Protein AF-0000000076755417 (afdb_homodimer)

Structure (mmCIF, N/CA/C/O backbone):
data_AF-0000000076755417-model_v1
#
loop_
_entity.id
_entity.type
_entity.pdbx_description
1 polymer 'CamS sex pheromone family protein'
#
loop_
_atom_site.group_PDB
_atom_site.id
_atom_site.type_symbol
_atom_site.label_atom_id
_atom_site.label_alt_id
_atom_site.label_comp_id
_atom_site.label_asym_id
_atom_site.label_entity_id
_atom_site.label_seq_id
_atom_site.pdbx_PDB_ins_code
_atom_site.Cartn_x
_atom_site.Cartn_y
_atom_site.Cartn_z
_atom_site.occupancy
_atom_site.B_iso_or_equiv
_atom_site.auth_seq_id
_atom_site.auth_comp_id
_atom_site.auth_asym_id
_atom_site.auth_atom_id
_atom_site.pdbx_PDB_model_num
ATOM 1 N N . MET A 1 1 ? -13.5 49.469 -100.125 1 17.05 1 MET A N 1
ATOM 2 C CA . MET A 1 1 ? -12.086 49.719 -99.812 1 17.05 1 MET A CA 1
ATOM 3 C C . MET A 1 1 ? -11.547 48.688 -98.812 1 17.05 1 MET A C 1
ATOM 5 O O . MET A 1 1 ? -12.32 48 -98.188 1 17.05 1 MET A O 1
ATOM 9 N N . LYS A 1 2 ? -10.234 48.875 -98.188 1 17.84 2 LYS A N 1
ATOM 10 C CA . LYS A 1 2 ? -8.969 48.219 -97.938 1 17.84 2 LYS A CA 1
ATOM 11 C C . LYS A 1 2 ? -9.055 47.375 -96.688 1 17.84 2 LYS A C 1
ATOM 13 O O . LYS A 1 2 ? -8.703 46.188 -96.688 1 17.84 2 LYS A O 1
ATOM 18 N N . ASN A 1 3 ? -8.727 47.938 -95.5 1 17.19 3 ASN A N 1
ATOM 19 C CA . ASN A 1 3 ? -7.555 47.75 -94.688 1 17.19 3 ASN A CA 1
ATOM 20 C C . ASN A 1 3 ? -7.785 46.625 -93.625 1 17.19 3 ASN A C 1
ATOM 22 O O . ASN A 1 3 ? -8.93 46.312 -93.312 1 17.19 3 ASN A O 1
ATOM 26 N N . LYS A 1 4 ? -6.707 46.062 -92.688 1 17.91 4 LYS A N 1
ATOM 27 C CA . LYS A 1 4 ? -5.719 45.156 -92.125 1 17.91 4 LYS A CA 1
ATOM 28 C C . LYS A 1 4 ? -6.07 44.781 -90.688 1 17.91 4 LYS A C 1
ATOM 30 O O . LYS A 1 4 ? -5.797 43.656 -90.25 1 17.91 4 LYS A O 1
ATOM 35 N N . TRP A 1 5 ? -6.293 45.656 -89.688 1 19.16 5 TRP A N 1
ATOM 36 C CA . TRP A 1 5 ? -5.414 45.688 -88.5 1 19.16 5 TRP A CA 1
ATOM 37 C C . TRP A 1 5 ? -5.664 44.5 -87.625 1 19.16 5 TRP A C 1
ATOM 39 O O . TRP A 1 5 ? -6.766 43.969 -87.562 1 19.16 5 TRP A O 1
ATOM 49 N N . GLN A 1 6 ? -4.723 44 -86.5 1 20.34 6 GLN A N 1
ATOM 50 C CA . GLN A 1 6 ? -3.785 43.188 -85.75 1 20.34 6 GLN A CA 1
ATOM 51 C C . GLN A 1 6 ? -4.469 42.531 -84.562 1 20.34 6 GLN A C 1
ATOM 53 O O . GLN A 1 6 ? -5.605 42.875 -84.188 1 20.34 6 GLN A O 1
ATOM 58 N N . LYS A 1 7 ? -3.766 42.375 -83.188 1 19.56 7 LYS A N 1
ATOM 59 C CA . LYS A 1 7 ? -2.988 41.5 -82.312 1 19.56 7 LYS A CA 1
ATOM 60 C C . LYS A 1 7 ? -3.746 41.188 -81.062 1 19.56 7 LYS A C 1
ATOM 62 O O . LYS A 1 7 ? -3.533 40.125 -80.438 1 19.56 7 LYS A O 1
ATOM 67 N N . GLY A 1 8 ? -4.496 42.094 -80.312 1 19.44 8 GLY A N 1
ATOM 68 C CA . GLY A 1 8 ? -4.086 42.312 -78.938 1 19.44 8 GLY A CA 1
ATOM 69 C C . GLY A 1 8 ? -4.473 41.156 -78 1 19.44 8 GLY A C 1
ATOM 70 O O . GLY A 1 8 ? -5.656 40.812 -77.875 1 19.44 8 GLY A O 1
ATOM 71 N N . LEU A 1 9 ? -3.508 40.062 -77.688 1 22.14 9 LEU A N 1
ATOM 72 C CA . LEU A 1 9 ? -3.25 38.812 -76.938 1 22.14 9 LEU A CA 1
ATOM 73 C C . LEU A 1 9 ? -3.66 38.938 -75.5 1 22.14 9 LEU A C 1
ATOM 75 O O . LEU A 1 9 ? -4.059 37.938 -74.875 1 22.14 9 LEU A O 1
ATOM 79 N N . THR A 1 10 ? -3.492 40.094 -74.688 1 21.77 10 THR A N 1
ATOM 80 C CA . THR A 1 10 ? -2.781 39.906 -73.438 1 21.77 10 THR A CA 1
ATOM 81 C C . THR A 1 10 ? -3.582 39 -72.5 1 21.77 10 THR A C 1
ATOM 83 O O . THR A 1 10 ? -4.797 38.844 -72.688 1 21.77 10 THR A O 1
ATOM 86 N N . LEU A 1 11 ? -3.076 38.844 -71.062 1 23.67 11 LEU A N 1
ATOM 87 C CA . LEU A 1 11 ? -2.598 38.219 -69.812 1 23.67 11 LEU A CA 1
ATOM 88 C C . LEU A 1 11 ? -3.705 38.156 -68.75 1 23.67 11 LEU A C 1
ATOM 90 O O . LEU A 1 11 ? -3.447 38.344 -67.562 1 23.67 11 LEU A O 1
ATOM 94 N N . ALA A 1 12 ? -5.02 38.219 -69.062 1 22.08 12 ALA A N 1
ATOM 95 C CA . ALA A 1 12 ? -5.84 38.562 -67.875 1 22.08 12 ALA A CA 1
ATOM 96 C C . ALA A 1 12 ? -5.758 37.5 -66.812 1 22.08 12 ALA A C 1
ATOM 98 O O . ALA A 1 12 ? -6.047 36.344 -67.062 1 22.08 12 ALA A O 1
ATOM 99 N N . ALA A 1 13 ? -5 37.719 -65.625 1 23.83 13 ALA A N 1
ATOM 100 C CA . ALA A 1 13 ? -4.566 37.25 -64.312 1 23.83 13 ALA A CA 1
ATOM 101 C C . ALA A 1 13 ? -5.703 36.531 -63.562 1 23.83 13 ALA A C 1
ATOM 103 O O . ALA A 1 13 ? -6.879 36.781 -63.844 1 23.83 13 ALA A O 1
ATOM 104 N N . VAL A 1 14 ? -5.332 35.562 -62.531 1 26.88 14 VAL A N 1
ATOM 105 C CA . VAL A 1 14 ? -5.398 34.438 -61.594 1 26.88 14 VAL A CA 1
ATOM 106 C C . VAL A 1 14 ? -6.309 34.812 -60.406 1 26.88 14 VAL A C 1
ATOM 108 O O . VAL A 1 14 ? -6.359 34.094 -59.406 1 26.88 14 VAL A O 1
ATOM 111 N N . SER A 1 15 ? -7.227 35.844 -60.406 1 24.41 15 SER A N 1
ATOM 112 C CA . SER A 1 15 ? -7.57 36.375 -59.062 1 24.41 15 SER A CA 1
ATOM 113 C C . SER A 1 15 ? -8.461 35.375 -58.312 1 24.41 15 SER A C 1
ATOM 115 O O . SER A 1 15 ? -9.641 35.656 -58.094 1 24.41 15 SER A O 1
ATOM 117 N N . LEU A 1 16 ? -8.57 34.125 -58.781 1 25.5 16 LEU A N 1
ATOM 118 C CA . LEU A 1 16 ? -9.742 33.469 -58.188 1 25.5 16 LEU A CA 1
ATOM 119 C C . LEU A 1 16 ? -9.688 33.531 -56.688 1 25.5 16 LEU A C 1
ATOM 121 O O . LEU A 1 16 ? -8.617 33.438 -56.094 1 25.5 16 LEU A O 1
ATOM 125 N N . THR A 1 17 ? -10.922 33.625 -55.875 1 25.73 17 THR A N 1
ATOM 126 C CA . THR A 1 17 ? -11.672 34.031 -54.688 1 25.73 17 THR A CA 1
ATOM 127 C C . THR A 1 17 ? -11.531 33 -53.562 1 25.73 17 THR A C 1
ATOM 129 O O . THR A 1 17 ? -12.031 31.891 -53.688 1 25.73 17 THR A O 1
ATOM 132 N N . LEU A 1 18 ? -10.258 32.812 -52.812 1 28.48 18 LEU A N 1
ATOM 133 C CA . LEU A 1 18 ? -9.93 32.094 -51.594 1 28.48 18 LEU A CA 1
ATOM 134 C C . LEU A 1 18 ? -10.93 32.406 -50.5 1 28.48 18 LEU A C 1
ATOM 136 O O . LEU A 1 18 ? -10.625 33.156 -49.562 1 28.48 18 LEU A O 1
ATOM 140 N N . ALA A 1 19 ? -12.148 32.875 -50.625 1 26.05 19 ALA A N 1
ATOM 141 C CA . ALA A 1 19 ? -12.852 33.531 -49.531 1 26.05 19 ALA A CA 1
ATOM 142 C C . ALA A 1 19 ? -13.188 32.562 -48.406 1 26.05 19 ALA A C 1
ATOM 144 O O . ALA A 1 19 ? -13.438 32.969 -47.281 1 26.05 19 ALA A O 1
ATOM 145 N N . GLY A 1 20 ? -13.633 31.328 -48.656 1 25.22 20 GLY A N 1
ATOM 146 C CA . GLY A 1 20 ? -14.828 31.031 -47.875 1 25.22 20 GLY A CA 1
ATOM 147 C C . GLY A 1 20 ? -14.547 30.891 -46.406 1 25.22 20 GLY A C 1
ATOM 148 O O . GLY A 1 20 ? -15.273 31.453 -45.562 1 25.22 20 GLY A O 1
ATOM 149 N N . CYS A 1 21 ? -14.141 29.625 -45.938 1 28.08 21 CYS A N 1
ATOM 150 C CA . CYS A 1 21 ? -14.695 28.969 -44.75 1 28.08 21 CYS A CA 1
ATOM 151 C C . CYS A 1 21 ? -14.164 29.609 -43.469 1 28.08 21 CYS A C 1
ATOM 153 O O . CYS A 1 21 ? -13.062 29.297 -43.031 1 28.08 21 CYS A O 1
ATOM 155 N N . LEU A 1 22 ? -14.219 30.875 -43.156 1 25.59 22 LEU A N 1
ATOM 156 C CA . LEU A 1 22 ? -13.859 31.688 -42 1 25.59 22 LEU A CA 1
ATOM 157 C C . LEU A 1 22 ? -14.617 31.234 -40.781 1 25.59 22 LEU A C 1
ATOM 159 O O . LEU A 1 22 ? -14.789 32 -39.812 1 25.59 22 LEU A O 1
ATOM 163 N N . ASN A 1 23 ? -15.531 30.219 -40.812 1 24.98 23 ASN A N 1
ATOM 164 C CA . ASN A 1 23 ? -16.484 30.391 -39.719 1 24.98 23 ASN A CA 1
ATOM 165 C C . ASN A 1 23 ? -15.789 30.625 -38.406 1 24.98 23 ASN A C 1
ATOM 167 O O . ASN A 1 23 ? -14.594 30.344 -38.25 1 24.98 23 ASN A O 1
ATOM 171 N N . ASN A 1 24 ? -16.656 30.516 -37.125 1 26.06 24 ASN A N 1
ATOM 172 C CA . ASN A 1 24 ? -16.828 31.109 -35.812 1 26.06 24 ASN A CA 1
ATOM 173 C C . ASN A 1 24 ? -15.766 30.609 -34.812 1 26.06 24 ASN A C 1
ATOM 175 O O . ASN A 1 24 ? -15.734 29.422 -34.5 1 26.06 24 ASN A O 1
ATOM 179 N N . LEU A 1 25 ? -14.672 31.188 -34.75 1 27.12 25 LEU A N 1
ATOM 180 C CA . LEU A 1 25 ? -13.781 31.297 -33.625 1 27.12 25 LEU A CA 1
ATOM 181 C C . LEU A 1 25 ? -14.578 31.531 -32.344 1 27.12 25 LEU A C 1
ATOM 183 O O . LEU A 1 25 ? -14.867 32.688 -31.984 1 27.12 25 LEU A O 1
ATOM 187 N N . GLU A 1 26 ? -15.695 30.922 -32.125 1 28.62 26 GLU A N 1
ATOM 188 C CA . GLU A 1 26 ? -16.281 31.266 -30.844 1 28.62 26 GLU A CA 1
ATOM 189 C C . GLU A 1 26 ? -15.227 31.25 -29.75 1 28.62 26 GLU A C 1
ATOM 191 O O . GLU A 1 26 ? -14.375 30.359 -29.703 1 28.62 26 GLU A O 1
ATOM 196 N N . ALA A 1 27 ? -15.188 32.344 -28.984 1 29.69 27 ALA A N 1
ATOM 197 C CA . ALA A 1 27 ? -14.5 32.719 -27.75 1 29.69 27 ALA A CA 1
ATOM 198 C C . ALA A 1 27 ? -14.547 31.578 -26.734 1 29.69 27 ALA A C 1
ATOM 200 O O . ALA A 1 27 ? -15.617 31.203 -26.25 1 29.69 27 ALA A O 1
ATOM 201 N N . GLU A 1 28 ? -13.805 30.609 -26.953 1 29.47 28 GLU A N 1
ATOM 202 C CA . GLU A 1 28 ? -13.641 29.75 -25.781 1 29.47 28 GLU A CA 1
ATOM 203 C C . GLU A 1 28 ? -13.609 30.547 -24.5 1 29.47 28 GLU A C 1
ATOM 205 O O . GLU A 1 28 ? -12.688 31.344 -24.281 1 29.47 28 GLU A O 1
ATOM 210 N N . ASN A 1 29 ? -14.766 31.047 -24.094 1 30.14 29 ASN A N 1
ATOM 211 C CA . ASN A 1 29 ? -14.906 31.578 -22.734 1 30.14 29 ASN A CA 1
ATOM 212 C C . ASN A 1 29 ? -14.039 30.812 -21.734 1 30.14 29 ASN A C 1
ATOM 214 O O . ASN A 1 29 ? -14.32 29.656 -21.438 1 30.14 29 ASN A O 1
ATOM 218 N N . THR A 1 30 ? -12.844 31.031 -21.828 1 31.25 30 THR A N 1
ATOM 219 C CA . THR A 1 30 ? -11.977 30.672 -20.719 1 31.25 30 THR A CA 1
ATOM 220 C C . THR A 1 30 ? -12.656 30.984 -19.391 1 31.25 30 THR A C 1
ATOM 222 O O . THR A 1 30 ? -12.781 32.156 -19 1 31.25 30 THR A O 1
ATOM 225 N N . LYS A 1 31 ? -13.656 30.344 -19.094 1 32.88 31 LYS A N 1
ATOM 226 C CA . LYS A 1 31 ? -14.188 30.562 -17.75 1 32.88 31 LYS A CA 1
ATOM 227 C C . LYS A 1 31 ? -13.07 30.875 -16.75 1 32.88 31 LYS A C 1
ATOM 229 O O . LYS A 1 31 ? -12.148 30.062 -16.578 1 32.88 31 LYS A O 1
ATOM 234 N N . LYS A 1 32 ? -12.852 32.094 -16.469 1 33.06 32 LYS A N 1
ATOM 235 C CA . LYS A 1 32 ? -12.031 32.531 -15.344 1 33.06 32 LYS A CA 1
ATOM 236 C C . LYS A 1 32 ? -12.25 31.656 -14.117 1 33.06 32 LYS A C 1
ATOM 238 O O . LYS A 1 32 ? -13.391 31.453 -13.695 1 33.06 32 LYS A O 1
ATOM 243 N N . PRO A 1 33 ? -11.289 30.844 -13.859 1 35.88 33 PRO A N 1
ATOM 244 C CA . PRO A 1 33 ? -11.555 30.062 -12.648 1 35.88 33 PRO A CA 1
ATOM 245 C C . PRO A 1 33 ? -12.141 30.906 -11.516 1 35.88 33 PRO A C 1
ATOM 247 O O . PRO A 1 33 ? -11.734 32.062 -11.328 1 35.88 33 PRO A O 1
ATOM 250 N N . VAL A 1 34 ? -13.305 30.797 -11.141 1 34.66 34 VAL A N 1
ATOM 251 C CA . VAL A 1 34 ? -13.938 31.422 -9.984 1 34.66 34 VAL A CA 1
ATOM 252 C C . VAL A 1 34 ? -12.969 31.406 -8.805 1 34.66 34 VAL A C 1
ATOM 254 O O . VAL A 1 34 ? -12.617 30.344 -8.289 1 34.66 34 VAL A O 1
ATOM 257 N N . VAL A 1 35 ? -12.109 32.406 -8.688 1 40.22 35 VAL A N 1
ATOM 258 C CA . VAL A 1 35 ? -11.227 32.688 -7.559 1 40.22 35 VAL A CA 1
ATOM 259 C C . VAL A 1 35 ? -12.047 32.812 -6.277 1 40.22 35 VAL A C 1
ATOM 261 O O . VAL A 1 35 ? -12.953 33.656 -6.195 1 40.22 35 VAL A O 1
ATOM 264 N N . GLY A 1 36 ? -11.969 31.844 -5.578 1 42.84 36 GLY A N 1
ATOM 265 C CA . GLY A 1 36 ? -12.617 31.984 -4.285 1 42.84 36 GLY A CA 1
ATOM 266 C C . GLY A 1 36 ? -12.172 33.219 -3.525 1 42.84 36 GLY A C 1
ATOM 267 O O . GLY A 1 36 ? -11.164 33.844 -3.871 1 42.84 36 GLY A O 1
ATOM 268 N N . PRO A 1 37 ? -12.984 33.75 -2.75 1 45.31 37 PRO A N 1
ATOM 269 C CA . PRO A 1 37 ? -12.734 35.031 -2.096 1 45.31 37 PRO A CA 1
ATOM 270 C C . PRO A 1 37 ? -11.328 35.156 -1.502 1 45.31 37 PRO A C 1
ATOM 272 O O . PRO A 1 37 ? -10.766 36.25 -1.433 1 45.31 37 PRO A O 1
ATOM 275 N N . ASN A 1 38 ? -10.719 34.094 -1.059 1 49.84 38 ASN A N 1
ATOM 276 C CA . ASN A 1 38 ? -9.43 34.219 -0.392 1 49.84 38 ASN A CA 1
ATOM 277 C C . ASN A 1 38 ? -8.305 33.656 -1.254 1 49.84 38 ASN A C 1
ATOM 279 O O . ASN A 1 38 ? -7.223 33.344 -0.747 1 49.84 38 ASN A O 1
ATOM 283 N N . GLN A 1 39 ? -8.578 33.5 -2.49 1 53.09 39 GLN A N 1
ATOM 284 C CA . GLN A 1 39 ? -7.574 32.906 -3.369 1 53.09 39 GLN A CA 1
ATOM 285 C C . GLN A 1 39 ? -6.559 33.969 -3.818 1 53.09 39 GLN A C 1
ATOM 287 O O . GLN A 1 39 ? -6.922 35.094 -4.117 1 53.09 39 GLN A O 1
ATOM 292 N N . VAL A 1 40 ? -5.234 33.625 -3.68 1 49.81 40 VAL A N 1
ATOM 293 C CA . VAL A 1 40 ? -4.145 34.469 -4.199 1 49.81 40 VAL A CA 1
ATOM 294 C C . VAL A 1 40 ? -3.744 33.969 -5.59 1 49.81 40 VAL A C 1
ATOM 296 O O . VAL A 1 40 ? -3.527 32.781 -5.793 1 49.81 40 VAL A O 1
ATOM 299 N N . VAL A 1 41 ? -3.977 34.75 -6.688 1 44.56 41 VAL A N 1
ATOM 300 C CA . VAL A 1 41 ? -3.674 34.344 -8.055 1 44.56 41 VAL A CA 1
ATOM 301 C C . VAL A 1 41 ? -2.303 34.875 -8.461 1 44.56 41 VAL A C 1
ATOM 303 O O . VAL A 1 41 ? -2.002 36.031 -8.25 1 44.56 41 VAL A O 1
ATOM 306 N N . VAL A 1 42 ? -1.343 33.906 -8.633 1 45.06 42 VAL A N 1
ATOM 307 C CA . VAL A 1 42 ? -0.062 34.375 -9.156 1 45.06 42 VAL A CA 1
ATOM 308 C C . VAL A 1 42 ? 0.135 33.875 -10.578 1 45.06 42 VAL A C 1
ATOM 310 O O . VAL A 1 42 ? -0.421 32.844 -10.961 1 45.06 42 VAL A O 1
ATOM 313 N N . GLN A 1 43 ? 0.78 34.688 -11.492 1 37.06 43 GLN A N 1
ATOM 314 C CA . GLN A 1 43 ? 1.201 34.344 -12.852 1 37.06 43 GLN A CA 1
ATOM 315 C C . GLN A 1 43 ? 2.287 33.25 -12.836 1 37.06 43 GLN A C 1
ATOM 317 O O . GLN A 1 43 ? 3.35 33.469 -12.234 1 37.06 43 GLN A O 1
ATOM 322 N N . THR A 1 44 ? 2.006 32 -12.898 1 42.25 44 THR A N 1
ATOM 323 C CA . THR A 1 44 ? 2.957 30.922 -12.727 1 42.25 44 THR A CA 1
ATOM 324 C C . THR A 1 44 ? 3.566 30.531 -14.07 1 42.25 44 THR A C 1
ATOM 326 O O . THR A 1 44 ? 2.957 30.734 -15.117 1 42.25 44 THR A O 1
ATOM 329 N N . THR A 1 45 ? 4.828 30.266 -14.125 1 36.88 45 THR A N 1
ATOM 330 C CA . THR A 1 45 ? 5.523 29.734 -15.289 1 36.88 45 THR A CA 1
ATOM 331 C C . THR A 1 45 ? 4.938 28.375 -15.695 1 36.88 45 THR A C 1
ATOM 333 O O . THR A 1 45 ? 4.297 27.703 -14.891 1 36.88 45 THR A O 1
ATOM 336 N N . GLN A 1 46 ? 5.316 27.812 -17.031 1 37.12 46 GLN A N 1
ATOM 337 C CA . GLN A 1 46 ? 4.809 26.766 -17.922 1 37.12 46 GLN A CA 1
ATOM 338 C C . GLN A 1 46 ? 4.855 25.391 -17.234 1 37.12 46 GLN A C 1
ATOM 340 O O . GLN A 1 46 ? 4.453 24.391 -17.828 1 37.12 46 GLN A O 1
ATOM 345 N N . ASN A 1 47 ? 5.633 25.156 -16.125 1 41.31 47 ASN A N 1
ATOM 346 C CA . ASN A 1 47 ? 5.684 23.734 -15.805 1 41.31 47 ASN A CA 1
ATOM 347 C C . ASN A 1 47 ? 4.352 23.234 -15.242 1 41.31 47 ASN A C 1
ATOM 349 O O . ASN A 1 47 ? 3.719 23.922 -14.438 1 41.31 47 ASN A O 1
ATOM 353 N N . GLN A 1 48 ? 3.602 22.422 -15.938 1 48.31 48 GLN A N 1
ATOM 354 C CA . GLN A 1 48 ? 2.25 21.875 -15.828 1 48.31 48 GLN A CA 1
ATOM 355 C C . GLN A 1 48 ? 1.967 21.391 -14.414 1 48.31 48 GLN A C 1
ATOM 357 O O . GLN A 1 48 ? 2.223 20.234 -14.078 1 48.31 48 GLN A O 1
ATOM 362 N N . LEU A 1 49 ? 2.018 22.375 -13.5 1 53.12 49 LEU A N 1
ATOM 363 C CA . LEU A 1 49 ? 1.461 22.078 -12.18 1 53.12 49 LEU A CA 1
ATOM 364 C C . LEU A 1 49 ? -0.023 21.734 -12.281 1 53.12 49 LEU A C 1
ATOM 366 O O . LEU A 1 49 ? -0.78 22.438 -12.961 1 53.12 49 LEU A O 1
ATOM 370 N N . SER A 1 50 ? -0.562 20.516 -12.438 1 54.88 50 SER A N 1
ATOM 371 C CA . SER A 1 50 ? -1.997 20.234 -12.461 1 54.88 50 SER A CA 1
ATOM 372 C C . SER A 1 50 ? -2.361 19.094 -11.516 1 54.88 50 SER A C 1
ATOM 374 O O . SER A 1 50 ? -3.496 18.625 -11.523 1 54.88 50 SER A O 1
ATOM 376 N N . SER A 1 51 ? -1.375 19 -10.484 1 64.5 51 SER A N 1
ATOM 377 C CA . SER A 1 51 ? -1.666 17.797 -9.719 1 64.5 51 SER A CA 1
ATOM 378 C C . SER A 1 51 ? -2.488 18.109 -8.477 1 64.5 51 SER A C 1
ATOM 380 O O . SER A 1 51 ? -2.656 19.281 -8.117 1 64.5 51 SER A O 1
ATOM 382 N N . GLU A 1 52 ? -3.291 17.266 -8 1 75.69 52 GLU A N 1
ATOM 383 C CA . GLU A 1 52 ? -4.016 17.281 -6.738 1 75.69 52 GLU A CA 1
ATOM 384 C C . GLU A 1 52 ? -3.105 17.688 -5.582 1 75.69 52 GLU A C 1
ATOM 386 O O . GLU A 1 52 ? -3.582 18.094 -4.52 1 75.69 52 GLU A O 1
ATOM 391 N N . ASN A 1 53 ? -1.794 17.812 -5.797 1 86.06 53 ASN A N 1
ATOM 392 C CA . ASN A 1 53 ? -0.849 18.125 -4.73 1 86.06 53 ASN A CA 1
ATOM 393 C C . ASN A 1 53 ? 0.164 19.188 -5.172 1 86.06 53 ASN A C 1
ATOM 395 O O . ASN A 1 53 ? 0.452 19.312 -6.359 1 86.06 53 ASN A O 1
ATOM 399 N N . TYR A 1 54 ? 0.681 19.969 -4.215 1 91.69 54 TYR A N 1
ATOM 400 C CA . TYR A 1 54 ? 1.741 20.922 -4.492 1 91.69 54 TYR A CA 1
ATOM 401 C C . TYR A 1 54 ? 3.004 20.219 -4.977 1 91.69 54 TYR A C 1
ATOM 403 O O . TYR A 1 54 ? 3.365 19.156 -4.465 1 91.69 54 TYR A O 1
ATOM 411 N N . ARG A 1 55 ? 3.578 20.797 -5.918 1 87.75 55 ARG A N 1
ATOM 412 C CA . ARG A 1 55 ? 4.93 20.359 -6.246 1 87.75 55 ARG A CA 1
ATOM 413 C C . ARG A 1 55 ? 5.938 20.875 -5.219 1 87.75 55 ARG A C 1
ATOM 415 O O . ARG A 1 55 ? 5.816 22 -4.734 1 87.75 55 ARG A O 1
ATOM 422 N N . ALA A 1 56 ? 6.867 20.047 -4.922 1 86.81 56 ALA A N 1
ATOM 423 C CA . ALA A 1 56 ? 7.863 20.406 -3.912 1 86.81 56 ALA A CA 1
ATOM 424 C C . ALA A 1 56 ? 8.93 21.328 -4.492 1 86.81 56 ALA A C 1
ATOM 426 O O . ALA A 1 56 ? 9.32 21.188 -5.656 1 86.81 56 ALA A O 1
ATOM 427 N N . VAL A 1 57 ? 9.328 22.219 -3.68 1 86.94 57 VAL A N 1
ATOM 428 C CA . VAL A 1 57 ? 10.484 23.047 -4.027 1 86.94 57 VAL A CA 1
ATOM 429 C C . VAL A 1 57 ? 11.766 22.25 -3.863 1 86.94 57 VAL A C 1
ATOM 431 O O . VAL A 1 57 ? 11.977 21.609 -2.83 1 86.94 57 VAL A O 1
ATOM 434 N N . ILE A 1 58 ? 12.523 22.219 -4.941 1 79.5 58 ILE A N 1
ATOM 435 C CA . ILE A 1 58 ? 13.82 21.547 -4.922 1 79.5 58 ILE A CA 1
ATOM 436 C C . ILE A 1 58 ? 14.938 22.594 -4.918 1 79.5 58 ILE A C 1
ATOM 438 O O . ILE A 1 58 ? 14.984 23.469 -5.785 1 79.5 58 ILE A O 1
ATOM 442 N N . SER A 1 59 ? 15.719 22.594 -3.857 1 74.25 59 SER A N 1
ATOM 443 C CA . SER A 1 59 ? 16.859 23.5 -3.754 1 74.25 59 SER A CA 1
ATOM 444 C C . SER A 1 59 ? 18.172 22.75 -3.846 1 74.25 59 SER A C 1
ATOM 446 O O . SER A 1 59 ? 18.438 21.859 -3.043 1 74.25 59 SER A O 1
ATOM 448 N N . ASN A 1 60 ? 19.016 23.109 -4.766 1 75.56 60 ASN A N 1
ATOM 449 C CA . ASN A 1 60 ? 20.312 22.484 -4.973 1 75.56 60 ASN A CA 1
ATOM 450 C C . ASN A 1 60 ? 20.172 20.969 -5.145 1 75.56 60 ASN A C 1
ATOM 452 O O . ASN A 1 60 ? 20.938 20.203 -4.539 1 75.56 60 ASN A O 1
ATOM 456 N N . GLY A 1 61 ? 19.141 20.625 -5.688 1 74.56 61 GLY A N 1
ATOM 457 C CA . GLY A 1 61 ? 18.953 19.219 -6.027 1 74.56 61 GLY A CA 1
ATOM 458 C C . GLY A 1 61 ? 18.5 18.375 -4.852 1 74.56 61 GLY A C 1
ATOM 459 O O . GLY A 1 61 ? 18.453 17.141 -4.941 1 74.56 61 GLY A O 1
ATOM 460 N N . ARG A 1 62 ? 18.156 19.016 -3.756 1 82.81 62 ARG A N 1
ATOM 461 C CA . ARG A 1 62 ? 17.766 18.266 -2.562 1 82.81 62 ARG A CA 1
ATOM 462 C C . ARG A 1 62 ? 16.469 18.797 -1.987 1 82.81 62 ARG A C 1
ATOM 464 O O . ARG A 1 62 ? 16.156 19.984 -2.127 1 82.81 62 ARG A O 1
ATOM 471 N N . TYR A 1 63 ? 15.727 17.875 -1.438 1 82.75 63 TYR A N 1
ATOM 472 C CA . TYR A 1 63 ? 14.523 18.266 -0.704 1 82.75 63 TYR A CA 1
ATOM 473 C C . TYR A 1 63 ? 14.875 18.75 0.696 1 82.75 63 TYR A C 1
ATOM 475 O O . TYR A 1 63 ? 15.695 18.141 1.386 1 82.75 63 TYR A O 1
ATOM 483 N N . GLN A 1 64 ? 14.344 19.859 0.971 1 78.62 64 GLN A N 1
ATOM 484 C CA . GLN A 1 64 ? 14.562 20.391 2.311 1 78.62 64 GLN A CA 1
ATOM 485 C C . GLN A 1 64 ? 13.492 19.891 3.279 1 78.62 64 GLN A C 1
ATOM 487 O O . GLN A 1 64 ? 12.305 20.172 3.098 1 78.62 64 GLN A O 1
ATOM 492 N N . LEU A 1 65 ? 13.945 19.219 4.359 1 75.75 65 LEU A N 1
ATOM 493 C CA . LEU A 1 65 ? 13.008 18.656 5.328 1 75.75 65 LEU A CA 1
ATOM 494 C C . LEU A 1 65 ? 12.516 19.734 6.289 1 75.75 65 LEU A C 1
ATOM 496 O O . LEU A 1 65 ? 13.18 20.75 6.492 1 75.75 65 LEU A O 1
ATOM 500 N N . GLY A 1 66 ? 11.273 19.562 6.766 1 70.88 66 GLY A N 1
ATOM 501 C CA . GLY A 1 66 ? 10.719 20.484 7.746 1 70.88 66 GLY A CA 1
ATOM 502 C C . GLY A 1 66 ? 11.188 20.203 9.164 1 70.88 66 GLY A C 1
ATOM 503 O O . GLY A 1 66 ? 11.867 19.203 9.414 1 70.88 66 GLY A O 1
ATOM 504 N N . VAL A 1 67 ? 11.039 21.203 9.992 1 62.41 67 VAL A N 1
ATOM 505 C CA . VAL A 1 67 ? 11.398 21.125 11.406 1 62.41 67 VAL A CA 1
ATOM 506 C C . VAL A 1 67 ? 10.594 20.031 12.086 1 62.41 67 VAL A C 1
ATOM 508 O O . VAL A 1 67 ? 11.094 19.344 12.977 1 62.41 67 VAL A O 1
ATOM 511 N N . ALA A 1 68 ? 9.32 19.844 11.766 1 53.81 68 ALA A N 1
ATOM 512 C CA . ALA A 1 68 ? 8.359 19.031 12.5 1 53.81 68 ALA A CA 1
ATOM 513 C C . ALA A 1 68 ? 8.719 17.547 12.398 1 53.81 68 ALA A C 1
ATOM 515 O O . ALA A 1 68 ? 8.312 16.75 13.242 1 53.81 68 ALA A O 1
ATOM 516 N N . SER A 1 69 ? 9.359 17.078 11.328 1 49.12 69 SER A N 1
ATOM 517 C CA . SER A 1 69 ? 9.695 15.672 11.094 1 49.12 69 SER A CA 1
ATOM 518 C C . SER A 1 69 ? 10.539 15.109 12.242 1 49.12 69 SER A C 1
ATOM 520 O O . SER A 1 69 ? 10.648 13.891 12.398 1 49.12 69 SER A O 1
ATOM 522 N N . SER A 1 70 ? 11.156 16.047 13.039 1 44.56 70 SER A N 1
ATOM 523 C CA . SER A 1 70 ? 12.109 15.625 14.062 1 44.56 70 SER A CA 1
ATOM 524 C C . SER A 1 70 ? 11.5 15.719 15.461 1 44.56 70 SER A C 1
ATOM 526 O O . SER A 1 70 ? 12.102 15.273 16.438 1 44.56 70 SER A O 1
ATOM 528 N N . SER A 1 71 ? 10.375 16.438 15.5 1 46.09 71 SER A N 1
ATOM 529 C CA . SER A 1 71 ? 9.961 16.688 16.875 1 46.09 71 SER A CA 1
ATOM 530 C C . SER A 1 71 ? 9.023 15.594 17.375 1 46.09 71 SER A C 1
ATOM 532 O O . SER A 1 71 ? 8.211 15.07 16.609 1 46.09 71 SER A O 1
ATOM 534 N N . ASP A 1 72 ? 9.43 14.875 18.344 1 45.38 72 ASP A N 1
ATOM 535 C CA . ASP A 1 72 ? 8.422 14.133 19.109 1 45.38 72 ASP A CA 1
ATOM 536 C C . ASP A 1 72 ? 7.078 14.852 19.094 1 45.38 72 ASP A C 1
ATOM 538 O O . ASP A 1 72 ? 6.957 15.969 19.609 1 45.38 72 ASP A O 1
ATOM 542 N N . SER A 1 73 ? 6.391 14.609 17.984 1 54.03 73 SER A N 1
ATOM 543 C CA . SER A 1 73 ? 5.078 15.242 17.891 1 54.03 73 SER A CA 1
ATOM 544 C C . SER A 1 73 ? 4.383 15.305 19.234 1 54.03 73 SER A C 1
ATOM 546 O O . SER A 1 73 ? 4.266 14.289 19.938 1 54.03 73 SER A O 1
ATOM 548 N N . ASN A 1 74 ? 4.285 16.562 19.906 1 62.34 74 ASN A N 1
ATOM 549 C CA . ASN A 1 74 ? 3.477 16.75 21.094 1 62.34 74 ASN A CA 1
ATOM 550 C C . ASN A 1 74 ? 2 16.469 20.828 1 62.34 74 ASN A C 1
ATOM 552 O O . ASN A 1 74 ? 1.139 16.828 21.641 1 62.34 74 ASN A O 1
ATOM 556 N N . LEU A 1 75 ? 1.786 15.891 19.531 1 71.38 75 LEU A N 1
ATOM 557 C CA . LEU A 1 75 ? 0.391 15.539 19.281 1 71.38 75 LEU A CA 1
ATOM 558 C C . LEU A 1 75 ? 0.037 14.211 19.938 1 71.38 75 LEU A C 1
ATOM 560 O O . LEU A 1 75 ? 0.882 13.32 20.047 1 71.38 75 LEU A O 1
ATOM 564 N N . SER A 1 76 ? -1.116 14.094 20.312 1 69.75 76 SER A N 1
ATOM 565 C CA . SER A 1 76 ? -1.602 13.094 21.266 1 69.75 76 SER A CA 1
ATOM 566 C C . SER A 1 76 ? -1.782 11.742 20.578 1 69.75 76 SER A C 1
ATOM 568 O O . SER A 1 76 ? -1.927 10.719 21.25 1 69.75 76 SER A O 1
ATOM 570 N N . SER A 1 77 ? -1.857 11.727 19.219 1 81.62 77 SER A N 1
ATOM 571 C CA . SER A 1 77 ? -2.09 10.445 18.562 1 81.62 77 SER A CA 1
ATOM 572 C C . SER A 1 77 ? -1.688 10.492 17.094 1 81.62 77 SER A C 1
ATOM 574 O O . SER A 1 77 ? -1.583 11.57 16.5 1 81.62 77 SER A O 1
ATOM 576 N N . ALA A 1 78 ? -1.523 9.305 16.531 1 83 78 ALA A N 1
ATOM 577 C CA . ALA A 1 78 ? -1.237 9.18 15.102 1 83 78 ALA A CA 1
ATOM 578 C C . ALA A 1 78 ? -2.385 9.742 14.258 1 83 78 ALA A C 1
ATOM 580 O O . ALA A 1 78 ? -2.156 10.336 13.203 1 83 78 ALA A O 1
ATOM 581 N N . GLY A 1 79 ? -3.6 9.586 14.711 1 88.94 79 GLY A N 1
ATOM 582 C CA . GLY A 1 79 ? -4.758 10.148 14.031 1 88.94 79 GLY A CA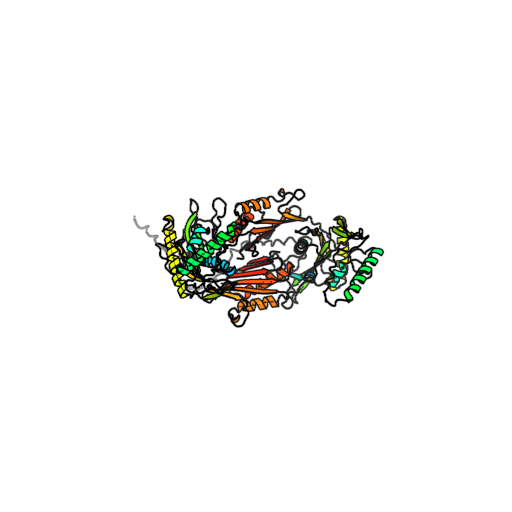 1
ATOM 583 C C . GLY A 1 79 ? -4.727 11.664 13.953 1 88.94 79 GLY A C 1
ATOM 584 O O . GLY A 1 79 ? -5.027 12.242 12.906 1 88.94 79 GLY A O 1
ATOM 585 N N . ASN A 1 80 ? -4.336 12.258 15.016 1 93.12 80 ASN A N 1
ATOM 586 C CA . ASN A 1 80 ? -4.234 13.711 15.039 1 93.12 80 ASN A CA 1
ATOM 587 C C . ASN A 1 80 ? -3.129 14.211 14.109 1 93.12 80 ASN A C 1
ATOM 589 O O . ASN A 1 80 ? -3.291 15.234 13.438 1 93.12 80 ASN A O 1
ATOM 593 N N . ILE A 1 81 ? -2.043 13.5 14.156 1 89.25 81 ILE A N 1
ATOM 594 C CA . ILE A 1 81 ? -0.928 13.898 13.305 1 89.25 81 ILE A CA 1
ATOM 595 C C . ILE A 1 81 ? -1.37 13.898 11.844 1 89.25 81 ILE A C 1
ATOM 597 O O . ILE A 1 81 ? -1.152 14.875 11.125 1 89.25 81 ILE A O 1
ATOM 601 N N . ARG A 1 82 ? -2.037 12.906 11.422 1 89.62 82 ARG A N 1
ATOM 602 C CA . ARG A 1 82 ? -2.486 12.781 10.039 1 89.62 82 ARG A CA 1
ATOM 603 C C . ARG A 1 82 ? -3.572 13.805 9.719 1 89.62 82 ARG A C 1
ATOM 605 O O . ARG A 1 82 ? -3.498 14.5 8.711 1 89.62 82 ARG A O 1
ATOM 612 N N . ALA A 1 83 ? -4.504 13.883 10.578 1 94.19 83 ALA A N 1
ATOM 613 C CA . ALA A 1 83 ? -5.637 14.781 10.359 1 94.19 83 ALA A CA 1
ATOM 614 C C . ALA A 1 83 ? -5.188 16.234 10.312 1 94.19 83 ALA A C 1
ATOM 616 O O . ALA A 1 83 ? -5.711 17.031 9.531 1 94.19 83 ALA A O 1
ATOM 617 N N . PHE A 1 84 ? -4.258 16.562 11.141 1 95.44 84 PHE A N 1
ATOM 618 C CA . PHE A 1 84 ? -3.75 17.922 11.234 1 95.44 84 PHE A CA 1
ATOM 619 C C . PHE A 1 84 ? -3.123 18.359 9.922 1 95.44 84 PHE A C 1
ATOM 621 O O . PHE A 1 84 ? -3.506 19.391 9.359 1 95.44 84 PHE A O 1
ATOM 628 N N . GLU A 1 85 ? -2.271 17.562 9.438 1 93.88 85 GLU A N 1
ATOM 629 C CA . GLU A 1 85 ? -1.591 17.953 8.203 1 93.88 85 GLU A CA 1
ATOM 630 C C . GLU A 1 85 ? -2.541 17.891 7.012 1 93.88 85 GLU A C 1
ATOM 632 O O . GLU A 1 85 ? -2.555 18.812 6.184 1 93.88 85 GLU A O 1
ATOM 637 N N . GLU A 1 86 ? -3.266 16.828 6.941 1 93.31 86 GLU A N 1
ATOM 638 C CA . GLU A 1 86 ? -4.211 16.688 5.836 1 93.31 86 GLU A CA 1
ATOM 639 C C . GLU A 1 86 ? -5.156 17.875 5.758 1 93.31 86 GLU A C 1
ATOM 641 O O . GLU A 1 86 ? -5.391 18.422 4.676 1 93.31 86 GLU A O 1
ATOM 646 N N . GLY A 1 87 ? -5.68 18.203 6.879 1 96.12 87 GLY A N 1
ATOM 647 C CA . GLY A 1 87 ? -6.605 19.328 6.914 1 96.12 87 GLY A CA 1
ATOM 648 C C . GLY A 1 87 ? -5.949 20.656 6.57 1 96.12 87 GLY A C 1
ATOM 649 O O . GLY A 1 87 ? -6.543 21.484 5.875 1 96.12 87 GLY A O 1
ATOM 650 N N . LEU A 1 88 ? -4.77 20.812 7.07 1 96.94 88 LEU A N 1
ATOM 651 C CA . LEU A 1 88 ? -4.066 22.062 6.789 1 96.94 88 LEU A CA 1
ATOM 652 C C . LEU A 1 88 ? -3.811 22.219 5.293 1 96.94 88 LEU A C 1
ATOM 654 O O . LEU A 1 88 ? -3.979 23.297 4.742 1 96.94 88 LEU A O 1
ATOM 658 N N . LEU A 1 89 ? -3.406 21.141 4.699 1 95.38 89 LEU A N 1
ATOM 659 C CA . LEU A 1 89 ? -3.129 21.203 3.27 1 95.38 89 LEU A CA 1
ATOM 660 C C . LEU A 1 89 ? -4.41 21.422 2.475 1 95.38 89 LEU A C 1
ATOM 662 O O . LEU A 1 89 ? -4.395 22.109 1.445 1 95.38 89 LEU A O 1
ATOM 666 N N . ARG A 1 90 ? -5.504 20.828 2.924 1 93.62 90 ARG A N 1
ATOM 667 C CA . ARG A 1 90 ? -6.781 21.094 2.277 1 93.62 90 ARG A CA 1
ATOM 668 C C . ARG A 1 90 ? -7.117 22.578 2.318 1 93.62 90 ARG A C 1
ATOM 670 O O . ARG A 1 90 ? -7.508 23.156 1.306 1 93.62 90 ARG A O 1
ATOM 677 N N . ILE A 1 91 ? -6.957 23.172 3.461 1 95.75 91 ILE A N 1
ATOM 678 C CA . ILE A 1 91 ? -7.227 24.594 3.631 1 95.75 91 ILE A CA 1
ATOM 679 C C . ILE A 1 91 ? -6.25 25.406 2.783 1 95.75 91 ILE A C 1
ATOM 681 O O . ILE A 1 91 ? -6.652 26.344 2.096 1 95.75 91 ILE A O 1
ATOM 685 N N . ALA A 1 92 ? -5.004 25.031 2.822 1 96.38 92 ALA A N 1
ATOM 686 C CA . ALA A 1 92 ? -3.977 25.719 2.039 1 96.38 92 ALA A CA 1
ATOM 687 C C . ALA A 1 92 ? -4.344 25.75 0.557 1 96.38 92 ALA A C 1
ATOM 689 O O . ALA A 1 92 ? -4.203 26.781 -0.105 1 96.38 92 ALA A O 1
ATOM 690 N N . LYS A 1 93 ? -4.805 24.641 0.045 1 92.69 93 LYS A N 1
ATOM 691 C CA . LYS A 1 93 ? -5.137 24.516 -1.372 1 92.69 93 LYS A CA 1
ATOM 692 C C . LYS A 1 93 ? -6.293 25.438 -1.745 1 92.69 93 LYS A C 1
ATOM 694 O O . LYS A 1 93 ? -6.379 25.906 -2.883 1 92.69 93 LYS A O 1
ATOM 699 N N . GLY A 1 94 ? -7.16 25.703 -0.835 1 91.56 94 GLY A N 1
ATOM 700 C CA . GLY A 1 94 ? -8.25 26.625 -1.071 1 91.56 94 GLY A CA 1
ATOM 701 C C . GLY A 1 94 ? -7.801 28.078 -1.173 1 91.56 94 GLY A C 1
ATOM 702 O O . GLY A 1 94 ? -8.414 28.875 -1.883 1 91.56 94 GLY A O 1
ATOM 703 N N . VAL A 1 95 ? -6.727 28.391 -0.469 1 93.88 95 VAL A N 1
ATOM 704 C CA . VAL A 1 95 ? -6.203 29.75 -0.422 1 93.88 95 VAL A CA 1
ATOM 705 C C . VAL A 1 95 ? -5.141 29.938 -1.504 1 93.88 95 VAL A C 1
ATOM 707 O O . VAL A 1 95 ? -5.094 30.969 -2.166 1 93.88 95 VAL A O 1
ATOM 710 N N . PHE A 1 96 ? -4.328 28.953 -1.679 1 94.38 96 PHE A N 1
ATOM 711 C CA . PHE A 1 96 ? -3.215 28.922 -2.619 1 94.38 96 PHE A CA 1
ATOM 712 C C . PHE A 1 96 ? -3.326 27.719 -3.555 1 94.38 96 PHE A C 1
ATOM 714 O O . PHE A 1 96 ? -2.846 26.641 -3.236 1 94.38 96 PHE A O 1
ATOM 721 N N . PRO A 1 97 ? -3.838 27.906 -4.77 1 91.06 97 PRO A N 1
ATOM 722 C CA . PRO A 1 97 ? -4.09 26.766 -5.656 1 91.06 97 PRO A CA 1
ATOM 723 C C . PRO A 1 97 ? -2.811 26.047 -6.078 1 91.06 97 PRO A C 1
ATOM 725 O O . PRO A 1 97 ? -1.784 26.703 -6.305 1 91.06 97 PRO A O 1
ATOM 728 N N . THR A 1 98 ? -2.9 24.734 -6.277 1 90.06 98 THR A N 1
ATOM 729 C CA . THR A 1 98 ? -1.739 23.891 -6.531 1 90.06 98 THR A CA 1
ATOM 730 C C . THR A 1 98 ? -1.204 24.109 -7.941 1 90.06 98 THR A C 1
ATOM 732 O O . THR A 1 98 ? -0.058 23.766 -8.242 1 90.06 98 THR A O 1
ATOM 735 N N . ASN A 1 99 ? -1.963 24.625 -8.859 1 87.69 99 ASN A N 1
ATOM 736 C CA . ASN A 1 99 ? -1.523 24.828 -10.234 1 87.69 99 ASN A CA 1
ATOM 737 C C . ASN A 1 99 ? -0.727 26.109 -10.391 1 87.69 99 ASN A C 1
ATOM 739 O O . ASN A 1 99 ? -0.234 26.422 -11.484 1 87.69 99 ASN A O 1
ATOM 743 N N . GLN A 1 100 ? -0.601 26.859 -9.266 1 88.12 100 GLN A N 1
ATOM 744 C CA . GLN A 1 100 ? 0.101 28.141 -9.336 1 88.12 100 GLN A CA 1
ATOM 745 C C . GLN A 1 100 ? 1.286 28.172 -8.375 1 88.12 100 GLN A C 1
ATOM 747 O O . GLN A 1 100 ? 2.186 29 -8.516 1 88.12 100 GLN A O 1
ATOM 752 N N . TYR A 1 101 ? 1.216 27.328 -7.406 1 92.12 101 TYR A N 1
ATOM 753 C CA . TYR A 1 101 ? 2.174 27.484 -6.316 1 92.12 101 TYR A CA 1
ATOM 754 C C . TYR A 1 101 ? 2.922 26.172 -6.062 1 92.12 101 TYR A C 1
ATOM 756 O O . TYR A 1 101 ? 2.42 25.094 -6.367 1 92.12 101 TYR A O 1
ATOM 764 N N . PHE A 1 102 ? 4.09 26.344 -5.516 1 91.75 102 PHE A N 1
ATOM 765 C CA . PHE A 1 102 ? 4.91 25.25 -4.988 1 91.75 102 PHE A CA 1
ATOM 766 C C . PHE A 1 102 ? 4.883 25.25 -3.465 1 91.75 102 PHE A C 1
ATOM 768 O O . PHE A 1 102 ? 4.391 26.203 -2.844 1 91.75 102 PHE A O 1
ATOM 775 N N . LEU A 1 103 ? 5.301 24.141 -2.924 1 93.44 103 LEU A N 1
ATOM 776 C CA . LEU A 1 103 ? 5.297 24.047 -1.468 1 93.44 103 LEU A CA 1
ATOM 777 C C . LEU A 1 103 ? 6.691 23.719 -0.94 1 93.44 103 LEU A C 1
ATOM 779 O O . LEU A 1 103 ? 7.383 22.859 -1.492 1 93.44 103 LEU A O 1
ATOM 783 N N . GLN A 1 104 ? 7.055 24.422 0.065 1 91.81 104 GLN A N 1
ATOM 784 C CA . GLN A 1 104 ? 8.281 24.188 0.822 1 91.81 104 GLN A CA 1
ATOM 785 C C . GLN A 1 104 ? 7.977 23.984 2.305 1 91.81 104 GLN A C 1
ATOM 787 O O . GLN A 1 104 ? 7.117 24.672 2.867 1 91.81 104 GLN A O 1
ATOM 792 N N . GLU A 1 105 ? 8.719 23.016 2.891 1 89.31 105 GLU A N 1
ATOM 793 C CA . GLU A 1 105 ? 8.531 22.797 4.32 1 89.31 105 GLU A CA 1
ATOM 794 C C . GLU A 1 105 ? 8.859 24.062 5.121 1 89.31 105 GLU A C 1
ATOM 796 O O . GLU A 1 105 ? 9.734 24.828 4.734 1 89.31 105 GLU A O 1
ATOM 801 N N . GLY A 1 106 ? 8.156 24.188 6.242 1 90.56 106 GLY A N 1
ATOM 802 C CA . GLY A 1 106 ? 8.344 25.359 7.09 1 90.56 106 GLY A CA 1
ATOM 803 C C . GLY A 1 106 ? 9.742 25.453 7.684 1 90.56 106 GLY A C 1
ATOM 804 O O . GLY A 1 106 ? 10.234 24.484 8.266 1 90.56 106 GLY A O 1
ATOM 805 N N . THR A 1 107 ? 10.336 26.641 7.527 1 86 107 THR A N 1
ATOM 806 C CA . THR A 1 107 ? 11.664 26.844 8.102 1 86 107 THR A CA 1
ATOM 807 C C . THR A 1 107 ? 11.703 28.109 8.953 1 86 107 THR A C 1
ATOM 809 O O . THR A 1 107 ? 12.672 28.344 9.68 1 86 107 THR A O 1
ATOM 812 N N . LEU A 1 108 ? 10.688 28.859 8.852 1 92.31 108 LEU A N 1
ATOM 813 C CA . LEU A 1 108 ? 10.641 30.109 9.586 1 92.31 108 LEU A CA 1
ATOM 814 C C . LEU A 1 108 ? 10.477 29.859 11.086 1 92.31 108 LEU A C 1
ATOM 816 O O . LEU A 1 108 ? 11.094 30.547 11.898 1 92.31 108 LEU A O 1
ATOM 820 N N . ILE A 1 109 ? 9.602 28.906 11.414 1 93.38 109 ILE A N 1
ATOM 821 C CA . ILE A 1 109 ? 9.438 28.469 12.797 1 93.38 109 ILE A CA 1
ATOM 822 C C . ILE A 1 109 ? 10.234 27.188 13.023 1 93.38 109 ILE A C 1
ATOM 824 O O . ILE A 1 109 ? 9.727 26.078 12.789 1 93.38 109 ILE A O 1
ATOM 828 N N . ASN A 1 110 ? 11.383 27.328 13.523 1 88.62 110 ASN A N 1
ATOM 829 C CA . ASN A 1 110 ? 12.195 26.125 13.75 1 88.62 110 ASN A CA 1
ATOM 830 C C . ASN A 1 110 ? 11.789 25.422 15.039 1 88.62 110 ASN A C 1
ATOM 832 O O . ASN A 1 110 ? 10.891 25.859 15.75 1 88.62 110 ASN A O 1
ATOM 836 N N . LEU A 1 111 ? 12.453 24.344 15.32 1 86.75 111 LEU A N 1
ATOM 837 C CA . LEU A 1 111 ? 12.078 23.484 16.438 1 86.75 111 LEU A CA 1
ATOM 838 C C . LEU A 1 111 ? 12.195 24.25 17.766 1 86.75 111 LEU A C 1
ATOM 840 O O . LEU A 1 111 ? 11.32 24.125 18.625 1 86.75 111 LEU A O 1
ATOM 844 N N . GLU A 1 112 ? 13.266 24.938 17.953 1 89 112 GLU A N 1
ATOM 845 C CA . GLU A 1 112 ? 13.484 25.703 19.172 1 89 112 GLU A CA 1
ATOM 846 C C . GLU A 1 112 ? 12.375 26.734 19.391 1 89 112 GLU A C 1
ATOM 848 O O . GLU A 1 112 ? 11.82 26.828 20.484 1 89 112 GLU A O 1
ATOM 853 N N . THR A 1 113 ? 12.094 27.484 18.328 1 92.25 113 THR A N 1
ATOM 854 C CA . THR A 1 113 ? 11.047 28.484 18.391 1 92.25 113 THR A CA 1
ATOM 855 C C . THR A 1 113 ? 9.688 27.844 18.656 1 92.25 113 THR A C 1
ATOM 857 O O . THR A 1 113 ? 8.914 28.328 19.484 1 92.25 113 THR A O 1
ATOM 860 N N . MET A 1 114 ? 9.367 26.766 17.984 1 92 114 MET A N 1
ATOM 861 C CA . MET A 1 114 ? 8.117 26.047 18.188 1 92 114 MET A CA 1
ATOM 862 C C . MET A 1 114 ? 7.973 25.578 19.625 1 92 114 MET A C 1
ATOM 864 O O . MET A 1 114 ? 6.906 25.734 20.234 1 92 114 MET A O 1
ATOM 868 N N . THR A 1 115 ? 9.055 25.062 20.188 1 90.38 115 THR A N 1
ATOM 869 C CA . THR A 1 115 ? 9.047 24.594 21.562 1 90.38 115 THR A CA 1
ATOM 870 C C . THR A 1 115 ? 8.82 25.734 22.547 1 90.38 115 THR A C 1
ATOM 872 O O . THR A 1 115 ? 8.047 25.609 23.5 1 90.38 115 THR A O 1
ATOM 875 N N . ARG A 1 116 ? 9.477 26.781 22.25 1 93.56 116 ARG A N 1
ATOM 876 C CA . ARG A 1 116 ? 9.312 27.953 23.109 1 93.56 116 ARG A CA 1
ATOM 877 C C . ARG A 1 116 ? 7.883 28.5 23.031 1 93.56 116 ARG A C 1
ATOM 879 O O . ARG A 1 116 ? 7.258 28.766 24.062 1 93.56 116 ARG A O 1
ATOM 886 N N . TRP A 1 117 ? 7.379 28.594 21.828 1 95.5 117 TRP A N 1
ATOM 887 C CA . TRP A 1 117 ? 6.059 29.188 21.625 1 95.5 117 TRP A CA 1
ATOM 888 C C . TRP A 1 117 ? 4.965 28.281 22.203 1 95.5 117 TRP A C 1
ATOM 890 O O . TRP A 1 117 ? 3.98 28.781 22.75 1 95.5 117 TRP A O 1
ATOM 900 N N . THR A 1 118 ? 5.09 26.969 22.141 1 94.75 118 THR A N 1
ATOM 901 C CA . THR A 1 118 ? 4.039 26.062 22.578 1 94.75 118 THR A CA 1
ATOM 902 C C . THR A 1 118 ? 4.184 25.75 24.078 1 94.75 118 THR A C 1
ATOM 904 O O . THR A 1 118 ? 3.359 25.047 24.656 1 94.75 118 THR A O 1
ATOM 907 N N . GLY A 1 119 ? 5.23 26.25 24.672 1 92.69 119 GLY A N 1
ATOM 908 C CA . GLY A 1 119 ? 5.422 26.125 26.109 1 92.69 119 GLY A CA 1
ATOM 909 C C . GLY A 1 119 ? 4.625 27.125 26.906 1 92.69 119 GLY A C 1
ATOM 910 O O . GLY A 1 119 ? 3.986 28.016 26.344 1 92.69 119 GLY A O 1
ATOM 911 N N . ARG A 1 120 ? 4.699 26.969 28.219 1 92.06 120 ARG A N 1
ATOM 912 C CA . ARG A 1 120 ? 4.074 27.922 29.125 1 92.06 120 ARG A CA 1
ATOM 913 C C . ARG A 1 120 ? 4.898 29.203 29.219 1 92.06 120 ARG A C 1
ATOM 915 O O . ARG A 1 120 ? 6.129 29.156 29.219 1 92.06 120 ARG A O 1
ATOM 922 N N . GLU A 1 121 ? 4.109 30.25 29.266 1 93.25 121 GLU A N 1
ATOM 923 C CA . GLU A 1 121 ? 4.793 31.5 29.594 1 93.25 121 GLU A CA 1
ATOM 924 C C . GLU A 1 121 ? 5.426 31.422 30.984 1 93.25 121 GLU A C 1
ATOM 926 O O . GLU A 1 121 ? 4.816 30.891 31.922 1 93.25 121 GLU A O 1
ATOM 931 N N . SER A 1 122 ? 6.652 31.844 31.094 1 91.38 122 SER A N 1
ATOM 932 C CA . SER A 1 122 ? 7.387 31.891 32.344 1 91.38 122 SER A CA 1
ATOM 933 C C . SER A 1 122 ? 8.539 32.875 32.281 1 91.38 122 SER A C 1
ATOM 935 O O . SER A 1 122 ? 8.789 33.5 31.234 1 91.38 122 SER A O 1
ATOM 937 N N . ASP A 1 123 ? 9.172 33.062 33.406 1 90.94 123 ASP A N 1
ATOM 938 C CA . ASP A 1 123 ? 10.344 33.938 33.406 1 90.94 123 ASP A CA 1
ATOM 939 C C . ASP A 1 123 ? 11.43 33.406 32.5 1 90.94 123 ASP A C 1
ATOM 941 O O . ASP A 1 123 ? 12.133 34.188 31.828 1 90.94 123 ASP A O 1
ATOM 945 N N . ASP A 1 124 ? 11.539 32.094 32.469 1 91.19 124 ASP A N 1
ATOM 946 C CA . ASP A 1 124 ? 12.555 31.453 31.641 1 91.19 124 ASP A CA 1
ATOM 947 C C . ASP A 1 124 ? 12.102 31.328 30.188 1 91.19 124 ASP A C 1
ATOM 949 O O . ASP A 1 124 ? 12.914 31.094 29.297 1 91.19 124 ASP A O 1
ATOM 953 N N . ASN A 1 125 ? 10.797 31.469 29.984 1 94.56 125 ASN A N 1
ATOM 954 C CA . ASN A 1 125 ? 10.227 31.391 28.656 1 94.56 125 ASN A CA 1
ATOM 955 C C . ASN A 1 125 ? 9.18 32.469 28.422 1 94.56 125 ASN A C 1
ATOM 957 O O . ASN A 1 125 ? 7.988 32.188 28.312 1 94.56 125 ASN A O 1
ATOM 961 N N . PRO A 1 126 ? 9.594 33.688 28.219 1 95.19 126 PRO A N 1
ATOM 962 C CA . PRO A 1 126 ? 8.648 34.812 28.078 1 95.19 126 PRO A CA 1
ATOM 963 C C . PRO A 1 126 ? 7.848 34.75 26.781 1 95.19 126 PRO A C 1
ATOM 965 O O . PRO A 1 126 ? 6.836 35.438 26.641 1 95.19 126 PRO A O 1
ATOM 968 N N . GLU A 1 127 ? 8.266 33.906 25.875 1 96.31 127 GLU A N 1
ATOM 969 C CA . GLU A 1 127 ? 7.598 33.844 24.578 1 96.31 127 GLU A CA 1
ATOM 970 C C . GLU A 1 127 ? 6.559 32.719 24.547 1 96.31 127 GLU A C 1
ATOM 972 O O . GLU A 1 127 ? 5.887 32.5 23.531 1 96.31 127 GLU A O 1
ATOM 977 N N . GLY A 1 128 ? 6.445 32 25.688 1 96.88 128 GLY A N 1
ATOM 978 C CA . GLY A 1 128 ? 5.441 30.953 25.734 1 96.88 128 GLY A CA 1
ATOM 979 C C . GLY A 1 128 ? 4.027 31.469 25.547 1 96.88 128 GLY A C 1
ATOM 980 O O . GLY A 1 128 ? 3.664 32.5 26.078 1 96.88 128 GLY A O 1
ATOM 981 N N . LEU A 1 129 ? 3.273 30.734 24.766 1 96.88 129 LEU A N 1
ATOM 982 C CA . LEU A 1 129 ? 1.931 31.203 24.438 1 96.88 129 LEU A CA 1
ATOM 983 C C . LEU A 1 129 ? 0.898 30.578 25.375 1 96.88 129 LEU A C 1
ATOM 985 O O . LEU A 1 129 ? -0.197 31.125 25.547 1 96.88 129 LEU A O 1
ATOM 989 N N . ASN A 1 130 ? 1.237 29.438 25.953 1 94.88 130 ASN A N 1
ATOM 990 C CA . ASN A 1 130 ? 0.333 28.844 26.938 1 94.88 130 ASN A CA 1
ATOM 991 C C . ASN A 1 130 ? 0.406 29.562 28.266 1 94.88 130 ASN A C 1
ATOM 993 O O . ASN A 1 130 ? 1.442 30.125 28.625 1 94.88 130 ASN A O 1
ATOM 997 N N . PRO A 1 131 ? -0.663 29.562 28.984 1 92.94 131 PRO A N 1
ATOM 998 C CA . PRO A 1 131 ? -0.73 30.359 30.219 1 92.94 131 PRO A CA 1
ATOM 999 C C . PRO A 1 131 ? 0.311 29.938 31.25 1 92.94 131 PRO A C 1
ATOM 1001 O O . PRO A 1 131 ? 0.608 28.75 31.391 1 92.94 131 PRO A O 1
ATOM 1004 N N . ARG A 1 132 ? 0.744 30.922 31.953 1 89.94 132 ARG A N 1
ATOM 1005 C CA . ARG A 1 132 ? 1.695 30.734 33.031 1 89.94 132 ARG A CA 1
ATOM 1006 C C . ARG A 1 132 ? 1.054 29.984 34.219 1 89.94 132 ARG A C 1
ATOM 1008 O O . ARG A 1 132 ? -0.113 30.203 34.531 1 89.94 132 ARG A O 1
ATOM 1015 N N . LEU A 1 133 ? 1.901 29.188 34.781 1 83.56 133 LEU A N 1
ATOM 1016 C CA . LEU A 1 133 ? 1.439 28.547 36.031 1 83.56 133 LEU A CA 1
ATOM 1017 C C . LEU A 1 133 ? 1.406 29.531 37.188 1 83.56 133 LEU A C 1
ATOM 1019 O O . LEU A 1 133 ? 2.191 30.484 37.219 1 83.56 133 LEU A O 1
ATOM 1023 N N . PRO A 1 134 ? 0.47 29.203 38 1 77.81 134 PRO A N 1
ATOM 1024 C CA . PRO A 1 134 ? 0.524 30.031 39.219 1 77.81 134 PRO A CA 1
ATOM 1025 C C . PRO A 1 134 ? 1.852 29.906 39.969 1 77.81 134 PRO A C 1
ATOM 1027 O O . PRO A 1 134 ? 2.52 28.875 39.875 1 77.81 134 PRO A O 1
ATOM 1030 N N . ASP A 1 135 ? 2.336 30.969 40.562 1 69.06 135 ASP A N 1
ATOM 1031 C CA . ASP A 1 135 ? 3.641 31.078 41.188 1 69.06 135 ASP A CA 1
ATOM 1032 C C . ASP A 1 135 ? 3.949 29.844 42.031 1 69.06 135 ASP A C 1
ATOM 1034 O O . ASP A 1 135 ? 5.074 29.344 42.031 1 69.06 135 ASP A O 1
ATOM 1038 N N . ASP A 1 136 ? 3.012 29.438 42.812 1 60.44 136 ASP A N 1
ATOM 1039 C CA . ASP A 1 136 ? 3.27 28.297 43.656 1 60.44 136 ASP A CA 1
ATOM 1040 C C . ASP A 1 136 ? 3.533 27.031 42.844 1 60.44 136 ASP A C 1
ATOM 1042 O O . ASP A 1 136 ? 4.422 26.25 43.188 1 60.44 136 ASP A O 1
ATOM 1046 N N . ALA A 1 137 ? 2.869 26.844 41.812 1 59 137 ALA A N 1
ATOM 1047 C CA . ALA A 1 137 ? 2.975 25.641 40.969 1 59 137 ALA A CA 1
ATOM 1048 C C . ALA A 1 137 ? 4.254 25.656 40.156 1 59 137 ALA A C 1
ATOM 1050 O O . ALA A 1 137 ? 4.852 24.609 39.906 1 59 137 ALA A O 1
ATOM 1051 N N . GLU A 1 138 ? 4.633 26.859 39.906 1 60.91 138 GLU A N 1
ATOM 1052 C CA . GLU A 1 138 ? 5.875 27.031 39.156 1 60.91 138 GLU A CA 1
ATOM 1053 C C . GLU A 1 138 ? 7.086 26.656 40 1 60.91 138 GLU A C 1
ATOM 1055 O O . GLU A 1 138 ? 8.031 26.047 39.5 1 60.91 138 GLU A O 1
ATOM 1060 N N . GLN A 1 139 ? 7.027 27.062 41.188 1 58.75 139 GLN A N 1
ATOM 1061 C CA . GLN A 1 139 ? 8.109 26.734 42.094 1 58.75 139 GLN A CA 1
ATOM 1062 C C . GLN A 1 139 ? 8.219 25.234 42.312 1 58.75 139 GLN A C 1
ATOM 1064 O O . GLN A 1 139 ? 9.328 24.688 42.375 1 58.75 139 GLN A O 1
ATOM 1069 N N . GLN A 1 140 ? 7.125 24.688 42.344 1 58.19 140 GLN A N 1
ATOM 1070 C CA . GLN A 1 140 ? 7.121 23.234 42.531 1 58.19 140 GLN A CA 1
ATOM 1071 C C . GLN A 1 140 ? 7.672 22.531 41.312 1 58.19 140 GLN A C 1
ATOM 1073 O O . GLN A 1 140 ? 8.438 21.562 41.406 1 58.19 140 GLN A O 1
ATOM 1078 N N . ARG A 1 141 ? 7.281 23.016 40.156 1 59.38 141 ARG A N 1
ATOM 1079 C CA . ARG A 1 141 ? 7.766 22.438 38.906 1 59.38 141 ARG A CA 1
ATOM 1080 C C . ARG A 1 141 ? 9.281 22.578 38.781 1 59.38 141 ARG A C 1
ATOM 1082 O O . ARG A 1 141 ? 9.961 21.641 38.375 1 59.38 141 ARG A O 1
ATOM 1089 N N . LYS A 1 142 ? 9.766 23.766 39.156 1 58.03 142 LYS A N 1
ATOM 1090 C CA . LYS A 1 142 ? 11.211 23.969 39.125 1 58.03 142 LYS A CA 1
ATOM 1091 C C . LYS A 1 142 ? 11.906 23.062 40.125 1 58.03 142 LYS A C 1
ATOM 1093 O O . LYS A 1 142 ? 13.008 22.562 39.844 1 58.03 142 LYS A O 1
ATOM 1098 N N . ALA A 1 143 ? 11.297 22.922 41.125 1 49.97 143 ALA A N 1
ATOM 1099 C CA . ALA A 1 143 ? 11.891 22.094 42.188 1 49.97 143 ALA A CA 1
ATOM 1100 C C . ALA A 1 143 ? 11.977 20.625 41.719 1 49.97 143 ALA A C 1
ATOM 1102 O O . ALA A 1 143 ? 12.984 19.953 41.969 1 49.97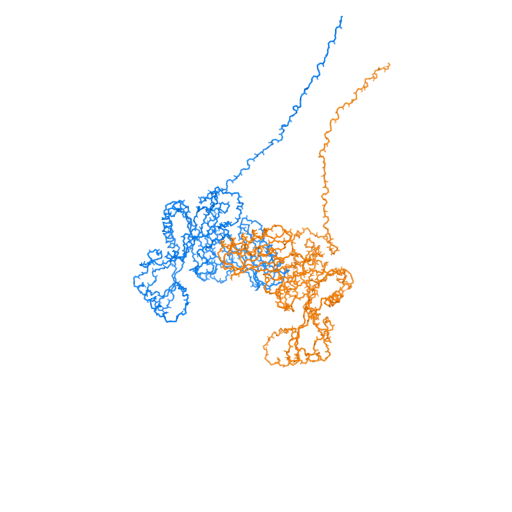 143 ALA A O 1
ATOM 1103 N N . GLU A 1 144 ? 11.078 20.266 41.094 1 52.16 144 GLU A N 1
ATOM 1104 C CA . GLU A 1 144 ? 11.047 18.875 40.656 1 52.16 144 GLU A CA 1
ATOM 1105 C C . GLU A 1 144 ? 12.023 18.625 39.531 1 52.16 144 GLU A C 1
ATOM 1107 O O . GLU A 1 144 ? 12.641 17.562 39.438 1 52.16 144 GLU A O 1
ATOM 1112 N N . SER A 1 145 ? 12.094 19.562 38.656 1 52.31 145 SER A N 1
ATOM 1113 C CA . SER A 1 145 ? 13.07 19.453 37.594 1 52.31 145 SER A CA 1
ATOM 1114 C C . SER A 1 145 ? 14.5 19.469 38.125 1 52.31 145 SER A C 1
ATOM 1116 O O . SER A 1 145 ? 15.383 18.797 37.594 1 52.31 145 SER A O 1
ATOM 1118 N N . THR A 1 146 ? 14.82 20.266 39.125 1 46.31 146 THR A N 1
ATOM 1119 C CA . THR A 1 146 ? 16.141 20.344 39.781 1 46.31 146 THR A CA 1
ATOM 1120 C C . THR A 1 146 ? 16.453 19.047 40.5 1 46.31 146 THR A C 1
ATOM 1122 O O . THR A 1 146 ? 17.594 18.578 40.469 1 46.31 146 THR A O 1
ATOM 1125 N N . ILE A 1 147 ? 15.523 18.562 41.062 1 44.19 147 ILE A N 1
ATOM 1126 C CA . ILE A 1 147 ? 15.734 17.297 41.75 1 44.19 147 ILE A CA 1
ATOM 1127 C C . ILE A 1 147 ? 16.016 16.188 40.75 1 44.19 147 ILE A C 1
ATOM 1129 O O . ILE A 1 147 ? 16.906 15.367 40.938 1 44.19 147 ILE A O 1
ATOM 1133 N N . SER A 1 148 ? 15.219 16.219 39.656 1 43.62 148 SER A N 1
ATOM 1134 C CA . SER A 1 148 ? 15.477 15.195 38.656 1 43.62 148 SER A CA 1
ATOM 1135 C C . SER A 1 148 ? 16.844 15.398 38 1 43.62 148 SER A C 1
ATOM 1137 O O . SER A 1 148 ? 17.484 14.438 37.594 1 43.62 148 SER A O 1
ATOM 1139 N N . ALA A 1 149 ? 17.188 16.594 37.875 1 44.81 149 ALA A N 1
ATOM 1140 C CA . ALA A 1 149 ? 18.5 16.875 37.312 1 44.81 149 ALA A CA 1
ATOM 1141 C C . ALA A 1 149 ? 19.609 16.438 38.281 1 44.81 149 ALA A C 1
ATOM 1143 O O . ALA A 1 149 ? 20.688 16.031 37.812 1 44.81 149 ALA A O 1
ATOM 1144 N N . GLN A 1 150 ? 19.531 16.578 39.562 1 38.28 150 GLN A N 1
ATOM 1145 C CA . GLN A 1 150 ? 20.547 16.203 40.531 1 38.28 150 GLN A CA 1
ATOM 1146 C C . GLN A 1 150 ? 20.672 14.695 40.656 1 38.28 150 GLN A C 1
ATOM 1148 O O . GLN A 1 150 ? 21.766 14.172 40.906 1 38.28 150 GLN A O 1
ATOM 1153 N N . SER A 1 151 ? 19.547 14.039 40.562 1 38.19 151 SER A N 1
ATOM 1154 C CA . SER A 1 151 ? 19.688 12.594 40.688 1 38.19 151 SER A CA 1
ATOM 1155 C C . SER A 1 151 ? 20.344 12.008 39.438 1 38.19 151 SER A C 1
ATOM 1157 O O . SER A 1 151 ? 20.781 10.852 39.438 1 38.19 151 SER A O 1
ATOM 1159 N N . SER A 1 152 ? 20.234 12.695 38.281 1 36.72 152 SER A N 1
ATOM 1160 C CA . SER A 1 152 ? 20.828 12.148 37.062 1 36.72 152 SER A CA 1
ATOM 1161 C C . SER A 1 152 ? 22.344 12.359 37.062 1 36.72 152 SER A C 1
ATOM 1163 O O . SER A 1 152 ? 23 12.062 36.062 1 36.72 152 SER A O 1
ATOM 1165 N N . GLU A 1 153 ? 22.938 13.086 37.969 1 34.03 153 GLU A N 1
ATOM 1166 C CA . GLU A 1 153 ? 24.391 13.18 37.906 1 34.03 153 GLU A CA 1
ATOM 1167 C C . GLU A 1 153 ? 25.047 11.797 37.938 1 34.03 153 GLU A C 1
ATOM 1169 O O . GLU A 1 153 ? 26.25 11.672 37.688 1 34.03 153 GLU A O 1
ATOM 1174 N N . SER A 1 154 ? 24.484 10.812 38.719 1 32.59 154 SER A N 1
ATOM 1175 C CA . SER A 1 154 ? 25.406 9.688 38.781 1 32.59 154 SER A CA 1
ATOM 1176 C C . SER A 1 154 ? 25.547 9 37.438 1 32.59 154 SER A C 1
ATOM 1178 O O . SER A 1 154 ? 26.656 8.617 37.031 1 32.59 154 SER A O 1
ATOM 1180 N N . SER A 1 155 ? 24.641 8.062 37.031 1 31.89 155 SER A N 1
ATOM 1181 C CA . SER A 1 155 ? 25 7.176 35.938 1 31.89 155 SER A CA 1
ATOM 1182 C C . SER A 1 155 ? 25.016 7.926 34.594 1 31.89 155 SER A C 1
ATOM 1184 O O . SER A 1 155 ? 24.109 8.688 34.312 1 31.89 155 SER A O 1
ATOM 1186 N N . GLN A 1 156 ? 26.234 8.164 33.938 1 29.59 156 GLN A N 1
ATOM 1187 C CA . GLN A 1 156 ? 26.719 8.75 32.688 1 29.59 156 GLN A CA 1
ATOM 1188 C C . GLN A 1 156 ? 25.844 8.328 31.516 1 29.59 156 GLN A C 1
ATOM 1190 O O . GLN A 1 156 ? 26.203 8.562 30.359 1 29.59 156 GLN A O 1
ATOM 1195 N N . GLU A 1 157 ? 25.031 7.219 31.719 1 29.88 157 GLU A N 1
ATOM 1196 C CA . GLU A 1 157 ? 24.469 6.855 30.422 1 29.88 157 GLU A CA 1
ATOM 1197 C C . GLU A 1 157 ? 23.672 8.008 29.828 1 29.88 157 GLU A C 1
ATOM 1199 O O . GLU A 1 157 ? 22.844 8.609 30.5 1 29.88 157 GLU A O 1
ATOM 1204 N N . GLU A 1 158 ? 24.266 8.719 28.828 1 30.73 158 GLU A N 1
ATOM 1205 C CA . GLU A 1 158 ? 23.734 9.703 27.891 1 30.73 158 GLU A CA 1
ATOM 1206 C C . GLU A 1 158 ? 22.297 9.383 27.5 1 30.73 158 GLU A C 1
ATOM 1208 O O . GLU A 1 158 ? 22.062 8.656 26.531 1 30.73 158 GLU A O 1
ATOM 1213 N N . SER A 1 159 ? 21.562 8.766 28.422 1 27.94 159 SER A N 1
ATOM 1214 C CA . SER A 1 159 ? 20.203 8.703 27.906 1 27.94 159 SER A CA 1
ATOM 1215 C C . SER A 1 159 ? 19.703 10.086 27.469 1 27.94 159 SER A C 1
ATOM 1217 O O . SER A 1 159 ? 19.75 11.039 28.25 1 27.94 159 SER A O 1
ATOM 1219 N N . SER A 1 160 ? 20.016 10.477 26.266 1 29.17 160 SER A N 1
ATOM 1220 C CA . SER A 1 160 ? 19.25 11.555 25.656 1 29.17 160 SER A CA 1
ATOM 1221 C C . SER A 1 160 ? 17.844 11.617 26.219 1 29.17 160 SER A C 1
ATOM 1223 O O . SER A 1 160 ? 17.031 10.711 26 1 29.17 160 SER A O 1
ATOM 1225 N N . SER A 1 161 ? 17.781 11.891 27.469 1 27.03 161 SER A N 1
ATOM 1226 C CA . SER A 1 161 ? 16.469 12.25 27.984 1 27.03 161 SER A CA 1
ATOM 1227 C C . SER A 1 161 ? 15.727 13.18 27.031 1 27.03 161 SER A C 1
ATOM 1229 O O . SER A 1 161 ? 16.062 14.359 26.922 1 27.03 161 SER A O 1
ATOM 1231 N N . ALA A 1 162 ? 15.469 12.711 25.922 1 29 162 ALA A N 1
ATOM 1232 C CA . ALA A 1 162 ? 14.297 13.398 25.391 1 29 162 ALA A CA 1
ATOM 1233 C C . ALA A 1 162 ? 13.312 13.75 26.516 1 29 162 ALA A C 1
ATOM 1235 O O . ALA A 1 162 ? 12.75 12.859 27.156 1 29 162 ALA A O 1
ATOM 1236 N N . GLU A 1 163 ? 13.594 14.711 27.375 1 29.5 163 GLU A N 1
ATOM 1237 C CA . GLU A 1 163 ? 12.523 15.336 28.156 1 29.5 163 GLU A CA 1
ATOM 1238 C C . GLU A 1 163 ? 11.18 15.219 27.438 1 29.5 163 GLU A C 1
ATOM 1240 O O . GLU A 1 163 ? 10.969 15.852 26.406 1 29.5 163 GLU A O 1
ATOM 1245 N N . SER A 1 164 ? 10.711 14.039 27.328 1 31.39 164 SER A N 1
ATOM 1246 C CA . SER A 1 164 ? 9.273 13.961 27.062 1 31.39 164 SER A CA 1
ATOM 1247 C C . SER A 1 164 ? 8.508 15.023 27.828 1 31.39 164 SER A C 1
ATOM 1249 O O . SER A 1 164 ? 8.531 15.039 29.062 1 31.39 164 SER A O 1
ATOM 1251 N N . SER A 1 165 ? 8.57 16.203 27.531 1 33.59 165 SER A N 1
ATOM 1252 C CA . SER A 1 165 ? 7.527 17.125 27.984 1 33.59 165 SER A CA 1
ATOM 1253 C C . SER A 1 165 ? 6.168 16.438 28.047 1 33.59 165 SER A C 1
ATOM 1255 O O . SER A 1 165 ? 5.406 16.453 27.078 1 33.59 165 SER A O 1
ATOM 1257 N N . SER A 1 166 ? 6.141 15.211 28.438 1 33.94 166 SER A N 1
ATOM 1258 C CA . SER A 1 166 ? 4.812 14.703 28.781 1 33.94 166 SER A CA 1
ATOM 1259 C C . SER A 1 166 ? 4.02 15.727 29.578 1 33.94 166 SER A C 1
ATOM 1261 O O . SER A 1 166 ? 4.547 16.328 30.516 1 33.94 166 SER A O 1
ATOM 1263 N N . ASN A 1 167 ? 3.074 16.328 28.984 1 39.59 167 ASN A N 1
ATOM 1264 C CA . ASN A 1 167 ? 1.998 17.078 29.625 1 39.59 167 ASN A CA 1
ATOM 1265 C C . ASN A 1 167 ? 1.575 16.453 30.938 1 39.59 167 ASN A C 1
ATOM 1267 O O . ASN A 1 167 ? 0.525 16.797 31.484 1 39.59 167 ASN A O 1
ATOM 1271 N N . ASP A 1 168 ? 2.193 15.32 31.328 1 41.62 168 ASP A N 1
ATOM 1272 C CA . ASP A 1 168 ? 1.756 14.758 32.594 1 41.62 168 ASP A CA 1
ATOM 1273 C C . ASP A 1 168 ? 2.383 15.5 33.781 1 41.62 168 ASP A C 1
ATOM 1275 O O . ASP A 1 168 ? 3.443 15.117 34.25 1 41.62 168 ASP A O 1
ATOM 1279 N N . GLN A 1 169 ? 2.361 16.734 33.75 1 43.03 169 GLN A N 1
ATOM 1280 C CA . GLN A 1 169 ? 2.938 17.453 34.906 1 43.03 169 GLN A CA 1
ATOM 1281 C C . GLN A 1 169 ? 2.168 17.156 36.188 1 43.03 169 GLN A C 1
ATOM 1283 O O . GLN A 1 169 ? 0.936 17.203 36.188 1 43.03 169 GLN A O 1
ATOM 1288 N N . VAL A 1 170 ? 2.723 16.406 37.094 1 40.94 170 VAL A N 1
ATOM 1289 C CA . VAL A 1 170 ? 2.225 16.344 38.469 1 40.94 170 VAL A CA 1
ATOM 1290 C C . VAL A 1 170 ? 2.045 17.75 39 1 40.94 170 VAL A C 1
ATOM 1292 O O . VAL A 1 170 ? 3.025 18.438 39.281 1 40.94 170 VAL A O 1
ATOM 1295 N N . ILE A 1 171 ? 1.151 18.578 38.438 1 48.78 171 ILE A N 1
ATOM 1296 C CA . ILE A 1 171 ? 0.921 19.875 39.062 1 48.78 171 ILE A CA 1
ATOM 1297 C C . ILE A 1 171 ? -0.249 19.781 40.031 1 48.78 171 ILE A C 1
ATOM 1299 O O . ILE A 1 171 ? -1.347 19.359 39.656 1 48.78 171 ILE A O 1
ATOM 1303 N N . THR A 1 172 ? -0.124 19.906 41.312 1 43.69 172 THR A N 1
ATOM 1304 C CA . THR A 1 172 ? -1.157 19.969 42.344 1 43.69 172 THR A CA 1
ATOM 1305 C C . THR A 1 172 ? -2.338 20.812 41.906 1 43.69 172 THR A C 1
ATOM 1307 O O . THR A 1 172 ? -3.49 20.391 41.969 1 43.69 172 THR A O 1
ATOM 1310 N N . ASP A 1 173 ? -2.271 22.156 42.062 1 43.28 173 ASP A N 1
ATOM 1311 C CA . ASP A 1 173 ? -3.389 23.078 41.938 1 43.28 173 ASP A CA 1
ATOM 1312 C C . ASP A 1 173 ? -3.568 23.562 40.5 1 43.28 173 ASP A C 1
ATOM 1314 O O . ASP A 1 173 ? -3.898 24.719 40.25 1 43.28 173 ASP A O 1
ATOM 1318 N N . ALA A 1 174 ? -3.207 22.859 39.531 1 48.97 174 ALA A N 1
ATOM 1319 C CA . ALA A 1 174 ? -3.113 23.094 38.094 1 48.97 174 ALA A CA 1
ATOM 1320 C C . ALA A 1 174 ? -4.496 23.109 37.438 1 48.97 174 ALA A C 1
ATOM 1322 O O . ALA A 1 174 ? -4.621 23.281 36.219 1 48.97 174 ALA A O 1
ATOM 1323 N N . ALA A 1 175 ? -5.52 22.75 38.156 1 51.75 175 ALA A N 1
ATOM 1324 C CA . ALA A 1 175 ? -6.859 22.672 37.594 1 51.75 175 ALA A CA 1
ATOM 1325 C C . ALA A 1 175 ? -7.141 23.875 36.688 1 51.75 175 ALA A C 1
ATOM 1327 O O . ALA A 1 175 ? -7.926 23.766 35.719 1 51.75 175 ALA A O 1
ATOM 1328 N N . ALA A 1 176 ? -6.332 25.062 36.844 1 59.94 176 ALA A N 1
ATOM 1329 C CA . ALA A 1 176 ? -6.879 26.266 36.219 1 59.94 176 ALA A CA 1
ATOM 1330 C C . ALA A 1 176 ? -5.996 26.75 35.062 1 59.94 176 ALA A C 1
ATOM 1332 O O . ALA A 1 176 ? -6.25 27.797 34.5 1 59.94 176 ALA A O 1
ATOM 1333 N N . THR A 1 177 ? -5.059 25.938 34.594 1 82.25 177 THR A N 1
ATOM 1334 C CA . THR A 1 177 ? -4.27 26.578 33.562 1 82.25 177 THR A CA 1
ATOM 1335 C C . THR A 1 177 ? -3.955 25.594 32.438 1 82.25 177 THR A C 1
ATOM 1337 O O . THR A 1 177 ? -2.807 25.188 32.281 1 82.25 177 THR A O 1
ATOM 1340 N N . PRO A 1 178 ? -4.871 25.266 31.625 1 88.5 178 PRO A N 1
ATOM 1341 C CA . PRO A 1 178 ? -4.719 24.266 30.578 1 88.5 178 PRO A CA 1
ATOM 1342 C C . PRO A 1 178 ? -3.648 24.625 29.562 1 88.5 178 PRO A C 1
ATOM 1344 O O . PRO A 1 178 ? -3.303 25.812 29.422 1 88.5 178 PRO A O 1
ATOM 1347 N N . ILE A 1 179 ? -2.994 23.641 29.031 1 91.38 179 ILE A N 1
ATOM 1348 C CA . ILE A 1 179 ? -2.217 23.812 27.812 1 91.38 179 ILE A CA 1
ATOM 1349 C C . ILE A 1 179 ? -3.154 23.828 26.609 1 91.38 179 ILE A C 1
ATOM 1351 O O . ILE A 1 179 ? -3.734 22.812 26.25 1 91.38 179 ILE A O 1
ATOM 1355 N N . TYR A 1 180 ? -3.279 24.984 26.016 1 94.06 180 TYR A N 1
ATOM 1356 C CA . TYR A 1 180 ? -4.215 25.141 24.906 1 94.06 180 TYR A CA 1
ATOM 1357 C C . TYR A 1 180 ? -3.549 24.812 23.578 1 94.06 180 TYR A C 1
ATOM 1359 O O . TYR A 1 180 ? -4.125 24.109 22.734 1 94.06 180 TYR A O 1
ATOM 1367 N N . LEU A 1 181 ? -2.377 25.297 23.344 1 95.62 181 LEU A N 1
ATOM 1368 C CA . LEU A 1 181 ? -1.636 25.156 22.109 1 95.62 181 LEU A CA 1
ATOM 1369 C C . LEU A 1 181 ? -0.634 24.016 22.203 1 95.62 181 LEU A C 1
ATOM 1371 O O . LEU A 1 181 ? 0.331 24.078 22.969 1 95.62 181 LEU A O 1
ATOM 1375 N N . ALA A 1 182 ? -0.859 22.969 21.391 1 93.06 182 ALA A N 1
ATOM 1376 C CA . ALA A 1 182 ? -0.024 21.781 21.484 1 93.06 182 ALA A CA 1
ATOM 1377 C C . ALA A 1 182 ? 1.086 21.797 20.438 1 93.06 182 ALA A C 1
ATOM 1379 O O . ALA A 1 182 ? 2.189 21.312 20.672 1 93.06 182 ALA A O 1
ATOM 1380 N N . GLN A 1 183 ? 0.77 22.297 19.281 1 93.12 183 GLN A N 1
ATOM 1381 C CA . GLN A 1 183 ? 1.719 22.266 18.172 1 93.12 183 GLN A CA 1
ATOM 1382 C C . GLN A 1 183 ? 1.417 23.359 17.141 1 93.12 183 GLN A C 1
ATOM 1384 O O . GLN A 1 183 ? 0.277 23.812 17.031 1 93.12 183 GLN A O 1
ATOM 1389 N N . ILE A 1 184 ? 2.486 23.766 16.453 1 94.88 184 ILE A N 1
ATOM 1390 C CA . ILE A 1 184 ? 2.387 24.688 15.32 1 94.88 184 ILE A CA 1
ATOM 1391 C C . ILE A 1 184 ? 2.996 24.047 14.07 1 94.88 184 ILE A C 1
ATOM 1393 O O . ILE A 1 184 ? 4.113 23.531 14.117 1 94.88 184 ILE A O 1
ATOM 1397 N N . MET A 1 185 ? 2.227 24.016 13.031 1 94.25 185 MET A N 1
ATOM 1398 C CA . MET A 1 185 ? 2.75 23.547 11.75 1 94.25 185 MET A CA 1
ATOM 1399 C C . MET A 1 185 ? 2.818 24.688 10.742 1 94.25 185 MET A C 1
ATOM 1401 O O . MET A 1 185 ? 1.902 25.5 10.656 1 94.25 185 MET A O 1
ATOM 1405 N N . GLU A 1 186 ? 3.904 24.688 10.078 1 95.94 186 GLU A N 1
ATOM 1406 C CA . GLU A 1 186 ? 4.141 25.719 9.062 1 95.94 186 GLU A CA 1
ATOM 1407 C C . GLU A 1 186 ? 4.406 25.094 7.695 1 95.94 186 GLU A C 1
ATOM 1409 O O . GLU A 1 186 ? 5.113 24.094 7.594 1 95.94 186 GLU A O 1
ATOM 1414 N N . LYS A 1 187 ? 3.783 25.578 6.719 1 95.44 187 LYS A N 1
ATOM 1415 C CA . LYS A 1 187 ? 4.094 25.297 5.316 1 95.44 187 LYS A CA 1
ATOM 1416 C C . LYS A 1 187 ? 4.301 26.594 4.531 1 95.44 187 LYS A C 1
ATOM 1418 O O . LYS A 1 187 ? 3.553 27.562 4.699 1 95.44 187 LYS A O 1
ATOM 1423 N N . ASP A 1 188 ? 5.301 26.562 3.709 1 95.69 188 ASP A N 1
ATOM 1424 C CA . ASP A 1 188 ? 5.629 27.75 2.918 1 95.69 188 ASP A CA 1
ATOM 1425 C C . ASP A 1 188 ? 5.195 27.578 1.464 1 95.69 188 ASP A C 1
ATOM 1427 O O . ASP A 1 188 ? 5.539 26.578 0.825 1 95.69 188 ASP A O 1
ATOM 1431 N N . ILE A 1 189 ? 4.508 28.531 1.024 1 96.19 189 ILE A N 1
ATOM 1432 C CA . ILE A 1 189 ? 3.996 28.578 -0.343 1 96.19 189 ILE A CA 1
ATOM 1433 C C . ILE A 1 189 ? 4.93 29.406 -1.219 1 96.19 189 ILE A C 1
ATOM 1435 O O . ILE A 1 189 ? 5.227 30.562 -0.894 1 96.19 189 ILE A O 1
ATOM 1439 N N . MET A 1 190 ? 5.367 28.781 -2.344 1 94.69 190 MET A N 1
ATOM 1440 C CA . MET A 1 190 ? 6.41 29.406 -3.158 1 94.69 190 MET A CA 1
ATOM 1441 C C . MET A 1 190 ? 5.934 29.594 -4.594 1 94.69 190 MET A C 1
ATOM 1443 O O . MET A 1 190 ? 5.051 28.875 -5.062 1 94.69 190 MET A O 1
ATOM 1447 N N . VAL A 1 191 ? 6.523 30.578 -5.223 1 91.81 191 VAL A N 1
ATOM 1448 C CA . VAL A 1 191 ? 6.352 30.75 -6.66 1 91.81 191 VAL A CA 1
ATOM 1449 C C . VAL A 1 191 ? 7.707 30.719 -7.359 1 91.81 191 VAL A C 1
ATOM 1451 O O . VAL A 1 191 ? 8.711 31.172 -6.809 1 91.81 191 VAL A O 1
ATOM 1454 N N . GLU A 1 192 ? 7.672 30.062 -8.461 1 88 192 GLU A N 1
ATOM 1455 C CA . GLU A 1 192 ? 8.906 30.016 -9.242 1 88 192 GLU A CA 1
ATOM 1456 C C . GLU A 1 192 ? 9.148 31.344 -9.961 1 88 192 GLU A C 1
ATOM 1458 O O . GLU A 1 192 ? 8.234 31.891 -10.578 1 88 192 GLU A O 1
ATOM 1463 N N . THR A 1 193 ? 10.375 31.859 -9.836 1 87.31 193 THR A N 1
ATOM 1464 C CA . THR A 1 193 ? 10.789 33.062 -10.516 1 87.31 193 THR A CA 1
ATOM 1465 C C . THR A 1 193 ? 12.031 32.812 -11.367 1 87.31 193 THR A C 1
ATOM 1467 O O . THR A 1 193 ? 12.523 31.688 -11.438 1 87.31 193 THR A O 1
ATOM 1470 N N . ASN A 1 194 ? 12.516 33.812 -12.062 1 85.75 194 ASN A N 1
ATOM 1471 C CA . ASN A 1 194 ? 13.719 33.688 -12.875 1 85.75 194 ASN A CA 1
ATOM 1472 C C . ASN A 1 194 ? 14.945 33.406 -12.016 1 85.75 194 ASN A C 1
ATOM 1474 O O . ASN A 1 194 ? 15.906 32.781 -12.492 1 85.75 194 ASN A O 1
ATOM 1478 N N . ASP A 1 195 ? 14.914 33.812 -10.789 1 85.06 195 ASP A N 1
ATOM 1479 C CA . ASP A 1 195 ? 16.062 33.688 -9.891 1 85.06 195 ASP A CA 1
ATOM 1480 C C . ASP A 1 195 ? 15.867 32.5 -8.938 1 85.06 195 ASP A C 1
ATOM 1482 O O . ASP A 1 195 ? 16.578 32.375 -7.934 1 85.06 195 ASP A O 1
ATOM 1486 N N . GLY A 1 196 ? 14.914 31.719 -9.234 1 84.69 196 GLY A N 1
ATOM 1487 C CA . GLY A 1 196 ? 14.633 30.594 -8.352 1 84.69 196 GLY A CA 1
ATOM 1488 C C . GLY A 1 196 ? 13.219 30.625 -7.793 1 84.69 196 GLY A C 1
ATOM 1489 O O . GLY A 1 196 ? 12.25 30.766 -8.539 1 84.69 196 GLY A O 1
ATOM 1490 N N . TYR A 1 197 ? 13.133 30.375 -6.438 1 89.12 197 TYR A N 1
ATOM 1491 C CA . TYR A 1 197 ? 11.82 30.375 -5.793 1 89.12 197 TYR A CA 1
ATOM 1492 C C . TYR A 1 197 ? 11.688 31.547 -4.84 1 89.12 197 TYR A C 1
ATOM 1494 O O . TYR A 1 197 ? 12.664 31.953 -4.199 1 89.12 197 TYR A O 1
ATOM 1502 N N . SER A 1 198 ? 10.469 32.094 -4.801 1 91.81 198 SER A N 1
ATOM 1503 C CA . SER A 1 198 ? 10.18 33.188 -3.891 1 91.81 198 SER A CA 1
ATOM 1504 C C . SER A 1 198 ? 8.992 32.875 -2.99 1 91.81 198 SER A C 1
ATOM 1506 O O . SER A 1 198 ? 7.992 32.312 -3.449 1 91.81 198 SER A O 1
ATOM 1508 N N . LEU A 1 199 ? 9.172 33.219 -1.697 1 94.25 199 LEU A N 1
ATOM 1509 C CA . LEU A 1 199 ? 8.094 33.031 -0.738 1 94.25 199 LEU A CA 1
ATOM 1510 C C . LEU A 1 199 ? 6.895 33.906 -1.086 1 94.25 199 LEU A C 1
ATOM 1512 O O . LEU A 1 199 ? 7.035 35.125 -1.228 1 94.25 199 LEU A O 1
ATOM 1516 N N . SER A 1 200 ? 5.715 33.281 -1.238 1 94.75 200 SER A N 1
ATOM 1517 C CA . SER A 1 200 ? 4.539 34.031 -1.674 1 94.75 200 SER A CA 1
ATOM 1518 C C . SER A 1 200 ? 3.361 33.781 -0.732 1 94.75 200 SER A C 1
ATOM 1520 O O . SER A 1 200 ? 2.293 34.375 -0.914 1 94.75 200 SER A O 1
ATOM 1522 N N . GLY A 1 201 ? 3.535 32.969 0.196 1 97 201 GLY A N 1
ATOM 1523 C CA . GLY A 1 201 ? 2.533 32.719 1.216 1 97 201 GLY A CA 1
ATOM 1524 C C . GLY A 1 201 ? 3.047 31.828 2.338 1 97 201 GLY A C 1
ATOM 1525 O O . GLY A 1 201 ? 4.047 31.125 2.174 1 97 201 GLY A O 1
ATOM 1526 N N . ILE A 1 202 ? 2.43 31.953 3.434 1 97.31 202 ILE A N 1
ATOM 1527 C CA . ILE A 1 202 ? 2.717 31.094 4.578 1 97.31 202 ILE A CA 1
ATOM 1528 C C . ILE A 1 202 ? 1.417 30.516 5.129 1 97.31 202 ILE A C 1
ATOM 1530 O O . ILE A 1 202 ? 0.417 31.219 5.258 1 97.31 202 ILE A O 1
ATOM 1534 N N . VAL A 1 203 ? 1.432 29.234 5.352 1 97.94 203 VAL A N 1
ATOM 1535 C CA . VAL A 1 203 ? 0.285 28.578 5.965 1 97.94 203 VAL A CA 1
ATOM 1536 C C . VAL A 1 203 ? 0.667 28.047 7.352 1 97.94 203 VAL A C 1
ATOM 1538 O O . VAL A 1 203 ? 1.651 27.328 7.496 1 97.94 203 VAL A O 1
ATOM 1541 N N . ILE A 1 204 ? -0.129 28.422 8.359 1 97.56 204 ILE A N 1
ATOM 1542 C CA . ILE A 1 204 ? 0.143 28.031 9.742 1 97.56 204 ILE A CA 1
ATOM 1543 C C . ILE A 1 204 ? -1.044 27.25 10.297 1 97.56 204 ILE A C 1
ATOM 1545 O O . ILE A 1 204 ? -2.193 27.688 10.164 1 97.56 204 ILE A O 1
ATOM 1549 N N . GLY A 1 205 ? -0.737 26.109 10.812 1 97.56 205 GLY A N 1
ATOM 1550 C CA . GLY A 1 205 ? -1.721 25.359 11.578 1 97.56 205 GLY A CA 1
ATOM 1551 C C . GLY A 1 205 ? -1.453 25.375 13.07 1 97.56 205 GLY A C 1
ATOM 1552 O O . GLY A 1 205 ? -0.323 25.141 13.508 1 97.56 205 GLY A O 1
ATOM 1553 N N . LEU A 1 206 ? -2.465 25.688 13.844 1 97.5 206 LEU A N 1
ATOM 1554 C CA . LEU A 1 206 ? -2.383 25.625 15.297 1 97.5 206 LEU A CA 1
ATOM 1555 C C . LEU A 1 206 ? -3.176 24.438 15.828 1 97.5 206 LEU A C 1
ATOM 1557 O O . LEU A 1 206 ? -4.406 24.422 15.742 1 97.5 206 LEU A O 1
ATOM 1561 N N . ALA A 1 207 ? -2.504 23.469 16.344 1 96.5 207 ALA A N 1
ATOM 1562 C CA . ALA A 1 207 ? -3.176 22.344 16.984 1 96.5 207 ALA A CA 1
ATOM 1563 C C . ALA A 1 207 ? -3.523 22.656 18.438 1 96.5 207 ALA A C 1
ATOM 1565 O O . ALA A 1 207 ? -2.631 22.781 19.281 1 96.5 207 ALA A O 1
ATOM 1566 N N . MET A 1 208 ? -4.832 22.734 18.688 1 96.62 208 MET A N 1
ATOM 1567 C CA . MET A 1 208 ? -5.305 23.078 20.031 1 96.62 208 MET A CA 1
ATOM 1568 C C . MET A 1 208 ? -5.836 21.859 20.766 1 96.62 208 MET A C 1
ATOM 1570 O O . MET A 1 208 ? -6.5 21 20.156 1 96.62 208 MET A O 1
ATOM 1574 N N . ASN A 1 209 ? -5.539 21.812 22.031 1 93.81 209 ASN A N 1
ATOM 1575 C CA . ASN A 1 209 ? -6.074 20.719 22.828 1 93.81 209 ASN A CA 1
ATOM 1576 C C . ASN A 1 209 ? -7.559 20.906 23.109 1 93.81 209 ASN A C 1
ATOM 1578 O O . ASN A 1 209 ? -8.008 22.016 23.391 1 93.81 209 ASN A O 1
ATOM 1582 N N . SER A 1 210 ? -8.258 19.812 22.938 1 93.25 210 SER A N 1
ATOM 1583 C CA . SER A 1 210 ? -9.672 19.844 23.281 1 93.25 210 SER A CA 1
ATOM 1584 C C . SER A 1 210 ? -9.891 19.391 24.734 1 93.25 210 SER A C 1
ATOM 1586 O O . SER A 1 210 ? -10.984 19.547 25.281 1 93.25 210 SER A O 1
ATOM 1588 N N . GLU A 1 211 ? -8.898 18.844 25.219 1 90.5 211 GLU A N 1
ATOM 1589 C CA . GLU A 1 211 ? -8.906 18.375 26.594 1 90.5 211 GLU A CA 1
ATOM 1590 C C . GLU A 1 211 ? -7.547 18.609 27.266 1 90.5 211 GLU A C 1
ATOM 1592 O O . GLU A 1 211 ? -6.516 18.594 26.578 1 90.5 211 GLU A O 1
ATOM 1597 N N . TYR A 1 212 ? -7.641 18.891 28.516 1 87.06 212 TYR A N 1
ATOM 1598 C CA . TYR A 1 212 ? -6.438 19.031 29.328 1 87.06 212 TYR A CA 1
ATOM 1599 C C . TYR A 1 212 ? -6.41 18.016 30.453 1 87.06 212 TYR A C 1
ATOM 1601 O O . TYR A 1 212 ? -7.352 17.938 31.25 1 87.06 212 TYR A O 1
ATOM 1609 N N . GLN A 1 213 ? -5.34 17.219 30.391 1 82.62 213 GLN A N 1
ATOM 1610 C CA . GLN A 1 213 ? -5.168 16.203 31.438 1 82.62 213 GLN A CA 1
ATOM 1611 C C . GLN A 1 213 ? -4.039 16.594 32.375 1 82.62 213 GLN A C 1
ATOM 1613 O O . GLN A 1 213 ? -2.988 17.062 31.953 1 82.62 213 GLN A O 1
ATOM 1618 N N . TYR A 1 214 ? -4.336 16.422 33.656 1 77.12 214 TYR A N 1
ATOM 1619 C CA . TYR A 1 214 ? -3.305 16.688 34.656 1 77.12 214 TYR A CA 1
ATOM 1620 C C . TYR A 1 214 ? -3.447 15.734 35.844 1 77.12 214 TYR A C 1
ATOM 1622 O O . TYR A 1 214 ? -4.523 15.172 36.062 1 77.12 214 TYR A O 1
ATOM 1630 N N . THR A 1 215 ? -2.33 15.492 36.406 1 77.94 215 THR A N 1
ATOM 1631 C CA . THR A 1 215 ? -2.301 14.656 37.594 1 77.94 215 THR A CA 1
ATOM 1632 C C . THR A 1 215 ? -2.113 15.508 38.844 1 77.94 215 THR A C 1
ATOM 1634 O O . THR A 1 215 ? -1.201 16.328 38.906 1 77.94 215 THR A O 1
ATOM 1637 N N . ASP A 1 216 ? -2.971 15.211 39.812 1 75.81 216 ASP A N 1
ATOM 1638 C CA . ASP A 1 216 ? -2.875 16.016 41.031 1 75.81 216 ASP A CA 1
ATOM 1639 C C . ASP A 1 216 ? -1.864 15.414 42 1 75.81 216 ASP A C 1
ATOM 1641 O O . ASP A 1 216 ? -1.199 14.422 41.688 1 75.81 216 ASP A O 1
ATOM 1645 N N . SER A 1 217 ? -1.697 16.156 43.094 1 72.31 217 SER A N 1
ATOM 1646 C CA . SER A 1 217 ? -0.691 15.781 44.094 1 72.31 217 SER A CA 1
ATOM 1647 C C . SER A 1 217 ? -0.982 14.406 44.688 1 72.31 217 SER A C 1
ATOM 1649 O O . SER A 1 217 ? -0.086 13.75 45.219 1 72.31 217 SER A O 1
ATOM 1651 N N . ASN A 1 218 ? -2.178 13.984 44.562 1 79.5 218 ASN A N 1
ATOM 1652 C CA . ASN A 1 218 ? -2.576 12.68 45.062 1 79.5 218 ASN A CA 1
ATOM 1653 C C . ASN A 1 218 ? -2.504 11.609 43.969 1 79.5 218 ASN A C 1
ATOM 1655 O O . ASN A 1 218 ? -3.088 10.539 44.125 1 79.5 218 ASN A O 1
ATOM 1659 N N . ASN A 1 219 ? -1.947 12.008 42.875 1 81 219 ASN A N 1
ATOM 1660 C CA . ASN A 1 219 ? -1.74 11.117 41.75 1 81 219 ASN A CA 1
ATOM 1661 C C . ASN A 1 219 ? -3.057 10.766 41.062 1 81 219 ASN A C 1
ATOM 1663 O O . ASN A 1 219 ? -3.211 9.664 40.531 1 81 219 ASN A O 1
ATOM 1667 N N . VAL A 1 220 ? -4.008 11.578 41.344 1 81.81 220 VAL A N 1
ATOM 1668 C CA . VAL A 1 220 ? -5.277 11.398 40.625 1 81.81 220 VAL A CA 1
ATOM 1669 C C . VAL A 1 220 ? -5.242 12.133 39.312 1 81.81 220 VAL A C 1
ATOM 1671 O O . VAL A 1 220 ? -4.871 13.312 39.25 1 81.81 220 VAL A O 1
ATOM 1674 N N . VAL A 1 221 ? -5.621 11.461 38.188 1 82.19 221 VAL A N 1
ATOM 1675 C CA . VAL A 1 221 ? -5.637 12.039 36.875 1 82.19 221 VAL A CA 1
ATOM 1676 C C . VAL A 1 221 ? -6.969 12.75 36.625 1 82.19 221 VAL A C 1
ATOM 1678 O O . VAL A 1 221 ? -8.039 12.156 36.812 1 82.19 221 VAL A O 1
ATOM 1681 N N . HIS A 1 222 ? -6.828 14.023 36.406 1 83.19 222 HIS A N 1
ATOM 1682 C CA . HIS A 1 222 ? -8 14.836 36.094 1 83.19 222 HIS A CA 1
ATOM 1683 C C . HIS A 1 222 ? -8.039 15.195 34.625 1 83.19 222 HIS A C 1
ATOM 1685 O O . HIS A 1 222 ? -6.996 15.344 33.969 1 83.19 222 HIS A O 1
ATOM 1691 N N . ARG A 1 223 ? -9.281 15.227 34.094 1 85.62 223 ARG A N 1
ATOM 1692 C CA . ARG A 1 223 ? -9.508 15.625 32.688 1 85.62 223 ARG A CA 1
ATOM 1693 C C . ARG A 1 223 ? -10.484 16.797 32.625 1 85.62 223 ARG A C 1
ATOM 1695 O O . ARG A 1 223 ? -11.555 16.75 33.219 1 85.62 223 ARG A O 1
ATOM 1702 N N . GLN A 1 224 ? -10.023 17.844 32.031 1 87.56 224 GLN A N 1
ATOM 1703 C CA . GLN A 1 224 ? -10.852 19.031 31.812 1 87.56 224 GLN A CA 1
ATOM 1704 C C . GLN A 1 224 ? -11.078 19.281 30.328 1 87.56 224 GLN A C 1
ATOM 1706 O O . GLN A 1 224 ? -10.117 19.391 29.562 1 87.56 224 GLN A O 1
ATOM 1711 N N . GLU A 1 225 ? -12.344 19.422 29.969 1 90.5 225 GLU A N 1
ATOM 1712 C CA . GLU A 1 225 ? -12.664 19.734 28.578 1 90.5 225 GLU A CA 1
ATOM 1713 C C . GLU A 1 225 ? -12.438 21.219 28.281 1 90.5 225 GLU A C 1
ATOM 1715 O O . GLU A 1 225 ? -12.703 22.078 29.125 1 90.5 225 GLU A O 1
ATOM 1720 N N . ILE A 1 226 ? -11.914 21.531 27.219 1 92.81 226 ILE A N 1
ATOM 1721 C CA . ILE A 1 226 ? -11.797 22.906 26.719 1 92.81 226 ILE A CA 1
ATOM 1722 C C . ILE A 1 226 ? -12.906 23.188 25.719 1 92.81 226 ILE A C 1
ATOM 1724 O O . ILE A 1 226 ? -13.016 22.516 24.703 1 92.81 226 ILE A O 1
ATOM 1728 N N . SER A 1 227 ? -13.727 24.188 26.016 1 93 227 SER A N 1
ATOM 1729 C CA . SER A 1 227 ? -14.852 24.484 25.141 1 93 227 SER A CA 1
ATOM 1730 C C . SER A 1 227 ? -14.383 25.031 23.797 1 93 227 SER A C 1
ATOM 1732 O O . SER A 1 227 ? -13.328 25.656 23.703 1 93 227 SER A O 1
ATOM 1734 N N . ILE A 1 228 ? -15.227 24.844 22.828 1 93.12 228 ILE A N 1
ATOM 1735 C CA . ILE A 1 228 ? -14.922 25.312 21.484 1 93.12 228 ILE A CA 1
ATOM 1736 C C . ILE A 1 228 ? -14.812 26.844 21.484 1 93.12 228 ILE A C 1
ATOM 1738 O O . ILE A 1 228 ? -13.992 27.406 20.75 1 93.12 228 ILE A O 1
ATOM 1742 N N . GLY A 1 229 ? -15.68 27.422 22.25 1 94.25 229 GLY A N 1
ATOM 1743 C CA . GLY A 1 229 ? -15.625 28.875 22.359 1 94.25 229 GLY A CA 1
ATOM 1744 C C . GLY A 1 229 ? -14.305 29.375 22.906 1 94.25 229 GLY A C 1
ATOM 1745 O O . GLY A 1 229 ? -13.695 30.281 22.344 1 94.25 229 GLY A O 1
ATOM 1746 N N . GLU A 1 230 ? -13.883 28.828 23.969 1 94.06 230 GLU A N 1
ATOM 1747 C CA . GLU A 1 230 ? -12.594 29.188 24.562 1 94.06 230 GLU A CA 1
ATOM 1748 C C . GLU A 1 230 ? -11.453 28.906 23.594 1 94.06 230 GLU A C 1
ATOM 1750 O O . GLU A 1 230 ? -10.516 29.703 23.469 1 94.06 230 GLU A O 1
ATOM 1755 N N . MET A 1 231 ? -11.516 27.812 22.984 1 95.5 231 MET A N 1
ATOM 1756 C CA . MET A 1 231 ? -10.492 27.422 22.016 1 95.5 231 MET A CA 1
ATOM 1757 C C . MET A 1 231 ? -10.398 28.438 20.875 1 95.5 231 MET A C 1
ATOM 1759 O O . MET A 1 231 ? -9.297 28.828 20.484 1 95.5 231 MET A O 1
ATOM 1763 N N . ARG A 1 232 ? -11.508 28.875 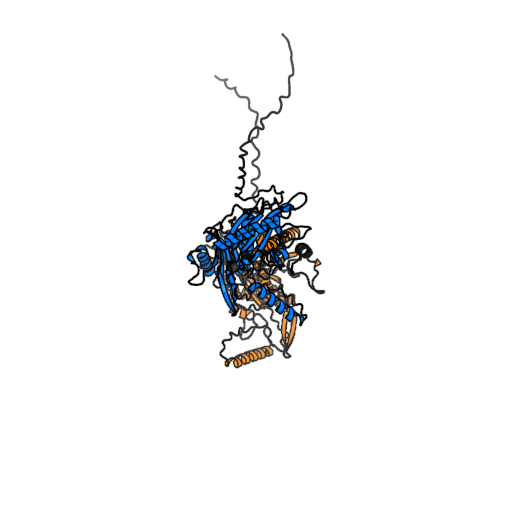20.406 1 96 232 ARG A N 1
ATOM 1764 C CA . ARG A 1 232 ? -11.547 29.844 19.312 1 96 232 ARG A CA 1
ATOM 1765 C C . ARG A 1 232 ? -10.938 31.188 19.734 1 96 232 ARG A C 1
ATOM 1767 O O . ARG A 1 232 ? -10.156 31.781 19 1 96 232 ARG A O 1
ATOM 1774 N N . GLU A 1 233 ? -11.312 31.562 20.875 1 96.25 233 GLU A N 1
ATOM 1775 C CA . GLU A 1 233 ? -10.812 32.844 21.391 1 96.25 233 GLU A CA 1
ATOM 1776 C C . GLU A 1 233 ? -9.297 32.812 21.578 1 96.25 233 GLU A C 1
ATOM 1778 O O . GLU A 1 233 ? -8.586 33.688 21.109 1 96.25 233 GLU A O 1
ATOM 1783 N N . ARG A 1 234 ? -8.828 31.812 22.25 1 96.19 234 ARG A N 1
ATOM 1784 C CA . ARG A 1 234 ? -7.391 31.656 22.484 1 96.19 234 ARG A CA 1
ATOM 1785 C C . ARG A 1 234 ? -6.652 31.438 21.156 1 96.19 234 ARG A C 1
ATOM 1787 O O . ARG A 1 234 ? -5.566 31.984 20.953 1 96.19 234 ARG A O 1
ATOM 1794 N N . GLY A 1 235 ? -7.195 30.578 20.344 1 97.81 235 GLY A N 1
ATOM 1795 C CA . GLY A 1 235 ? -6.59 30.328 19.047 1 97.81 235 GLY A CA 1
ATOM 1796 C C . GLY A 1 235 ? -6.398 31.578 18.219 1 97.81 235 GLY A C 1
ATOM 1797 O O . GLY A 1 235 ? -5.336 31.781 17.625 1 97.81 235 GLY A O 1
ATOM 1798 N N . LYS A 1 236 ? -7.438 32.406 18.172 1 97.88 236 LYS A N 1
ATOM 1799 C CA . LYS A 1 236 ? -7.348 33.656 17.438 1 97.88 236 LYS A CA 1
ATOM 1800 C C . LYS A 1 236 ? -6.273 34.594 18.016 1 97.88 236 LYS A C 1
ATOM 1802 O O . LYS A 1 236 ? -5.523 35.219 17.281 1 97.88 236 LYS A O 1
ATOM 1807 N N . ALA A 1 237 ? -6.23 34.625 19.297 1 97.75 237 ALA A N 1
ATOM 1808 C CA . ALA A 1 237 ? -5.227 35.438 19.969 1 97.75 237 ALA A CA 1
ATOM 1809 C C . ALA A 1 237 ? -3.814 34.969 19.641 1 97.75 237 ALA A C 1
ATOM 1811 O O . ALA A 1 237 ? -2.926 35.75 19.359 1 97.75 237 ALA A O 1
ATOM 1812 N N . TYR A 1 238 ? -3.635 33.625 19.734 1 98.19 238 TYR A N 1
ATOM 1813 C CA . TYR A 1 238 ? -2.336 33.062 19.391 1 98.19 238 TYR A CA 1
ATOM 1814 C C . TYR A 1 238 ? -1.974 33.344 17.938 1 98.19 238 TYR A C 1
ATOM 1816 O O . TYR A 1 238 ? -0.818 33.625 17.625 1 98.19 238 TYR A O 1
ATOM 1824 N N . ALA A 1 239 ? -2.959 33.188 17.062 1 98.5 239 ALA A N 1
ATOM 1825 C CA . ALA A 1 239 ? -2.738 33.438 15.641 1 98.5 239 ALA A CA 1
ATOM 1826 C C . ALA A 1 239 ? -2.188 34.844 15.422 1 98.5 239 ALA A C 1
ATOM 1828 O O . ALA A 1 239 ? -1.196 35.031 14.711 1 98.5 239 ALA A O 1
ATOM 1829 N N . ASN A 1 240 ? -2.791 35.844 16.078 1 98.19 240 ASN A N 1
ATOM 1830 C CA . ASN A 1 240 ? -2.346 37.25 15.945 1 98.19 240 ASN A CA 1
ATOM 1831 C C . ASN A 1 240 ? -0.93 37.406 16.484 1 98.19 240 ASN A C 1
ATOM 1833 O O . ASN A 1 240 ? -0.112 38.094 15.867 1 98.19 240 ASN A O 1
ATOM 1837 N N . THR A 1 241 ? -0.657 36.812 17.594 1 98.25 241 THR A N 1
ATOM 1838 C CA . THR A 1 241 ? 0.667 36.906 18.188 1 98.25 241 THR A CA 1
ATOM 1839 C C . THR A 1 241 ? 1.728 36.312 17.281 1 98.25 241 THR A C 1
ATOM 1841 O O . THR A 1 241 ? 2.775 36.938 17.047 1 98.25 241 THR A O 1
ATOM 1844 N N . ILE A 1 242 ? 1.456 35.094 16.766 1 97.94 242 ILE A N 1
ATOM 1845 C CA . ILE A 1 242 ? 2.396 34.375 15.922 1 97.94 242 ILE A CA 1
ATOM 1846 C C . ILE A 1 242 ? 2.635 35.188 14.633 1 97.94 242 ILE A C 1
ATOM 1848 O O . ILE A 1 242 ? 3.777 35.344 14.203 1 97.94 242 ILE A O 1
ATOM 1852 N N . VAL A 1 243 ? 1.575 35.688 14.016 1 98 243 VAL A N 1
ATOM 1853 C CA . VAL A 1 243 ? 1.701 36.5 12.797 1 98 243 VAL A CA 1
ATOM 1854 C C . VAL A 1 243 ? 2.531 37.75 13.086 1 98 243 VAL A C 1
ATOM 1856 O O . VAL A 1 243 ? 3.4 38.125 12.297 1 98 243 VAL A O 1
ATOM 1859 N N . GLY A 1 244 ? 2.273 38.406 14.211 1 97.25 244 GLY A N 1
ATOM 1860 C CA . GLY A 1 244 ? 3.066 39.562 14.609 1 97.25 244 GLY A CA 1
ATOM 1861 C C . GLY A 1 244 ? 4.543 39.25 14.758 1 97.25 244 GLY A C 1
ATOM 1862 O O . GLY A 1 244 ? 5.395 40.031 14.312 1 97.25 244 GLY A O 1
ATOM 1863 N N . ARG A 1 245 ? 4.824 38.094 15.383 1 97.38 245 ARG A N 1
ATOM 1864 C CA . ARG A 1 245 ? 6.207 37.688 15.57 1 97.38 245 ARG A CA 1
ATOM 1865 C C . ARG A 1 245 ? 6.887 37.406 14.234 1 97.38 245 ARG A C 1
ATOM 1867 O O . ARG A 1 245 ? 8.039 37.781 14.023 1 97.38 245 ARG A O 1
ATOM 1874 N N . LEU A 1 246 ? 6.195 36.719 13.336 1 97 246 LEU A N 1
ATOM 1875 C CA . LEU A 1 246 ? 6.742 36.438 12.016 1 97 246 LEU A CA 1
ATOM 1876 C C . LEU A 1 246 ? 6.996 37.719 11.234 1 97 246 LEU A C 1
ATOM 1878 O O . LEU A 1 246 ? 8.016 37.844 10.555 1 97 246 LEU A O 1
ATOM 1882 N N . ARG A 1 247 ? 6.164 38.719 11.367 1 95.94 247 ARG A N 1
ATOM 1883 C CA . ARG A 1 247 ? 6.246 39.969 10.594 1 95.94 247 ARG A CA 1
ATOM 1884 C C . ARG A 1 247 ? 7.281 40.906 11.18 1 95.94 247 ARG A C 1
ATOM 1886 O O . ARG A 1 247 ? 7.566 41.969 10.602 1 95.94 247 ARG A O 1
ATOM 1893 N N . ALA A 1 248 ? 7.805 40.562 12.312 1 93.69 248 ALA A N 1
ATOM 1894 C CA . ALA A 1 248 ? 8.969 41.312 12.789 1 93.69 248 ALA A CA 1
ATOM 1895 C C . ALA A 1 248 ? 10.141 41.156 11.828 1 93.69 248 ALA A C 1
ATOM 1897 O O . ALA A 1 248 ? 11.062 42 11.836 1 93.69 248 ALA A O 1
ATOM 1898 N N . THR A 1 249 ? 10.055 40.094 11.094 1 92 249 THR A N 1
ATOM 1899 C CA . THR A 1 249 ? 11 39.938 9.992 1 92 249 THR A CA 1
ATOM 1900 C C . THR A 1 249 ? 10.562 40.781 8.781 1 92 249 THR A C 1
ATOM 1902 O O . THR A 1 249 ? 9.523 40.5 8.188 1 92 249 THR A O 1
ATOM 1905 N N . PRO A 1 250 ? 11.32 41.688 8.297 1 91.62 250 PRO A N 1
ATOM 1906 C CA . PRO A 1 250 ? 10.898 42.625 7.246 1 91.62 250 PRO A CA 1
ATOM 1907 C C . PRO A 1 250 ? 10.469 41.906 5.961 1 91.62 250 PRO A C 1
ATOM 1909 O O . PRO A 1 250 ? 9.508 42.344 5.316 1 91.62 250 PRO A O 1
ATOM 1912 N N . GLU A 1 251 ? 11.078 40.844 5.594 1 91.06 251 GLU A N 1
ATOM 1913 C CA . GLU A 1 251 ? 10.805 40.156 4.352 1 91.06 251 GLU A CA 1
ATOM 1914 C C . GLU A 1 251 ? 9.406 39.531 4.371 1 91.06 251 GLU A C 1
ATOM 1916 O O . GLU A 1 251 ? 8.883 39.125 3.324 1 91.06 251 GLU A O 1
ATOM 1921 N N . LEU A 1 252 ? 8.742 39.469 5.559 1 95.06 252 LEU A N 1
ATOM 1922 C CA . LEU A 1 252 ? 7.48 38.75 5.68 1 95.06 252 LEU A CA 1
ATOM 1923 C C . LEU A 1 252 ? 6.316 39.719 5.828 1 95.06 252 LEU A C 1
ATOM 1925 O O . LEU A 1 252 ? 5.16 39.281 5.918 1 95.06 252 LEU A O 1
ATOM 1929 N N . ARG A 1 253 ? 6.535 41.062 5.781 1 93 253 ARG A N 1
ATOM 1930 C CA . ARG A 1 253 ? 5.523 42.062 6.09 1 93 253 ARG A CA 1
ATOM 1931 C C . ARG A 1 253 ? 4.395 42.031 5.066 1 93 253 ARG A C 1
ATOM 1933 O O . ARG A 1 253 ? 3.238 42.312 5.402 1 93 253 ARG A O 1
ATOM 1940 N N . SER A 1 254 ? 4.668 41.656 3.832 1 90.75 254 SER A N 1
ATOM 1941 C CA . SER A 1 254 ? 3.646 41.688 2.791 1 90.75 254 SER A CA 1
ATOM 1942 C C . SER A 1 254 ? 3.287 40.312 2.295 1 90.75 254 SER A C 1
ATOM 1944 O O . SER A 1 254 ? 2.598 40.156 1.282 1 90.75 254 SER A O 1
ATOM 1946 N N . VAL A 1 255 ? 3.805 39.344 2.936 1 95.19 255 VAL A N 1
ATOM 1947 C CA . VAL A 1 255 ? 3.49 37.969 2.555 1 95.19 255 VAL A CA 1
ATOM 1948 C C . VAL A 1 255 ? 2.182 37.562 3.215 1 95.19 255 VAL A C 1
ATOM 1950 O O . VAL A 1 255 ? 2.039 37.625 4.438 1 95.19 255 VAL A O 1
ATOM 1953 N N . PRO A 1 256 ? 1.182 37.156 2.396 1 96.88 256 PRO A N 1
ATOM 1954 C CA . PRO A 1 256 ? -0.046 36.656 3.025 1 96.88 256 PRO A CA 1
ATOM 1955 C C . PRO A 1 256 ? 0.201 35.438 3.936 1 96.88 256 PRO A C 1
ATOM 1957 O O . PRO A 1 256 ? 0.951 34.531 3.574 1 96.88 256 PRO A O 1
ATOM 1960 N N . ILE A 1 257 ? -0.386 35.5 5.102 1 97.94 257 ILE A N 1
ATOM 1961 C CA . ILE A 1 257 ? -0.258 34.406 6.07 1 97.94 257 ILE A CA 1
ATOM 1962 C C . ILE A 1 257 ? -1.64 33.875 6.41 1 97.94 257 ILE A C 1
ATOM 1964 O O . ILE A 1 257 ? -2.479 34.562 6.973 1 97.94 257 ILE A O 1
ATOM 1968 N N . SER A 1 258 ? -1.891 32.594 5.996 1 98.19 258 SER A N 1
ATOM 1969 C CA . SER A 1 258 ? -3.113 31.891 6.375 1 98.19 258 SER A CA 1
ATOM 1970 C C . SER A 1 258 ? -2.922 31.094 7.668 1 98.19 258 SER A C 1
ATOM 1972 O O . SER A 1 258 ? -1.94 30.375 7.816 1 98.19 258 SER A O 1
ATOM 1974 N N . VAL A 1 259 ? -3.795 31.297 8.633 1 98.56 259 VAL A N 1
ATOM 1975 C CA . VAL A 1 259 ? -3.719 30.578 9.898 1 98.56 259 VAL A CA 1
ATOM 1976 C C . VAL A 1 259 ? -4.996 29.766 10.109 1 98.56 259 VAL A C 1
ATOM 1978 O O . VAL A 1 259 ? -6.102 30.266 9.93 1 98.56 259 VAL A O 1
ATOM 1981 N N . ALA A 1 260 ? -4.836 28.5 10.422 1 98.56 260 ALA A N 1
ATOM 1982 C CA . ALA A 1 260 ? -5.973 27.625 10.68 1 98.56 260 ALA A CA 1
ATOM 1983 C C . ALA A 1 260 ? -5.883 27 12.07 1 98.56 260 ALA A C 1
ATOM 1985 O O . ALA A 1 260 ? -4.793 26.672 12.539 1 98.56 260 ALA A O 1
ATOM 1986 N N . ILE A 1 261 ? -7.008 26.875 12.719 1 98.62 261 ILE A N 1
ATOM 1987 C CA . ILE A 1 261 ? -7.082 26.359 14.078 1 98.62 261 ILE A CA 1
ATOM 1988 C C . ILE A 1 261 ? -7.656 24.938 14.062 1 98.62 261 ILE A C 1
ATOM 1990 O O . ILE A 1 261 ? -8.766 24.719 13.57 1 98.62 261 ILE A O 1
ATOM 1994 N N . PHE A 1 262 ? -6.941 24.031 14.508 1 97.81 262 PHE A N 1
ATOM 1995 C CA . PHE A 1 262 ? -7.262 22.609 14.555 1 97.81 262 PHE A CA 1
ATOM 1996 C C . PHE A 1 262 ? -7.617 22.172 15.977 1 97.81 262 PHE A C 1
ATOM 1998 O O . PHE A 1 262 ? -6.863 22.438 16.906 1 97.81 262 PHE A O 1
ATOM 2005 N N . SER A 1 263 ? -8.75 21.562 16.156 1 97.31 263 SER A N 1
ATOM 2006 C CA . SER A 1 263 ? -9.141 20.984 17.438 1 97.31 263 SER A CA 1
ATOM 2007 C C . SER A 1 263 ? -8.727 19.516 17.516 1 97.31 263 SER A C 1
ATOM 2009 O O . SER A 1 263 ? -9.328 18.656 16.859 1 97.31 263 SER A O 1
ATOM 2011 N N . GLN A 1 264 ? -7.754 19.25 18.344 1 95.5 264 GLN A N 1
ATOM 2012 C CA . GLN A 1 264 ? -7.305 17.875 18.516 1 95.5 264 GLN A CA 1
ATOM 2013 C C . GLN A 1 264 ? -8.383 17.016 19.172 1 95.5 264 GLN A C 1
ATOM 2015 O O . GLN A 1 264 ? -9.094 17.469 20.062 1 95.5 264 GLN A O 1
ATOM 2020 N N . ALA A 1 265 ? -8.492 15.797 18.656 1 93.44 265 ALA A N 1
ATOM 2021 C CA . ALA A 1 265 ? -9.297 14.805 19.375 1 93.44 265 ALA A CA 1
ATOM 2022 C C . ALA A 1 265 ? -8.539 14.242 20.578 1 93.44 265 ALA A C 1
ATOM 2024 O O . ALA A 1 265 ? -7.312 14.328 20.641 1 93.44 265 ALA A O 1
ATOM 2025 N N . PRO A 1 266 ? -9.359 13.734 21.453 1 89 266 PRO A N 1
ATOM 2026 C CA . PRO A 1 266 ? -8.664 13.039 22.531 1 89 266 PRO A CA 1
ATOM 2027 C C . PRO A 1 266 ? -7.715 11.953 22.031 1 89 266 PRO A C 1
ATOM 2029 O O . PRO A 1 266 ? -7.906 11.43 20.938 1 89 266 PRO A O 1
ATOM 2032 N N . ALA A 1 267 ? -6.758 11.57 22.844 1 83.12 267 ALA A N 1
ATOM 2033 C CA . ALA A 1 267 ? -5.707 10.633 22.453 1 83.12 267 ALA A CA 1
ATOM 2034 C C . ALA A 1 267 ? -6.293 9.273 22.094 1 83.12 267 ALA A C 1
ATOM 2036 O O . ALA A 1 267 ? -5.703 8.531 21.297 1 83.12 267 ALA A O 1
ATOM 2037 N N . SER A 1 268 ? -7.402 8.969 22.609 1 83.69 268 SER A N 1
ATOM 2038 C CA . SER A 1 268 ? -8.031 7.672 22.375 1 83.69 268 SER A CA 1
ATOM 2039 C C . SER A 1 268 ? -8.719 7.621 21.016 1 83.69 268 SER A C 1
ATOM 2041 O O . SER A 1 268 ? -9.094 6.543 20.547 1 83.69 268 SER A O 1
ATOM 2043 N N . ASN A 1 269 ? -8.875 8.758 20.516 1 87.94 269 ASN A N 1
ATOM 2044 C CA . ASN A 1 269 ? -9.516 8.82 19.203 1 87.94 269 ASN A CA 1
ATOM 2045 C C . ASN A 1 269 ? -8.531 8.523 18.078 1 87.94 269 ASN A C 1
ATOM 2047 O O . ASN A 1 269 ? -7.582 9.273 17.859 1 87.94 269 ASN A O 1
ATOM 2051 N N . VAL A 1 270 ? -8.836 7.496 17.281 1 88.38 270 VAL A N 1
ATOM 2052 C CA . VAL A 1 270 ? -7.867 6.988 16.312 1 88.38 270 VAL A CA 1
ATOM 2053 C C . VAL A 1 270 ? -7.973 7.777 15.016 1 88.38 270 VAL A C 1
ATOM 2055 O O . VAL A 1 270 ? -7.055 7.754 14.195 1 88.38 270 VAL A O 1
ATOM 2058 N N . VAL A 1 271 ? -9.031 8.516 14.742 1 92.81 271 VAL A N 1
ATOM 2059 C CA . VAL A 1 271 ? -9.211 9.18 13.453 1 92.81 271 VAL A CA 1
ATOM 2060 C C . VAL A 1 271 ? -8.758 10.633 13.547 1 92.81 271 VAL A C 1
ATOM 2062 O O . VAL A 1 271 ? -8.625 11.312 12.531 1 92.81 271 VAL A O 1
ATOM 2065 N N . GLY A 1 272 ? -8.508 11.172 14.758 1 93.81 272 GLY A N 1
ATOM 2066 C CA . GLY A 1 272 ? -7.961 12.508 14.945 1 93.81 272 GLY A CA 1
ATOM 2067 C C . GLY A 1 272 ? -9.016 13.594 14.969 1 93.81 272 GLY A C 1
ATOM 2068 O O . GLY A 1 272 ? -10.219 13.297 14.945 1 93.81 272 GLY A O 1
ATOM 2069 N N . GLY A 1 273 ? -8.609 14.859 15.031 1 96.12 273 GLY A N 1
ATOM 2070 C CA . GLY A 1 273 ? -9.492 16.016 15.164 1 96.12 273 GLY A CA 1
ATOM 2071 C C . GLY A 1 273 ? -9.828 16.656 13.836 1 96.12 273 GLY A C 1
ATOM 2072 O O . GLY A 1 273 ? -9.773 16.016 12.789 1 96.12 273 GLY A O 1
ATOM 2073 N N . THR A 1 274 ? -10.312 17.891 13.945 1 97.31 274 THR A N 1
ATOM 2074 C CA . THR A 1 274 ? -10.75 18.625 12.758 1 97.31 274 THR A CA 1
ATOM 2075 C C . THR A 1 274 ? -10.422 20.109 12.891 1 97.31 274 THR A C 1
ATOM 2077 O O . THR A 1 274 ? -10.148 20.594 13.984 1 97.31 274 THR A O 1
ATOM 2080 N N . PHE A 1 275 ? -10.383 20.734 11.781 1 97.81 275 PHE A N 1
ATOM 2081 C CA . PHE A 1 275 ? -10.219 22.188 11.789 1 97.81 275 PHE A CA 1
ATOM 2082 C C . PHE A 1 275 ? -11.531 22.875 12.133 1 97.81 275 PHE A C 1
ATOM 2084 O O . PHE A 1 275 ? -12.602 22.438 11.695 1 97.81 275 PHE A O 1
ATOM 2091 N N . VAL A 1 276 ? -11.445 24.047 12.898 1 97.06 276 VAL A N 1
ATOM 2092 C CA . VAL A 1 276 ? -12.648 24.719 13.359 1 97.06 276 VAL A CA 1
ATOM 2093 C C . VAL A 1 276 ? -12.734 26.109 12.742 1 97.06 276 VAL A C 1
ATOM 2095 O O . VAL A 1 276 ? -13.828 26.656 12.562 1 97.06 276 VAL A O 1
ATOM 2098 N N . LEU A 1 277 ? -11.531 26.672 12.5 1 96.44 277 LEU A N 1
ATOM 2099 C CA . LEU A 1 277 ? -11.453 28.047 12.016 1 96.44 277 LEU A CA 1
ATOM 2100 C C . LEU A 1 277 ? -10.219 28.25 11.156 1 96.44 277 LEU A C 1
ATOM 2102 O O . LEU A 1 277 ? -9.172 27.641 11.398 1 96.44 277 LEU A O 1
ATOM 2106 N N . ASP A 1 278 ? -10.367 29.062 10.148 1 97.56 278 ASP A N 1
ATOM 2107 C CA . ASP A 1 278 ? -9.164 29.562 9.477 1 97.56 278 ASP A CA 1
ATOM 2108 C C . ASP A 1 278 ? -9.328 31.031 9.078 1 97.56 278 ASP A C 1
ATOM 2110 O O . ASP A 1 278 ? -10.453 31.516 8.922 1 97.56 278 ASP A O 1
ATOM 2114 N N . GLY A 1 279 ? -8.273 31.766 9.062 1 97.88 279 GLY A N 1
ATOM 2115 C CA . GLY A 1 279 ? -8.211 33.156 8.656 1 97.88 279 GLY A CA 1
ATOM 2116 C C . GLY A 1 279 ? -6.949 33.5 7.898 1 97.88 279 GLY A C 1
ATOM 2117 O O . GLY A 1 279 ? -6.078 32.656 7.703 1 97.88 279 GLY A O 1
ATOM 2118 N N . ILE A 1 280 ? -6.961 34.75 7.379 1 97.38 280 ILE A N 1
ATOM 2119 C CA . ILE A 1 280 ? -5.797 35.156 6.598 1 97.38 280 ILE A CA 1
ATOM 2120 C C . ILE A 1 280 ? -5.371 36.562 7.008 1 97.38 280 ILE A C 1
ATOM 2122 O O . ILE A 1 280 ? -6.211 37.406 7.332 1 97.38 280 ILE A O 1
ATOM 2126 N N . SER A 1 281 ? -4.117 36.75 7.129 1 97 281 SER A N 1
ATOM 2127 C CA . SER A 1 281 ? -3.512 38.062 7.289 1 97 281 SER A CA 1
ATOM 2128 C C . SER A 1 281 ? -2.756 38.5 6.035 1 97 281 SER A C 1
ATOM 2130 O O . SER A 1 281 ? -1.763 37.875 5.664 1 97 281 SER A O 1
ATOM 2132 N N . ARG A 1 282 ? -3.178 39.5 5.434 1 92.25 282 ARG A N 1
ATOM 2133 C CA . ARG A 1 282 ? -2.523 39.969 4.215 1 92.25 282 ARG A CA 1
ATOM 2134 C C . ARG A 1 282 ? -1.506 41.062 4.527 1 92.25 282 ARG A C 1
ATOM 2136 O O . ARG A 1 282 ? -0.493 41.219 3.838 1 92.25 282 ARG A O 1
ATOM 2143 N N . GLU A 1 283 ? -1.921 41.844 5.492 1 88.38 283 GLU A N 1
ATOM 2144 C CA . GLU A 1 283 ? -1.034 42.875 6 1 88.38 283 GLU A CA 1
ATOM 2145 C C . GLU A 1 283 ? -1.275 43.156 7.488 1 88.38 283 GLU A C 1
ATOM 2147 O O . GLU A 1 283 ? -2.338 42.812 8.016 1 88.38 283 GLU A O 1
ATOM 2152 N N . GLY A 1 284 ? -0.265 43.656 8.125 1 90.75 284 GLY A N 1
ATOM 2153 C CA . GLY A 1 284 ? -0.398 43.906 9.547 1 90.75 284 GLY A CA 1
ATOM 2154 C C . GLY A 1 284 ? -0.279 42.656 10.398 1 90.75 284 GLY A C 1
ATOM 2155 O O . GLY A 1 284 ? 0.182 41.625 9.922 1 90.75 284 GLY A O 1
ATOM 2156 N N . ASN A 1 285 ? -0.645 42.75 11.688 1 90.75 285 ASN A N 1
ATOM 2157 C CA . ASN A 1 285 ? -0.439 41.656 12.625 1 90.75 285 ASN A CA 1
ATOM 2158 C C . ASN A 1 285 ? -1.741 40.906 12.914 1 90.75 285 ASN A C 1
ATOM 2160 O O . ASN A 1 285 ? -1.737 39.875 13.594 1 90.75 285 ASN A O 1
ATOM 2164 N N . ALA A 1 286 ? -2.795 41.406 12.297 1 93.94 286 ALA A N 1
ATOM 2165 C CA . ALA A 1 286 ? -4.09 40.812 12.609 1 93.94 286 ALA A CA 1
ATOM 2166 C C . ALA A 1 286 ? -4.5 39.812 11.555 1 93.94 286 ALA A C 1
ATOM 2168 O O . ALA A 1 286 ? -4.297 40.031 10.359 1 93.94 286 ALA A O 1
ATOM 2169 N N . VAL A 1 287 ? -4.934 38.656 12.07 1 96.81 287 VAL A N 1
ATOM 2170 C CA . VAL A 1 287 ? -5.594 37.719 11.188 1 96.81 287 VAL A CA 1
ATOM 2171 C C . VAL A 1 287 ? -7.078 38.062 11.07 1 96.81 287 VAL A C 1
ATOM 2173 O O . VAL A 1 287 ? -7.746 38.281 12.078 1 96.81 287 VAL A O 1
ATOM 2176 N N . THR A 1 288 ? -7.551 38.156 9.883 1 94.75 288 THR A N 1
ATOM 2177 C CA . THR A 1 288 ? -8.93 38.562 9.617 1 94.75 288 THR A CA 1
ATOM 2178 C C . THR A 1 288 ? -9.633 37.531 8.742 1 94.75 288 THR A C 1
ATOM 2180 O O . THR A 1 288 ? -9.117 36.438 8.539 1 94.75 288 THR A O 1
ATOM 2183 N N . ASP A 1 289 ? -10.969 37.781 8.32 1 93.5 289 ASP A N 1
ATOM 2184 C CA . ASP A 1 289 ? -11.758 36.969 7.406 1 93.5 289 ASP A CA 1
ATOM 2185 C C . ASP A 1 289 ? -11.852 35.531 7.91 1 93.5 289 ASP A C 1
ATOM 2187 O O . ASP A 1 289 ? -11.578 34.594 7.164 1 93.5 289 ASP A O 1
ATOM 2191 N N . TRP A 1 290 ? -12.125 35.469 9.203 1 96.25 290 TRP A N 1
ATOM 2192 C CA . TRP A 1 290 ? -12.242 34.156 9.812 1 96.25 290 TRP A CA 1
ATOM 2193 C C . TRP A 1 290 ? -13.43 33.375 9.242 1 96.25 290 TRP A C 1
ATOM 2195 O O . TRP A 1 290 ? -14.523 33.938 9.117 1 96.25 290 TRP A O 1
ATOM 2205 N N . THR A 1 291 ? -13.172 32.188 8.82 1 95.62 291 THR A N 1
ATOM 2206 C CA . THR A 1 291 ? -14.203 31.281 8.336 1 95.62 291 THR A CA 1
ATOM 2207 C C . THR A 1 291 ? -14.32 30.062 9.258 1 95.62 291 THR A C 1
ATOM 2209 O O . THR A 1 291 ? -13.32 29.422 9.578 1 95.62 291 THR A O 1
ATOM 2212 N N . GLU A 1 292 ? -15.562 29.797 9.633 1 95.38 292 GLU A N 1
ATOM 2213 C CA . GLU A 1 292 ? -15.797 28.641 10.484 1 95.38 292 GLU A CA 1
ATOM 2214 C C . GLU A 1 292 ? -15.875 27.359 9.656 1 95.38 292 GLU A C 1
ATOM 2216 O O . GLU A 1 292 ? -16.391 27.359 8.531 1 95.38 292 GLU A O 1
ATOM 2221 N N . HIS A 1 293 ? -15.32 26.312 10.227 1 96.06 293 HIS A N 1
ATOM 2222 C CA . HIS A 1 293 ? -15.375 25 9.594 1 96.06 293 HIS A CA 1
ATOM 2223 C C . HIS A 1 293 ? -16.266 24.047 10.383 1 96.06 293 HIS A C 1
ATOM 2225 O O . HIS A 1 293 ? -16.094 23.875 11.586 1 96.06 293 HIS A O 1
ATOM 2231 N N . ASN A 1 294 ? -17.25 23.469 9.695 1 95.75 294 ASN A N 1
ATOM 2232 C CA . ASN A 1 294 ? -18.062 22.391 10.25 1 95.75 294 ASN A CA 1
ATOM 2233 C C . ASN A 1 294 ? -17.609 21.031 9.758 1 95.75 294 ASN A C 1
ATOM 2235 O O . ASN A 1 294 ? -18.094 20.531 8.742 1 95.75 294 ASN A O 1
ATOM 2239 N N . GLU A 1 295 ? -16.719 20.453 10.547 1 96.62 295 GLU A N 1
ATOM 2240 C CA . GLU A 1 295 ? -16.109 19.188 10.18 1 96.62 295 GLU A CA 1
ATOM 2241 C C . GLU A 1 295 ? -16.297 18.141 11.289 1 96.62 295 GLU A C 1
ATOM 2243 O O . GLU A 1 295 ? -16.344 18.5 12.469 1 96.62 295 GLU A O 1
ATOM 2248 N N . SER A 1 296 ? -16.453 16.922 10.883 1 94.5 296 SER A N 1
ATOM 2249 C CA . SER A 1 296 ? -16.469 15.82 11.828 1 94.5 296 SER A CA 1
ATOM 2250 C C . SER A 1 296 ? -15.812 14.578 11.227 1 94.5 296 SER A C 1
ATOM 2252 O O . SER A 1 296 ? -15.836 14.391 10.008 1 94.5 296 SER A O 1
ATOM 2254 N N . ARG A 1 297 ? -15.203 13.812 12.07 1 95.38 297 ARG A N 1
ATOM 2255 C CA . ARG A 1 297 ? -14.586 12.547 11.68 1 95.38 297 ARG A CA 1
ATOM 2256 C C . ARG A 1 297 ? -15.211 11.375 12.43 1 95.38 297 ARG A C 1
ATOM 2258 O O . ARG A 1 297 ? -15.641 11.523 13.57 1 95.38 297 ARG A O 1
ATOM 2265 N N . ALA A 1 298 ? -15.242 10.242 11.727 1 93.56 298 ALA A N 1
ATOM 2266 C CA . ALA A 1 298 ? -15.797 9.047 12.359 1 93.56 298 ALA A CA 1
ATOM 2267 C C . ALA A 1 298 ? -15.062 7.793 11.898 1 93.56 298 ALA A C 1
ATOM 2269 O O . ALA A 1 298 ? -14.625 7.707 10.75 1 93.56 298 ALA A O 1
ATOM 2270 N N . LEU A 1 299 ? -14.883 6.902 12.859 1 94.56 299 LEU A N 1
ATOM 2271 C CA . LEU A 1 299 ? -14.438 5.551 12.539 1 94.56 299 LEU A CA 1
ATOM 2272 C C . LEU A 1 299 ? -15.633 4.629 12.312 1 94.56 299 LEU A C 1
ATOM 2274 O O . LEU A 1 299 ? -16.516 4.535 13.172 1 94.56 299 LEU A O 1
ATOM 2278 N N . LEU A 1 300 ? -15.633 3.992 11.203 1 94.56 300 LEU A N 1
ATOM 2279 C CA . LEU A 1 300 ? -16.75 3.127 10.844 1 94.56 300 LEU A CA 1
ATOM 2280 C C . LEU A 1 300 ? -16.312 1.667 10.789 1 94.56 300 LEU A C 1
ATOM 2282 O O . LEU A 1 300 ? -15.172 1.368 10.43 1 94.56 300 LEU A O 1
ATOM 2286 N N . PRO A 1 301 ? -17.156 0.728 11.055 1 92.19 301 PRO A N 1
ATOM 2287 C CA . PRO A 1 301 ? -18.516 0.963 11.562 1 92.19 301 PRO A CA 1
ATOM 2288 C C . PRO A 1 301 ? -18.547 1.371 13.031 1 92.19 301 PRO A C 1
ATOM 2290 O O . PRO A 1 301 ? -17.578 1.111 13.766 1 92.19 301 PRO A O 1
ATOM 2293 N N . PHE A 1 302 ? -19.562 2.141 13.359 1 85.88 302 PHE A N 1
ATOM 2294 C CA . PHE A 1 302 ? -19.75 2.471 14.766 1 85.88 302 PHE A CA 1
ATOM 2295 C C . PHE A 1 302 ? -20 1.212 15.594 1 85.88 302 PHE A C 1
ATOM 2297 O O . PHE A 1 302 ? -20.797 0.355 15.195 1 85.88 302 PHE A O 1
ATOM 2304 N N . VAL A 1 303 ? -18.938 1.111 16.547 1 76.06 303 VAL A N 1
ATOM 2305 C CA . VAL A 1 303 ? -19.109 -0.043 17.422 1 76.06 303 VAL A CA 1
ATOM 2306 C C . VAL A 1 303 ? -19.594 0.418 18.797 1 76.06 303 VAL A C 1
ATOM 2308 O O . VAL A 1 303 ? -19.047 1.374 19.359 1 76.06 303 VAL A O 1
ATOM 2311 N N . GLY A 1 304 ? -20.812 0.085 19.219 1 64.38 304 GLY A N 1
ATOM 2312 C CA . GLY A 1 304 ? -21.297 0.361 20.562 1 64.38 304 GLY A CA 1
ATOM 2313 C C . GLY A 1 304 ? -22.469 1.326 20.578 1 64.38 304 GLY A C 1
ATOM 2314 O O . GLY A 1 304 ? -22.781 1.942 19.562 1 64.38 304 GLY A O 1
ATOM 2315 N N . ILE A 1 305 ? -23.203 1.458 21.672 1 51.41 305 ILE A N 1
ATOM 2316 C CA . ILE A 1 305 ? -24.484 2.111 21.922 1 51.41 305 ILE A CA 1
ATOM 2317 C C . ILE A 1 305 ? -24.312 3.627 21.859 1 51.41 305 ILE A C 1
ATOM 2319 O O . ILE A 1 305 ? -25.234 4.344 21.438 1 51.41 305 ILE A O 1
ATOM 2323 N N . ASN A 1 306 ? -23.203 4.125 22.312 1 52.47 306 ASN A N 1
ATOM 2324 C CA . ASN A 1 306 ? -23.141 5.574 22.5 1 52.47 306 ASN A CA 1
ATOM 2325 C C . ASN A 1 306 ? -22.344 6.246 21.375 1 52.47 306 ASN A C 1
ATOM 2327 O O . ASN A 1 306 ? -21.906 7.387 21.516 1 52.47 306 ASN A O 1
ATOM 2331 N N . GLN A 1 307 ? -22.281 5.453 20.344 1 63.75 307 GLN A N 1
ATOM 2332 C CA . GLN A 1 307 ? -21.562 6.062 19.234 1 63.75 307 GLN A CA 1
ATOM 2333 C C . GLN A 1 307 ? -22.5 6.48 18.109 1 63.75 307 GLN A C 1
ATOM 2335 O O . GLN A 1 307 ? -23.719 6.348 18.234 1 63.75 307 GLN A O 1
ATOM 2340 N N . GLY A 1 308 ? -22.234 7.176 17.234 1 67.62 308 GLY A N 1
ATOM 2341 C CA . GLY A 1 308 ? -23.016 7.531 16.062 1 67.62 308 GLY A CA 1
ATOM 2342 C C . GLY A 1 308 ? -23.781 6.355 15.484 1 67.62 308 GLY A C 1
ATOM 2343 O O . GLY A 1 308 ? -23.828 5.281 16.078 1 67.62 308 GLY A O 1
ATOM 2344 N N . SER A 1 309 ? -24.75 6.613 14.609 1 74.81 309 SER A N 1
ATOM 2345 C CA . SER A 1 309 ? -25.547 5.605 13.898 1 74.81 309 SER A CA 1
ATOM 2346 C C . SER A 1 309 ? -24.953 5.305 12.531 1 74.81 309 SER A C 1
ATOM 2348 O O . SER A 1 309 ? -24.656 6.223 11.758 1 74.81 309 SER A O 1
ATOM 2350 N N . ASN A 1 310 ? -24.797 4.047 12.367 1 82 310 ASN A N 1
ATOM 2351 C CA . ASN A 1 310 ? -24.312 3.615 11.055 1 82 310 ASN A CA 1
ATOM 2352 C C . ASN A 1 310 ? -25.266 4.055 9.945 1 82 310 ASN A C 1
ATOM 2354 O O . ASN A 1 310 ? -24.875 4.121 8.773 1 82 310 ASN A O 1
ATOM 2358 N N . ASP A 1 311 ? -26.453 4.496 10.289 1 83.38 311 ASP A N 1
ATOM 2359 C CA . ASP A 1 311 ? -27.453 4.965 9.328 1 83.38 311 ASP A CA 1
ATOM 2360 C C . ASP A 1 311 ? -27.016 6.285 8.695 1 83.38 311 ASP A C 1
ATOM 2362 O O . ASP A 1 311 ? -27.531 6.676 7.645 1 83.38 311 ASP A O 1
ATOM 2366 N N . GLN A 1 312 ? -26.078 6.844 9.281 1 88.38 312 GLN A N 1
ATOM 2367 C CA . GLN A 1 312 ? -25.547 8.102 8.766 1 88.38 312 GLN A CA 1
ATOM 2368 C C . GLN A 1 312 ? -24.672 7.871 7.543 1 88.38 312 GLN A C 1
ATOM 2370 O O . GLN A 1 312 ? -24.359 8.805 6.809 1 88.38 312 GLN A O 1
ATOM 2375 N N . TYR A 1 313 ? -24.281 6.625 7.41 1 93.12 313 TYR A N 1
ATOM 2376 C CA . TYR A 1 313 ? -23.391 6.285 6.309 1 93.12 313 TYR A CA 1
ATOM 2377 C C . TYR A 1 313 ? -23.922 5.09 5.527 1 93.12 313 TYR A C 1
ATOM 2379 O O . TYR A 1 313 ? -23.25 4.059 5.426 1 93.12 313 TYR A O 1
ATOM 2387 N N . PRO A 1 314 ? -25.078 5.18 4.918 1 92.69 314 PRO A N 1
ATOM 2388 C CA . PRO A 1 314 ? -25.703 4.039 4.242 1 92.69 314 PRO A CA 1
ATOM 2389 C C . PRO A 1 314 ? -24.844 3.482 3.111 1 92.69 314 PRO A C 1
ATOM 2391 O O . PRO A 1 314 ? -24.844 2.273 2.867 1 92.69 314 PRO A O 1
ATOM 2394 N N . GLY A 1 315 ? -24.141 4.383 2.455 1 94.62 315 GLY A N 1
ATOM 2395 C CA . GLY A 1 315 ? -23.25 3.914 1.396 1 94.62 315 GLY A CA 1
ATOM 2396 C C . GLY A 1 315 ? -22.188 2.961 1.888 1 94.62 315 GLY A C 1
ATOM 2397 O O . GLY A 1 315 ? -21.891 1.957 1.234 1 94.62 315 GLY A O 1
ATOM 2398 N N . PHE A 1 316 ? -21.625 3.258 3.037 1 96.81 316 PHE A N 1
ATOM 2399 C CA . PHE A 1 316 ? -20.594 2.395 3.592 1 96.81 316 PHE A CA 1
ATOM 2400 C C . PHE A 1 316 ? -21.188 1.058 4.027 1 96.81 316 PHE A C 1
ATOM 2402 O O . PHE A 1 316 ? -20.562 0.009 3.836 1 96.81 316 PHE A O 1
ATOM 2409 N N . GLU A 1 317 ? -22.312 1.067 4.625 1 93.75 317 GLU A N 1
ATOM 2410 C CA . GLU A 1 317 ? -22.953 -0.176 5.043 1 93.75 317 GLU A CA 1
ATOM 2411 C C . GLU A 1 317 ? -23.266 -1.063 3.844 1 93.75 317 GLU A C 1
ATOM 2413 O O . GLU A 1 317 ? -23.047 -2.275 3.887 1 93.75 317 GLU A O 1
ATOM 2418 N N . GLU A 1 318 ? -23.797 -0.422 2.854 1 94.94 318 GLU A N 1
ATOM 2419 C CA . GLU A 1 318 ? -24.062 -1.168 1.628 1 94.94 318 GLU A CA 1
ATOM 2420 C C . GLU A 1 318 ? -22.781 -1.746 1.042 1 94.94 318 GLU A C 1
ATOM 2422 O O . GLU A 1 318 ? -22.734 -2.914 0.652 1 94.94 318 GLU A O 1
ATOM 2427 N N . PHE A 1 319 ? -21.766 -0.929 0.983 1 96.75 319 PHE A N 1
ATOM 2428 C CA . PHE A 1 319 ? -20.469 -1.345 0.49 1 96.75 319 PHE A CA 1
ATOM 2429 C C . PHE A 1 319 ? -19.938 -2.535 1.284 1 96.75 319 PHE A C 1
ATOM 2431 O O . PHE A 1 319 ? -19.547 -3.549 0.705 1 96.75 319 PHE A O 1
ATOM 2438 N N . ARG A 1 320 ? -19.859 -2.391 2.523 1 94.75 320 ARG A N 1
ATOM 2439 C CA . ARG A 1 320 ? -19.359 -3.434 3.416 1 94.75 320 ARG A CA 1
ATOM 2440 C C . ARG A 1 320 ? -20.109 -4.746 3.197 1 94.75 320 ARG A C 1
ATOM 2442 O O . ARG A 1 320 ? -19.5 -5.809 3.094 1 94.75 320 ARG A O 1
ATOM 2449 N N . THR A 1 321 ? -21.469 -4.695 3.135 1 92.62 321 THR A N 1
ATOM 2450 C CA . THR A 1 321 ? -22.312 -5.875 2.955 1 92.62 321 THR A CA 1
ATOM 2451 C C . THR A 1 321 ? -22.016 -6.543 1.614 1 92.62 321 THR A C 1
ATOM 2453 O O . THR A 1 321 ? -21.797 -7.754 1.553 1 92.62 321 THR A O 1
ATOM 2456 N N . LYS A 1 322 ? -21.953 -5.738 0.56 1 92.19 322 LYS A N 1
ATOM 2457 C CA . LYS A 1 322 ? -21.766 -6.281 -0.781 1 92.19 322 LYS A CA 1
ATOM 2458 C C . LYS A 1 322 ? -20.391 -6.926 -0.913 1 92.19 322 LYS A C 1
ATOM 2460 O O . LYS A 1 322 ? -20.234 -7.973 -1.552 1 92.19 322 LYS A O 1
ATOM 2465 N N . VAL A 1 323 ? -19.344 -6.34 -0.354 1 93.38 323 VAL A N 1
ATOM 2466 C CA . VAL A 1 323 ? -17.984 -6.871 -0.432 1 93.38 323 VAL A CA 1
ATOM 2467 C C . VAL A 1 323 ? -17.875 -8.133 0.418 1 93.38 323 VAL A C 1
ATOM 2469 O O . VAL A 1 323 ? -17.328 -9.141 -0.028 1 93.38 323 VAL A O 1
ATOM 2472 N N . SER A 1 324 ? -18.469 -8.078 1.605 1 91 324 SER A N 1
ATOM 2473 C CA . SER A 1 324 ? -18.391 -9.219 2.51 1 91 324 SER A CA 1
ATOM 2474 C C . SER A 1 324 ? -19.172 -10.406 1.966 1 91 324 SER A C 1
ATOM 2476 O O . SER A 1 324 ? -18.797 -11.555 2.186 1 91 324 SER A O 1
ATOM 2478 N N . ASP A 1 325 ? -20.25 -10.117 1.322 1 87.19 325 ASP A N 1
ATOM 2479 C CA . ASP A 1 325 ? -21.078 -11.18 0.758 1 87.19 325 ASP A CA 1
ATOM 2480 C C . ASP A 1 325 ? -20.359 -11.891 -0.383 1 87.19 325 ASP A C 1
ATOM 2482 O O . ASP A 1 325 ? -20.562 -13.094 -0.601 1 87.19 325 ASP A O 1
ATOM 2486 N N . PHE A 1 326 ? -19.562 -11.18 -1.046 1 84.56 326 PHE A N 1
ATOM 2487 C CA . PHE A 1 326 ? -18.891 -11.719 -2.217 1 84.56 326 PHE A CA 1
ATOM 2488 C C . PHE A 1 326 ? -17.703 -12.586 -1.806 1 84.56 326 PHE A C 1
ATOM 2490 O O . PHE A 1 326 ? -17.453 -13.625 -2.412 1 84.56 326 PHE A O 1
ATOM 2497 N N . PHE A 1 327 ? -16.969 -12.125 -0.778 1 83 327 PHE A N 1
ATOM 2498 C CA . PHE A 1 327 ? -15.758 -12.828 -0.379 1 83 327 PHE A CA 1
ATOM 2499 C C . PHE A 1 327 ? -15.891 -13.367 1.041 1 83 327 PHE A C 1
ATOM 2501 O O . PHE A 1 327 ? -15.867 -12.594 2.006 1 83 327 PHE A O 1
ATOM 2508 N N . PRO A 1 328 ? -15.93 -14.633 1.287 1 74.56 328 PRO A N 1
ATOM 2509 C CA . PRO A 1 328 ? -16.188 -15.258 2.584 1 74.56 328 PRO A CA 1
ATOM 2510 C C . PRO A 1 328 ? -15.008 -15.148 3.545 1 74.56 328 PRO A C 1
ATOM 2512 O O . PRO A 1 328 ? -15.172 -15.328 4.754 1 74.56 328 PRO A O 1
ATOM 2515 N N . LYS A 1 329 ? -13.898 -14.789 3.242 1 75.19 329 LYS A N 1
ATOM 2516 C CA . LYS A 1 329 ? -12.742 -14.852 4.133 1 75.19 329 LYS A CA 1
ATOM 2517 C C . LYS A 1 329 ? -12.148 -13.461 4.355 1 75.19 329 LYS A C 1
ATOM 2519 O O . LYS A 1 329 ? -10.922 -13.289 4.312 1 75.19 329 LYS A O 1
ATOM 2524 N N . LEU A 1 330 ? -13.016 -12.531 4.66 1 84.94 330 LEU A N 1
ATOM 2525 C CA . LEU A 1 330 ? -12.5 -11.211 5.02 1 84.94 330 LEU A CA 1
ATOM 2526 C C . LEU A 1 330 ? -12.477 -11.039 6.535 1 84.94 330 LEU A C 1
ATOM 2528 O O . LEU A 1 330 ? -13.391 -11.477 7.234 1 84.94 330 LEU A O 1
ATOM 2532 N N . ASN A 1 331 ? -11.391 -10.5 7.039 1 82.5 331 ASN A N 1
ATOM 2533 C CA . ASN A 1 331 ? -11.203 -10.312 8.477 1 82.5 331 ASN A CA 1
ATOM 2534 C C . ASN A 1 331 ? -11.836 -9.016 8.961 1 82.5 331 ASN A C 1
ATOM 2536 O O . ASN A 1 331 ? -12.062 -8.844 10.156 1 82.5 331 ASN A O 1
ATOM 2540 N N . GLY A 1 332 ? -12.094 -8.109 8.055 1 91.69 332 GLY A N 1
ATOM 2541 C CA . GLY A 1 332 ? -12.711 -6.879 8.516 1 91.69 332 GLY A CA 1
ATOM 2542 C C . GLY A 1 332 ? -12.672 -5.77 7.484 1 91.69 332 GLY A C 1
ATOM 2543 O O . GLY A 1 332 ? -11.734 -5.691 6.688 1 91.69 332 GLY A O 1
ATOM 2544 N N . ILE A 1 333 ? -13.742 -4.969 7.512 1 95.75 333 ILE A N 1
ATOM 2545 C CA . ILE A 1 333 ? -13.82 -3.76 6.703 1 95.75 333 ILE A CA 1
ATOM 2546 C C . ILE A 1 333 ? -14.109 -2.557 7.598 1 95.75 333 ILE A C 1
ATOM 2548 O O . ILE A 1 333 ? -15.148 -2.496 8.258 1 95.75 333 ILE A O 1
ATOM 2552 N N . THR A 1 334 ? -13.156 -1.639 7.684 1 96 334 THR A N 1
ATOM 2553 C CA . THR A 1 334 ? -13.312 -0.415 8.461 1 96 334 THR A CA 1
ATOM 2554 C C . THR A 1 334 ? -13.055 0.814 7.594 1 96 334 THR A C 1
ATOM 2556 O O . THR A 1 334 ? -12.547 0.697 6.477 1 96 334 THR A O 1
ATOM 2559 N N . ALA A 1 335 ? -13.469 1.99 8.125 1 96.88 335 ALA A N 1
ATOM 2560 C CA . ALA A 1 335 ? -13.25 3.207 7.344 1 96.88 335 ALA A CA 1
ATOM 2561 C C . ALA A 1 335 ? -13.133 4.426 8.25 1 96.88 335 ALA A C 1
ATOM 2563 O O . ALA A 1 335 ? -13.68 4.438 9.359 1 96.88 335 ALA A O 1
ATOM 2564 N N . GLU A 1 336 ? -12.367 5.336 7.816 1 95.88 336 GLU A N 1
ATOM 2565 C CA . GLU A 1 336 ? -12.344 6.684 8.375 1 95.88 336 GLU A CA 1
ATOM 2566 C C . GLU A 1 336 ? -13.109 7.664 7.488 1 95.88 336 GLU A C 1
ATOM 2568 O O . GLU A 1 336 ? -12.789 7.812 6.305 1 95.88 336 GLU A O 1
ATOM 2573 N N . ALA A 1 337 ? -14.102 8.32 8.078 1 96.56 337 ALA A N 1
ATOM 2574 C CA . ALA A 1 337 ? -14.93 9.258 7.336 1 96.56 337 ALA A CA 1
ATOM 2575 C C . ALA A 1 337 ? -14.672 10.695 7.777 1 96.56 337 ALA A C 1
ATOM 2577 O O . ALA A 1 337 ? -14.508 10.961 8.969 1 96.56 337 ALA A O 1
ATOM 2578 N N . LEU A 1 338 ? -14.531 11.547 6.879 1 96.62 338 LEU A N 1
ATOM 2579 C CA . LEU A 1 338 ? -14.508 12.984 7.117 1 96.62 338 LEU A CA 1
ATOM 2580 C C . LEU A 1 338 ? -15.742 13.656 6.531 1 96.62 338 LEU A C 1
ATOM 2582 O O . LEU A 1 338 ? -16 13.547 5.332 1 96.62 338 LEU A O 1
ATOM 2586 N N . ASN A 1 339 ? -16.547 14.258 7.375 1 95.81 339 ASN A N 1
ATOM 2587 C CA . ASN A 1 339 ? -17.688 15.055 6.953 1 95.81 339 ASN A CA 1
ATOM 2588 C C . ASN A 1 339 ? -17.391 16.547 6.984 1 95.81 339 ASN A C 1
ATOM 2590 O O . ASN A 1 339 ? -16.797 17.047 7.945 1 95.81 339 ASN A O 1
ATOM 2594 N N . ILE A 1 340 ? -17.719 17.188 5.934 1 95.25 340 ILE A N 1
ATOM 2595 C CA . ILE A 1 340 ? -17.609 18.641 5.84 1 95.25 340 ILE A CA 1
ATOM 2596 C C . ILE A 1 340 ? -18.969 19.25 5.512 1 95.25 340 ILE A C 1
ATOM 2598 O O . ILE A 1 340 ? -19.578 18.906 4.5 1 95.25 340 ILE A O 1
ATOM 2602 N N . ASN A 1 341 ? -19.484 20.125 6.414 1 94 341 ASN A N 1
ATOM 2603 C CA . ASN A 1 341 ? -20.781 20.797 6.258 1 94 341 ASN A CA 1
ATOM 2604 C C . ASN A 1 341 ? -21.906 19.781 6.102 1 94 341 ASN A C 1
ATOM 2606 O O . ASN A 1 341 ? -22.766 19.938 5.223 1 94 341 ASN A O 1
ATOM 2610 N N . GLY A 1 342 ? -21.734 18.656 6.773 1 90.38 342 GLY A N 1
ATOM 2611 C CA . GLY A 1 342 ? -22.812 17.688 6.855 1 90.38 342 GLY A CA 1
ATOM 2612 C C . GLY A 1 342 ? -22.766 16.656 5.734 1 90.38 342 GLY A C 1
ATOM 2613 O O . GLY A 1 342 ? -23.625 15.766 5.672 1 90.38 342 GLY A O 1
ATOM 2614 N N . SER A 1 343 ? -21.812 16.812 4.895 1 92.88 343 SER A N 1
ATOM 2615 C CA . SER A 1 343 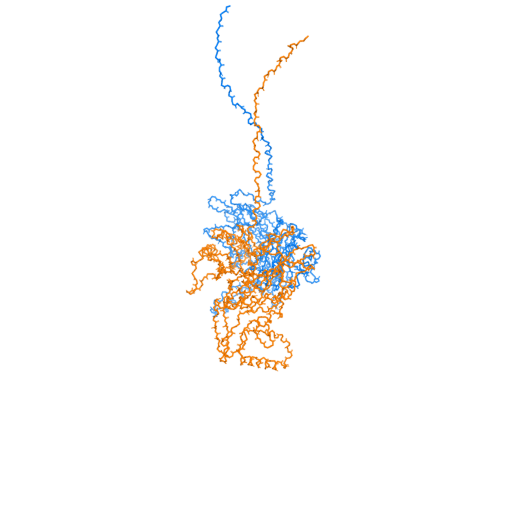? -21.688 15.875 3.783 1 92.88 343 SER A CA 1
ATOM 2616 C C . SER A 1 343 ? -20.391 15.086 3.865 1 92.88 343 SER A C 1
ATOM 2618 O O . SER A 1 343 ? -19.359 15.617 4.262 1 92.88 343 SER A O 1
ATOM 2620 N N . LEU A 1 344 ? -20.484 13.859 3.434 1 95.38 344 LEU A N 1
ATOM 2621 C CA . LEU A 1 344 ? -19.312 13 3.406 1 95.38 344 LEU A CA 1
ATOM 2622 C C . LEU A 1 344 ? -18.312 13.469 2.352 1 95.38 344 LEU A C 1
ATOM 2624 O O . LEU A 1 344 ? -18.609 13.445 1.154 1 95.38 344 LEU A O 1
ATOM 2628 N N . ALA A 1 345 ? -17.188 13.898 2.797 1 95.12 345 ALA A N 1
ATOM 2629 C CA . ALA A 1 345 ? -16.203 14.484 1.894 1 95.12 345 ALA A CA 1
ATOM 2630 C C . ALA A 1 345 ? -15.117 13.477 1.529 1 95.12 345 ALA A C 1
ATOM 2632 O O . ALA A 1 345 ? -14.602 13.484 0.409 1 95.12 345 ALA A O 1
ATOM 2633 N N . SER A 1 346 ? -14.758 12.664 2.498 1 96 346 SER A N 1
ATOM 2634 C CA . SER A 1 346 ? -13.688 11.695 2.279 1 96 346 SER A CA 1
ATOM 2635 C C . SER A 1 346 ? -13.969 10.383 3.008 1 96 346 SER A C 1
ATOM 2637 O O . SER A 1 346 ? -14.539 10.391 4.102 1 96 346 SER A O 1
ATOM 2639 N N . LEU A 1 347 ? -13.641 9.312 2.385 1 97.19 347 LEU A N 1
ATOM 2640 C CA . LEU A 1 347 ? -13.789 7.977 2.953 1 97.19 347 LEU A CA 1
ATOM 2641 C C . LEU A 1 347 ? -12.539 7.137 2.686 1 97.19 347 LEU A C 1
ATOM 2643 O O . LEU A 1 347 ? -12.18 6.91 1.529 1 97.19 347 LEU A O 1
ATOM 2647 N N . LYS A 1 348 ? -11.836 6.734 3.746 1 96.56 348 LYS A N 1
ATOM 2648 C CA . LYS A 1 348 ? -10.695 5.828 3.67 1 96.56 348 LYS A CA 1
ATOM 2649 C C . LYS A 1 348 ? -11.047 4.445 4.211 1 96.56 348 LYS A C 1
ATOM 2651 O O . LYS A 1 348 ? -11.188 4.262 5.422 1 96.56 348 LYS A O 1
ATOM 2656 N N . ILE A 1 349 ? -11.109 3.496 3.338 1 97.69 349 ILE A N 1
ATOM 2657 C CA . ILE A 1 349 ? -11.57 2.16 3.699 1 97.69 349 ILE A CA 1
ATOM 2658 C C . ILE A 1 349 ? -10.375 1.213 3.811 1 97.69 349 ILE A C 1
ATOM 2660 O O . ILE A 1 349 ? -9.469 1.247 2.975 1 97.69 349 ILE A O 1
ATOM 2664 N N . ASN A 1 350 ? -10.367 0.426 4.805 1 96.38 350 ASN A N 1
ATOM 2665 C CA . ASN A 1 350 ? -9.383 -0.631 5.004 1 96.38 350 ASN A CA 1
ATOM 2666 C C . ASN A 1 350 ? -10.039 -2.012 5.012 1 96.38 350 ASN A C 1
ATOM 2668 O O . ASN A 1 350 ? -10.891 -2.295 5.852 1 96.38 350 ASN A O 1
ATOM 2672 N N . ILE A 1 351 ? -9.656 -2.791 4.094 1 96.44 351 ILE A N 1
ATOM 2673 C CA . ILE A 1 351 ? -10.125 -4.172 4.02 1 96.44 351 ILE A CA 1
ATOM 2674 C C . ILE A 1 351 ? -8.992 -5.121 4.406 1 96.44 351 ILE A C 1
ATOM 2676 O O . ILE A 1 351 ? -7.957 -5.168 3.738 1 96.44 351 ILE A O 1
ATOM 2680 N N . VAL A 1 352 ? -9.188 -5.863 5.406 1 94.75 352 VAL A N 1
ATOM 2681 C CA . VAL A 1 352 ? -8.195 -6.84 5.84 1 94.75 352 VAL A CA 1
ATOM 2682 C C . VAL A 1 352 ? -8.594 -8.234 5.348 1 94.75 352 VAL A C 1
ATOM 2684 O O . VAL A 1 352 ? -9.719 -8.68 5.578 1 94.75 352 VAL A O 1
ATOM 2687 N N . THR A 1 353 ? -7.66 -8.836 4.641 1 89.88 353 THR A N 1
ATOM 2688 C CA . THR A 1 353 ? -7.965 -10.141 4.074 1 89.88 353 THR A CA 1
ATOM 2689 C C . THR A 1 353 ? -6.918 -11.172 4.488 1 89.88 353 THR A C 1
ATOM 2691 O O . THR A 1 353 ? -5.797 -10.812 4.855 1 89.88 353 THR A O 1
ATOM 2694 N N . GLN A 1 354 ? -7.289 -12.406 4.449 1 81.81 354 GLN A N 1
ATOM 2695 C CA . GLN A 1 354 ? -6.375 -13.523 4.684 1 81.81 354 GLN A CA 1
ATOM 2696 C C . GLN A 1 354 ? -5.875 -14.109 3.369 1 81.81 354 GLN A C 1
ATOM 2698 O O . GLN A 1 354 ? -4.988 -14.969 3.363 1 81.81 354 GLN A O 1
ATOM 2703 N N . PHE A 1 355 ? -6.391 -13.531 2.305 1 70.56 355 PHE A N 1
ATOM 2704 C CA . PHE A 1 355 ? -6.059 -14.047 0.983 1 70.56 355 PHE A CA 1
ATOM 2705 C C . PHE A 1 355 ? -4.613 -13.719 0.622 1 70.56 355 PHE A C 1
ATOM 2707 O O . PHE A 1 355 ? -4.117 -12.641 0.945 1 70.56 355 PHE A O 1
ATOM 2714 N N . TYR A 1 356 ? -4.051 -14.648 -0.087 1 71.31 356 TYR A N 1
ATOM 2715 C CA . TYR A 1 356 ? -2.637 -14.477 -0.396 1 71.31 356 TYR A CA 1
ATOM 2716 C C . TYR A 1 356 ? -2.381 -14.633 -1.89 1 71.31 356 TYR A C 1
ATOM 2718 O O . TYR A 1 356 ? -1.401 -14.102 -2.418 1 71.31 356 TYR A O 1
ATOM 2726 N N . ASP A 1 357 ? -3.316 -15.266 -2.598 1 85 357 ASP A N 1
ATOM 2727 C CA . ASP A 1 357 ? -3.039 -15.508 -4.012 1 85 357 ASP A CA 1
ATOM 2728 C C . ASP A 1 357 ? -3.299 -14.258 -4.848 1 85 357 ASP A C 1
ATOM 2730 O O . ASP A 1 357 ? -4.23 -13.5 -4.566 1 85 357 ASP A O 1
ATOM 2734 N N . LEU A 1 358 ? -2.467 -14.109 -5.855 1 88.94 358 LEU A N 1
ATOM 2735 C CA . LEU A 1 358 ? -2.572 -12.961 -6.746 1 88.94 358 LEU A CA 1
ATOM 2736 C C . LEU A 1 358 ? -3.941 -12.914 -7.414 1 88.94 358 LEU A C 1
ATOM 2738 O O . LEU A 1 358 ? -4.555 -11.844 -7.516 1 88.94 358 LEU A O 1
ATOM 2742 N N . THR A 1 359 ? -4.438 -14.008 -7.805 1 90.31 359 THR A N 1
ATOM 2743 C CA . THR A 1 359 ? -5.715 -14.039 -8.508 1 90.31 359 THR A CA 1
ATOM 2744 C C . THR A 1 359 ? -6.859 -13.672 -7.57 1 90.31 359 THR A C 1
ATOM 2746 O O . THR A 1 359 ? -7.809 -13 -7.973 1 90.31 359 THR A O 1
ATOM 2749 N N . GLU A 1 360 ? -6.797 -14.148 -6.316 1 87.38 360 GLU A N 1
ATOM 2750 C CA . GLU A 1 360 ? -7.82 -13.812 -5.332 1 87.38 360 GLU A CA 1
ATOM 2751 C C . GLU A 1 360 ? -7.824 -12.312 -5.035 1 87.38 360 GLU A C 1
ATOM 2753 O O . GLU A 1 360 ? -8.891 -11.688 -4.988 1 87.38 360 GLU A O 1
ATOM 2758 N N . ILE A 1 361 ? -6.629 -11.781 -4.824 1 89.75 361 ILE A N 1
ATOM 2759 C CA . ILE A 1 361 ? -6.492 -10.359 -4.555 1 89.75 361 ILE A CA 1
ATOM 2760 C C . ILE A 1 361 ? -7 -9.555 -5.75 1 89.75 361 ILE A C 1
ATOM 2762 O O . ILE A 1 361 ? -7.66 -8.523 -5.578 1 89.75 361 ILE A O 1
ATOM 2766 N N . THR A 1 362 ? -6.66 -10.039 -6.949 1 89.88 362 THR A N 1
ATOM 2767 C CA . THR A 1 362 ? -7.129 -9.383 -8.164 1 89.88 362 THR A CA 1
ATOM 2768 C C . THR A 1 362 ? -8.656 -9.383 -8.227 1 89.88 362 THR A C 1
ATOM 2770 O O . THR A 1 362 ? -9.273 -8.344 -8.469 1 89.88 362 THR A O 1
ATOM 2773 N N . ALA A 1 363 ? -9.227 -10.5 -7.973 1 89 363 ALA A N 1
ATOM 2774 C CA . ALA A 1 363 ? -10.68 -10.625 -7.996 1 89 363 ALA A CA 1
ATOM 2775 C C . ALA A 1 363 ? -11.32 -9.727 -6.941 1 89 363 ALA A C 1
ATOM 2777 O O . ALA A 1 363 ? -12.32 -9.055 -7.211 1 89 363 ALA A O 1
ATOM 2778 N N . LEU A 1 364 ? -10.758 -9.789 -5.766 1 89.31 364 LEU A N 1
ATOM 2779 C CA . LEU A 1 364 ? -11.258 -8.938 -4.691 1 89.31 364 LEU A CA 1
ATOM 2780 C C . LEU A 1 364 ? -11.18 -7.469 -5.082 1 89.31 364 LEU A C 1
ATOM 2782 O O . LEU A 1 364 ? -12.141 -6.719 -4.895 1 89.31 364 LEU A O 1
ATOM 2786 N N . THR A 1 365 ? -10.055 -7.062 -5.59 1 91.5 365 THR A N 1
ATOM 2787 C CA . THR A 1 365 ? -9.836 -5.676 -5.988 1 91.5 365 THR A CA 1
ATOM 2788 C C . THR A 1 365 ? -10.844 -5.25 -7.051 1 91.5 365 THR A C 1
ATOM 2790 O O . THR A 1 365 ? -11.414 -4.156 -6.969 1 91.5 365 THR A O 1
ATOM 2793 N N . GLN A 1 366 ? -11.07 -6.086 -8.008 1 88.31 366 GLN A N 1
ATOM 2794 C CA . GLN A 1 366 ? -12.039 -5.809 -9.062 1 88.31 366 GLN A CA 1
ATOM 2795 C C . GLN A 1 366 ? -13.445 -5.66 -8.492 1 88.31 366 GLN A C 1
ATOM 2797 O O . GLN A 1 366 ? -14.164 -4.723 -8.844 1 88.31 366 GLN A O 1
ATOM 2802 N N . HIS A 1 367 ? -13.758 -6.562 -7.668 1 90.06 367 HIS A N 1
ATOM 2803 C CA . HIS A 1 367 ? -15.086 -6.516 -7.066 1 90.06 367 HIS A CA 1
ATOM 2804 C C . HIS A 1 367 ? -15.258 -5.262 -6.219 1 90.06 367 HIS A C 1
ATOM 2806 O O . HIS A 1 367 ? -16.281 -4.578 -6.316 1 90.06 367 HIS A O 1
ATOM 2812 N N . VAL A 1 368 ? -14.266 -5.004 -5.395 1 93.94 368 VAL A N 1
ATOM 2813 C CA . VAL A 1 368 ? -14.297 -3.82 -4.543 1 93.94 368 VAL A CA 1
ATOM 2814 C C . VAL A 1 368 ? -14.453 -2.568 -5.402 1 93.94 368 VAL A C 1
ATOM 2816 O O . VAL A 1 368 ? -15.227 -1.67 -5.062 1 93.94 368 VAL A O 1
ATOM 2819 N N . THR A 1 369 ? -13.719 -2.479 -6.477 1 92.88 369 THR A N 1
ATOM 2820 C CA . THR A 1 369 ? -13.805 -1.342 -7.387 1 92.88 369 THR A CA 1
ATOM 2821 C C . THR A 1 369 ? -15.219 -1.208 -7.953 1 92.88 369 THR A C 1
ATOM 2823 O O . THR A 1 369 ? -15.789 -0.115 -7.961 1 92.88 369 THR A O 1
ATOM 2826 N N . ASP A 1 370 ? -15.773 -2.303 -8.406 1 90.69 370 ASP A N 1
ATOM 2827 C CA . ASP A 1 370 ? -17.109 -2.299 -8.977 1 90.69 370 ASP A CA 1
ATOM 2828 C C . ASP A 1 370 ? -18.141 -1.846 -7.949 1 90.69 370 ASP A C 1
ATOM 2830 O O . ASP A 1 370 ? -19.016 -1.018 -8.25 1 90.69 370 ASP A O 1
ATOM 2834 N N . VAL A 1 371 ? -18.062 -2.379 -6.777 1 93.56 371 VAL A N 1
ATOM 2835 C CA . VAL A 1 371 ? -19.016 -2.035 -5.719 1 93.56 371 VAL A CA 1
ATOM 2836 C C . VAL A 1 371 ? -18.875 -0.555 -5.367 1 93.56 371 VAL A C 1
ATOM 2838 O O . VAL A 1 371 ? -19.875 0.145 -5.207 1 93.56 371 VAL A O 1
ATOM 2841 N N . ALA A 1 372 ? -17.656 -0.079 -5.188 1 95.44 372 ALA A N 1
ATOM 2842 C CA . ALA A 1 372 ? -17.406 1.322 -4.852 1 95.44 372 ALA A CA 1
ATOM 2843 C C . ALA A 1 372 ? -18.016 2.25 -5.902 1 95.44 372 ALA A C 1
ATOM 2845 O O . ALA A 1 372 ? -18.672 3.24 -5.562 1 95.44 372 ALA A O 1
ATOM 2846 N N . GLN A 1 373 ? -17.812 1.945 -7.164 1 92.25 373 GLN A N 1
ATOM 2847 C CA . GLN A 1 373 ? -18.312 2.748 -8.273 1 92.25 373 GLN A CA 1
ATOM 2848 C C . GLN A 1 373 ? -19.844 2.854 -8.242 1 92.25 373 GLN A C 1
ATOM 2850 O O . GLN A 1 373 ? -20.406 3.898 -8.57 1 92.25 373 GLN A O 1
ATOM 2855 N N . ASN A 1 374 ? -20.453 1.884 -7.785 1 92.69 374 ASN A N 1
ATOM 2856 C CA . ASN A 1 374 ? -21.906 1.816 -7.84 1 92.69 374 ASN A CA 1
ATOM 2857 C C . ASN A 1 374 ? -22.547 2.293 -6.531 1 92.69 374 ASN A C 1
ATOM 2859 O O . ASN A 1 374 ? -23.75 2.527 -6.469 1 92.69 374 ASN A O 1
ATOM 2863 N N . THR A 1 375 ? -21.766 2.42 -5.531 1 94.94 375 THR A N 1
ATOM 2864 C CA . THR A 1 375 ? -22.328 2.684 -4.215 1 94.94 375 THR A CA 1
ATOM 2865 C C . THR A 1 375 ? -22.078 4.129 -3.795 1 94.94 375 THR A C 1
ATOM 2867 O O . THR A 1 375 ? -22.938 4.77 -3.195 1 94.94 375 THR A O 1
ATOM 2870 N N . PHE A 1 376 ? -20.891 4.676 -4.098 1 95.25 376 PHE A N 1
ATOM 2871 C CA . PHE A 1 376 ? -20.484 5.973 -3.559 1 95.25 376 PHE A CA 1
ATOM 2872 C C . PHE A 1 376 ? -20.719 7.078 -4.578 1 95.25 376 PHE A C 1
ATOM 2874 O O . PHE A 1 376 ? -20.594 6.859 -5.781 1 95.25 376 PHE A O 1
ATOM 2881 N N . PRO A 1 377 ? -21.031 8.242 -4.082 1 90.88 377 PRO A N 1
ATOM 2882 C CA . PRO A 1 377 ? -21.297 9.359 -4.992 1 90.88 377 PRO A CA 1
ATOM 2883 C C . PRO A 1 377 ? -20.031 9.867 -5.695 1 90.88 377 PRO A C 1
ATOM 2885 O O . PRO A 1 377 ? -18.922 9.617 -5.223 1 90.88 377 PRO A O 1
ATOM 2888 N N . GLU A 1 378 ? -20.094 10.633 -6.758 1 87.69 378 GLU A N 1
ATOM 2889 C CA . GLU A 1 378 ? -19 11.094 -7.609 1 87.69 378 GLU A CA 1
ATOM 2890 C C . GLU A 1 378 ? -18.125 12.094 -6.879 1 87.69 378 GLU A C 1
ATOM 2892 O O . GLU A 1 378 ? -16.922 12.164 -7.125 1 87.69 378 GLU A O 1
ATOM 2897 N N . GLY A 1 379 ? -18.594 12.875 -6.016 1 89.5 379 GLY A N 1
ATOM 2898 C CA . GLY A 1 379 ? -17.812 13.938 -5.383 1 89.5 379 GLY A CA 1
ATOM 2899 C C . GLY A 1 379 ? -17.031 13.469 -4.176 1 89.5 379 GLY A C 1
ATOM 2900 O O . GLY A 1 379 ? -16.281 14.234 -3.582 1 89.5 379 GLY A O 1
ATOM 2901 N N . LEU A 1 380 ? -17.031 12.211 -3.893 1 94.44 380 LEU A N 1
ATOM 2902 C CA . LEU A 1 380 ? -16.375 11.641 -2.715 1 94.44 380 LEU A CA 1
ATOM 2903 C C . LEU A 1 380 ? -14.906 11.367 -2.99 1 94.44 380 LEU A C 1
ATOM 2905 O O . LEU A 1 380 ? -14.555 10.82 -4.039 1 94.44 380 LEU A O 1
ATOM 2909 N N . ASP A 1 381 ? -14.047 11.898 -2.115 1 94.19 381 ASP A N 1
ATOM 2910 C CA . ASP A 1 381 ? -12.664 11.445 -2.113 1 94.19 381 ASP A CA 1
ATOM 2911 C C . ASP A 1 381 ? -12.531 10.062 -1.485 1 94.19 381 ASP A C 1
ATOM 2913 O O . ASP A 1 381 ? -12.742 9.898 -0.281 1 94.19 381 ASP A O 1
ATOM 2917 N N . LEU A 1 382 ? -12.148 9.039 -2.299 1 96.19 382 LEU A N 1
ATOM 2918 C CA . LEU A 1 382 ? -12.203 7.66 -1.832 1 96.19 382 LEU A CA 1
ATOM 2919 C C . LEU A 1 382 ? -10.828 7.004 -1.924 1 96.19 382 LEU A C 1
ATOM 2921 O O . LEU A 1 382 ? -10.125 7.164 -2.924 1 96.19 382 LEU A O 1
ATOM 2925 N N . GLN A 1 383 ? -10.445 6.359 -0.845 1 96.31 383 GLN A N 1
ATOM 2926 C CA . GLN A 1 383 ? -9.266 5.5 -0.814 1 96.31 383 GLN A CA 1
ATOM 2927 C C . GLN A 1 383 ? -9.586 4.152 -0.172 1 96.31 383 GLN A C 1
ATOM 2929 O O . GLN A 1 383 ? -10.164 4.102 0.918 1 96.31 383 GLN A O 1
ATOM 2934 N N . VAL A 1 384 ? -9.227 3.084 -0.86 1 96.94 384 VAL A N 1
ATOM 2935 C CA . VAL A 1 384 ? -9.406 1.739 -0.322 1 96.94 384 VAL A CA 1
ATOM 2936 C C . VAL A 1 384 ? -8.062 1.014 -0.286 1 96.94 384 VAL A C 1
ATOM 2938 O O . VAL A 1 384 ? -7.332 0.999 -1.278 1 96.94 384 VAL A O 1
ATOM 2941 N N . ARG A 1 385 ? -7.762 0.482 0.806 1 96.19 385 ARG A N 1
ATOM 2942 C CA . ARG A 1 385 ? -6.594 -0.38 0.954 1 96.19 385 ARG A CA 1
ATOM 2943 C C . ARG A 1 385 ? -7.008 -1.818 1.246 1 96.19 385 ARG A C 1
ATOM 2945 O O . ARG A 1 385 ? -7.848 -2.062 2.117 1 96.19 385 ARG A O 1
ATOM 2952 N N . ILE A 1 386 ? -6.492 -2.686 0.497 1 94.56 386 ILE A N 1
ATOM 2953 C CA . ILE A 1 386 ? -6.617 -4.109 0.789 1 94.56 386 ILE A CA 1
ATOM 2954 C C . ILE A 1 386 ? -5.324 -4.621 1.424 1 94.56 386 ILE A C 1
ATOM 2956 O O . ILE A 1 386 ? -4.262 -4.582 0.8 1 94.56 386 ILE A O 1
ATOM 2960 N N . GLU A 1 387 ? -5.52 -5.086 2.639 1 93.19 387 GLU A N 1
ATOM 2961 C CA . GLU A 1 387 ? -4.355 -5.441 3.443 1 93.19 387 GLU A CA 1
ATOM 2962 C C . GLU A 1 387 ? -4.375 -6.918 3.826 1 93.19 387 GLU A C 1
ATOM 2964 O O . GLU A 1 387 ? -5.441 -7.477 4.098 1 93.19 387 GLU A O 1
ATOM 2969 N N . SER A 1 388 ? -3.178 -7.473 3.779 1 88.5 388 SER A N 1
ATOM 2970 C CA . SER A 1 388 ? -2.959 -8.805 4.34 1 88.5 388 SER A CA 1
ATOM 2971 C C . SER A 1 388 ? -1.891 -8.773 5.43 1 88.5 388 SER A C 1
ATOM 2973 O O . SER A 1 388 ? -1.446 -7.699 5.84 1 88.5 388 SER A O 1
ATOM 2975 N N . SER A 1 389 ? -1.546 -9.977 5.961 1 82.69 389 SER A N 1
ATOM 2976 C CA . SER A 1 389 ? -0.489 -10.062 6.961 1 82.69 389 SER A CA 1
ATOM 2977 C C . SER A 1 389 ? 0.863 -9.672 6.379 1 82.69 389 SER A C 1
ATOM 2979 O O . SER A 1 389 ? 1.79 -9.328 7.117 1 82.69 389 SER A O 1
ATOM 2981 N N . GLU A 1 390 ? 0.995 -9.633 5.055 1 78.12 390 GLU A N 1
ATOM 2982 C CA . GLU A 1 390 ? 2.25 -9.312 4.379 1 78.12 390 GLU A CA 1
ATOM 2983 C C . GLU A 1 390 ? 2.316 -7.832 4.012 1 78.12 390 GLU A C 1
ATOM 2985 O O . GLU A 1 390 ? 3.326 -7.363 3.486 1 78.12 390 GLU A O 1
ATOM 2990 N N . GLY A 1 391 ? 1.211 -7.094 4.277 1 86.19 391 GLY A N 1
ATOM 2991 C CA . GLY A 1 391 ? 1.168 -5.676 3.943 1 86.19 391 GLY A CA 1
ATOM 2992 C C . GLY A 1 391 ? 0.072 -5.332 2.953 1 86.19 391 GLY A C 1
ATOM 2993 O O . GLY A 1 391 ? -0.919 -6.055 2.838 1 86.19 391 GLY A O 1
ATOM 2994 N N . THR A 1 392 ? 0.233 -4.199 2.326 1 92.31 392 THR A N 1
ATOM 2995 C CA . THR A 1 392 ? -0.772 -3.746 1.37 1 92.31 392 THR A CA 1
ATOM 2996 C C . THR A 1 392 ? -0.71 -4.57 0.088 1 92.31 392 THR A C 1
ATOM 2998 O O . THR A 1 392 ? 0.354 -4.703 -0.521 1 92.31 392 THR A O 1
ATOM 3001 N N . GLU A 1 393 ? -1.851 -5.086 -0.308 1 92.19 393 GLU A N 1
ATOM 3002 C CA . GLU A 1 393 ? -1.932 -5.953 -1.48 1 92.19 393 GLU A CA 1
ATOM 3003 C C . GLU A 1 393 ? -2.455 -5.191 -2.693 1 92.19 393 GLU A C 1
ATOM 3005 O O . GLU A 1 393 ? -2.117 -5.52 -3.834 1 92.19 393 GLU A O 1
ATOM 3010 N N . ALA A 1 394 ? -3.277 -4.285 -2.393 1 93.69 394 ALA A N 1
ATOM 3011 C CA . ALA A 1 394 ? -3.871 -3.488 -3.463 1 93.69 394 ALA A CA 1
ATOM 3012 C C . ALA A 1 394 ? -4.391 -2.156 -2.932 1 93.69 394 ALA A C 1
ATOM 3014 O O . ALA A 1 394 ? -4.625 -2.01 -1.729 1 93.69 394 ALA A O 1
ATOM 3015 N N . VAL A 1 395 ? -4.465 -1.189 -3.811 1 94.38 395 VAL A N 1
ATOM 3016 C CA . VAL A 1 395 ? -5.004 0.12 -3.465 1 94.38 395 VAL A CA 1
ATOM 3017 C C . VAL A 1 395 ? -5.973 0.581 -4.551 1 94.38 395 VAL A C 1
ATOM 3019 O O . VAL A 1 395 ? -5.75 0.333 -5.738 1 94.38 395 VAL A O 1
ATOM 3022 N N . ILE A 1 396 ? -7.043 1.177 -4.137 1 94.06 396 ILE A N 1
ATOM 3023 C CA . ILE A 1 396 ? -8.023 1.81 -5.012 1 94.06 396 ILE A CA 1
ATOM 3024 C C . ILE A 1 396 ? -8.234 3.262 -4.59 1 94.06 396 ILE A C 1
ATOM 3026 O O . ILE A 1 396 ? -8.445 3.547 -3.41 1 94.06 396 ILE A O 1
ATOM 3030 N N . THR A 1 397 ? -8.094 4.156 -5.52 1 93 397 THR A N 1
ATOM 3031 C CA . THR A 1 397 ? -8.305 5.562 -5.195 1 93 397 THR A CA 1
ATOM 3032 C C . THR A 1 397 ? -9.227 6.227 -6.211 1 93 397 THR A C 1
ATOM 3034 O O . THR A 1 397 ? -9.281 5.812 -7.371 1 93 397 THR A O 1
ATOM 3037 N N . LYS A 1 398 ? -9.922 7.109 -5.805 1 93 398 LYS A N 1
ATOM 3038 C CA . LYS A 1 398 ? -10.734 8.031 -6.594 1 93 398 LYS A CA 1
ATOM 3039 C C . LYS A 1 398 ? -10.766 9.422 -5.965 1 93 398 LYS A C 1
ATOM 3041 O O . LYS A 1 398 ? -11.523 9.664 -5.023 1 93 398 LYS A O 1
ATOM 3046 N N . PRO A 1 399 ? -9.969 10.352 -6.473 1 88.38 399 PRO A N 1
ATOM 3047 C CA . PRO A 1 399 ? -9.992 11.711 -5.934 1 88.38 399 PRO A CA 1
ATOM 3048 C C . PRO A 1 399 ? -11.336 12.406 -6.129 1 88.38 399 PRO A C 1
ATOM 3050 O O . PRO A 1 399 ? -12.078 12.078 -7.059 1 88.38 399 PRO A O 1
ATOM 3053 N N . ALA A 1 400 ? -11.711 13.352 -5.289 1 86.69 400 ALA A N 1
ATOM 3054 C CA . ALA A 1 400 ? -12.992 14.062 -5.309 1 86.69 400 ALA A CA 1
ATOM 3055 C C . ALA A 1 400 ? -13.242 14.703 -6.668 1 86.69 400 ALA A C 1
ATOM 3057 O O . ALA A 1 400 ? -14.383 14.773 -7.129 1 86.69 400 ALA A O 1
ATOM 3058 N N . GLY A 1 401 ? -12.312 15.102 -7.383 1 81.62 401 GLY A N 1
ATOM 3059 C CA . GLY A 1 401 ? -12.492 15.812 -8.641 1 81.62 401 GLY A CA 1
ATOM 3060 C C . GLY A 1 401 ? -12.516 14.898 -9.844 1 81.62 401 GLY A C 1
ATOM 3061 O O . GLY A 1 401 ? -12.633 15.359 -10.984 1 81.62 401 GLY A O 1
ATOM 3062 N N . SER A 1 402 ? -12.516 13.648 -9.562 1 83.94 402 SER A N 1
ATOM 3063 C CA . SER A 1 402 ? -12.469 12.695 -10.664 1 83.94 402 SER A CA 1
ATOM 3064 C C . SER A 1 402 ? -13.547 11.633 -10.531 1 83.94 402 SER A C 1
ATOM 3066 O O . SER A 1 402 ? -14.008 11.336 -9.43 1 83.94 402 SER A O 1
ATOM 3068 N N . ASN A 1 403 ? -14 11.117 -11.711 1 85.44 403 ASN A N 1
ATOM 3069 C CA . ASN A 1 403 ? -14.906 9.977 -11.703 1 85.44 403 ASN A CA 1
ATOM 3070 C C . ASN A 1 403 ? -14.188 8.688 -12.062 1 85.44 403 ASN A C 1
ATOM 3072 O O . ASN A 1 403 ? -14.812 7.633 -12.195 1 85.44 403 ASN A O 1
ATOM 3076 N N . GLN A 1 404 ? -12.969 8.852 -12.148 1 87.06 404 GLN A N 1
ATOM 3077 C CA . GLN A 1 404 ? -12.188 7.691 -12.547 1 87.06 404 GLN A CA 1
ATOM 3078 C C . GLN A 1 404 ? -11.547 7.012 -11.344 1 87.06 404 GLN A C 1
ATOM 3080 O O . GLN A 1 404 ? -10.852 7.656 -10.555 1 87.06 404 GLN A O 1
ATOM 3085 N N . TYR A 1 405 ? -11.852 5.719 -11.242 1 89.69 405 TYR A N 1
ATOM 3086 C CA . TYR A 1 405 ? -11.219 4.895 -10.219 1 89.69 405 TYR A CA 1
ATOM 3087 C C . TYR A 1 405 ? -9.875 4.363 -10.703 1 89.69 405 TYR A C 1
ATOM 3089 O O . TYR A 1 405 ? -9.742 3.967 -11.867 1 89.69 405 TYR A O 1
ATOM 3097 N N . GLN A 1 406 ? -8.891 4.488 -9.82 1 87.94 406 GLN A N 1
ATOM 3098 C CA . GLN A 1 406 ? -7.574 3.91 -10.086 1 87.94 406 GLN A CA 1
ATOM 3099 C C . GLN A 1 406 ? -7.262 2.775 -9.117 1 87.94 406 GLN A C 1
ATOM 3101 O O . GLN A 1 406 ? -7.375 2.945 -7.902 1 87.94 406 GLN A O 1
ATOM 3106 N N . SER A 1 407 ? -7.027 1.618 -9.672 1 90.75 407 SER A N 1
ATOM 3107 C CA . SER A 1 407 ? -6.684 0.472 -8.836 1 90.75 407 SER A CA 1
ATOM 3108 C C . SER A 1 407 ? -5.297 -0.064 -9.18 1 90.75 407 SER A C 1
ATOM 3110 O O . SER A 1 407 ? -4.898 -0.071 -10.344 1 90.75 407 SER A O 1
ATOM 3112 N N . GLN A 1 408 ? -4.531 -0.374 -8.172 1 89.5 408 GLN A N 1
ATOM 3113 C CA . GLN A 1 408 ? -3.211 -0.976 -8.336 1 89.5 408 GLN A CA 1
ATOM 3114 C C . GLN A 1 408 ? -3.064 -2.221 -7.461 1 89.5 408 GLN A C 1
ATOM 3116 O O . GLN A 1 408 ? -3.328 -2.176 -6.258 1 89.5 408 GLN A O 1
ATOM 3121 N N . ILE A 1 409 ? -2.723 -3.262 -8.086 1 90.31 409 ILE A N 1
ATOM 3122 C CA . ILE A 1 409 ? -2.398 -4.484 -7.367 1 90.31 409 ILE A CA 1
ATOM 3123 C C . ILE A 1 409 ? -0.893 -4.551 -7.113 1 90.31 409 ILE A C 1
ATOM 3125 O O . ILE A 1 409 ? -0.094 -4.398 -8.039 1 90.31 409 ILE A O 1
ATOM 3129 N N . LEU A 1 410 ? -0.501 -4.652 -5.852 1 85.38 410 LEU A N 1
ATOM 3130 C CA . LEU A 1 410 ? 0.898 -4.535 -5.457 1 85.38 410 LEU A CA 1
ATOM 3131 C C . LEU A 1 410 ? 1.498 -5.91 -5.176 1 85.38 410 LEU A C 1
ATOM 3133 O O . LEU A 1 410 ? 2.566 -6.012 -4.566 1 85.38 410 LEU A O 1
ATOM 3137 N N . LYS A 1 411 ? 1.042 -6.961 -5.66 1 74.44 411 LYS A N 1
ATOM 3138 C CA . LYS A 1 411 ? 1.592 -8.281 -5.371 1 74.44 411 LYS A CA 1
ATOM 3139 C C . LYS A 1 411 ? 2.723 -8.625 -6.332 1 74.44 411 LYS A C 1
ATOM 3141 O O . LYS A 1 411 ? 2.744 -8.156 -7.473 1 74.44 411 LYS A O 1
ATOM 3146 N N . MET B 1 1 ? -41.469 18.812 -100.125 1 18.28 1 MET B N 1
ATOM 3147 C CA . MET B 1 1 ? -40.312 17.891 -100.125 1 18.28 1 MET B CA 1
ATOM 3148 C C . MET B 1 1 ? -39.406 18.125 -98.938 1 18.28 1 MET B C 1
ATOM 3150 O O . MET B 1 1 ? -39.562 19.109 -98.188 1 18.28 1 MET B O 1
ATOM 3154 N N . LYS B 1 2 ? -38.031 18.219 -99.188 1 18.92 2 LYS B N 1
ATOM 3155 C CA . LYS B 1 2 ? -36.875 17.516 -98.625 1 18.92 2 LYS B CA 1
ATOM 3156 C C . LYS B 1 2 ? -36.312 18.266 -97.438 1 18.92 2 LYS B C 1
ATOM 3158 O O . LYS B 1 2 ? -36.062 17.656 -96.375 1 18.92 2 LYS B O 1
ATOM 3163 N N . ASN B 1 3 ? -35.562 19.422 -97.562 1 19.14 3 ASN B N 1
ATOM 3164 C CA . ASN B 1 3 ? -34.094 19.422 -97.375 1 19.14 3 ASN B CA 1
ATOM 3165 C C . ASN B 1 3 ? -33.719 20 -96 1 19.14 3 ASN B C 1
ATOM 3167 O O . ASN B 1 3 ? -33.094 21.062 -95.938 1 19.14 3 ASN B O 1
ATOM 3171 N N . LYS B 1 4 ? -34.562 20.359 -95.062 1 23.17 4 LYS B N 1
ATOM 3172 C CA . LYS B 1 4 ? -34.625 21.109 -93.812 1 23.17 4 LYS B CA 1
ATOM 3173 C C . LYS B 1 4 ? -33.656 20.547 -92.812 1 23.17 4 LYS B C 1
ATOM 3175 O O . LYS B 1 4 ? -33.781 20.828 -91.625 1 23.17 4 LYS B O 1
ATOM 3180 N N . TRP B 1 5 ? -32.844 19.562 -93.25 1 22.44 5 TRP B N 1
ATOM 3181 C CA . TRP B 1 5 ? -32.25 18.547 -92.375 1 22.44 5 TRP B CA 1
ATOM 3182 C C . TRP B 1 5 ? -31.234 19.156 -91.438 1 22.44 5 TRP B C 1
ATOM 3184 O O . TRP B 1 5 ? -31.047 18.641 -90.312 1 22.44 5 TRP B O 1
ATOM 3194 N N . GLN B 1 6 ? -30.5 20.297 -91.812 1 21.16 6 GLN B N 1
ATOM 3195 C CA . GLN B 1 6 ? -29.062 20.109 -91.688 1 21.16 6 GLN B CA 1
ATOM 3196 C C . GLN B 1 6 ? -28.594 20.422 -90.25 1 21.16 6 GLN B C 1
ATOM 3198 O O . GLN B 1 6 ? -27.391 20.453 -90 1 21.16 6 GLN B O 1
ATOM 3203 N N . LYS B 1 7 ? -29.391 21.109 -89.438 1 24 7 LYS B N 1
ATOM 3204 C CA . LYS B 1 7 ? -28.734 21.906 -88.438 1 24 7 LYS B CA 1
ATOM 3205 C C . LYS B 1 7 ? -27.891 21.031 -87.5 1 24 7 LYS B C 1
ATOM 3207 O O . LYS B 1 7 ? -28.406 20.438 -86.562 1 24 7 LYS B O 1
ATOM 3212 N N . GLY B 1 8 ? -27.016 20.203 -87.875 1 21.3 8 GLY B N 1
ATOM 3213 C CA . GLY B 1 8 ? -26.312 19.125 -87.188 1 21.3 8 GLY B CA 1
ATOM 3214 C C . GLY B 1 8 ? -25.469 19.609 -86 1 21.3 8 GLY B C 1
ATOM 3215 O O . GLY B 1 8 ? -25.266 18.859 -85.062 1 21.3 8 GLY B O 1
ATOM 3216 N N . LEU B 1 9 ? -24.672 20.672 -86.188 1 21.08 9 LEU B N 1
ATOM 3217 C CA . LEU B 1 9 ? -23.281 20.359 -85.938 1 21.08 9 LEU B CA 1
ATOM 3218 C C . LEU B 1 9 ? -23.016 20.328 -84.438 1 21.08 9 LEU B C 1
ATOM 3220 O O . LEU B 1 9 ? -22.391 19.375 -83.938 1 21.08 9 LEU B O 1
ATOM 3224 N N . THR B 1 10 ? -22.5 21.469 -83.688 1 21.61 10 THR B N 1
ATOM 3225 C CA . THR B 1 10 ? -21.156 21.516 -83.125 1 21.61 10 THR B CA 1
ATOM 3226 C C . THR B 1 10 ? -21.156 21.062 -81.688 1 21.61 10 THR B C 1
ATOM 3228 O O . THR B 1 10 ? -21.953 21.547 -80.875 1 21.61 10 THR B O 1
ATOM 3231 N N . LEU B 1 11 ? -20.266 20.062 -81.125 1 22.73 11 LEU B N 1
ATOM 3232 C CA . LEU B 1 11 ? -19.844 19.016 -80.188 1 22.73 11 LEU B CA 1
ATOM 3233 C C . LEU B 1 11 ? -19.375 19.641 -78.875 1 22.73 11 LEU B C 1
ATOM 3235 O O . LEU B 1 11 ? -19.766 19.188 -77.812 1 22.73 11 LEU B O 1
ATOM 3239 N N . ALA B 1 12 ? -18.188 20.234 -78.688 1 21.02 12 ALA B N 1
ATOM 3240 C CA . ALA B 1 12 ? -17.125 19.547 -77.938 1 21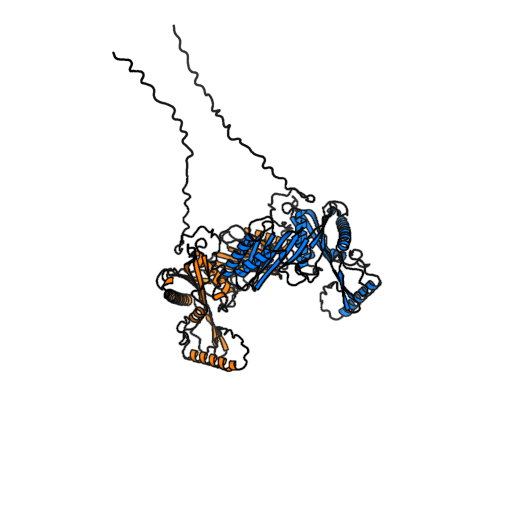.02 12 ALA B CA 1
ATOM 3241 C C . ALA B 1 12 ? -17.125 19.922 -76.438 1 21.02 12 ALA B C 1
ATOM 3243 O O . ALA B 1 12 ? -16.953 19.062 -75.625 1 21.02 12 ALA B O 1
ATOM 3244 N N . ALA B 1 13 ? -16.875 21.172 -75.938 1 22 13 ALA B N 1
ATOM 3245 C CA . ALA B 1 13 ? -15.641 21.312 -75.188 1 22 13 ALA B CA 1
ATOM 3246 C C . ALA B 1 13 ? -15.836 20.859 -73.75 1 22 13 ALA B C 1
ATOM 3248 O O . ALA B 1 13 ? -15.055 20.062 -73.188 1 22 13 ALA B O 1
ATOM 3249 N N . VAL B 1 14 ? -15.922 21.797 -72.625 1 25.92 14 VAL B N 1
ATOM 3250 C CA . VAL B 1 14 ? -14.953 21.922 -71.562 1 25.92 14 VAL B CA 1
ATOM 3251 C C . VAL B 1 14 ? -15.406 21.078 -70.375 1 25.92 14 VAL B C 1
ATOM 3253 O O . VAL B 1 14 ? -16.484 21.312 -69.812 1 25.92 14 VAL B O 1
ATOM 3256 N N . SER B 1 15 ? -14.883 19.875 -70 1 24.03 15 SER B N 1
ATOM 3257 C CA . SER B 1 15 ? -14.93 18.719 -69.125 1 24.03 15 SER B CA 1
ATOM 3258 C C . SER B 1 15 ? -14.586 19.125 -67.688 1 24.03 15 SER B C 1
ATOM 3260 O O . SER B 1 15 ? -14.133 18.281 -66.875 1 24.03 15 SER B O 1
ATOM 3262 N N . LEU B 1 16 ? -14.508 20.328 -67.188 1 26.45 16 LEU B N 1
ATOM 3263 C CA . LEU B 1 16 ? -13.633 20.375 -66.062 1 26.45 16 LEU B CA 1
ATOM 3264 C C . LEU B 1 16 ? -14.117 19.422 -64.938 1 26.45 16 LEU B C 1
ATOM 3266 O O . LEU B 1 16 ? -15.312 19.406 -64.625 1 26.45 16 LEU B O 1
ATOM 3270 N N . THR B 1 17 ? -13.172 18.562 -64.312 1 25.12 17 THR B N 1
ATOM 3271 C CA . THR B 1 17 ? -12.945 17.359 -63.5 1 25.12 17 THR B CA 1
ATOM 3272 C C . THR B 1 17 ? -13.242 17.609 -62.031 1 25.12 17 THR B C 1
ATOM 3274 O O . THR B 1 17 ? -12.547 18.391 -61.375 1 25.12 17 THR B O 1
ATOM 3277 N N . LEU B 1 18 ? -14.422 17.859 -61.438 1 28.5 18 LEU B N 1
ATOM 3278 C CA . LEU B 1 18 ? -14.805 17.766 -60.031 1 28.5 18 LEU B CA 1
ATOM 3279 C C . LEU B 1 18 ? -14.219 16.5 -59.406 1 28.5 18 LEU B C 1
ATOM 3281 O O . LEU B 1 18 ? -14.953 15.555 -59.094 1 28.5 18 LEU B O 1
ATOM 3285 N N . ALA B 1 19 ? -13.164 15.758 -59.875 1 26.39 19 ALA B N 1
ATOM 3286 C CA . ALA B 1 19 ? -12.969 14.367 -59.469 1 26.39 19 ALA B CA 1
ATOM 3287 C C . ALA B 1 19 ? -12.625 14.281 -58 1 26.39 19 ALA B C 1
ATOM 3289 O O . ALA B 1 19 ? -12.82 13.234 -57.375 1 26.39 19 ALA B O 1
ATOM 3290 N N . GLY B 1 20 ? -11.734 15.094 -57.344 1 24.89 20 GLY B N 1
ATOM 3291 C CA . GLY B 1 20 ? -10.617 14.344 -56.781 1 24.89 20 GLY B CA 1
ATOM 3292 C C . GLY B 1 20 ? -11 13.562 -55.531 1 24.89 20 GLY B C 1
ATOM 3293 O O . GLY B 1 20 ? -10.633 12.391 -55.406 1 24.89 20 GLY B O 1
ATOM 3294 N N . CYS B 1 21 ? -11.102 14.25 -54.25 1 28.39 21 CYS B N 1
ATOM 3295 C CA . CYS B 1 21 ? -10.383 13.695 -53.094 1 28.39 21 CYS B CA 1
ATOM 3296 C C . CYS B 1 21 ? -11.125 12.492 -52.5 1 28.39 21 CYS B C 1
ATOM 3298 O O . CYS B 1 21 ? -12.031 12.656 -51.688 1 28.39 21 CYS B O 1
ATOM 3300 N N . LEU B 1 22 ? -11.703 11.602 -53.156 1 25.98 22 LEU B N 1
ATOM 3301 C CA . LEU B 1 22 ? -12.289 10.352 -52.719 1 25.98 22 LEU B CA 1
ATOM 3302 C C . LEU B 1 22 ? -11.297 9.562 -51.875 1 25.98 22 LEU B C 1
ATOM 3304 O O . LEU B 1 22 ? -11.492 8.375 -51.625 1 25.98 22 LEU B O 1
ATOM 3308 N N . ASN B 1 23 ? -9.969 9.969 -51.812 1 23.91 23 ASN B N 1
ATOM 3309 C CA . ASN B 1 23 ? -9.156 8.766 -51.656 1 23.91 23 ASN B CA 1
ATOM 3310 C C . ASN B 1 23 ? -9.695 7.871 -50.531 1 23.91 23 ASN B C 1
ATOM 3312 O O . ASN B 1 23 ? -10.539 8.289 -49.75 1 23.91 23 ASN B O 1
ATOM 3316 N N . ASN B 1 24 ? -8.641 7.199 -49.688 1 25.14 24 ASN B N 1
ATOM 3317 C CA . ASN B 1 24 ? -8.336 5.859 -49.188 1 25.14 24 ASN B CA 1
ATOM 3318 C C . ASN B 1 24 ? -9.094 5.547 -47.906 1 25.14 24 ASN B C 1
ATOM 3320 O O . ASN B 1 24 ? -8.82 6.137 -46.875 1 25.14 24 ASN B O 1
ATOM 3324 N N . LEU B 1 25 ? -10.336 5.246 -47.938 1 28.06 25 LEU B N 1
ATOM 3325 C CA . LEU B 1 25 ? -10.906 4.32 -46.969 1 28.06 25 LEU B CA 1
ATOM 3326 C C . LEU B 1 25 ? -9.898 3.234 -46.594 1 28.06 25 LEU B C 1
ATOM 3328 O O . LEU B 1 25 ? -9.82 2.201 -47.25 1 28.06 25 LEU B O 1
ATOM 3332 N N . GLU B 1 26 ? -8.688 3.545 -46.438 1 27.89 26 GLU B N 1
ATOM 3333 C CA . GLU B 1 26 ? -7.863 2.395 -46.062 1 27.89 26 GLU B CA 1
ATOM 3334 C C . GLU B 1 26 ? -8.555 1.53 -45 1 27.89 26 GLU B C 1
ATOM 3336 O O . GLU B 1 26 ? -9.148 2.051 -44.062 1 27.89 26 GLU B O 1
ATOM 3341 N N . ALA B 1 27 ? -8.719 0.251 -45.312 1 29.97 27 ALA B N 1
ATOM 3342 C CA . ALA B 1 27 ? -8.969 -0.966 -44.531 1 29.97 27 ALA B CA 1
ATOM 3343 C C . ALA B 1 27 ? -8.297 -0.901 -43.156 1 29.97 27 ALA B C 1
ATOM 3345 O O . ALA B 1 27 ? -7.07 -0.883 -43.062 1 29.97 27 ALA B O 1
ATOM 3346 N N . GLU B 1 28 ? -8.852 -0.137 -42.375 1 29.56 28 GLU B N 1
ATOM 3347 C CA . GLU B 1 28 ? -8.344 -0.376 -41.031 1 29.56 28 GLU B CA 1
ATOM 3348 C C . GLU B 1 28 ? -7.992 -1.847 -40.844 1 29.56 28 GLU B C 1
ATOM 3350 O O . GLU B 1 28 ? -8.875 -2.709 -40.844 1 29.56 28 GLU B O 1
ATOM 3355 N N . ASN B 1 29 ? -6.945 -2.27 -41.5 1 29.59 29 ASN B N 1
ATOM 3356 C CA . ASN B 1 29 ? -6.359 -3.559 -41.156 1 29.59 29 ASN B CA 1
ATOM 3357 C C . ASN B 1 29 ? -6.477 -3.836 -39.656 1 29.59 29 ASN B C 1
ATOM 3359 O O . ASN B 1 29 ? -5.828 -3.174 -38.844 1 29.59 29 ASN B O 1
ATOM 3363 N N . THR B 1 30 ? -7.629 -4.113 -39.312 1 31.56 30 THR B N 1
ATOM 3364 C CA . THR B 1 30 ? -7.73 -4.812 -38.031 1 31.56 30 THR B CA 1
ATOM 3365 C C . THR B 1 30 ? -6.559 -5.77 -37.844 1 31.56 30 THR B C 1
ATOM 3367 O O . THR B 1 30 ? -6.496 -6.816 -38.469 1 31.56 30 THR B O 1
ATOM 3370 N N . LYS B 1 31 ? -5.457 -5.254 -37.781 1 32.88 31 LYS B N 1
ATOM 3371 C CA . LYS B 1 31 ? -4.391 -6.199 -37.469 1 32.88 31 LYS B CA 1
ATOM 3372 C C . LYS B 1 31 ? -4.906 -7.324 -36.594 1 32.88 31 LYS B C 1
ATOM 3374 O O . LYS B 1 31 ? -5.398 -7.074 -35.469 1 32.88 31 LYS B O 1
ATOM 3379 N N . LYS B 1 32 ? -5.234 -8.344 -37.188 1 34.94 32 LYS B N 1
ATOM 3380 C CA . LYS B 1 32 ? -5.43 -9.594 -36.438 1 34.94 32 LYS B CA 1
ATOM 3381 C C . LYS B 1 32 ? -4.402 -9.75 -35.344 1 34.94 32 LYS B C 1
ATOM 3383 O O . LYS B 1 32 ? -3.197 -9.648 -35.562 1 34.94 32 LYS B O 1
ATOM 3388 N N . PRO B 1 33 ? -4.883 -9.602 -34.125 1 36.34 33 PRO B N 1
ATOM 3389 C CA . PRO B 1 33 ? -3.852 -9.828 -33.094 1 36.34 33 PRO B CA 1
ATOM 3390 C C . PRO B 1 33 ? -2.959 -11.023 -33.438 1 36.34 33 PRO B C 1
ATOM 3392 O O . PRO B 1 33 ? -3.443 -12.047 -33.906 1 36.34 33 PRO B O 1
ATOM 3395 N N . VAL B 1 34 ? -1.751 -10.906 -33.75 1 35.16 34 VAL B N 1
ATOM 3396 C CA . VAL B 1 34 ? -0.762 -11.969 -33.906 1 35.16 34 VAL B CA 1
ATOM 3397 C C . VAL B 1 34 ? -0.929 -13.008 -32.812 1 35.16 34 VAL B C 1
ATOM 3399 O O . VAL B 1 34 ? -0.698 -12.719 -31.625 1 35.16 34 VAL B O 1
ATOM 3402 N N . VAL B 1 35 ? -1.824 -13.953 -33 1 40.66 35 VAL B N 1
ATOM 3403 C CA . VAL B 1 35 ? -1.996 -15.133 -32.156 1 40.66 35 VAL B CA 1
ATOM 3404 C C . VAL B 1 35 ? -0.667 -15.875 -32.031 1 40.66 35 VAL B C 1
ATOM 3406 O O . VAL B 1 35 ? -0.079 -16.281 -33.031 1 40.66 35 VAL B O 1
ATOM 3409 N N . GLY B 1 36 ? -0.123 -15.625 -31 1 43.12 36 GLY B N 1
ATOM 3410 C CA . GLY B 1 36 ? 1.059 -16.438 -30.781 1 43.12 36 GLY B CA 1
ATOM 3411 C C . GLY B 1 36 ? 0.809 -17.922 -31 1 43.12 36 GLY B C 1
ATOM 3412 O O . GLY B 1 36 ? -0.342 -18.359 -31.078 1 43.12 36 GLY B O 1
ATOM 3413 N N . PRO B 1 37 ? 1.762 -18.609 -31.406 1 45.81 37 PRO B N 1
ATOM 3414 C CA . PRO B 1 37 ? 1.604 -20 -31.828 1 45.81 37 PRO B CA 1
ATOM 3415 C C . PRO B 1 37 ? 0.74 -20.812 -30.859 1 45.81 37 PRO B C 1
ATOM 3417 O O . PRO B 1 37 ? 0.06 -21.75 -31.281 1 45.81 37 PRO B O 1
ATOM 3420 N N . ASN B 1 38 ? 0.738 -20.516 -29.609 1 51.41 38 ASN B N 1
ATOM 3421 C CA . ASN B 1 38 ? 0.001 -21.344 -28.672 1 51.41 38 ASN B CA 1
ATOM 3422 C C . ASN B 1 38 ? -1.24 -20.641 -28.141 1 51.41 38 ASN B C 1
ATOM 3424 O O . ASN B 1 38 ? -1.788 -21.031 -27.109 1 51.41 38 ASN B O 1
ATOM 3428 N N . GLN B 1 39 ? -1.641 -19.641 -28.844 1 53.62 39 GLN B N 1
ATOM 3429 C CA . GLN B 1 39 ? -2.789 -18.891 -28.359 1 53.62 39 GLN B CA 1
ATOM 3430 C C . GLN B 1 39 ? -4.102 -19.547 -28.781 1 53.62 39 GLN B C 1
ATOM 3432 O O . GLN B 1 39 ? -4.223 -20.047 -29.891 1 53.62 39 GLN B O 1
ATOM 3437 N N . VAL B 1 40 ? -5.039 -19.719 -27.781 1 50.78 40 VAL B N 1
ATOM 3438 C CA . VAL B 1 40 ? -6.395 -20.188 -28.031 1 50.78 40 VAL B CA 1
ATOM 3439 C C . VAL B 1 40 ? -7.332 -19 -28.203 1 50.78 40 VAL B C 1
ATOM 3441 O O . VAL B 1 40 ? -7.355 -18.094 -27.375 1 50.78 40 VAL B O 1
ATOM 3444 N N . VAL B 1 41 ? -7.895 -18.719 -29.422 1 44.41 41 VAL B N 1
ATOM 3445 C CA . VAL B 1 41 ? -8.766 -17.578 -29.672 1 44.41 41 VAL B CA 1
ATOM 3446 C C . VAL B 1 41 ? -10.227 -18.016 -29.547 1 44.41 41 VAL B C 1
ATOM 3448 O O . VAL B 1 41 ? -10.641 -19.031 -30.094 1 44.41 41 VAL B O 1
ATOM 3451 N N . VAL B 1 42 ? -10.898 -17.453 -28.484 1 46 42 VAL B N 1
ATOM 3452 C CA . VAL B 1 42 ? -12.328 -17.734 -28.406 1 46 42 VAL B CA 1
ATOM 3453 C C . VAL B 1 42 ? -13.117 -16.469 -28.688 1 46 42 VAL B C 1
ATOM 3455 O O . VAL B 1 42 ? -12.633 -15.359 -28.469 1 46 42 VAL B O 1
ATOM 3458 N N . GLN B 1 43 ? -14.305 -16.562 -29.375 1 37.41 43 GLN B N 1
ATOM 3459 C CA . GLN B 1 43 ? -15.289 -15.508 -29.625 1 37.41 43 GLN B CA 1
ATOM 3460 C C . GLN B 1 43 ? -15.93 -15.039 -28.312 1 37.41 43 GLN B C 1
ATOM 3462 O O . GLN B 1 43 ? -16.531 -15.836 -27.594 1 37.41 43 GLN B O 1
ATOM 3467 N N . THR B 1 44 ? -15.453 -14.078 -27.641 1 42.5 44 THR B N 1
ATOM 3468 C CA . THR B 1 44 ? -15.906 -13.672 -26.312 1 42.5 44 THR B CA 1
ATOM 3469 C C . THR B 1 44 ? -16.984 -12.602 -26.406 1 42.5 44 THR B C 1
ATOM 3471 O O . THR B 1 44 ? -17.062 -11.875 -27.406 1 42.5 44 THR B O 1
ATOM 3474 N N . THR B 1 45 ? -18.016 -12.672 -25.609 1 37.25 45 THR B N 1
ATOM 3475 C CA . THR B 1 45 ? -19.047 -11.656 -25.484 1 37.25 45 THR B CA 1
ATOM 3476 C C . THR B 1 45 ? -18.438 -10.312 -25.078 1 37.25 45 THR B C 1
ATOM 3478 O O . THR B 1 45 ? -17.344 -10.273 -24.516 1 37.25 45 THR B O 1
ATOM 3481 N N . GLN B 1 46 ? -19.266 -9.078 -25.25 1 37.12 46 GLN B N 1
ATOM 3482 C CA . GLN B 1 46 ? -19.031 -7.641 -25.266 1 37.12 46 GLN B CA 1
ATOM 3483 C C . GLN B 1 46 ? -18.422 -7.172 -23.938 1 37.12 46 GLN B C 1
ATOM 3485 O O . GLN B 1 46 ? -18.156 -5.984 -23.75 1 37.12 46 GLN B O 1
ATOM 3490 N N . ASN B 1 47 ? -18.453 -7.949 -22.797 1 41.62 47 ASN B N 1
ATOM 3491 C CA . ASN B 1 47 ? -18.031 -7.199 -21.625 1 41.62 47 ASN B CA 1
ATOM 3492 C C . ASN B 1 47 ? -16.531 -6.918 -21.656 1 41.62 47 ASN B C 1
ATOM 3494 O O . ASN B 1 47 ? -15.742 -7.777 -22.047 1 41.62 47 ASN B O 1
ATOM 3498 N N . GLN B 1 48 ? -16.062 -5.691 -21.781 1 48.09 48 GLN B N 1
ATOM 3499 C CA . GLN B 1 48 ? -14.781 -5.047 -22.016 1 48.09 48 GLN B CA 1
ATOM 3500 C C . GLN B 1 48 ? -13.695 -5.637 -21.109 1 48.09 48 GLN B C 1
ATOM 3502 O O . GLN B 1 48 ? -13.461 -5.141 -20.016 1 48.09 48 GLN B O 1
ATOM 3507 N N . LEU B 1 49 ? -13.484 -6.941 -21.312 1 53.09 49 LEU B N 1
ATOM 3508 C CA . LEU B 1 49 ? -12.273 -7.512 -20.719 1 53.09 49 LEU B CA 1
ATOM 3509 C C . LEU B 1 49 ? -11.023 -6.855 -21.312 1 53.09 49 LEU B C 1
ATOM 3511 O O . LEU B 1 49 ? -10.914 -6.699 -22.531 1 53.09 49 LEU B O 1
ATOM 3515 N N . SER B 1 50 ? -10.383 -5.762 -20.859 1 55.16 50 SER B N 1
ATOM 3516 C CA . SER B 1 50 ? -9.156 -5.223 -21.438 1 55.16 50 SER B CA 1
ATOM 3517 C C . SER B 1 50 ? -8.094 -4.992 -20.375 1 55.16 50 SER B C 1
ATOM 3519 O O . SER B 1 50 ? -7.055 -4.379 -20.641 1 55.16 50 SER B O 1
ATOM 3521 N N . SER B 1 51 ? -8.312 -5.859 -19.25 1 64.81 51 SER B N 1
ATOM 3522 C CA . SER B 1 51 ? -7.391 -5.465 -18.188 1 64.81 51 SER B CA 1
ATOM 3523 C C . SER B 1 51 ? -6.137 -6.332 -18.203 1 64.81 51 SER B C 1
ATOM 3525 O O . SER B 1 51 ? -6.09 -7.352 -18.891 1 64.81 51 SER B O 1
ATOM 3527 N N . GLU B 1 52 ? -5.031 -5.875 -17.828 1 75.75 52 GLU B N 1
ATOM 3528 C CA . GLU B 1 52 ? -3.773 -6.574 -17.562 1 75.75 52 GLU B CA 1
ATOM 3529 C C . GLU B 1 52 ? -4.012 -7.859 -16.766 1 75.75 52 GLU B C 1
ATOM 3531 O O . GLU B 1 52 ? -3.156 -8.742 -16.75 1 75.75 52 GLU B O 1
ATOM 3536 N N . ASN B 1 53 ? -5.23 -8.117 -16.297 1 86 53 ASN B N 1
ATOM 3537 C CA . ASN B 1 53 ? -5.52 -9.281 -15.469 1 86 53 ASN B CA 1
ATOM 3538 C C . ASN B 1 53 ? -6.828 -9.953 -15.875 1 86 53 ASN B C 1
ATOM 3540 O O . ASN B 1 53 ? -7.719 -9.297 -16.422 1 86 53 ASN B O 1
ATOM 3544 N N . TYR B 1 54 ? -6.93 -11.266 -15.656 1 91.75 54 TYR B N 1
ATOM 3545 C CA . TYR B 1 54 ? -8.172 -11.992 -15.898 1 91.75 54 TYR B CA 1
ATOM 3546 C C . TYR B 1 54 ? -9.289 -11.477 -15.008 1 91.75 54 TYR B C 1
ATOM 3548 O O . TYR B 1 54 ? -9.07 -11.172 -13.836 1 91.75 54 TYR B O 1
ATOM 3556 N N . ARG B 1 55 ? -10.398 -11.375 -15.594 1 87.69 55 ARG B N 1
ATOM 3557 C CA . ARG B 1 55 ? -11.578 -11.164 -14.75 1 87.69 55 ARG B CA 1
ATOM 3558 C C . ARG B 1 55 ? -11.984 -12.453 -14.047 1 87.69 55 ARG B C 1
ATOM 3560 O O . ARG B 1 55 ? -11.906 -13.539 -14.633 1 87.69 55 ARG B O 1
ATOM 3567 N N . ALA B 1 56 ? -12.383 -12.305 -12.836 1 86.94 56 ALA B N 1
ATOM 3568 C CA . ALA B 1 56 ? -12.75 -13.469 -12.031 1 86.94 56 ALA B CA 1
ATOM 3569 C C . ALA B 1 56 ? -14.148 -13.961 -12.398 1 86.94 56 ALA B C 1
ATOM 3571 O O . ALA B 1 56 ? -15.039 -13.164 -12.695 1 86.94 56 ALA B O 1
ATOM 3572 N N . VAL B 1 57 ? -14.258 -15.234 -12.383 1 87.19 57 VAL B N 1
ATOM 3573 C CA . VAL B 1 57 ? -15.578 -15.844 -12.516 1 87.19 57 VAL B CA 1
ATOM 3574 C C . VAL B 1 57 ? -16.359 -15.703 -11.211 1 87.19 57 VAL B C 1
ATOM 3576 O O . VAL B 1 57 ? -15.836 -16.016 -10.133 1 87.19 57 VAL B O 1
ATOM 3579 N N . ILE B 1 58 ? -17.531 -15.117 -11.352 1 79.62 58 ILE B N 1
ATOM 3580 C CA . ILE B 1 58 ? -18.422 -14.977 -10.211 1 79.62 58 ILE B CA 1
ATOM 3581 C C . ILE B 1 58 ? -19.578 -15.969 -10.328 1 79.62 58 ILE B C 1
ATOM 3583 O O . ILE B 1 58 ? -20.281 -15.992 -11.344 1 79.62 58 ILE B O 1
ATOM 3587 N N . SER B 1 59 ? -19.672 -16.891 -9.383 1 74.56 59 SER B N 1
ATOM 3588 C CA . SER B 1 59 ? -20.766 -17.859 -9.352 1 74.56 59 SER B CA 1
ATOM 3589 C C . SER B 1 59 ? -21.703 -17.594 -8.188 1 74.56 59 SER B C 1
ATOM 3591 O O . SER B 1 59 ? -21.281 -17.578 -7.027 1 74.56 59 SER B O 1
ATOM 3593 N N . ASN B 1 60 ? -22.969 -17.422 -8.461 1 75.94 60 ASN B N 1
ATOM 3594 C CA . ASN B 1 60 ? -23.984 -17.156 -7.449 1 75.94 60 ASN B CA 1
ATOM 3595 C C . ASN B 1 60 ? -23.609 -15.953 -6.578 1 75.94 60 ASN B C 1
ATOM 3597 O O . ASN B 1 60 ? -23.734 -16.016 -5.355 1 75.94 60 ASN B O 1
ATOM 3601 N N . GLY B 1 61 ? -22.969 -15.086 -7.152 1 74.88 61 GLY B N 1
ATOM 3602 C CA . GLY B 1 61 ? -22.656 -13.836 -6.48 1 74.88 61 GLY B CA 1
ATOM 3603 C C . GLY B 1 61 ? -21.469 -13.938 -5.539 1 74.88 61 GLY B C 1
ATOM 3604 O O . GLY B 1 61 ? -21.203 -13.016 -4.77 1 74.88 61 GLY B O 1
ATOM 3605 N N . ARG B 1 62 ? -20.766 -15.047 -5.59 1 83 62 ARG B N 1
ATOM 3606 C CA . ARG B 1 62 ? -19.641 -15.242 -4.676 1 83 62 ARG B CA 1
ATOM 3607 C C . ARG B 1 62 ? -18.391 -15.695 -5.43 1 83 62 ARG B C 1
ATOM 3609 O O . ARG B 1 62 ? -18.5 -16.344 -6.469 1 83 62 ARG B O 1
ATOM 3616 N N . TYR B 1 63 ? -17.297 -15.258 -4.922 1 82.81 63 TYR B N 1
ATOM 3617 C CA . TYR B 1 63 ? -16.016 -15.734 -5.434 1 82.81 63 TYR B CA 1
ATOM 3618 C C . TYR B 1 63 ? -15.672 -17.109 -4.863 1 82.81 63 TYR B C 1
ATOM 3620 O O . TYR B 1 63 ? -15.828 -17.344 -3.66 1 82.81 63 TYR B O 1
ATOM 3628 N N . GLN B 1 64 ? -15.359 -17.938 -5.738 1 78.88 64 GLN B N 1
ATOM 3629 C CA . GLN B 1 64 ? -14.953 -19.266 -5.301 1 78.88 64 GLN B CA 1
ATOM 3630 C C . GLN B 1 64 ? -13.453 -19.328 -5.035 1 78.88 64 GLN B C 1
ATOM 3632 O O . GLN B 1 64 ? -12.648 -19.109 -5.941 1 78.88 64 GLN B O 1
ATOM 3637 N N . LEU B 1 65 ? -13.102 -19.688 -3.785 1 75.88 65 LEU B N 1
ATOM 3638 C CA . LEU B 1 65 ? -11.695 -19.75 -3.406 1 75.88 65 LEU B CA 1
ATOM 3639 C C . LEU B 1 65 ? -11.047 -21.031 -3.904 1 75.88 65 LEU B C 1
ATOM 3641 O O . LEU B 1 65 ? -11.734 -22.031 -4.129 1 75.88 65 LEU B O 1
ATOM 3645 N N . GLY B 1 66 ? -9.742 -20.953 -4.203 1 70.94 66 GLY B N 1
ATOM 3646 C CA . GLY B 1 66 ? -9.008 -22.141 -4.617 1 70.94 66 GLY B CA 1
ATOM 3647 C C . GLY B 1 66 ? -8.57 -23.016 -3.455 1 70.94 66 GLY B C 1
ATOM 3648 O O . GLY B 1 66 ? -8.742 -22.641 -2.293 1 70.94 66 GLY B O 1
ATOM 3649 N N . VAL B 1 67 ? -8.25 -24.25 -3.785 1 62.72 67 VAL B N 1
ATOM 3650 C CA . VAL B 1 67 ? -7.777 -25.234 -2.816 1 62.72 67 VAL B CA 1
ATOM 3651 C C . VAL B 1 67 ? -6.492 -24.734 -2.156 1 62.72 67 VAL B C 1
ATOM 3653 O O . VAL B 1 67 ? -6.266 -24.969 -0.967 1 62.72 67 VAL B O 1
ATOM 3656 N N . ALA B 1 68 ? -5.594 -24.094 -2.879 1 53.84 68 ALA B N 1
ATOM 3657 C CA . ALA B 1 68 ? -4.227 -23.797 -2.455 1 53.84 68 ALA B CA 1
ATOM 3658 C C . ALA B 1 68 ? -4.215 -22.781 -1.32 1 53.84 68 ALA B C 1
ATOM 3660 O O . ALA B 1 68 ? -3.25 -22.703 -0.558 1 53.84 68 ALA B O 1
ATOM 3661 N N . SER B 1 69 ? -5.184 -21.859 -1.222 1 49.34 69 SER B N 1
ATOM 3662 C CA . SER B 1 69 ? -5.242 -20.812 -0.214 1 49.34 69 SER B CA 1
ATOM 3663 C C . SER B 1 69 ? -5.211 -21.391 1.195 1 49.34 69 SER B C 1
ATOM 3665 O O . SER B 1 69 ? -4.926 -20.672 2.16 1 49.34 69 SER B O 1
ATOM 3667 N N . SER B 1 70 ? -5.551 -22.703 1.307 1 44.47 70 SER B N 1
ATOM 3668 C CA . SER B 1 70 ? -5.707 -23.328 2.613 1 44.47 70 SER B CA 1
ATOM 3669 C C . SER B 1 70 ? -4.5 -24.203 2.959 1 44.47 70 SER B C 1
ATOM 3671 O O . SER B 1 70 ? -4.379 -24.688 4.086 1 44.47 70 SER B O 1
ATOM 3673 N N . SER B 1 71 ? -3.725 -24.484 1.903 1 46.28 71 SER B N 1
ATOM 3674 C CA . SER B 1 71 ? -2.723 -25.5 2.225 1 46.28 71 SER B CA 1
ATOM 3675 C C . SER B 1 71 ? -1.438 -24.859 2.74 1 46.28 71 SER B C 1
ATOM 3677 O O . SER B 1 71 ? -1.046 -23.781 2.283 1 46.28 71 SER B O 1
ATOM 3679 N N . ASP B 1 72 ? -1.097 -25.109 3.945 1 46 72 ASP B N 1
ATOM 3680 C CA . ASP B 1 72 ? 0.295 -24.891 4.324 1 46 72 ASP B CA 1
ATOM 3681 C C . ASP B 1 72 ? 1.224 -25.062 3.123 1 46 72 ASP B C 1
ATOM 3683 O O . ASP B 1 72 ? 1.336 -26.156 2.57 1 46 72 ASP B O 1
ATOM 3687 N N . SER B 1 73 ? 1.287 -24 2.371 1 54.12 73 SER B N 1
ATOM 3688 C CA . SER B 1 73 ? 2.16 -24.047 1.203 1 54.12 73 SER B CA 1
ATOM 3689 C C . SER B 1 73 ? 3.416 -24.875 1.49 1 54.12 73 SER B C 1
ATOM 3691 O O . SER B 1 73 ? 4.105 -24.625 2.48 1 54.12 73 SER B O 1
ATOM 3693 N N . ASN B 1 74 ? 3.557 -26.156 0.903 1 62.56 74 ASN B N 1
ATOM 3694 C CA . ASN B 1 74 ? 4.797 -26.922 0.954 1 62.56 74 ASN B CA 1
ATOM 3695 C C . ASN B 1 74 ? 5.938 -26.188 0.247 1 62.56 74 ASN B C 1
ATOM 3697 O O . ASN B 1 74 ? 6.977 -26.781 -0.034 1 62.56 74 ASN B O 1
ATOM 3701 N N . LEU B 1 75 ? 5.566 -24.844 -0.15 1 71.44 75 LEU B N 1
ATOM 3702 C CA . LEU B 1 75 ? 6.664 -24.109 -0.771 1 71.44 75 LEU B CA 1
ATOM 3703 C C . LEU B 1 75 ? 7.613 -23.562 0.284 1 71.44 75 LEU B C 1
ATOM 3705 O O . LEU B 1 75 ? 7.184 -23.203 1.386 1 71.44 75 LEU B O 1
ATOM 3709 N N . SER B 1 76 ? 8.781 -23.469 -0.042 1 69.88 76 SER B N 1
ATOM 3710 C CA . SER B 1 76 ? 9.906 -23.297 0.871 1 69.88 76 SER B CA 1
ATOM 3711 C C . SER B 1 76 ? 10.008 -21.859 1.355 1 69.88 76 SER B C 1
ATOM 3713 O O . SER B 1 76 ? 10.719 -21.578 2.326 1 69.88 76 SER B O 1
ATOM 3715 N N . SER B 1 77 ? 9.359 -20.906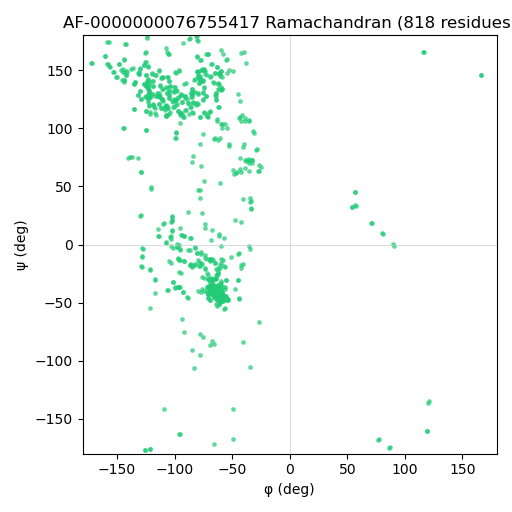 0.619 1 81.56 77 SER B N 1
ATOM 3716 C CA . SER B 1 77 ? 9.508 -19.516 1.041 1 81.56 77 SER B CA 1
ATOM 3717 C C . SER B 1 77 ? 8.398 -18.641 0.467 1 81.56 77 SER B C 1
ATOM 3719 O O . SER B 1 77 ? 7.754 -19.016 -0.515 1 81.56 77 SER B O 1
ATOM 3721 N N . ALA B 1 78 ? 8.242 -17.469 1.074 1 83 78 ALA B N 1
ATOM 3722 C CA . ALA B 1 78 ? 7.293 -16.484 0.574 1 83 78 ALA B CA 1
ATOM 3723 C C . ALA B 1 78 ? 7.664 -16.031 -0.834 1 83 78 ALA B C 1
ATOM 3725 O O . ALA B 1 78 ? 6.785 -15.766 -1.661 1 83 78 ALA B O 1
ATOM 3726 N N . GLY B 1 79 ? 8.945 -15.945 -1.133 1 89 79 GLY B N 1
ATOM 3727 C CA . GLY B 1 79 ? 9.406 -15.602 -2.467 1 89 79 GLY B CA 1
ATOM 3728 C C . GLY B 1 79 ? 8.977 -16.594 -3.523 1 89 79 GLY B C 1
ATOM 3729 O O . GLY B 1 79 ? 8.539 -16.219 -4.609 1 89 79 GLY B O 1
ATOM 3730 N N . ASN B 1 80 ? 9.078 -17.828 -3.182 1 93.12 80 ASN B N 1
ATOM 3731 C CA . ASN B 1 80 ? 8.664 -18.875 -4.109 1 93.12 80 ASN B CA 1
ATOM 3732 C C . ASN B 1 80 ? 7.156 -18.844 -4.344 1 93.12 80 ASN B C 1
ATOM 3734 O O . ASN B 1 80 ? 6.695 -19.062 -5.469 1 93.12 80 ASN B O 1
ATOM 3738 N N . ILE B 1 81 ? 6.449 -18.641 -3.27 1 89.31 81 ILE B N 1
ATOM 3739 C CA . ILE B 1 81 ? 4.996 -18.594 -3.391 1 89.31 81 ILE B CA 1
ATOM 3740 C C . ILE B 1 81 ? 4.594 -17.5 -4.371 1 89.31 81 ILE B C 1
ATOM 3742 O O . ILE B 1 81 ? 3.807 -17.75 -5.293 1 89.31 81 ILE B O 1
ATOM 3746 N N . ARG B 1 82 ? 5.152 -16.375 -4.262 1 89.5 82 ARG B N 1
ATOM 3747 C CA . ARG B 1 82 ? 4.828 -15.234 -5.117 1 89.5 82 ARG B CA 1
ATOM 3748 C C . ARG B 1 82 ? 5.309 -15.469 -6.547 1 89.5 82 ARG B C 1
ATOM 3750 O O . ARG B 1 82 ? 4.555 -15.289 -7.5 1 89.5 82 ARG B O 1
ATOM 3757 N N . ALA B 1 83 ? 6.508 -15.891 -6.652 1 94.19 83 ALA B N 1
ATOM 3758 C CA . ALA B 1 83 ? 7.105 -16.094 -7.969 1 94.19 83 ALA B CA 1
ATOM 3759 C C . ALA B 1 83 ? 6.367 -17.188 -8.75 1 94.19 83 ALA B C 1
ATOM 3761 O O . ALA B 1 83 ? 6.195 -17.078 -9.961 1 94.19 83 ALA B O 1
ATOM 3762 N N . PHE B 1 84 ? 5.969 -18.188 -8.062 1 95.44 84 PHE B N 1
ATOM 3763 C CA . PHE B 1 84 ? 5.281 -19.328 -8.672 1 95.44 84 PHE B CA 1
ATOM 3764 C C . PHE B 1 84 ? 3.977 -18.875 -9.32 1 95.44 84 PHE B C 1
ATOM 3766 O O . PHE B 1 84 ? 3.758 -19.109 -10.508 1 95.44 84 PHE B O 1
ATOM 3773 N N . GLU B 1 85 ? 3.215 -18.188 -8.57 1 93.81 85 GLU B N 1
ATOM 3774 C CA . GLU B 1 85 ? 1.92 -17.781 -9.109 1 93.81 85 GLU B CA 1
ATOM 3775 C C . GLU B 1 85 ? 2.082 -16.703 -10.18 1 93.81 85 GLU B C 1
ATOM 3777 O O . GLU B 1 85 ? 1.448 -16.781 -11.234 1 93.81 85 GLU B O 1
ATOM 3782 N N . GLU B 1 86 ? 2.883 -15.75 -9.875 1 93.25 86 GLU B N 1
ATOM 3783 C CA . GLU B 1 86 ? 3.109 -14.672 -10.836 1 93.25 86 GLU B CA 1
ATOM 3784 C C . GLU B 1 86 ? 3.568 -15.227 -12.188 1 93.25 86 GLU B C 1
ATOM 3786 O O . GLU B 1 86 ? 3.061 -14.82 -13.234 1 93.25 86 GLU B O 1
ATOM 3791 N N . GLY B 1 87 ? 4.512 -16.094 -12.102 1 96.12 87 GLY B N 1
ATOM 3792 C CA . GLY B 1 87 ? 5.023 -16.672 -13.336 1 96.12 87 GLY B CA 1
ATOM 3793 C C . GLY B 1 87 ? 4 -17.516 -14.07 1 96.12 87 GLY B C 1
ATOM 3794 O O . GLY B 1 87 ? 3.924 -17.469 -15.297 1 96.12 87 GLY B O 1
ATOM 3795 N N . LEU B 1 88 ? 3.25 -18.25 -13.312 1 96.94 88 LEU B N 1
ATOM 3796 C CA . LEU B 1 88 ? 2.234 -19.078 -13.938 1 96.94 88 LEU B CA 1
ATOM 3797 C C . LEU B 1 88 ? 1.206 -18.234 -14.672 1 96.94 88 LEU B C 1
ATOM 3799 O O . LEU B 1 88 ? 0.798 -18.578 -15.789 1 96.94 88 LEU B O 1
ATOM 3803 N N . LEU B 1 89 ? 0.819 -17.188 -14.039 1 95.38 89 LEU B N 1
ATOM 3804 C CA . LEU B 1 89 ? -0.17 -16.312 -14.664 1 95.38 89 LEU B CA 1
ATOM 3805 C C . LEU B 1 89 ? 0.41 -15.625 -15.898 1 95.38 89 LEU B C 1
ATOM 3807 O O . LEU B 1 89 ? -0.301 -15.398 -16.875 1 95.38 89 LEU B O 1
ATOM 3811 N N . ARG B 1 90 ? 1.679 -15.25 -15.828 1 93.62 90 ARG B N 1
ATOM 3812 C CA . ARG B 1 90 ? 2.324 -14.695 -17.016 1 93.62 90 ARG B CA 1
ATOM 3813 C C . ARG B 1 90 ? 2.268 -15.68 -18.172 1 93.62 90 ARG B C 1
ATOM 3815 O O . ARG B 1 90 ? 1.926 -15.297 -19.297 1 93.62 90 ARG B O 1
ATOM 3822 N N . ILE B 1 91 ? 2.592 -16.906 -17.906 1 95.81 91 ILE B N 1
ATOM 3823 C CA . ILE B 1 91 ? 2.564 -17.953 -18.938 1 95.81 91 ILE B CA 1
ATOM 3824 C C . ILE B 1 91 ? 1.13 -18.172 -19.406 1 95.81 91 ILE B C 1
ATOM 3826 O O . ILE B 1 91 ? 0.875 -18.25 -20.609 1 95.81 91 ILE B O 1
ATOM 3830 N N . ALA B 1 92 ? 0.223 -18.219 -18.484 1 96.44 92 ALA B N 1
ATOM 3831 C CA . ALA B 1 92 ? -1.189 -18.406 -18.797 1 96.44 92 ALA B CA 1
ATOM 3832 C C . ALA B 1 92 ? -1.671 -17.328 -19.781 1 96.44 92 ALA B C 1
ATOM 3834 O O . ALA B 1 92 ? -2.373 -17.625 -20.75 1 96.44 92 ALA B O 1
ATOM 3835 N N . LYS B 1 93 ? -1.308 -16.094 -19.516 1 92.75 93 LYS B N 1
ATOM 3836 C CA . LYS B 1 93 ? -1.751 -14.977 -20.344 1 92.75 93 LYS B CA 1
ATOM 3837 C C . LYS B 1 93 ? -1.215 -15.086 -21.766 1 92.75 93 LYS B C 1
ATOM 3839 O O . LYS B 1 93 ? -1.849 -14.617 -22.703 1 92.75 93 LYS B O 1
ATOM 3844 N N . GLY B 1 94 ? -0.087 -15.688 -21.938 1 91.69 94 GLY B N 1
ATOM 3845 C CA . GLY B 1 94 ? 0.469 -15.914 -23.266 1 91.69 94 GLY B CA 1
ATOM 3846 C C . GLY B 1 94 ? -0.296 -16.953 -24.062 1 91.69 94 GLY B C 1
ATOM 3847 O O . GLY B 1 94 ? -0.349 -16.875 -25.297 1 91.69 94 GLY B O 1
ATOM 3848 N N . VAL B 1 95 ? -0.888 -17.906 -23.359 1 94 95 VAL B N 1
ATOM 3849 C CA . VAL B 1 95 ? -1.61 -19 -23.984 1 94 95 VAL B CA 1
ATOM 3850 C C . VAL B 1 95 ? -3.09 -18.641 -24.109 1 94 95 VAL B C 1
ATOM 3852 O O . VAL B 1 95 ? -3.721 -18.922 -25.141 1 94 95 VAL B O 1
ATOM 3855 N N . PHE B 1 96 ? -3.605 -18.031 -23.094 1 94.44 96 PHE B N 1
ATOM 3856 C CA . PHE B 1 96 ? -5.004 -17.641 -22.969 1 94.44 96 PHE B CA 1
ATOM 3857 C C . PHE B 1 96 ? -5.125 -16.141 -22.688 1 94.44 96 PHE B C 1
ATOM 3859 O O . PHE B 1 96 ? -5.098 -15.719 -21.531 1 94.44 96 PHE B O 1
ATOM 3866 N N . PRO B 1 97 ? -5.387 -15.328 -23.719 1 91.19 97 PRO B N 1
ATOM 3867 C CA . PRO B 1 97 ? -5.379 -13.875 -23.531 1 91.1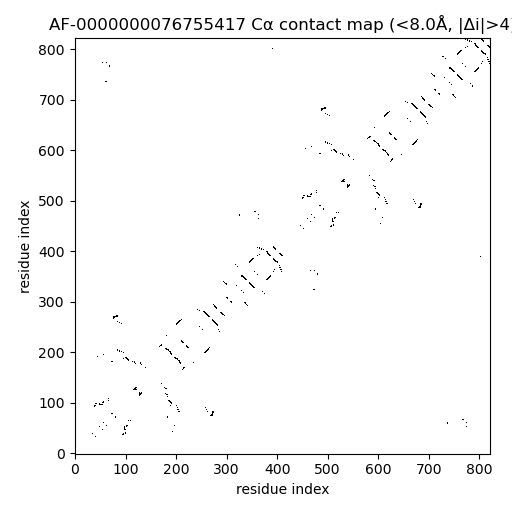9 97 PRO B CA 1
ATOM 3868 C C . PRO B 1 97 ? -6.48 -13.391 -22.578 1 91.19 97 PRO B C 1
ATOM 3870 O O . PRO B 1 97 ? -7.59 -13.93 -22.594 1 91.19 97 PRO B O 1
ATOM 3873 N N . THR B 1 98 ? -6.199 -12.32 -21.828 1 90.12 98 THR B N 1
ATOM 3874 C CA . THR B 1 98 ? -7.082 -11.836 -20.781 1 90.12 98 THR B CA 1
ATOM 3875 C C . THR B 1 98 ? -8.312 -11.156 -21.375 1 90.12 98 THR B C 1
ATOM 3877 O O . THR B 1 98 ? -9.328 -11 -20.688 1 90.12 98 THR B O 1
ATOM 3880 N N . ASN B 1 99 ? -8.297 -10.711 -22.594 1 87.88 99 ASN B N 1
ATOM 3881 C CA . ASN B 1 99 ? -9.422 -10.016 -23.203 1 87.88 99 ASN B CA 1
ATOM 3882 C C . ASN B 1 99 ? -10.461 -11 -23.734 1 87.88 99 ASN B C 1
ATOM 3884 O O . ASN B 1 99 ? -11.508 -10.586 -24.25 1 87.88 99 ASN B O 1
ATOM 3888 N N . GLN B 1 100 ? -10.148 -12.32 -23.609 1 88.44 100 GLN B N 1
ATOM 3889 C CA . GLN B 1 100 ? -11.062 -13.32 -24.156 1 88.44 100 GLN B CA 1
ATOM 3890 C C . GLN B 1 100 ? -11.539 -14.281 -23.062 1 88.44 100 GLN B C 1
ATOM 3892 O O . GLN B 1 100 ? -12.539 -14.977 -23.234 1 88.44 100 GLN B O 1
ATOM 3897 N N . TYR B 1 101 ? -10.766 -14.328 -22.031 1 92.31 101 TYR B N 1
ATOM 3898 C CA . TYR B 1 101 ? -11.023 -15.398 -21.062 1 92.31 101 TYR B CA 1
ATOM 3899 C C . TYR B 1 101 ? -11.195 -14.844 -19.656 1 92.31 101 TYR B C 1
ATOM 3901 O O . TYR B 1 101 ? -10.688 -13.766 -19.344 1 92.31 101 TYR B O 1
ATOM 3909 N N . PHE B 1 102 ? -11.914 -15.609 -18.875 1 91.88 102 PHE B N 1
ATOM 3910 C CA . PHE B 1 102 ? -12.047 -15.414 -17.438 1 91.88 102 PHE B CA 1
ATOM 3911 C C . PHE B 1 102 ? -11.219 -16.438 -16.672 1 91.88 102 PHE B C 1
ATOM 3913 O O . PHE B 1 102 ? -10.719 -17.406 -17.25 1 91.88 102 PHE B O 1
ATOM 3920 N N . LEU B 1 103 ? -11.016 -16.125 -15.414 1 93.44 103 LEU B N 1
ATOM 3921 C CA . LEU B 1 103 ? -10.227 -17.062 -14.617 1 93.44 103 LEU B CA 1
ATOM 3922 C C . LEU B 1 103 ? -11.016 -17.516 -13.391 1 93.44 103 LEU B C 1
ATOM 3924 O O . LEU B 1 103 ? -11.664 -16.719 -12.727 1 93.44 103 LEU B O 1
ATOM 3928 N N . GLN B 1 104 ? -10.953 -18.781 -13.156 1 91.94 104 GLN B N 1
ATOM 3929 C CA . GLN B 1 104 ? -11.492 -19.406 -11.961 1 91.94 104 GLN B CA 1
ATOM 3930 C C . GLN B 1 104 ? -10.422 -20.203 -11.227 1 91.94 104 GLN B C 1
ATOM 3932 O O . GLN B 1 104 ? -9.586 -20.859 -11.852 1 91.94 104 GLN B O 1
ATOM 3937 N N . GLU B 1 105 ? -10.492 -20.109 -9.883 1 89.44 105 GLU B N 1
ATOM 3938 C CA . GLU B 1 105 ? -9.539 -20.891 -9.094 1 89.44 105 GLU B CA 1
ATOM 3939 C C . GLU B 1 105 ? -9.68 -22.375 -9.375 1 89.44 105 GLU B C 1
ATOM 3941 O O . GLU B 1 105 ? -10.789 -22.859 -9.641 1 89.44 105 GLU B O 1
ATOM 3946 N N . GLY B 1 106 ? -8.555 -23.062 -9.258 1 90.69 106 GLY B N 1
ATOM 3947 C CA . GLY B 1 106 ? -8.547 -24.5 -9.523 1 90.69 106 GLY B CA 1
ATOM 3948 C C . GLY B 1 106 ? -9.398 -25.297 -8.555 1 90.69 106 GLY B C 1
ATOM 3949 O O . GLY B 1 106 ? -9.281 -25.141 -7.336 1 90.69 106 GLY B O 1
ATOM 3950 N N . THR B 1 107 ? -10.25 -26.156 -9.148 1 86.06 107 THR B N 1
ATOM 3951 C CA . THR B 1 107 ? -11.086 -27 -8.289 1 86.06 107 THR B CA 1
ATOM 3952 C C . THR B 1 107 ? -10.969 -28.469 -8.695 1 86.06 107 THR B C 1
ATOM 3954 O O . THR B 1 107 ? -11.453 -29.344 -7.988 1 86.06 107 THR B O 1
ATOM 3957 N N . LEU B 1 108 ? -10.359 -28.672 -9.789 1 92.38 108 LEU B N 1
ATOM 3958 C CA . LEU B 1 108 ? -10.227 -30.031 -10.297 1 92.38 108 LEU B CA 1
ATOM 3959 C C . LEU B 1 108 ? -9.258 -30.844 -9.445 1 92.38 108 LEU B C 1
ATOM 3961 O O . LEU B 1 108 ? -9.492 -32.031 -9.164 1 92.38 108 LEU B O 1
ATOM 3965 N N . ILE B 1 109 ? -8.141 -30.203 -9.086 1 93.44 109 ILE B N 1
ATOM 3966 C CA . ILE B 1 109 ? -7.176 -30.797 -8.164 1 93.44 109 ILE B CA 1
ATOM 3967 C C . ILE B 1 109 ? -7.406 -30.234 -6.762 1 93.44 109 ILE B C 1
ATOM 3969 O O . ILE B 1 109 ? -6.859 -29.203 -6.398 1 93.44 109 ILE B O 1
ATOM 3973 N N . ASN B 1 110 ? -8.117 -30.953 -5.984 1 88.69 110 ASN B N 1
ATOM 3974 C CA . ASN B 1 110 ? -8.375 -30.469 -4.633 1 88.69 110 ASN B CA 1
ATOM 3975 C C . ASN B 1 110 ? -7.203 -30.766 -3.697 1 88.69 110 ASN B C 1
ATOM 3977 O O . ASN B 1 110 ? -6.203 -31.344 -4.113 1 88.69 110 ASN B O 1
ATOM 3981 N N . LEU B 1 111 ? -7.344 -30.359 -2.477 1 86.75 111 LEU B N 1
ATOM 3982 C CA . LEU B 1 111 ? -6.25 -30.453 -1.513 1 86.75 111 LEU B CA 1
ATOM 3983 C C . LEU B 1 111 ? -5.832 -31.906 -1.297 1 86.75 111 LEU B C 1
ATOM 3985 O O . LEU B 1 111 ? -4.637 -32.219 -1.24 1 86.75 111 LEU B O 1
ATOM 3989 N N . GLU B 1 112 ? -6.781 -32.75 -1.119 1 89.06 112 GLU B N 1
ATOM 3990 C CA . GLU B 1 112 ? -6.5 -34.188 -0.898 1 89.06 112 GLU B CA 1
ATOM 3991 C C . GLU B 1 112 ? -5.723 -34.781 -2.066 1 89.06 112 GLU B C 1
ATOM 3993 O O . GLU B 1 112 ? -4.711 -35.469 -1.865 1 89.06 112 GLU B O 1
ATOM 3998 N N . THR B 1 113 ? -6.223 -34.5 -3.266 1 92.38 113 THR B N 1
ATOM 3999 C CA . THR B 1 113 ? -5.566 -35 -4.473 1 92.38 113 THR B CA 1
ATOM 4000 C C . THR B 1 113 ? -4.164 -34.406 -4.598 1 92.38 113 THR B C 1
ATOM 4002 O O . THR B 1 113 ? -3.213 -35.125 -4.91 1 92.38 113 THR B O 1
ATOM 4005 N N . MET B 1 114 ? -4 -33.156 -4.383 1 91.94 114 MET B N 1
ATOM 4006 C CA . MET B 1 114 ? -2.701 -32.469 -4.441 1 91.94 114 MET B CA 1
ATOM 4007 C C . MET B 1 114 ? -1.719 -33.125 -3.465 1 91.94 114 MET B C 1
ATOM 4009 O O . MET B 1 114 ? -0.567 -33.375 -3.814 1 91.94 114 MET B O 1
ATOM 4013 N N . THR B 1 115 ? -2.189 -33.375 -2.254 1 90.38 115 THR B N 1
ATOM 4014 C CA . THR B 1 115 ? -1.354 -34 -1.221 1 90.38 115 THR B CA 1
ATOM 4015 C C . THR B 1 115 ? -0.93 -35.406 -1.624 1 90.38 115 THR B C 1
ATOM 4017 O O . THR B 1 115 ? 0.231 -35.781 -1.451 1 90.38 115 THR B O 1
ATOM 4020 N N . ARG B 1 116 ? -1.867 -36.094 -2.143 1 93.69 116 ARG B N 1
ATOM 4021 C CA . ARG B 1 116 ? -1.562 -37.438 -2.592 1 93.69 116 ARG B CA 1
ATOM 4022 C C . ARG B 1 116 ? -0.561 -37.438 -3.74 1 93.69 116 ARG B C 1
ATOM 4024 O O . ARG B 1 116 ? 0.428 -38.156 -3.721 1 93.69 116 ARG B O 1
ATOM 4031 N N . TRP B 1 117 ? -0.799 -36.562 -4.703 1 95.56 117 TRP B N 1
ATOM 4032 C CA . TRP B 1 117 ? 0.036 -36.531 -5.898 1 95.56 117 TRP B CA 1
ATOM 4033 C C . TRP B 1 117 ? 1.439 -36.031 -5.566 1 95.56 117 TRP B C 1
ATOM 4035 O O . TRP B 1 117 ? 2.426 -36.531 -6.121 1 95.56 117 TRP B O 1
ATOM 4045 N N . THR B 1 118 ? 1.622 -35.094 -4.641 1 94.81 118 THR B N 1
ATOM 4046 C CA . THR B 1 118 ? 2.93 -34.531 -4.336 1 94.81 118 THR B CA 1
ATOM 4047 C C . THR B 1 118 ? 3.66 -35.375 -3.295 1 94.81 118 THR B C 1
ATOM 4049 O O . THR B 1 118 ? 4.809 -35.094 -2.951 1 94.81 118 THR B O 1
ATOM 4052 N N . GLY B 1 119 ? 2.99 -36.375 -2.773 1 92.75 119 GLY B N 1
ATOM 4053 C CA . GLY B 1 119 ? 3.613 -37.281 -1.845 1 92.75 119 GLY B CA 1
ATOM 4054 C C . GLY B 1 119 ? 4.449 -38.344 -2.535 1 92.75 119 GLY B C 1
ATOM 4055 O O . GLY B 1 119 ? 4.469 -38.438 -3.766 1 92.75 119 GLY B O 1
ATOM 4056 N N . ARG B 1 120 ? 5.109 -39.156 -1.719 1 92.19 120 ARG B N 1
ATOM 4057 C CA . ARG B 1 120 ? 5.875 -40.281 -2.229 1 92.19 120 ARG B CA 1
ATOM 4058 C C . ARG B 1 120 ? 4.953 -41.438 -2.613 1 92.19 120 ARG B C 1
ATOM 4060 O O . ARG B 1 120 ? 3.953 -41.688 -1.939 1 92.19 120 ARG B O 1
ATOM 4067 N N . GLU B 1 121 ? 5.375 -42 -3.721 1 93.31 121 GLU B N 1
ATOM 4068 C CA . GLU B 1 121 ? 4.699 -43.25 -4.035 1 93.31 121 GLU B CA 1
ATOM 4069 C C . GLU B 1 121 ? 4.93 -44.281 -2.941 1 93.31 121 GLU B C 1
ATOM 4071 O O . GLU B 1 121 ? 6.043 -44.406 -2.426 1 93.31 121 GLU B O 1
ATOM 4076 N N . SER B 1 122 ? 3.883 -44.938 -2.525 1 91.44 122 SER B N 1
ATOM 4077 C CA . SER B 1 122 ? 3.928 -46 -1.529 1 91.44 122 SER B CA 1
ATOM 4078 C C . SER B 1 122 ? 2.713 -46.938 -1.642 1 91.44 122 SER B C 1
ATOM 4080 O O . SER B 1 122 ? 1.821 -46.688 -2.459 1 91.44 122 SER B O 1
ATOM 4082 N N . ASP B 1 123 ? 2.752 -47.969 -0.852 1 90.94 123 ASP B N 1
ATOM 4083 C CA . ASP B 1 123 ? 1.589 -48.875 -0.845 1 90.94 123 ASP B CA 1
ATOM 4084 C C . ASP B 1 123 ? 0.34 -48.125 -0.375 1 90.94 123 ASP B C 1
ATOM 4086 O O . ASP B 1 123 ? -0.76 -48.375 -0.873 1 90.94 123 ASP B O 1
ATOM 4090 N N . ASP B 1 124 ? 0.528 -47.219 0.55 1 91.38 124 ASP B N 1
ATOM 4091 C CA . ASP B 1 124 ? -0.582 -46.438 1.107 1 91.38 124 ASP B CA 1
ATOM 4092 C C . ASP B 1 124 ? -0.937 -45.25 0.208 1 91.38 124 ASP B C 1
ATOM 4094 O O . ASP B 1 124 ? -2.018 -44.688 0.333 1 91.38 124 ASP B O 1
ATOM 4098 N N . ASN B 1 125 ? -0.006 -44.938 -0.68 1 94.62 125 ASN B N 1
ATOM 4099 C CA . ASN B 1 125 ? -0.225 -43.812 -1.612 1 94.62 125 ASN B CA 1
ATOM 4100 C C . ASN B 1 125 ? 0.264 -44.156 -3.016 1 94.62 125 ASN B C 1
ATOM 4102 O O . ASN B 1 125 ? 1.245 -43.594 -3.496 1 94.62 125 ASN B O 1
ATOM 4106 N N . PRO B 1 126 ? -0.465 -44.969 -3.736 1 95.19 126 PRO B N 1
ATOM 4107 C CA . PRO B 1 126 ? -0.022 -45.438 -5.059 1 95.19 126 PRO B CA 1
ATOM 4108 C C . PRO B 1 126 ? -0.027 -44.312 -6.098 1 95.19 126 PRO B C 1
ATOM 4110 O O . PRO B 1 126 ? 0.571 -44.438 -7.164 1 95.19 126 PRO B O 1
ATOM 4113 N N . GLU B 1 127 ? -0.64 -43.188 -5.766 1 96.31 127 GLU B N 1
ATOM 4114 C CA . GLU B 1 127 ? -0.755 -42.125 -6.734 1 96.31 127 GLU B CA 1
ATOM 4115 C C . GLU B 1 127 ? 0.34 -41.062 -6.531 1 96.31 127 GLU B C 1
ATOM 4117 O O . GLU B 1 127 ? 0.408 -40.094 -7.262 1 96.31 127 GLU B O 1
ATOM 4122 N N . GLY B 1 128 ? 1.191 -41.312 -5.512 1 97 128 GLY B N 1
ATOM 4123 C CA . GLY B 1 128 ? 2.287 -40.406 -5.293 1 97 128 GLY B CA 1
ATOM 4124 C C . GLY B 1 128 ? 3.225 -40.281 -6.48 1 97 128 GLY B C 1
ATOM 4125 O O . GLY B 1 128 ? 3.562 -41.281 -7.105 1 97 128 GLY B O 1
ATOM 4126 N N . LEU B 1 129 ? 3.6 -39.062 -6.793 1 96.88 129 LEU B N 1
ATOM 4127 C CA . LEU B 1 129 ? 4.422 -38.844 -7.977 1 96.88 129 LEU B CA 1
ATOM 4128 C C . LEU B 1 129 ? 5.902 -38.812 -7.609 1 96.88 129 LEU B C 1
ATOM 4130 O O . LEU B 1 129 ? 6.766 -39.031 -8.461 1 96.88 129 LEU B O 1
ATOM 4134 N N . ASN B 1 130 ? 6.199 -38.469 -6.352 1 94.88 130 ASN B N 1
ATOM 4135 C CA . ASN B 1 130 ? 7.59 -38.531 -5.914 1 94.88 130 ASN B CA 1
ATOM 4136 C C . ASN B 1 130 ? 8.062 -39.938 -5.688 1 94.88 130 ASN B C 1
ATOM 4138 O O . ASN B 1 130 ? 7.266 -40.844 -5.355 1 94.88 130 ASN B O 1
ATOM 4142 N N . PRO B 1 131 ? 9.305 -40.188 -5.879 1 93 131 PRO B N 1
ATOM 4143 C CA . PRO B 1 131 ? 9.82 -41.562 -5.836 1 93 131 PRO B CA 1
ATOM 4144 C C . PRO B 1 131 ? 9.609 -42.219 -4.477 1 93 131 PRO B C 1
ATOM 4146 O O . PRO B 1 131 ? 9.711 -41.562 -3.439 1 93 131 PRO B O 1
ATOM 4149 N N . ARG B 1 132 ? 9.398 -43.469 -4.555 1 90.12 132 ARG B N 1
ATOM 4150 C CA . ARG B 1 132 ? 9.234 -44.312 -3.373 1 90.12 132 ARG B CA 1
ATOM 4151 C C . ARG B 1 132 ? 10.547 -44.438 -2.602 1 90.12 132 ARG B C 1
ATOM 4153 O O . ARG B 1 132 ? 11.617 -44.562 -3.201 1 90.12 132 ARG B O 1
ATOM 4160 N N . LEU B 1 133 ? 10.344 -44.5 -1.312 1 84 133 LEU B N 1
ATOM 4161 C CA . LEU B 1 133 ? 11.516 -44.781 -0.487 1 84 133 LEU B CA 1
ATOM 4162 C C . LEU B 1 133 ? 11.914 -46.25 -0.587 1 84 133 LEU B C 1
ATOM 4164 O O . LEU B 1 133 ? 11.062 -47.125 -0.808 1 84 133 LEU B O 1
ATOM 4168 N N . PRO B 1 134 ? 13.195 -46.375 -0.418 1 78.06 134 PRO B N 1
ATOM 4169 C CA . PRO B 1 134 ? 13.586 -47.781 -0.335 1 78.06 134 PRO B CA 1
ATOM 4170 C C . PRO B 1 134 ? 12.922 -48.5 0.831 1 78.06 134 PRO B C 1
ATOM 4172 O O . PRO B 1 134 ? 12.57 -47.875 1.832 1 78.06 134 PRO B O 1
ATOM 4175 N N . ASP B 1 135 ? 12.578 -49.781 0.662 1 69.31 135 ASP B N 1
ATOM 4176 C CA . ASP B 1 135 ? 11.812 -50.594 1.593 1 69.31 135 ASP B CA 1
ATOM 4177 C C . ASP B 1 135 ? 12.297 -50.375 3.027 1 69.31 135 ASP B C 1
ATOM 4179 O O . ASP B 1 135 ? 11.484 -50.281 3.951 1 69.31 135 ASP B O 1
ATOM 4183 N N . ASP B 1 136 ? 13.562 -50.406 3.215 1 60.91 136 ASP B N 1
ATOM 4184 C CA . ASP B 1 136 ? 14.078 -50.25 4.574 1 60.91 136 ASP B CA 1
ATOM 4185 C C . ASP B 1 136 ? 13.727 -48.906 5.152 1 60.91 136 ASP B C 1
ATOM 4187 O O . ASP B 1 136 ? 13.367 -48.781 6.328 1 60.91 136 ASP B O 1
ATOM 4191 N N . ALA B 1 137 ? 13.758 -47.875 4.391 1 59.41 137 ALA B N 1
ATOM 4192 C CA . ALA B 1 137 ? 13.523 -46.531 4.84 1 59.41 137 ALA B CA 1
ATOM 4193 C C . ALA B 1 137 ? 12.039 -46.281 5.074 1 59.41 137 ALA B C 1
ATOM 4195 O O . ALA B 1 137 ? 11.664 -45.5 5.973 1 59.41 137 ALA B O 1
ATOM 4196 N N . GLU B 1 138 ? 11.297 -47.031 4.32 1 60.97 138 GLU B N 1
ATOM 4197 C CA . GLU B 1 138 ? 9.852 -46.906 4.469 1 60.97 138 GLU B CA 1
ATOM 4198 C C . GLU B 1 138 ? 9.391 -47.531 5.793 1 60.97 138 GLU B C 1
ATOM 4200 O O . GLU B 1 138 ? 8.5 -46.969 6.449 1 60.97 138 GLU B O 1
ATOM 4205 N N . GLN B 1 139 ? 9.945 -48.594 6.094 1 59.12 139 GLN B N 1
ATOM 4206 C CA . GLN B 1 139 ? 9.617 -49.25 7.355 1 59.12 139 GLN B CA 1
ATOM 4207 C C . GLN B 1 139 ? 9.984 -48.375 8.547 1 59.12 139 GLN B C 1
ATOM 4209 O O . GLN B 1 139 ? 9.234 -48.312 9.531 1 59.12 139 GLN B O 1
ATOM 4214 N N . GLN B 1 140 ? 11.047 -47.781 8.375 1 58.56 140 GLN B N 1
ATOM 4215 C CA . GLN B 1 140 ? 11.484 -46.906 9.453 1 58.56 140 GLN B CA 1
ATOM 4216 C C . GLN B 1 140 ? 10.555 -45.719 9.594 1 58.56 140 GLN B C 1
ATOM 4218 O O . GLN B 1 140 ? 10.203 -45.312 10.703 1 58.56 140 GLN B O 1
ATOM 4223 N N . ARG B 1 141 ? 10.141 -45.156 8.469 1 59.47 141 ARG B N 1
ATOM 4224 C CA . ARG B 1 141 ? 9.227 -44.031 8.469 1 59.47 141 ARG B CA 1
ATOM 4225 C C . ARG B 1 141 ? 7.891 -44.406 9.102 1 59.47 141 ARG B C 1
ATOM 4227 O O . ARG B 1 141 ? 7.328 -43.625 9.891 1 59.47 141 ARG B O 1
ATOM 4234 N N . LYS B 1 142 ? 7.441 -45.562 8.727 1 58.19 142 LYS B N 1
ATOM 4235 C CA . LYS B 1 142 ? 6.195 -46.031 9.32 1 58.19 142 LYS B CA 1
ATOM 4236 C C . LYS B 1 142 ? 6.344 -46.25 10.82 1 58.19 142 LYS B C 1
ATOM 4238 O O . LYS B 1 142 ? 5.418 -46 11.586 1 58.19 142 LYS B O 1
ATOM 4243 N N . ALA B 1 143 ? 7.387 -46.719 11.133 1 50.38 143 ALA B N 1
ATOM 4244 C CA . ALA B 1 143 ? 7.637 -47 12.547 1 50.38 143 ALA B CA 1
ATOM 4245 C C . ALA B 1 143 ? 7.676 -45.719 13.367 1 50.38 143 ALA B C 1
ATOM 4247 O O . ALA B 1 143 ? 7.133 -45.656 14.469 1 50.38 143 ALA B O 1
ATOM 4248 N N . GLU B 1 144 ? 8.156 -44.812 12.812 1 52.09 144 GLU B N 1
ATOM 4249 C CA . GLU B 1 144 ? 8.273 -43.531 13.523 1 52.09 144 GLU B CA 1
ATOM 4250 C C . GLU B 1 144 ? 6.934 -42.812 13.609 1 52.09 144 GLU B C 1
ATOM 4252 O O . GLU B 1 144 ? 6.633 -42.156 14.617 1 52.09 144 GLU B O 1
ATOM 4257 N N . SER B 1 145 ? 6.207 -42.906 12.562 1 52.47 145 SER B N 1
ATOM 4258 C CA . SER B 1 145 ? 4.867 -42.312 12.586 1 52.47 145 SER B CA 1
ATOM 4259 C C . SER B 1 145 ? 3.971 -43.031 13.586 1 52.47 145 SER B C 1
ATOM 4261 O O . SER B 1 145 ? 3.125 -42.406 14.234 1 52.47 145 SER B O 1
ATOM 4263 N N . THR B 1 146 ? 4.031 -44.344 13.75 1 46.78 146 THR B N 1
ATOM 4264 C CA . THR B 1 146 ? 3.264 -45.125 14.703 1 46.78 146 THR B CA 1
ATOM 4265 C C . THR B 1 146 ? 3.68 -44.812 16.141 1 46.78 146 THR B C 1
ATOM 4267 O O . THR B 1 146 ? 2.834 -44.719 17.031 1 46.78 146 THR B O 1
ATOM 4270 N N . ILE B 1 147 ? 4.844 -44.625 16.266 1 44.56 147 ILE B N 1
ATOM 4271 C CA . ILE B 1 147 ? 5.324 -44.281 17.609 1 44.56 147 ILE B CA 1
ATOM 4272 C C . ILE B 1 147 ? 4.824 -42.875 18 1 44.56 147 ILE B C 1
ATOM 4274 O O . ILE B 1 147 ? 4.395 -42.656 19.125 1 44.56 147 ILE B O 1
ATOM 4278 N N . SER B 1 148 ? 4.91 -41.969 17 1 43.88 148 SER B N 1
ATOM 4279 C CA . SER B 1 148 ? 4.414 -40.625 17.312 1 43.88 148 SER B CA 1
ATOM 4280 C C . SER B 1 148 ? 2.906 -40.656 17.531 1 43.88 148 SER B C 1
ATOM 4282 O O . SER B 1 148 ? 2.385 -39.844 18.312 1 43.88 148 SER B O 1
ATOM 4284 N N . ALA B 1 149 ? 2.264 -41.469 16.828 1 45.06 149 ALA B N 1
ATOM 4285 C CA . ALA B 1 149 ? 0.821 -41.594 17.031 1 45.06 149 ALA B CA 1
ATOM 4286 C C . ALA B 1 149 ? 0.5 -42.188 18.406 1 45.06 149 ALA B C 1
ATOM 4288 O O . ALA B 1 149 ? -0.518 -41.844 19 1 45.06 149 ALA B O 1
ATOM 4289 N N . GLN B 1 150 ? 1.219 -43.125 18.938 1 38.22 150 GLN B N 1
ATOM 4290 C CA . GLN B 1 150 ? 0.966 -43.781 20.234 1 38.22 150 GLN B CA 1
ATOM 4291 C C . GLN B 1 150 ? 1.265 -42.844 21.391 1 38.22 150 GLN B C 1
ATOM 4293 O O . GLN B 1 150 ? 0.613 -42.906 22.438 1 38.22 150 GLN B O 1
ATOM 4298 N N . SER B 1 151 ? 2.301 -42.062 21.219 1 38.09 151 SER B N 1
ATOM 4299 C CA . SER B 1 151 ? 2.578 -41.156 22.328 1 38.09 151 SER B CA 1
ATOM 4300 C C . SER B 1 151 ? 1.527 -40.062 22.422 1 38.09 151 SER B C 1
ATOM 4302 O O . SER B 1 151 ? 1.441 -39.375 23.438 1 38.09 151 SER B O 1
ATOM 4304 N N . SER B 1 152 ? 0.869 -39.719 21.312 1 36.78 152 SER B N 1
ATOM 4305 C CA . SER B 1 152 ? -0.119 -38.656 21.359 1 36.78 152 SER B CA 1
ATOM 4306 C C . SER B 1 152 ? -1.428 -39.125 21.984 1 36.78 152 SER B C 1
ATOM 4308 O O . SER B 1 152 ? -2.422 -38.406 21.984 1 36.78 152 SER B O 1
ATOM 4310 N N . GLU B 1 153 ? -1.619 -40.375 22.297 1 33.94 153 GLU B N 1
ATOM 4311 C CA . GLU B 1 153 ? -2.889 -40.719 22.938 1 33.94 153 GLU B CA 1
ATOM 4312 C C . GLU B 1 153 ? -3.107 -39.906 24.203 1 33.94 153 GLU B C 1
ATOM 4314 O O . GLU B 1 153 ? -4.199 -39.938 24.781 1 33.94 153 GLU B O 1
ATOM 4319 N N . SER B 1 154 ? -2.018 -39.656 25.016 1 32.41 154 SER B N 1
ATOM 4320 C CA . SER B 1 154 ? -2.488 -39.125 26.281 1 32.41 154 SER B CA 1
ATOM 4321 C C . SER B 1 154 ? -3.154 -37.75 26.109 1 32.41 154 SER B C 1
ATOM 4323 O O . SER B 1 154 ? -4.188 -37.469 26.719 1 32.41 154 SER B O 1
ATOM 4325 N N . SER B 1 155 ? -2.393 -36.594 26.109 1 31.78 155 SER B N 1
ATOM 4326 C CA . SER B 1 155 ? -3.039 -35.312 26.359 1 31.78 155 SER B CA 1
ATOM 4327 C C . SER B 1 155 ? -3.898 -34.906 25.172 1 31.78 155 SER B C 1
ATOM 4329 O O . SER B 1 155 ? -3.471 -35 24.016 1 31.78 155 SER B O 1
ATOM 4331 N N . GLN B 1 156 ? -5.285 -34.906 25.281 1 29.59 156 GLN B N 1
ATOM 4332 C CA . GLN B 1 156 ? -6.445 -34.531 24.484 1 29.59 156 GLN B CA 1
ATOM 4333 C C . GLN B 1 156 ? -6.215 -33.219 23.734 1 29.59 156 GLN B C 1
ATOM 4335 O O . GLN B 1 156 ? -7.152 -32.625 23.203 1 29.59 156 GLN B O 1
ATOM 4340 N N . GLU B 1 157 ? -5.164 -32.438 24.172 1 29.7 157 GLU B N 1
ATOM 4341 C CA . GLU B 1 157 ? -5.23 -31.172 23.469 1 29.7 157 GLU B CA 1
ATOM 4342 C C . GLU B 1 157 ? -5.152 -31.375 21.953 1 29.7 157 GLU B C 1
ATOM 4344 O O . GLU B 1 157 ? -4.266 -32.062 21.469 1 29.7 157 GLU B O 1
ATOM 4349 N N . GLU B 1 158 ? -6.309 -31.328 21.266 1 30.58 158 GLU B N 1
ATOM 4350 C CA . GLU B 1 158 ? -6.57 -31.234 19.844 1 30.58 158 GLU B CA 1
ATOM 4351 C C . GLU B 1 158 ? -5.504 -30.406 19.125 1 30.58 158 GLU B C 1
ATOM 4353 O O . GLU B 1 158 ? -5.625 -29.188 19.031 1 30.58 158 GLU B O 1
ATOM 4358 N N . SER B 1 159 ? -4.277 -30.469 19.656 1 27.64 159 SER B N 1
ATOM 4359 C CA . SER B 1 159 ? -3.383 -29.75 18.75 1 27.64 159 SER B CA 1
ATOM 4360 C C . SER B 1 159 ? -3.512 -30.266 17.328 1 27.64 159 SER B C 1
ATOM 4362 O O . SER B 1 159 ? -3.393 -31.469 17.078 1 27.64 159 SER B O 1
ATOM 4364 N N . SER B 1 160 ? -4.453 -29.734 16.594 1 29.08 160 SER B N 1
ATOM 4365 C CA . SER B 1 160 ? -4.379 -29.859 15.148 1 29.08 160 SER B CA 1
ATOM 4366 C C . SER B 1 160 ? -2.934 -29.984 14.68 1 29.08 160 SER B C 1
ATOM 4368 O O . SER B 1 160 ? -2.154 -29.047 14.789 1 29.08 160 SER B O 1
ATOM 4370 N N . SER B 1 161 ? -2.33 -31.047 15.117 1 26.67 161 SER B N 1
ATOM 4371 C CA . SER B 1 161 ? -1.065 -31.344 14.453 1 26.67 161 SER B CA 1
ATOM 4372 C C . SER B 1 161 ? -1.172 -31.156 12.945 1 26.67 161 SER B C 1
ATOM 4374 O O . SER B 1 161 ? -1.79 -31.969 12.258 1 26.67 161 SER B O 1
ATOM 4376 N N . ALA B 1 162 ? -1.375 -30 12.586 1 28.45 162 ALA B N 1
ATOM 4377 C CA . ALA B 1 162 ? -0.829 -29.812 11.242 1 28.45 162 ALA B CA 1
ATOM 4378 C C . ALA B 1 162 ? 0.451 -30.625 11.062 1 28.45 162 ALA B C 1
ATOM 4380 O O . ALA B 1 162 ? 1.482 -30.312 11.664 1 28.45 162 ALA B O 1
ATOM 4381 N N . GLU B 1 163 ? 0.399 -31.953 10.992 1 29.22 163 GLU B N 1
ATOM 4382 C CA . GLU B 1 163 ? 1.519 -32.688 10.391 1 29.22 163 GLU B CA 1
ATOM 4383 C C . GLU B 1 163 ? 2.254 -31.797 9.375 1 29.22 163 GLU B C 1
ATOM 4385 O O . GLU B 1 163 ? 1.718 -31.484 8.312 1 29.22 163 GLU B O 1
ATOM 4390 N N . SER B 1 164 ? 2.885 -30.812 9.867 1 31.16 164 SER B N 1
ATOM 4391 C CA . SER B 1 164 ? 3.916 -30.234 9.016 1 31.16 164 SER B CA 1
ATOM 4392 C C . SER B 1 164 ? 4.676 -31.312 8.25 1 31.16 164 SER B C 1
ATOM 4394 O O . SER B 1 164 ? 5.309 -32.188 8.859 1 31.16 164 SER B O 1
ATOM 4396 N N . SER B 1 165 ? 4.168 -31.906 7.316 1 33.34 165 SER B N 1
ATOM 4397 C CA . SER B 1 165 ? 5.016 -32.594 6.355 1 33.34 165 SER B CA 1
ATOM 4398 C C . SER B 1 165 ? 6.328 -31.859 6.137 1 33.34 165 SER B C 1
ATOM 4400 O O . SER B 1 165 ? 6.438 -31.031 5.227 1 33.34 165 SER B O 1
ATOM 4402 N N . SER B 1 166 ? 6.867 -31.281 7.188 1 33.78 166 SER B N 1
ATOM 4403 C CA . SER B 1 166 ? 8.25 -30.859 6.988 1 33.78 166 SER B CA 1
ATOM 4404 C C . SER B 1 166 ? 9.062 -31.938 6.277 1 33.78 166 SER B C 1
ATOM 4406 O O . SER B 1 166 ? 8.945 -33.125 6.598 1 33.78 166 SER B O 1
ATOM 4408 N N . ASN B 1 167 ? 9.391 -31.703 5.066 1 39.28 167 ASN B N 1
ATOM 4409 C CA . ASN B 1 167 ? 10.414 -32.406 4.312 1 39.28 167 ASN B CA 1
ATOM 4410 C C . ASN B 1 167 ? 11.586 -32.812 5.199 1 39.28 167 ASN B C 1
ATOM 4412 O O . ASN B 1 167 ? 12.648 -33.219 4.699 1 39.28 167 ASN B O 1
ATOM 4416 N N . ASP B 1 168 ? 11.555 -32.406 6.496 1 41.19 168 ASP B N 1
ATOM 4417 C CA . ASP B 1 168 ? 12.703 -32.844 7.297 1 41.19 168 ASP B CA 1
ATOM 4418 C C . ASP B 1 168 ? 12.562 -34.312 7.707 1 41.19 168 ASP B C 1
ATOM 4420 O O . ASP B 1 168 ? 12.008 -34.625 8.758 1 41.19 168 ASP B O 1
ATOM 4424 N N . GLN B 1 169 ? 12.242 -35.125 6.848 1 42.16 169 GLN B N 1
ATOM 4425 C CA . GLN B 1 169 ? 12.156 -36.531 7.223 1 42.16 169 GLN B CA 1
ATOM 4426 C C . GLN B 1 169 ? 13.492 -37.062 7.746 1 42.16 169 GLN B C 1
ATOM 4428 O O . GLN B 1 169 ? 14.539 -36.812 7.133 1 42.16 169 GLN B O 1
ATOM 4433 N N . VAL B 1 170 ? 13.602 -37.219 9.039 1 40.91 170 VAL B N 1
ATOM 4434 C CA . VAL B 1 170 ? 14.711 -38 9.586 1 40.91 170 VAL B CA 1
ATOM 4435 C C . VAL B 1 170 ? 14.82 -39.312 8.844 1 40.91 170 VAL B C 1
ATOM 4437 O O . VAL B 1 170 ? 13.977 -40.219 9.016 1 40.91 170 VAL B O 1
ATOM 4440 N N . ILE B 1 171 ? 15.047 -39.344 7.543 1 47.03 171 ILE B N 1
ATOM 4441 C CA . ILE B 1 171 ? 15.297 -40.625 6.918 1 47.03 171 ILE B CA 1
ATOM 4442 C C . ILE B 1 171 ? 16.781 -40.969 6.984 1 47.03 171 ILE B C 1
ATOM 4444 O O . ILE B 1 171 ? 17.625 -40.156 6.574 1 47.03 171 ILE B O 1
ATOM 4448 N N . THR B 1 172 ? 17.266 -41.938 7.691 1 42.97 172 THR B N 1
ATOM 4449 C CA . THR B 1 172 ? 18.641 -42.438 7.664 1 42.97 172 THR B CA 1
ATOM 4450 C C . THR B 1 172 ? 19.219 -42.344 6.254 1 42.97 172 THR B C 1
ATOM 4452 O O . THR B 1 172 ? 20.25 -41.719 6.043 1 42.97 172 THR B O 1
ATOM 4455 N N . ASP B 1 173 ? 19.312 -43.594 5.555 1 43.06 173 ASP B N 1
ATOM 4456 C CA . ASP B 1 173 ? 20.062 -43.844 4.324 1 43.06 173 ASP B CA 1
ATOM 4457 C C . ASP B 1 173 ? 19.328 -43.281 3.113 1 43.06 173 ASP B C 1
ATOM 4459 O O . ASP B 1 173 ? 19.078 -43.969 2.133 1 43.06 173 ASP B O 1
ATOM 4463 N N . ALA B 1 174 ? 18.562 -42.312 3.266 1 48.09 174 ALA B N 1
ATOM 4464 C CA . ALA B 1 174 ? 17.703 -41.688 2.264 1 48.09 174 ALA B CA 1
ATOM 4465 C C . ALA B 1 174 ? 18.547 -40.969 1.201 1 48.09 174 ALA B C 1
ATOM 4467 O O . ALA B 1 174 ? 18.047 -40.094 0.478 1 48.09 174 ALA B O 1
ATOM 4468 N N . ALA B 1 175 ? 19.719 -41.062 1.279 1 49.84 175 ALA B N 1
ATOM 4469 C CA . ALA B 1 175 ? 20.484 -40.344 0.258 1 49.84 175 ALA B CA 1
ATOM 4470 C C . ALA B 1 175 ? 19.656 -40.188 -1.022 1 49.84 175 ALA B C 1
ATOM 4472 O O . ALA B 1 175 ? 19.641 -39.094 -1.62 1 49.84 175 ALA B O 1
ATOM 4473 N N . ALA B 1 176 ? 19.234 -41.25 -1.88 1 59.03 176 ALA B N 1
ATOM 4474 C CA . ALA B 1 176 ? 19.078 -41.281 -3.33 1 59.03 176 ALA B CA 1
ATOM 4475 C C . ALA B 1 176 ? 17.625 -41 -3.727 1 59.03 176 ALA B C 1
ATOM 4477 O O . ALA B 1 176 ? 17.219 -41.25 -4.867 1 59.03 176 ALA B O 1
ATOM 4478 N N . THR B 1 177 ? 16.719 -40.5 -2.883 1 81.75 177 THR B N 1
ATOM 4479 C CA . THR B 1 177 ? 15.383 -40.406 -3.473 1 81.75 177 THR B CA 1
ATOM 4480 C C . THR B 1 177 ? 14.766 -39.031 -3.225 1 81.75 177 THR B C 1
ATOM 4482 O O . THR B 1 177 ? 13.812 -38.906 -2.445 1 81.75 177 THR B O 1
ATOM 4485 N N . PRO B 1 178 ? 15.141 -38.031 -3.844 1 88.56 178 PRO B N 1
ATOM 4486 C CA . PRO B 1 178 ? 14.703 -36.656 -3.617 1 88.56 178 PRO B CA 1
ATOM 4487 C C . PRO B 1 178 ? 13.203 -36.469 -3.832 1 88.56 178 PRO B C 1
ATOM 4489 O O . PRO B 1 178 ? 12.57 -37.281 -4.527 1 88.56 178 PRO B O 1
ATOM 4492 N N . ILE B 1 179 ? 12.633 -35.562 -3.062 1 91.44 179 ILE B N 1
ATOM 4493 C CA . ILE B 1 179 ? 11.312 -35.031 -3.4 1 91.44 179 ILE B CA 1
ATOM 4494 C C . ILE B 1 179 ? 11.445 -34 -4.527 1 91.44 179 ILE B C 1
ATOM 4496 O O . ILE B 1 179 ? 11.961 -32.906 -4.316 1 91.44 179 ILE B O 1
ATOM 4500 N N . TYR B 1 180 ? 10.961 -34.375 -5.68 1 94.12 180 TYR B N 1
ATOM 4501 C CA . TYR B 1 180 ? 11.109 -33.5 -6.84 1 94.12 180 TYR B CA 1
ATOM 4502 C C . TYR B 1 180 ? 9.945 -32.531 -6.949 1 94.12 180 TYR B C 1
ATOM 4504 O O . TYR B 1 180 ? 10.148 -31.328 -7.199 1 94.12 180 TYR B O 1
ATOM 4512 N N . LEU B 1 181 ? 8.758 -33 -6.785 1 95.69 181 LEU B N 1
ATOM 4513 C CA . LEU B 1 181 ? 7.531 -32.219 -6.934 1 95.69 181 LEU B CA 1
ATOM 4514 C C . LEU B 1 181 ? 7.031 -31.734 -5.578 1 95.69 181 LEU B C 1
ATOM 4516 O O . LEU B 1 181 ? 6.625 -32.531 -4.734 1 95.69 181 LEU B O 1
ATOM 4520 N N . ALA B 1 182 ? 7.035 -30.406 -5.402 1 93.06 182 ALA B N 1
ATOM 4521 C CA . ALA B 1 182 ? 6.684 -29.844 -4.102 1 93.06 182 ALA B CA 1
ATOM 4522 C C . ALA B 1 182 ? 5.223 -29.406 -4.07 1 93.06 182 ALA B C 1
ATOM 4524 O O . ALA B 1 182 ? 4.562 -29.5 -3.031 1 93.06 182 ALA B O 1
ATOM 4525 N N . GLN B 1 183 ? 4.75 -28.891 -5.18 1 93.12 183 GLN B N 1
ATOM 4526 C CA . GLN B 1 183 ? 3.402 -28.344 -5.223 1 93.12 183 GLN B CA 1
ATOM 4527 C C . GLN B 1 183 ? 2.857 -28.328 -6.648 1 93.12 183 GLN B C 1
ATOM 4529 O O . GLN B 1 183 ? 3.625 -28.297 -7.609 1 93.12 183 GLN B O 1
ATOM 4534 N N . ILE B 1 184 ? 1.528 -28.391 -6.723 1 94.88 184 ILE B N 1
ATOM 4535 C CA . ILE B 1 184 ? 0.803 -28.234 -7.977 1 94.88 184 ILE B CA 1
ATOM 4536 C C . ILE B 1 184 ? -0.197 -27.078 -7.859 1 94.88 184 ILE B C 1
ATOM 4538 O O . ILE B 1 184 ? -0.963 -27.016 -6.895 1 94.88 184 ILE B O 1
ATOM 4542 N N . MET B 1 185 ? -0.111 -26.172 -8.773 1 94.25 185 MET B N 1
ATOM 4543 C CA . MET B 1 185 ? -1.1 -25.094 -8.836 1 94.25 185 MET B CA 1
ATOM 4544 C C . MET B 1 185 ? -1.952 -25.219 -10.094 1 94.25 185 MET B C 1
ATOM 4546 O O . MET B 1 185 ? -1.435 -25.5 -11.172 1 94.25 185 MET B O 1
ATOM 4550 N N . GLU B 1 186 ? -3.186 -25.016 -9.883 1 96 186 GLU B N 1
ATOM 4551 C CA . GLU B 1 186 ? -4.148 -25.094 -10.977 1 96 186 GLU B CA 1
ATOM 4552 C C . GLU B 1 186 ? -4.934 -23.797 -11.109 1 96 186 GLU B C 1
ATOM 4554 O O . GLU B 1 186 ? -5.336 -23.203 -10.109 1 96 186 GLU B O 1
ATOM 4559 N N . LYS B 1 187 ? -5.059 -23.328 -12.266 1 95.5 187 LYS B N 1
ATOM 4560 C CA . LYS B 1 187 ? -5.98 -22.25 -12.625 1 95.5 187 LYS B CA 1
ATOM 4561 C C . LYS B 1 187 ? -6.871 -22.672 -13.797 1 95.5 187 LYS B C 1
ATOM 4563 O O . LYS B 1 187 ? -6.395 -23.266 -14.758 1 95.5 187 LYS B O 1
ATOM 4568 N N . ASP B 1 188 ? -8.109 -22.328 -13.672 1 95.81 188 ASP B N 1
ATOM 4569 C CA . ASP B 1 188 ? -9.07 -22.688 -14.711 1 95.81 188 ASP B CA 1
ATOM 4570 C C . ASP B 1 188 ? -9.438 -21.469 -15.562 1 95.81 188 ASP B C 1
ATOM 4572 O O . ASP B 1 188 ? -9.828 -20.438 -15.031 1 95.81 188 ASP B O 1
ATOM 4576 N N . ILE B 1 189 ? -9.328 -21.672 -16.797 1 96.25 189 ILE B N 1
ATOM 4577 C CA . ILE B 1 189 ? -9.641 -20.656 -17.781 1 96.25 189 ILE B CA 1
ATOM 4578 C C . ILE B 1 189 ? -11.055 -20.859 -18.312 1 96.25 189 ILE B C 1
ATOM 4580 O O . ILE B 1 189 ? -11.398 -21.953 -18.781 1 96.25 189 ILE B O 1
ATOM 4584 N N . MET B 1 190 ? -11.867 -19.766 -18.25 1 94.81 190 MET B N 1
ATOM 4585 C CA . MET B 1 190 ? -13.289 -19.875 -18.531 1 94.81 190 MET B CA 1
ATOM 4586 C C . MET B 1 190 ? -13.703 -18.922 -19.656 1 94.81 190 MET B C 1
ATOM 4588 O O . MET B 1 190 ? -13.055 -17.906 -19.859 1 94.81 190 MET B O 1
ATOM 4592 N N . VAL B 1 191 ? -14.742 -19.312 -20.328 1 92.12 191 VAL B N 1
ATOM 4593 C CA . VAL B 1 191 ? -15.391 -18.438 -21.281 1 92.12 191 VAL B CA 1
ATOM 4594 C C . VAL B 1 191 ? -16.859 -18.25 -20.906 1 92.12 191 VAL B C 1
ATOM 4596 O O . VAL B 1 191 ? -17.5 -19.188 -20.422 1 92.12 191 VAL B O 1
ATOM 4599 N N . GLU B 1 192 ? -17.25 -17.031 -21.031 1 88.25 192 GLU B N 1
ATOM 4600 C CA . GLU B 1 192 ? -18.656 -16.766 -20.766 1 88.25 192 GLU B CA 1
ATOM 4601 C C . GLU B 1 192 ? -19.547 -17.234 -21.906 1 88.25 192 GLU B C 1
ATOM 4603 O O . GLU B 1 192 ? -19.266 -16.984 -23.078 1 88.25 192 GLU B O 1
ATOM 4608 N N . THR B 1 193 ? -20.609 -17.984 -21.547 1 87.5 193 THR B N 1
ATOM 4609 C CA . THR B 1 193 ? -21.594 -18.469 -22.516 1 87.5 193 THR B CA 1
ATOM 4610 C C . THR B 1 193 ? -23 -18.016 -22.125 1 87.5 193 THR B C 1
ATOM 4612 O O . THR B 1 193 ? -23.172 -17.297 -21.141 1 87.5 193 THR B O 1
ATOM 4615 N N . ASN B 1 194 ? -24 -18.328 -22.906 1 86.12 194 ASN B N 1
ATOM 4616 C CA . ASN B 1 194 ? -25.391 -17.969 -22.609 1 86.12 194 ASN B CA 1
ATOM 4617 C C . ASN B 1 194 ? -25.875 -18.641 -21.328 1 86.12 194 ASN B C 1
ATOM 4619 O O . ASN B 1 194 ? -26.766 -18.125 -20.656 1 86.12 194 ASN B O 1
ATOM 4623 N N . ASP B 1 195 ? -25.281 -19.766 -20.984 1 85.44 195 ASP B N 1
ATOM 4624 C CA . ASP B 1 195 ? -25.719 -20.562 -19.844 1 85.44 195 ASP B CA 1
ATOM 4625 C C . ASP B 1 195 ? -24.781 -20.344 -18.656 1 85.44 195 ASP B C 1
ATOM 4627 O O . ASP B 1 195 ? -24.797 -21.125 -17.688 1 85.44 195 ASP B O 1
ATOM 4631 N N . GLY B 1 196 ? -23.984 -19.375 -18.781 1 84.88 196 GLY B N 1
ATOM 4632 C CA . GLY B 1 196 ? -23.016 -19.141 -17.719 1 84.88 196 GLY B CA 1
ATOM 4633 C C . GLY B 1 196 ? -21.578 -19.219 -18.188 1 84.88 196 GLY B C 1
ATOM 4634 O O . GLY B 1 196 ? -21.219 -18.625 -19.203 1 84.88 196 GLY B O 1
ATOM 4635 N N . TYR B 1 197 ? -20.734 -19.906 -17.359 1 89.25 197 TYR B N 1
ATOM 4636 C CA . TYR B 1 197 ? -19.312 -20.031 -17.719 1 89.25 197 TYR B CA 1
ATOM 4637 C C . TYR B 1 197 ? -18.984 -21.469 -18.094 1 89.25 197 TYR B C 1
ATOM 4639 O O . TYR B 1 197 ? -19.547 -22.406 -17.531 1 89.25 197 TYR B O 1
ATOM 4647 N N . SER B 1 198 ? -18.109 -21.578 -19.078 1 91.94 198 SER B N 1
ATOM 4648 C CA . SER B 1 198 ? -17.656 -22.891 -19.516 1 91.94 198 SER B CA 1
ATOM 4649 C C . SER B 1 198 ? -16.141 -23 -19.469 1 91.94 198 SER B C 1
ATOM 4651 O O . SER B 1 198 ? -15.43 -22.062 -19.844 1 91.94 198 SER B O 1
ATOM 4653 N N . LEU B 1 199 ? -15.688 -24.172 -18.938 1 94.38 199 LEU B N 1
ATOM 4654 C CA . LEU B 1 199 ? -14.25 -24.438 -18.891 1 94.38 199 LEU B CA 1
ATOM 4655 C C . LEU B 1 199 ? -13.664 -24.531 -20.297 1 94.38 199 LEU B C 1
ATOM 4657 O O . LEU B 1 199 ? -14.141 -25.328 -21.109 1 94.38 199 LEU B O 1
ATOM 4661 N N . SER B 1 200 ? -12.625 -23.703 -20.562 1 94.81 200 SER B N 1
ATOM 4662 C CA . SER B 1 200 ? -12.07 -23.656 -21.906 1 94.81 200 SER B CA 1
ATOM 4663 C C . SER B 1 200 ? -10.562 -23.859 -21.891 1 94.81 200 SER B C 1
ATOM 4665 O O . SER B 1 200 ? -9.922 -23.891 -22.938 1 94.81 200 SER B O 1
ATOM 4667 N N . GLY B 1 201 ? -10.023 -23.953 -20.766 1 97 201 GLY B N 1
ATOM 4668 C CA . GLY B 1 201 ? -8.602 -24.234 -20.578 1 97 201 GLY B CA 1
ATOM 4669 C C . GLY B 1 201 ? -8.227 -24.5 -19.141 1 97 201 GLY B C 1
ATOM 4670 O O . GLY B 1 201 ? -8.961 -24.141 -18.219 1 97 201 GLY B O 1
ATOM 4671 N N . ILE B 1 202 ? -7.172 -25.188 -18.984 1 97.44 202 ILE B N 1
ATOM 4672 C CA . ILE B 1 202 ? -6.605 -25.438 -17.672 1 97.44 202 ILE B CA 1
ATOM 4673 C C . ILE B 1 202 ? -5.113 -25.109 -17.672 1 97.44 202 ILE B C 1
ATOM 4675 O O . ILE B 1 202 ? -4.398 -25.438 -18.609 1 97.44 202 ILE B O 1
ATOM 4679 N N . VAL B 1 203 ? -4.703 -24.375 -16.672 1 97.94 203 VAL B N 1
ATOM 4680 C CA . VAL B 1 203 ? -3.287 -24.078 -16.516 1 97.94 203 VAL B CA 1
ATOM 4681 C C . VAL B 1 203 ? -2.754 -24.734 -15.25 1 97.94 203 VAL B C 1
ATOM 4683 O O . VAL B 1 203 ? -3.312 -24.562 -14.164 1 97.94 203 VAL B O 1
ATOM 4686 N N . ILE B 1 204 ? -1.661 -25.5 -15.406 1 97.62 204 ILE B N 1
ATOM 4687 C CA . ILE B 1 204 ? -1.07 -26.234 -14.289 1 97.62 204 ILE B CA 1
ATOM 4688 C C . ILE B 1 204 ? 0.378 -25.797 -14.094 1 97.62 204 ILE B C 1
ATOM 4690 O O . ILE B 1 204 ? 1.151 -25.719 -15.055 1 97.62 204 ILE B O 1
ATOM 4694 N N . GLY B 1 205 ? 0.663 -25.422 -12.883 1 97.56 205 GLY B N 1
ATOM 4695 C CA . GLY B 1 205 ? 2.045 -25.188 -12.492 1 97.56 205 GLY B CA 1
ATOM 4696 C C . GLY B 1 205 ? 2.604 -26.281 -11.602 1 97.56 205 GLY B C 1
ATOM 4697 O O . GLY B 1 205 ? 1.963 -26.688 -10.633 1 97.56 205 GLY B O 1
ATOM 4698 N N . LEU B 1 206 ? 3.768 -26.781 -11.953 1 97.5 206 LEU B N 1
ATOM 4699 C CA . LEU B 1 206 ? 4.48 -27.734 -11.125 1 97.5 206 LEU B CA 1
ATOM 4700 C C . LEU B 1 206 ? 5.688 -27.094 -10.453 1 97.5 206 LEU B C 1
ATOM 4702 O O . LEU B 1 206 ? 6.652 -26.719 -11.133 1 97.5 206 LEU B O 1
ATOM 4706 N N . ALA B 1 207 ? 5.629 -26.938 -9.188 1 96.5 207 ALA B N 1
ATOM 4707 C CA . ALA B 1 207 ? 6.781 -26.422 -8.445 1 96.5 207 ALA B CA 1
ATOM 4708 C C . ALA B 1 207 ? 7.75 -27.547 -8.094 1 96.5 207 ALA B C 1
ATOM 4710 O O . ALA B 1 207 ? 7.43 -28.422 -7.285 1 96.5 207 ALA B O 1
ATOM 4711 N N . MET B 1 208 ? 8.945 -27.469 -8.695 1 96.69 208 MET B N 1
ATOM 4712 C CA . MET B 1 208 ? 9.945 -28.5 -8.492 1 96.69 208 MET B CA 1
ATOM 4713 C C . MET B 1 208 ? 11.055 -28.031 -7.562 1 96.69 208 MET B C 1
ATOM 4715 O O . MET B 1 208 ? 11.477 -26.875 -7.641 1 96.69 208 MET B O 1
ATOM 4719 N N . ASN B 1 209 ? 11.477 -28.938 -6.73 1 93.81 209 ASN B N 1
ATOM 4720 C CA . ASN B 1 209 ? 12.594 -28.594 -5.852 1 93.81 209 ASN B CA 1
ATOM 4721 C C . ASN B 1 209 ? 13.914 -28.562 -6.613 1 93.81 209 ASN B C 1
ATOM 4723 O O . ASN B 1 209 ? 14.172 -29.438 -7.457 1 93.81 209 ASN B O 1
ATOM 4727 N N . SER B 1 210 ? 14.648 -27.531 -6.332 1 93.25 210 SER B N 1
ATOM 4728 C CA . SER B 1 210 ? 15.992 -27.453 -6.914 1 93.25 210 SER B CA 1
ATOM 4729 C C . SER B 1 210 ? 17.031 -28.062 -5.98 1 93.25 210 SER B C 1
ATOM 4731 O O . SER B 1 210 ? 18.172 -28.266 -6.375 1 93.25 210 SER B O 1
ATOM 4733 N N . GLU B 1 211 ? 16.609 -28.25 -4.828 1 90.62 211 GLU B N 1
ATOM 4734 C CA . GLU B 1 211 ? 17.438 -28.875 -3.809 1 90.62 211 GLU B CA 1
ATOM 4735 C C . GLU B 1 211 ? 16.625 -29.812 -2.916 1 90.62 211 GLU B C 1
ATOM 4737 O O . GLU B 1 211 ? 15.43 -29.594 -2.715 1 90.62 211 GLU B O 1
ATOM 4742 N N . TYR B 1 212 ? 17.297 -30.844 -2.525 1 87.25 212 TYR B N 1
ATOM 4743 C CA . TYR B 1 212 ? 16.703 -31.781 -1.588 1 87.25 212 TYR B CA 1
ATOM 4744 C C . TYR B 1 212 ? 17.516 -31.859 -0.3 1 87.25 212 TYR B C 1
ATOM 4746 O O . TYR B 1 212 ? 18.719 -32.094 -0.333 1 87.25 212 TYR B O 1
ATOM 4754 N N . GLN B 1 213 ? 16.797 -31.516 0.771 1 82.69 213 GLN B N 1
ATOM 4755 C CA . GLN B 1 213 ? 17.438 -31.578 2.08 1 82.69 213 GLN B CA 1
ATOM 4756 C C . GLN B 1 213 ? 16.938 -32.75 2.889 1 82.69 213 GLN B C 1
ATOM 4758 O O . GLN B 1 213 ? 15.734 -33.062 2.895 1 82.69 213 GLN B O 1
ATOM 4763 N N . TYR B 1 214 ? 17.875 -33.438 3.484 1 77.06 214 TYR B N 1
ATOM 4764 C CA . TYR B 1 214 ? 17.5 -34.531 4.355 1 77.06 214 TYR B CA 1
ATOM 4765 C C . TYR B 1 214 ? 18.453 -34.656 5.535 1 77.06 214 TYR B C 1
ATOM 4767 O O . TYR B 1 214 ? 19.578 -34.156 5.48 1 77.06 214 TYR B O 1
ATOM 4775 N N . THR B 1 215 ? 17.891 -35.156 6.582 1 78.31 215 THR B N 1
ATOM 4776 C CA . THR B 1 215 ? 18.688 -35.375 7.785 1 78.31 215 THR B CA 1
ATOM 4777 C C . THR B 1 215 ? 19 -36.875 7.945 1 78.31 215 THR B C 1
ATOM 4779 O O . THR B 1 215 ? 18.094 -37.719 7.879 1 78.31 215 THR B O 1
ATOM 4782 N N . ASP B 1 216 ? 20.266 -37.094 8.195 1 75.81 216 ASP B N 1
ATOM 4783 C CA . ASP B 1 216 ? 20.641 -38.5 8.328 1 75.81 216 ASP B CA 1
ATOM 4784 C C . ASP B 1 216 ? 20.453 -39 9.758 1 75.81 216 ASP B C 1
ATOM 4786 O O . ASP B 1 216 ? 19.984 -38.25 10.617 1 75.81 216 ASP B O 1
ATOM 4790 N N . SER B 1 217 ? 20.75 -40.312 9.906 1 72.5 217 SER B N 1
ATOM 4791 C CA . SER B 1 217 ? 20.516 -40.969 11.188 1 72.5 217 SER B CA 1
ATOM 4792 C C . SER B 1 217 ? 21.375 -40.344 12.281 1 72.5 217 SER B C 1
ATOM 4794 O O . SER B 1 217 ? 21.078 -40.469 13.469 1 72.5 217 SER B O 1
ATOM 4796 N N . ASN B 1 218 ? 22.391 -39.688 11.891 1 79.62 218 ASN B N 1
ATOM 4797 C CA . ASN B 1 218 ? 23.281 -39 12.836 1 79.62 218 ASN B CA 1
ATOM 4798 C C . ASN B 1 218 ? 22.891 -37.531 13.039 1 79.62 218 ASN B C 1
ATOM 4800 O O . ASN B 1 218 ? 23.688 -36.75 13.539 1 79.62 218 ASN B O 1
ATOM 4804 N N . ASN B 1 219 ? 21.781 -37.219 12.492 1 81.25 219 ASN B N 1
ATOM 4805 C CA . ASN B 1 219 ? 21.219 -35.875 12.625 1 81.25 219 ASN B CA 1
ATOM 4806 C C . ASN B 1 219 ? 22.031 -34.844 11.82 1 81.25 219 ASN B C 1
ATOM 4808 O O . ASN B 1 219 ? 22.125 -33.688 12.219 1 81.25 219 ASN B O 1
ATOM 4812 N N . VAL B 1 220 ? 22.766 -35.375 10.914 1 82.12 220 VAL B N 1
ATOM 4813 C CA . VAL B 1 220 ? 23.484 -34.469 10.016 1 82.12 220 VAL B CA 1
ATOM 4814 C C . VAL B 1 220 ? 22.578 -34.062 8.844 1 82.12 220 VAL B C 1
ATOM 4816 O O . VAL B 1 220 ? 21.984 -34.938 8.203 1 82.12 220 VAL B O 1
ATOM 4819 N N . VAL B 1 221 ? 22.469 -32.781 8.555 1 82.44 221 VAL B N 1
ATOM 4820 C CA . VAL B 1 221 ? 21.641 -32.25 7.461 1 82.44 221 VAL B CA 1
ATOM 4821 C C . VAL B 1 221 ? 22.438 -32.281 6.16 1 82.44 221 VAL B C 1
ATOM 4823 O O . VAL B 1 221 ? 23.547 -31.719 6.102 1 82.44 221 VAL B O 1
ATOM 4826 N N . HIS B 1 222 ? 21.906 -33.031 5.254 1 83.38 222 HIS B N 1
ATOM 4827 C CA . HIS B 1 222 ? 22.516 -33.094 3.93 1 83.38 222 HIS B CA 1
ATOM 4828 C C . HIS B 1 222 ? 21.688 -32.344 2.904 1 83.38 222 HIS B C 1
ATOM 4830 O O . HIS B 1 222 ? 20.469 -32.25 3.025 1 83.38 222 HIS B O 1
ATOM 4836 N N . ARG B 1 223 ? 22.422 -31.703 1.96 1 85.94 223 ARG B N 1
ATOM 4837 C CA . ARG B 1 223 ? 21.781 -30.984 0.86 1 85.94 223 ARG B CA 1
ATOM 4838 C C . ARG B 1 223 ? 22.266 -31.516 -0.488 1 85.94 223 ARG B C 1
ATOM 4840 O O . ARG B 1 223 ? 23.469 -31.641 -0.708 1 85.94 223 ARG B O 1
ATOM 4847 N N . GLN B 1 224 ? 21.328 -31.922 -1.276 1 87.69 224 GLN B N 1
ATOM 4848 C CA . GLN B 1 224 ? 21.625 -32.406 -2.623 1 87.69 224 GLN B CA 1
ATOM 4849 C C . GLN B 1 224 ? 20.969 -31.516 -3.678 1 87.69 224 GLN B C 1
ATOM 4851 O O . GLN B 1 224 ? 19.75 -31.297 -3.641 1 87.69 224 GLN B O 1
ATOM 4856 N N . GLU B 1 225 ? 21.781 -31.078 -4.613 1 90.75 225 GLU B N 1
ATOM 4857 C CA . GLU B 1 225 ? 21.234 -30.266 -5.707 1 90.75 225 GLU B CA 1
ATOM 4858 C C . GLU B 1 225 ? 20.547 -31.156 -6.746 1 90.75 225 GLU B C 1
ATOM 4860 O O . GLU B 1 225 ? 21.016 -32.25 -7.031 1 90.75 225 GLU B O 1
ATOM 4865 N N . ILE B 1 226 ? 19.484 -30.766 -7.234 1 92.88 226 ILE B N 1
ATOM 4866 C CA . ILE B 1 226 ? 18.797 -31.406 -8.352 1 92.88 226 ILE B CA 1
ATOM 4867 C C . ILE B 1 226 ? 19.125 -30.656 -9.648 1 92.88 226 ILE B C 1
ATOM 4869 O O . ILE B 1 226 ? 18.828 -29.469 -9.766 1 92.88 226 ILE B O 1
ATOM 4873 N N . SER B 1 227 ? 19.719 -31.359 -10.594 1 93.06 227 SER B N 1
ATOM 4874 C CA . SER B 1 227 ? 20.109 -30.703 -11.836 1 93.06 227 SER B CA 1
ATOM 4875 C C . SER B 1 227 ? 18.891 -30.281 -12.648 1 93.06 227 SER B C 1
ATOM 4877 O O . SER B 1 227 ? 17.828 -30.906 -12.57 1 93.06 227 SER B O 1
ATOM 4879 N N . ILE B 1 228 ? 19.125 -29.297 -13.461 1 93 228 ILE B N 1
ATOM 4880 C CA . ILE B 1 228 ? 18.062 -28.781 -14.312 1 93 228 ILE B CA 1
ATOM 4881 C C . ILE B 1 228 ? 17.609 -29.859 -15.289 1 93 228 ILE B C 1
ATOM 4883 O O . ILE B 1 228 ? 16.422 -29.953 -15.617 1 93 228 ILE B O 1
ATOM 4887 N N . GLY B 1 229 ? 18.594 -30.578 -15.742 1 94.12 229 GLY B N 1
ATOM 4888 C CA . GLY B 1 229 ? 18.266 -31.672 -16.641 1 94.12 229 GLY B CA 1
ATOM 4889 C C . GLY B 1 229 ? 17.344 -32.719 -16.016 1 94.12 229 GLY B C 1
ATOM 4890 O O . GLY B 1 229 ? 16.344 -33.094 -16.625 1 94.12 229 GLY B O 1
ATOM 4891 N N . GLU B 1 230 ? 17.688 -33.156 -14.883 1 94 230 GLU B N 1
ATOM 4892 C CA . GLU B 1 230 ? 16.844 -34.094 -14.164 1 94 230 GLU B CA 1
ATOM 4893 C C . GLU B 1 230 ? 15.469 -33.531 -13.859 1 94 230 GLU B C 1
ATOM 4895 O O . GLU B 1 230 ? 14.453 -34.219 -13.977 1 94 230 GLU B O 1
ATOM 4900 N N . MET B 1 231 ? 15.461 -32.344 -13.469 1 95.44 231 MET B N 1
ATOM 4901 C CA . MET B 1 231 ? 14.211 -31.641 -13.156 1 95.44 231 MET B CA 1
ATOM 4902 C C . MET B 1 231 ? 13.297 -31.594 -14.383 1 95.44 231 MET B C 1
ATOM 4904 O O . MET B 1 231 ? 12.102 -31.875 -14.273 1 95.44 231 MET B O 1
ATOM 4908 N N . ARG B 1 232 ? 13.859 -31.312 -15.516 1 96 232 ARG B N 1
ATOM 4909 C CA . ARG B 1 232 ? 13.086 -31.234 -16.75 1 96 232 ARG B CA 1
ATOM 4910 C C . ARG B 1 232 ? 12.5 -32.594 -17.109 1 96 232 ARG B C 1
ATOM 4912 O O . ARG B 1 232 ? 11.328 -32.688 -17.484 1 96 232 ARG B O 1
ATOM 4919 N N . GLU B 1 233 ? 13.312 -33.562 -16.984 1 96.25 233 GLU B N 1
ATOM 4920 C CA . GLU B 1 233 ? 12.867 -34.906 -17.328 1 96.25 233 GLU B CA 1
ATOM 4921 C C . GLU B 1 233 ? 11.734 -35.344 -16.422 1 96.25 233 GLU B C 1
ATOM 4923 O O . GLU B 1 233 ? 10.695 -35.812 -16.891 1 96.25 233 GLU B O 1
ATOM 4928 N N . ARG B 1 234 ? 11.938 -35.25 -15.148 1 96.19 234 ARG B N 1
ATOM 4929 C CA . ARG B 1 234 ? 10.922 -35.625 -14.18 1 96.19 234 ARG B CA 1
ATOM 4930 C C . ARG B 1 234 ? 9.68 -34.75 -14.312 1 96.19 234 ARG B C 1
ATOM 4932 O O . ARG B 1 234 ? 8.555 -35.25 -14.234 1 96.19 234 ARG B O 1
ATOM 4939 N N . GLY B 1 235 ? 9.898 -33.469 -14.445 1 97.88 235 GLY B N 1
ATOM 4940 C CA . GLY B 1 235 ? 8.781 -32.562 -14.609 1 97.88 235 GLY B CA 1
ATOM 4941 C C . GLY B 1 235 ? 7.895 -32.906 -15.789 1 97.88 235 GLY B C 1
ATOM 4942 O O . GLY B 1 235 ? 6.668 -32.906 -15.672 1 97.88 235 GLY B O 1
ATOM 4943 N N . LYS B 1 236 ? 8.523 -33.219 -16.922 1 97.88 236 LYS B N 1
ATOM 4944 C CA . LYS B 1 236 ? 7.762 -33.594 -18.109 1 97.88 236 LYS B CA 1
ATOM 4945 C C . LYS B 1 236 ? 6.98 -34.875 -17.859 1 97.88 236 LYS B C 1
ATOM 4947 O O . LYS B 1 236 ? 5.824 -35 -18.281 1 97.88 236 LYS B O 1
ATOM 4952 N N . ALA B 1 237 ? 7.602 -35.781 -17.219 1 97.75 237 ALA B N 1
ATOM 4953 C CA . ALA B 1 237 ? 6.934 -37.062 -16.906 1 97.75 237 ALA B CA 1
ATOM 4954 C C . ALA B 1 237 ? 5.727 -36.844 -16 1 97.75 237 ALA B C 1
ATOM 4956 O O . ALA B 1 237 ? 4.652 -37.406 -16.234 1 97.75 237 ALA B O 1
ATOM 4957 N N . TYR B 1 238 ? 5.93 -36 -14.961 1 98.19 238 TYR B N 1
ATOM 4958 C CA . TYR B 1 238 ? 4.828 -35.688 -14.055 1 98.19 238 TYR B CA 1
ATOM 4959 C C . TYR B 1 238 ? 3.703 -34.969 -14.797 1 98.19 238 TYR B C 1
ATOM 4961 O O . TYR B 1 238 ? 2.523 -35.25 -14.555 1 98.19 238 TYR B O 1
ATOM 4969 N N . ALA B 1 239 ? 4.094 -34.031 -15.672 1 98.5 239 ALA B N 1
ATOM 4970 C CA . ALA B 1 239 ? 3.105 -33.312 -16.469 1 98.5 239 ALA B CA 1
ATOM 4971 C C . ALA B 1 239 ? 2.211 -34.281 -17.25 1 98.5 239 ALA B C 1
ATOM 4973 O O . ALA B 1 239 ? 0.984 -34.156 -17.203 1 98.5 239 ALA B O 1
ATOM 4974 N N . ASN B 1 240 ? 2.814 -35.281 -17.906 1 98.25 240 ASN B N 1
ATOM 4975 C CA . ASN B 1 240 ? 2.057 -36.25 -18.672 1 98.25 240 ASN B CA 1
ATOM 4976 C C . ASN B 1 240 ? 1.136 -37.062 -17.781 1 98.25 240 ASN B C 1
ATOM 4978 O O . ASN B 1 240 ? -0.019 -37.312 -18.141 1 98.25 240 ASN B O 1
ATOM 4982 N N . THR B 1 241 ? 1.637 -37.469 -16.672 1 98.25 241 THR B N 1
ATOM 4983 C CA . THR B 1 241 ? 0.841 -38.25 -15.734 1 98.25 241 THR B CA 1
ATOM 4984 C C . THR B 1 241 ? -0.369 -37.469 -15.25 1 98.25 241 THR B C 1
ATOM 4986 O O . THR B 1 241 ? -1.49 -37.969 -15.234 1 98.25 241 THR B O 1
ATOM 4989 N N . ILE B 1 242 ? -0.128 -36.219 -14.82 1 97.94 242 ILE B N 1
ATOM 4990 C CA . ILE B 1 242 ? -1.177 -35.375 -14.281 1 97.94 242 ILE B CA 1
ATOM 4991 C C . ILE B 1 242 ? -2.23 -35.094 -15.352 1 97.94 242 ILE B C 1
ATOM 4993 O O . ILE B 1 242 ? -3.432 -35.188 -15.086 1 97.94 242 ILE B O 1
ATOM 4997 N N . VAL B 1 243 ? -1.806 -34.781 -16.578 1 98 243 VAL B N 1
ATOM 4998 C CA . VAL B 1 243 ? -2.732 -34.562 -17.672 1 98 243 VAL B CA 1
ATOM 4999 C C . VAL B 1 243 ? -3.555 -35.812 -17.953 1 98 243 VAL B C 1
ATOM 5001 O O . VAL B 1 243 ? -4.77 -35.719 -18.141 1 98 243 VAL B O 1
ATOM 5004 N N . GLY B 1 244 ? -2.914 -36.969 -17.953 1 97.25 244 GLY B N 1
ATOM 5005 C CA . GLY B 1 244 ? -3.627 -38.219 -18.125 1 97.25 244 GLY B CA 1
ATOM 5006 C C . GLY B 1 244 ? -4.688 -38.469 -17.062 1 97.25 244 GLY B C 1
ATOM 5007 O O . GLY B 1 244 ? -5.797 -38.906 -17.375 1 97.25 244 GLY B O 1
ATOM 5008 N N . ARG B 1 245 ? -4.316 -38.156 -15.82 1 97.38 245 ARG B N 1
ATOM 5009 C CA . ARG B 1 245 ? -5.258 -38.312 -14.719 1 97.38 245 ARG B CA 1
ATOM 5010 C C . ARG B 1 245 ? -6.449 -37.375 -14.859 1 97.38 245 ARG B C 1
ATOM 5012 O O . ARG B 1 245 ? -7.59 -37.781 -14.617 1 97.38 245 ARG B O 1
ATOM 5019 N N . LEU B 1 246 ? -6.191 -36.125 -15.219 1 97 246 LEU B N 1
ATOM 5020 C CA . LEU B 1 246 ? -7.266 -35.156 -15.406 1 97 246 LEU B CA 1
ATOM 5021 C C . LEU B 1 246 ? -8.18 -35.594 -16.547 1 97 246 LEU B C 1
ATOM 5023 O O . LEU B 1 246 ? -9.406 -35.469 -16.453 1 97 246 LEU B O 1
ATOM 5027 N N . ARG B 1 247 ? -7.656 -36.188 -17.609 1 96 247 ARG B N 1
ATOM 5028 C CA . ARG B 1 247 ? -8.422 -36.531 -18.797 1 96 247 ARG B CA 1
ATOM 5029 C C . ARG B 1 247 ? -9.188 -37.812 -18.594 1 96 247 ARG B C 1
ATOM 5031 O O . ARG B 1 247 ? -9.969 -38.219 -19.453 1 96 247 ARG B O 1
ATOM 5038 N N . ALA B 1 248 ? -8.945 -38.469 -17.484 1 93.75 248 ALA B N 1
ATOM 5039 C CA . ALA B 1 248 ? -9.82 -39.594 -17.141 1 93.75 248 ALA B CA 1
ATOM 5040 C C . ALA B 1 248 ? -11.25 -39.094 -16.906 1 93.75 248 ALA B C 1
ATOM 5042 O O . ALA B 1 248 ? -12.195 -39.906 -16.969 1 93.75 248 ALA B O 1
ATOM 5043 N N . THR B 1 249 ? -11.32 -37.844 -16.625 1 92.06 249 THR B N 1
ATOM 5044 C CA . THR B 1 249 ? -12.633 -37.219 -16.594 1 92.06 249 THR B CA 1
ATOM 5045 C C . THR B 1 249 ? -13.102 -36.844 -18 1 92.06 249 THR B C 1
ATOM 5047 O O . THR B 1 249 ? -12.5 -36 -18.656 1 92.06 249 THR B O 1
ATOM 5050 N N . PRO B 1 250 ? -14.18 -37.344 -18.484 1 91.62 250 PRO B N 1
ATOM 5051 C CA . PRO B 1 250 ? -14.609 -37.188 -19.875 1 91.62 250 PRO B CA 1
ATOM 5052 C C . PRO B 1 250 ? -14.766 -35.719 -20.281 1 91.62 250 PRO B C 1
ATOM 5054 O O . PRO B 1 250 ? -14.406 -35.344 -21.391 1 91.62 250 PRO B O 1
ATOM 5057 N N . GLU B 1 251 ? -15.219 -34.875 -19.422 1 91.12 251 GLU B N 1
ATOM 5058 C CA . GLU B 1 251 ? -15.477 -33.469 -19.719 1 91.12 251 GLU B CA 1
ATOM 5059 C C . GLU B 1 251 ? -14.18 -32.719 -20.016 1 91.12 251 GLU B C 1
ATOM 5061 O O . GLU B 1 251 ? -14.203 -31.609 -20.578 1 91.12 251 GLU B O 1
ATOM 5066 N N . LEU B 1 252 ? -12.992 -33.312 -19.719 1 95.06 252 LEU B N 1
ATOM 5067 C CA . LEU B 1 252 ? 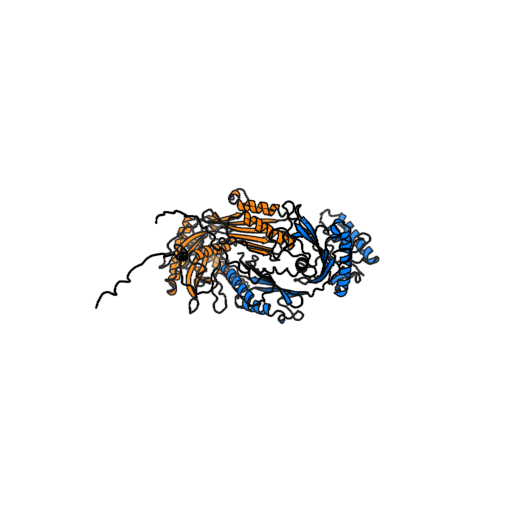-11.727 -32.594 -19.828 1 95.06 252 LEU B CA 1
ATOM 5068 C C . LEU B 1 252 ? -10.93 -33.094 -21.031 1 95.06 252 LEU B C 1
ATOM 5070 O O . LEU B 1 252 ? -9.836 -32.594 -21.297 1 95.06 252 LEU B O 1
ATOM 5074 N N . ARG B 1 253 ? -11.438 -34.062 -21.844 1 93 253 ARG B N 1
ATOM 5075 C CA . ARG B 1 253 ? -10.688 -34.719 -22.906 1 93 253 ARG B CA 1
ATOM 5076 C C . ARG B 1 253 ? -10.297 -33.75 -24 1 93 253 ARG B C 1
ATOM 5078 O O . ARG B 1 253 ? -9.242 -33.875 -24.625 1 93 253 ARG B O 1
ATOM 5085 N N . SER B 1 254 ? -11.086 -32.688 -24.234 1 90.81 254 SER B N 1
ATOM 5086 C CA . SER B 1 254 ? -10.812 -31.781 -25.328 1 90.81 254 SER B CA 1
ATOM 5087 C C . SER B 1 254 ? -10.445 -30.391 -24.828 1 90.81 254 SER B C 1
ATOM 5089 O O . SER B 1 254 ? -10.375 -29.438 -25.594 1 90.81 254 SER B O 1
ATOM 5091 N N . VAL B 1 255 ? -10.297 -30.297 -23.578 1 95.25 255 VAL B N 1
ATOM 5092 C CA . VAL B 1 255 ? -9.914 -29.016 -23 1 95.25 255 VAL B CA 1
ATOM 5093 C C . VAL B 1 255 ? -8.398 -28.859 -23.047 1 95.25 255 VAL B C 1
ATOM 5095 O O . VAL B 1 255 ? -7.66 -29.719 -22.562 1 95.25 255 VAL B O 1
ATOM 5098 N N . PRO B 1 256 ? -7.91 -27.781 -23.719 1 96.94 256 PRO B N 1
ATOM 5099 C CA . PRO B 1 256 ? -6.461 -27.578 -23.703 1 96.94 256 PRO B CA 1
ATOM 5100 C C . PRO B 1 256 ? -5.902 -27.422 -22.281 1 96.94 256 PRO B C 1
ATOM 5102 O O . PRO B 1 256 ? -6.496 -26.734 -21.453 1 96.94 256 PRO B O 1
ATOM 5105 N N . ILE B 1 257 ? -4.824 -28.109 -22.016 1 98 257 ILE B N 1
ATOM 5106 C CA . ILE B 1 257 ? -4.168 -28.047 -20.719 1 98 257 ILE B CA 1
ATOM 5107 C C . ILE B 1 257 ? -2.729 -27.578 -20.891 1 98 257 ILE B C 1
ATOM 5109 O O . ILE B 1 257 ? -1.914 -28.25 -21.516 1 98 257 ILE B O 1
ATOM 5113 N N . SER B 1 258 ? -2.436 -26.359 -20.375 1 98.19 258 SER B N 1
ATOM 5114 C CA . SER B 1 258 ? -1.069 -25.844 -20.344 1 98.19 258 SER B CA 1
ATOM 5115 C C . SER B 1 258 ? -0.365 -26.219 -19.047 1 98.19 258 SER B C 1
ATOM 5117 O O . SER B 1 258 ? -0.921 -26.047 -17.953 1 98.19 258 SER B O 1
ATOM 5119 N N . VAL B 1 259 ? 0.804 -26.797 -19.141 1 98.56 259 VAL B N 1
ATOM 5120 C CA . VAL B 1 259 ? 1.575 -27.188 -17.969 1 98.56 259 VAL B CA 1
ATOM 5121 C C . VAL B 1 259 ? 2.922 -26.453 -17.969 1 98.56 259 VAL B C 1
ATOM 5123 O O . VAL B 1 259 ? 3.609 -26.422 -19 1 98.56 259 VAL B O 1
ATOM 5126 N N . ALA B 1 260 ? 3.254 -25.844 -16.875 1 98.56 260 ALA B N 1
ATOM 5127 C CA . ALA B 1 260 ? 4.527 -25.141 -16.734 1 98.56 260 ALA B CA 1
ATOM 5128 C C . ALA B 1 260 ? 5.328 -25.672 -15.555 1 98.56 260 ALA B C 1
ATOM 5130 O O . ALA B 1 260 ? 4.758 -26.031 -14.516 1 98.56 260 ALA B O 1
ATOM 5131 N N . ILE B 1 261 ? 6.613 -25.75 -15.719 1 98.62 261 ILE B N 1
ATOM 5132 C CA . ILE B 1 261 ? 7.508 -26.312 -14.703 1 98.62 261 ILE B CA 1
ATOM 5133 C C . ILE B 1 261 ? 8.305 -25.172 -14.055 1 98.62 261 ILE B C 1
ATOM 5135 O O . ILE B 1 261 ? 9.008 -24.438 -14.734 1 98.62 261 ILE B O 1
ATOM 5139 N N . PHE B 1 262 ? 8.164 -25.016 -12.82 1 97.75 262 PHE B N 1
ATOM 5140 C CA . PHE B 1 262 ? 8.781 -23.984 -11.992 1 97.75 262 PHE B CA 1
ATOM 5141 C C . PHE B 1 262 ? 9.922 -24.578 -11.164 1 97.75 262 PHE B C 1
ATOM 5143 O O . PHE B 1 262 ? 9.734 -25.578 -10.469 1 97.75 262 PHE B O 1
ATOM 5150 N N . SER B 1 263 ? 11.086 -24 -11.25 1 97.25 263 SER B N 1
ATOM 5151 C CA . SER B 1 263 ? 12.219 -24.375 -10.398 1 97.25 263 SER B CA 1
ATOM 5152 C C . SER B 1 263 ? 12.273 -23.516 -9.141 1 97.25 263 SER B C 1
ATOM 5154 O O . SER B 1 263 ? 12.609 -22.328 -9.211 1 97.25 263 SER B O 1
ATOM 5156 N N . GLN B 1 264 ? 11.969 -24.125 -8.023 1 95.5 264 GLN B N 1
ATOM 5157 C CA . GLN B 1 264 ? 12.008 -23.406 -6.762 1 95.5 264 GLN B CA 1
ATOM 5158 C C . GLN B 1 264 ? 13.438 -23 -6.414 1 95.5 264 GLN B C 1
ATOM 5160 O O . GLN B 1 264 ? 14.383 -23.75 -6.637 1 95.5 264 GLN B O 1
ATOM 5165 N N . ALA B 1 265 ? 13.562 -21.766 -5.898 1 93.5 265 ALA B N 1
ATOM 5166 C CA . ALA B 1 265 ? 14.828 -21.391 -5.285 1 93.5 265 ALA B CA 1
ATOM 5167 C C . ALA B 1 265 ? 14.969 -21.984 -3.891 1 93.5 265 ALA B C 1
ATOM 5169 O O . ALA B 1 265 ? 13.977 -22.375 -3.271 1 93.5 265 ALA B O 1
ATOM 5170 N N . PRO B 1 266 ? 16.219 -22.047 -3.523 1 89 266 PRO B N 1
ATOM 5171 C CA . PRO B 1 266 ? 16.375 -22.469 -2.129 1 89 266 PRO B CA 1
ATOM 5172 C C . PRO B 1 266 ? 15.586 -21.594 -1.155 1 89 266 PRO B C 1
ATOM 5174 O O . PRO B 1 266 ? 15.297 -20.422 -1.459 1 89 266 PRO B O 1
ATOM 5177 N N . ALA B 1 267 ? 15.328 -22.125 0.033 1 83.25 267 ALA B N 1
ATOM 5178 C CA . ALA B 1 267 ? 14.477 -21.453 1.015 1 83.25 267 ALA B CA 1
ATOM 5179 C C . ALA B 1 267 ? 15.078 -20.125 1.448 1 83.25 267 ALA B C 1
ATOM 5181 O O . ALA B 1 267 ? 14.352 -19.203 1.854 1 83.25 267 ALA B O 1
ATOM 5182 N N . SER B 1 268 ? 16.344 -19.984 1.338 1 83.75 268 SER B N 1
ATOM 5183 C CA . SER B 1 268 ? 17.031 -18.781 1.779 1 83.75 268 SER B CA 1
ATOM 5184 C C . SER B 1 268 ? 16.906 -17.656 0.756 1 83.75 268 SER B C 1
ATOM 5186 O O . SER B 1 268 ? 17.219 -16.5 1.052 1 83.75 268 SER B O 1
ATOM 5188 N N . ASN B 1 269 ? 16.484 -18.062 -0.363 1 88.06 269 ASN B N 1
ATOM 5189 C CA . ASN B 1 269 ? 16.312 -17.062 -1.412 1 88.06 269 ASN B CA 1
ATOM 5190 C C . ASN B 1 269 ? 14.992 -16.328 -1.269 1 88.06 269 ASN B C 1
ATOM 5192 O O . ASN B 1 269 ? 13.93 -16.922 -1.396 1 88.06 269 ASN B O 1
ATOM 5196 N N . VAL B 1 270 ? 15.07 -15.008 -1.141 1 88.5 270 VAL B N 1
ATOM 5197 C CA . VAL B 1 270 ? 13.891 -14.219 -0.783 1 88.5 270 VAL B CA 1
ATOM 5198 C C . VAL B 1 270 ? 13.109 -13.859 -2.043 1 88.5 270 VAL B C 1
ATOM 5200 O O . VAL B 1 270 ? 11.93 -13.508 -1.968 1 88.5 270 VAL B O 1
ATOM 5203 N N . VAL B 1 271 ? 13.656 -13.938 -3.232 1 92.81 271 VAL B N 1
ATOM 5204 C CA . VAL B 1 271 ? 12.977 -13.477 -4.441 1 92.81 271 VAL B CA 1
ATOM 5205 C C . VAL B 1 271 ? 12.312 -14.656 -5.141 1 92.81 271 VAL B C 1
ATOM 5207 O O . VAL B 1 271 ? 11.516 -14.469 -6.062 1 92.81 271 VAL B O 1
ATOM 5210 N N . GLY B 1 272 ? 12.617 -15.906 -4.762 1 93.81 272 GLY B N 1
ATOM 5211 C CA . GLY B 1 272 ? 11.945 -17.094 -5.281 1 93.81 272 GLY B CA 1
ATOM 5212 C C . GLY B 1 272 ? 12.57 -17.609 -6.562 1 93.81 272 GLY B C 1
ATOM 5213 O O . GLY B 1 272 ? 13.602 -17.109 -7.008 1 93.81 272 GLY B O 1
ATOM 5214 N N . GLY B 1 273 ? 11.961 -18.625 -7.184 1 96.19 273 GLY B N 1
ATOM 5215 C CA . GLY B 1 273 ? 12.477 -19.312 -8.359 1 96.19 273 GLY B CA 1
ATOM 5216 C C . GLY B 1 273 ? 11.914 -18.781 -9.656 1 96.19 273 GLY B C 1
ATOM 5217 O O . GLY B 1 273 ? 11.477 -17.625 -9.727 1 96.19 273 GLY B O 1
ATOM 5218 N N . THR B 1 274 ? 12.07 -19.594 -10.695 1 97.31 274 THR B N 1
ATOM 5219 C CA . THR B 1 274 ? 11.641 -19.188 -12.031 1 97.31 274 THR B CA 1
ATOM 5220 C C . THR B 1 274 ? 11.086 -20.391 -12.805 1 97.31 274 THR B C 1
ATOM 5222 O O . THR B 1 274 ? 11.328 -21.531 -12.438 1 97.31 274 THR B O 1
ATOM 5225 N N . PHE B 1 275 ? 10.328 -20.078 -13.773 1 97.81 275 PHE B N 1
ATOM 5226 C CA . PHE B 1 275 ? 9.859 -21.109 -14.672 1 97.81 275 PHE B CA 1
ATOM 5227 C C . PHE B 1 275 ? 10.945 -21.516 -15.664 1 97.81 275 PHE B C 1
ATOM 5229 O O . PHE B 1 275 ? 11.695 -20.656 -16.141 1 97.81 275 PHE B O 1
ATOM 5236 N N . VAL B 1 276 ? 11 -22.875 -16.016 1 97 276 VAL B N 1
ATOM 5237 C CA . VAL B 1 276 ? 12.078 -23.359 -16.875 1 97 276 VAL B CA 1
ATOM 5238 C C . VAL B 1 276 ? 11.492 -23.891 -18.188 1 97 276 VAL B C 1
ATOM 5240 O O . VAL B 1 276 ? 12.164 -23.891 -19.219 1 97 276 VAL B O 1
ATOM 5243 N N . LEU B 1 277 ? 10.242 -24.391 -18.062 1 96.38 277 LEU B N 1
ATOM 5244 C CA . LEU B 1 277 ? 9.602 -25.031 -19.203 1 96.38 277 LEU B CA 1
ATOM 5245 C C . LEU B 1 277 ? 8.086 -24.891 -19.141 1 96.38 277 LEU B C 1
ATOM 5247 O O . LEU B 1 277 ? 7.508 -24.875 -18.047 1 96.38 277 LEU B O 1
ATOM 5251 N N . ASP B 1 278 ? 7.496 -24.734 -20.297 1 97.56 278 ASP B N 1
ATOM 5252 C CA . ASP B 1 278 ? 6.051 -24.922 -20.344 1 97.56 278 ASP B CA 1
ATOM 5253 C C . ASP B 1 278 ? 5.625 -25.609 -21.625 1 97.56 278 ASP B C 1
ATOM 5255 O O . ASP B 1 278 ? 6.344 -25.578 -22.641 1 97.56 278 ASP B O 1
ATOM 5259 N N . GLY B 1 279 ? 4.574 -26.359 -21.594 1 97.88 279 GLY B N 1
ATOM 5260 C CA . GLY B 1 279 ? 3.984 -27.062 -22.719 1 97.88 279 GLY B CA 1
ATOM 5261 C C . GLY B 1 279 ? 2.469 -27.078 -22.672 1 97.88 279 GLY B C 1
ATOM 5262 O O . GLY B 1 279 ? 1.857 -26.562 -21.75 1 97.88 279 GLY B O 1
ATOM 5263 N N . ILE B 1 280 ? 1.915 -27.594 -23.797 1 97.44 280 ILE B N 1
ATOM 5264 C CA . ILE B 1 280 ? 0.458 -27.625 -23.859 1 97.44 280 ILE B CA 1
ATOM 5265 C C . ILE B 1 280 ? -0.009 -28.984 -24.391 1 97.44 280 ILE B C 1
ATOM 5267 O O . ILE B 1 280 ? 0.646 -29.578 -25.234 1 97.44 280 ILE B O 1
ATOM 5271 N N . SER B 1 281 ? -1.017 -29.484 -23.797 1 97 281 SER B N 1
ATOM 5272 C CA . SER B 1 281 ? -1.737 -30.656 -24.297 1 97 281 SER B CA 1
ATOM 5273 C C . SER B 1 281 ? -3.113 -30.266 -24.828 1 97 281 SER B C 1
ATOM 5275 O O . SER B 1 281 ? -3.975 -29.812 -24.078 1 97 281 SER B O 1
ATOM 5277 N N . ARG B 1 282 ? -3.326 -30.469 -26.062 1 92.25 282 ARG B N 1
ATOM 5278 C CA . ARG B 1 282 ? -4.609 -30.109 -26.656 1 92.25 282 ARG B CA 1
ATOM 5279 C C . ARG B 1 282 ? -5.535 -31.328 -26.703 1 92.25 282 ARG B C 1
ATOM 5281 O O . ARG B 1 282 ? -6.758 -31.188 -26.625 1 92.25 282 ARG B O 1
ATOM 5288 N N . GLU B 1 283 ? -4.863 -32.406 -26.953 1 88.31 283 GLU B N 1
ATOM 5289 C CA . GLU B 1 283 ? -5.566 -33.688 -26.938 1 88.31 283 GLU B CA 1
ATOM 5290 C C . GLU B 1 283 ? -4.648 -34.844 -26.469 1 88.31 283 GLU B C 1
ATOM 5292 O O . GLU B 1 283 ? -3.424 -34.688 -26.516 1 88.31 283 GLU B O 1
ATOM 5297 N N . GLY B 1 284 ? -5.262 -35.844 -25.969 1 90.62 284 GLY B N 1
ATOM 5298 C CA . GLY B 1 284 ? -4.465 -36.969 -25.484 1 90.62 284 GLY B CA 1
ATOM 5299 C C . GLY B 1 284 ? -3.822 -36.688 -24.141 1 90.62 284 GLY B C 1
ATOM 5300 O O . GLY B 1 284 ? -4.207 -35.75 -23.422 1 90.62 284 GLY B O 1
ATOM 5301 N N . ASN B 1 285 ? -2.871 -37.562 -23.719 1 90.62 285 ASN B N 1
ATOM 5302 C CA . ASN B 1 285 ? -2.287 -37.5 -22.391 1 90.62 285 ASN B CA 1
ATOM 5303 C C . ASN B 1 285 ? -0.897 -36.844 -22.422 1 90.62 285 ASN B C 1
ATOM 5305 O O . ASN B 1 285 ? -0.301 -36.594 -21.359 1 90.62 285 ASN B O 1
ATOM 5309 N N . ALA B 1 286 ? -0.482 -36.531 -23.641 1 93.94 286 ALA B N 1
ATOM 5310 C CA . ALA B 1 286 ? 0.885 -36.031 -23.75 1 93.94 286 ALA B CA 1
ATOM 5311 C C . ALA B 1 286 ? 0.906 -34.5 -23.812 1 93.94 286 ALA B C 1
ATOM 5313 O O . ALA B 1 286 ? 0.066 -33.906 -24.469 1 93.94 286 ALA B O 1
ATOM 5314 N N . VAL B 1 287 ? 1.799 -33.969 -22.984 1 96.81 287 VAL B N 1
ATOM 5315 C CA . VAL B 1 287 ? 2.105 -32.562 -23.141 1 96.81 287 VAL B CA 1
ATOM 5316 C C . VAL B 1 287 ? 3.178 -32.375 -24.203 1 96.81 287 VAL B C 1
ATOM 5318 O O . VAL B 1 287 ? 4.195 -33.062 -24.203 1 96.81 287 VAL B O 1
ATOM 5321 N N . THR B 1 288 ? 2.914 -31.516 -25.141 1 94.88 288 THR B N 1
ATOM 5322 C CA . THR B 1 288 ? 3.816 -31.281 -26.266 1 94.88 288 THR B CA 1
ATOM 5323 C C . THR B 1 288 ? 4.172 -29.812 -26.391 1 94.88 288 THR B C 1
ATOM 5325 O O . THR B 1 288 ? 3.889 -29.016 -25.484 1 94.88 288 THR B O 1
ATOM 5328 N N . ASP B 1 289 ? 4.98 -29.391 -27.469 1 93.5 289 ASP B N 1
ATOM 5329 C CA . ASP B 1 289 ? 5.336 -28.016 -27.797 1 93.5 289 ASP B CA 1
ATOM 5330 C C . ASP B 1 289 ? 6.016 -27.344 -26.609 1 93.5 289 ASP B C 1
ATOM 5332 O O . ASP B 1 289 ? 5.633 -26.234 -26.203 1 93.5 289 ASP B O 1
ATOM 5336 N N . TRP B 1 290 ? 6.945 -28.109 -26.031 1 96.25 290 TRP B N 1
ATOM 5337 C CA . TRP B 1 290 ? 7.672 -27.594 -24.891 1 96.25 290 TRP B CA 1
ATOM 5338 C C . TRP B 1 290 ? 8.516 -26.391 -25.281 1 96.25 290 TRP B C 1
ATOM 5340 O O . TRP B 1 290 ? 9.234 -26.422 -26.281 1 96.25 290 TRP B O 1
ATOM 5350 N N . THR B 1 291 ? 8.367 -25.328 -24.562 1 95.56 291 THR B N 1
ATOM 5351 C CA . THR B 1 291 ? 9.172 -24.125 -24.719 1 95.56 291 THR B CA 1
ATOM 5352 C C . THR B 1 291 ? 10.039 -23.891 -23.484 1 95.56 291 THR B C 1
ATOM 5354 O O . THR B 1 291 ? 9.539 -23.891 -22.359 1 95.56 291 THR B O 1
ATOM 5357 N N . GLU B 1 292 ? 11.312 -23.656 -23.766 1 95.38 292 GLU B N 1
ATOM 5358 C CA . GLU B 1 292 ? 12.227 -23.375 -22.656 1 95.38 292 GLU B CA 1
ATOM 5359 C C . GLU B 1 292 ? 12.156 -21.906 -22.25 1 95.38 292 GLU B C 1
ATOM 5361 O O . GLU B 1 292 ? 11.992 -21.031 -23.094 1 95.38 292 GLU B O 1
ATOM 5366 N N . HIS B 1 293 ? 12.234 -21.703 -20.953 1 96 293 HIS B N 1
ATOM 5367 C CA . HIS B 1 293 ? 12.258 -20.359 -20.422 1 96 293 HIS B CA 1
ATOM 5368 C C . HIS B 1 293 ? 13.625 -20.016 -19.828 1 96 293 HIS B C 1
ATOM 5370 O O . HIS B 1 293 ? 14.148 -20.766 -19 1 96 293 HIS B O 1
ATOM 5376 N N . ASN B 1 294 ? 14.211 -18.922 -20.312 1 95.69 294 ASN B N 1
ATOM 5377 C CA . ASN B 1 294 ? 15.422 -18.359 -19.719 1 95.69 294 ASN B CA 1
ATOM 5378 C C . ASN B 1 294 ? 15.109 -17.188 -18.797 1 95.69 294 ASN B C 1
ATOM 5380 O O . ASN B 1 294 ? 15.086 -16.031 -19.25 1 95.69 294 ASN B O 1
ATOM 5384 N N . GLU B 1 295 ? 14.93 -17.547 -17.531 1 96.56 295 GLU B N 1
ATOM 5385 C CA . GLU B 1 295 ? 14.539 -16.547 -16.531 1 96.56 295 GLU B CA 1
ATOM 5386 C C . GLU B 1 295 ? 15.523 -16.531 -15.367 1 96.56 295 GLU B C 1
ATOM 5388 O O . GLU B 1 295 ? 16.109 -17.578 -15.023 1 96.56 295 GLU B O 1
ATOM 5393 N N . SER B 1 296 ? 15.734 -15.375 -14.828 1 94.56 296 SER B N 1
ATOM 5394 C CA . SER B 1 296 ? 16.5 -15.25 -13.586 1 94.56 296 SER B CA 1
ATOM 5395 C C . SER B 1 296 ? 15.938 -14.133 -12.711 1 94.56 296 SER B C 1
ATOM 5397 O O . SER B 1 296 ? 15.352 -13.172 -13.219 1 94.56 296 SER B O 1
ATOM 5399 N N . ARG B 1 297 ? 16.062 -14.328 -11.438 1 95.38 297 ARG B N 1
ATOM 5400 C CA . ARG B 1 297 ? 15.648 -13.328 -10.453 1 95.38 297 ARG B CA 1
ATOM 5401 C C . ARG B 1 297 ? 16.828 -12.883 -9.594 1 95.38 297 ARG B C 1
ATOM 5403 O O . ARG B 1 297 ? 17.734 -13.664 -9.328 1 95.38 297 ARG B O 1
ATOM 5410 N N . ALA B 1 298 ? 16.766 -11.609 -9.211 1 93.62 298 ALA B N 1
ATOM 5411 C CA . ALA B 1 298 ? 17.828 -11.078 -8.375 1 93.62 298 ALA B CA 1
ATOM 5412 C C . ALA B 1 298 ? 17.281 -10.07 -7.363 1 93.62 298 ALA B C 1
ATOM 5414 O O . ALA B 1 298 ? 16.344 -9.328 -7.664 1 93.62 298 ALA B O 1
ATOM 5415 N N . LEU B 1 299 ? 17.828 -10.156 -6.164 1 94.56 299 LEU B N 1
ATOM 5416 C CA . LEU B 1 299 ? 17.625 -9.109 -5.176 1 94.56 299 LEU B CA 1
ATOM 5417 C C . LEU B 1 299 ? 18.703 -8.031 -5.289 1 94.56 299 LEU B C 1
ATOM 5419 O O . LEU B 1 299 ? 19.891 -8.336 -5.254 1 94.56 299 LEU B O 1
ATOM 5423 N N . LEU B 1 300 ? 18.266 -6.82 -5.434 1 94.56 300 LEU B N 1
ATOM 5424 C CA . LEU B 1 300 ? 19.203 -5.711 -5.617 1 94.56 300 LEU B CA 1
ATOM 5425 C C . LEU B 1 300 ? 19.156 -4.766 -4.422 1 94.56 300 LEU B C 1
ATOM 5427 O O . LEU B 1 300 ? 18.109 -4.578 -3.807 1 94.56 300 LEU B O 1
ATOM 5431 N N . PRO B 1 301 ? 20.219 -4.109 -4.066 1 92.12 301 PRO B N 1
ATOM 5432 C CA . PRO B 1 301 ? 21.547 -4.297 -4.68 1 92.12 301 PRO B CA 1
ATOM 5433 C C . PRO B 1 301 ? 22.234 -5.574 -4.215 1 92.12 301 PRO B C 1
ATOM 5435 O O . PRO B 1 301 ? 21.891 -6.117 -3.16 1 92.12 301 PRO B O 1
ATOM 5438 N N . PHE B 1 302 ? 23.062 -6.082 -5.109 1 85.94 302 PHE B N 1
ATOM 5439 C CA . PHE B 1 302 ? 23.875 -7.223 -4.707 1 85.94 302 PHE B CA 1
ATOM 5440 C C . PHE B 1 302 ? 24.812 -6.848 -3.564 1 85.94 302 PHE B C 1
ATOM 5442 O O . PHE B 1 302 ? 25.453 -5.793 -3.604 1 85.94 302 PHE B O 1
ATOM 5449 N N . VAL B 1 303 ? 24.469 -7.668 -2.439 1 76.19 303 VAL B N 1
ATOM 5450 C CA . VAL B 1 303 ? 25.344 -7.418 -1.299 1 76.19 303 VAL B CA 1
ATOM 5451 C C . VAL B 1 303 ? 26.344 -8.555 -1.155 1 76.19 303 VAL B C 1
ATOM 5453 O O . VAL B 1 303 ? 25.969 -9.734 -1.215 1 76.19 303 VAL B O 1
ATOM 5456 N N . GLY B 1 304 ? 27.625 -8.336 -1.375 1 64.56 304 GLY B N 1
ATOM 5457 C CA . GLY B 1 304 ? 28.672 -9.32 -1.126 1 64.56 304 GLY B CA 1
ATOM 5458 C C . GLY B 1 304 ? 29.406 -9.734 -2.381 1 64.56 304 GLY B C 1
ATOM 5459 O O . GLY B 1 304 ? 29 -9.398 -3.494 1 64.56 304 GLY B O 1
ATOM 5460 N N . ILE B 1 305 ? 30.562 -10.406 -2.301 1 51.12 305 ILE B N 1
ATOM 5461 C CA . ILE B 1 305 ? 31.594 -10.719 -3.291 1 51.12 305 ILE B CA 1
ATOM 5462 C C . ILE B 1 305 ? 31.062 -11.766 -4.266 1 51.12 305 ILE B C 1
ATOM 5464 O O . ILE B 1 305 ? 31.422 -11.766 -5.445 1 51.12 305 ILE B O 1
ATOM 5468 N N . ASN B 1 306 ? 30.281 -12.703 -3.783 1 52.16 306 ASN B N 1
ATOM 5469 C CA . ASN B 1 306 ? 30 -13.844 -4.648 1 52.16 306 ASN B CA 1
ATOM 5470 C C . ASN B 1 306 ? 28.609 -13.742 -5.27 1 52.16 306 ASN B C 1
ATOM 5472 O O . ASN B 1 306 ? 28.078 -14.742 -5.762 1 52.16 306 ASN B O 1
ATOM 5476 N N . GLN B 1 307 ? 28.188 -12.5 -5.238 1 63.72 307 GLN B N 1
ATOM 5477 C CA . GLN B 1 307 ? 26.859 -12.359 -5.844 1 63.72 307 GLN B CA 1
ATOM 5478 C C . GLN B 1 307 ? 26.953 -11.656 -7.195 1 63.72 307 GLN B C 1
ATOM 5480 O O . GLN B 1 307 ? 28.047 -11.367 -7.684 1 63.72 307 GLN B O 1
ATOM 5485 N N . GLY B 1 308 ? 26.094 -11.586 -7.949 1 67.44 308 GLY B N 1
ATOM 5486 C CA . GLY B 1 308 ? 26.031 -10.852 -9.203 1 67.44 308 GLY B CA 1
ATOM 5487 C C . GLY B 1 308 ? 26.625 -9.453 -9.102 1 67.44 308 GLY B C 1
ATOM 5488 O O . GLY B 1 308 ? 27.25 -9.109 -8.094 1 67.44 308 GLY B O 1
ATOM 5489 N N . SER B 1 309 ? 26.906 -8.805 -10.234 1 74.94 309 SER B N 1
ATOM 5490 C CA . SER B 1 309 ? 27.422 -7.438 -10.32 1 74.94 309 SER B CA 1
ATOM 5491 C C . SER B 1 309 ? 26.281 -6.434 -10.516 1 74.94 309 SER B C 1
ATOM 5493 O O . SER B 1 309 ? 25.422 -6.613 -11.383 1 74.94 309 SER B O 1
ATOM 5495 N N . ASN B 1 310 ? 26.359 -5.492 -9.648 1 82 310 ASN B N 1
ATOM 5496 C CA . ASN B 1 310 ? 25.391 -4.41 -9.773 1 82 310 ASN B CA 1
ATOM 5497 C C . ASN B 1 310 ? 25.484 -3.73 -11.141 1 82 310 ASN B C 1
ATOM 5499 O O . ASN B 1 310 ? 24.531 -3.078 -11.578 1 82 310 ASN B O 1
ATOM 5503 N N . ASP B 1 311 ? 26.547 -3.998 -11.883 1 83.25 311 ASP B N 1
ATOM 5504 C CA . ASP B 1 311 ? 26.75 -3.432 -13.211 1 83.25 311 ASP B CA 1
ATOM 5505 C C . ASP B 1 311 ? 25.75 -4.02 -14.211 1 83.25 311 ASP B C 1
ATOM 5507 O O . ASP B 1 311 ? 25.531 -3.451 -15.289 1 83.25 311 ASP B O 1
ATOM 5511 N N . GLN B 1 312 ? 25.141 -5.031 -13.805 1 88.44 312 GLN B N 1
ATOM 5512 C CA . GLN B 1 312 ? 24.156 -5.672 -14.656 1 88.44 312 GLN B CA 1
ATOM 5513 C C . GLN B 1 312 ? 22.844 -4.891 -14.664 1 88.44 312 GLN B C 1
ATOM 5515 O O . GLN B 1 312 ? 21.984 -5.109 -15.516 1 88.44 312 GLN B O 1
ATOM 5520 N N . TYR B 1 313 ? 22.75 -4.031 -13.68 1 93.06 313 TYR B N 1
ATOM 5521 C CA . TYR B 1 313 ? 21.516 -3.258 -13.547 1 93.06 313 TYR B CA 1
ATOM 5522 C C . TYR B 1 313 ? 21.828 -1.771 -13.414 1 93.06 313 TYR B C 1
ATOM 5524 O O . TYR B 1 313 ? 21.469 -1.148 -12.414 1 93.06 313 TYR B O 1
ATOM 5532 N N . PRO B 1 314 ? 22.438 -1.141 -14.398 1 92.62 314 PRO B N 1
ATOM 5533 C CA . PRO B 1 314 ? 22.859 0.258 -14.297 1 92.62 314 PRO B CA 1
ATOM 5534 C C . PRO B 1 314 ? 21.688 1.209 -14.047 1 92.62 314 PRO B C 1
ATOM 5536 O O . PRO B 1 314 ? 21.844 2.215 -13.352 1 92.62 314 PRO B O 1
ATOM 5539 N N . GLY B 1 315 ? 20.562 0.861 -14.617 1 94.62 315 GLY B N 1
ATOM 5540 C CA . GLY B 1 315 ? 19.391 1.694 -14.383 1 94.62 315 GLY B CA 1
ATOM 5541 C C . GLY B 1 315 ? 19 1.766 -12.914 1 94.62 315 GLY B C 1
ATOM 5542 O O . GLY B 1 315 ? 18.656 2.836 -12.414 1 94.62 315 GLY B O 1
ATOM 5543 N N . PHE B 1 316 ? 19.078 0.647 -12.25 1 96.75 316 PHE B N 1
ATOM 5544 C CA . PHE B 1 316 ? 18.719 0.625 -10.836 1 96.75 316 PHE B CA 1
ATOM 5545 C C . PHE B 1 316 ? 19.734 1.394 -10.008 1 96.75 316 PHE B C 1
ATOM 5547 O O . PHE B 1 316 ? 19.375 2.104 -9.062 1 96.75 316 PHE B O 1
ATOM 5554 N N . GLU B 1 317 ? 20.969 1.255 -10.297 1 93.62 317 GLU B N 1
ATOM 5555 C CA . GLU B 1 317 ? 22.016 1.985 -9.57 1 93.62 317 GLU B CA 1
ATOM 5556 C C . GLU B 1 317 ? 21.844 3.492 -9.75 1 93.62 317 GLU B C 1
ATOM 5558 O O . GLU B 1 317 ? 21.969 4.25 -8.789 1 93.62 317 GLU B O 1
ATOM 5563 N N . GLU B 1 318 ? 21.609 3.838 -10.969 1 94.81 318 GLU B N 1
ATOM 5564 C CA . GLU B 1 318 ? 21.359 5.254 -11.227 1 94.81 318 GLU B CA 1
ATOM 5565 C C . GLU B 1 318 ? 20.141 5.746 -10.461 1 94.81 318 GLU B C 1
ATOM 5567 O O . GLU B 1 318 ? 20.188 6.812 -9.844 1 94.81 318 GLU B O 1
ATOM 5572 N N . PHE B 1 319 ? 19.094 4.98 -10.523 1 96.69 319 PHE B N 1
ATOM 5573 C CA . PHE B 1 319 ? 17.859 5.297 -9.805 1 96.69 319 PHE B CA 1
ATOM 5574 C C . PHE B 1 319 ? 18.125 5.457 -8.312 1 96.69 319 PHE B C 1
ATOM 5576 O O . PHE B 1 319 ? 17.734 6.457 -7.715 1 96.69 319 PHE B O 1
ATOM 5583 N N . ARG B 1 320 ? 18.688 4.5 -7.734 1 94.62 320 ARG B N 1
ATOM 5584 C CA . ARG B 1 320 ? 19 4.496 -6.309 1 94.62 320 ARG B CA 1
ATOM 5585 C C . ARG B 1 320 ? 19.797 5.73 -5.918 1 94.62 320 ARG B C 1
ATOM 5587 O O . ARG B 1 320 ? 19.5 6.391 -4.922 1 94.62 320 ARG B O 1
ATOM 5594 N N . THR B 1 321 ? 20.859 6.059 -6.691 1 92.62 321 THR B N 1
ATOM 5595 C CA . THR B 1 321 ? 21.734 7.195 -6.414 1 92.62 321 THR B CA 1
ATOM 5596 C C . THR B 1 321 ? 20.953 8.508 -6.496 1 92.62 321 THR B C 1
ATOM 5598 O O . THR B 1 321 ? 21.031 9.336 -5.586 1 92.62 321 THR B O 1
ATOM 5601 N N . LYS B 1 322 ? 20.172 8.656 -7.555 1 92 322 LYS B N 1
ATOM 5602 C CA . LYS B 1 322 ? 19.438 9.891 -7.766 1 92 322 LYS B CA 1
ATOM 5603 C C . LYS B 1 322 ? 18.391 10.109 -6.672 1 92 322 LYS B C 1
ATOM 5605 O O . LYS B 1 322 ? 18.188 11.234 -6.215 1 92 322 LYS B O 1
ATOM 5610 N N . VAL B 1 323 ? 17.703 9.062 -6.254 1 93.25 323 VAL B N 1
ATOM 5611 C CA . VAL B 1 323 ? 16.672 9.164 -5.219 1 93.25 323 VAL B CA 1
ATOM 5612 C C . VAL B 1 323 ? 17.328 9.43 -3.865 1 93.25 323 VAL B C 1
ATOM 5614 O O . VAL B 1 323 ? 16.875 10.305 -3.119 1 93.25 323 VAL B O 1
ATOM 5617 N N . SER B 1 324 ? 18.406 8.727 -3.6 1 90.94 324 SER B N 1
ATOM 5618 C CA . SER B 1 324 ? 19.094 8.883 -2.32 1 90.94 324 SER B CA 1
ATOM 5619 C C . SER B 1 324 ? 19.734 10.266 -2.199 1 90.94 324 SER B C 1
ATOM 5621 O O . SER B 1 324 ? 19.812 10.82 -1.103 1 90.94 324 SER B O 1
ATOM 5623 N N . ASP B 1 325 ? 20.203 10.758 -3.283 1 87.06 325 ASP B N 1
ATOM 5624 C CA . ASP B 1 325 ? 20.828 12.078 -3.281 1 87.06 325 ASP B CA 1
ATOM 5625 C C . ASP B 1 325 ? 19.812 13.18 -3.004 1 87.06 325 ASP B C 1
ATOM 5627 O O . ASP B 1 325 ? 20.141 14.203 -2.416 1 87.06 325 ASP B O 1
ATOM 5631 N N . PHE B 1 326 ? 18.641 12.938 -3.428 1 84.19 326 PHE B N 1
ATOM 5632 C CA . PHE B 1 326 ? 17.594 13.945 -3.309 1 84.19 326 PHE B CA 1
ATOM 5633 C C . PHE B 1 326 ? 17.062 14 -1.885 1 84.19 326 PHE B C 1
ATOM 5635 O O . PHE B 1 326 ? 16.781 15.078 -1.357 1 84.19 326 PHE B O 1
ATOM 5642 N N . PHE B 1 327 ? 16.891 12.805 -1.28 1 82.94 327 PHE B N 1
ATOM 5643 C CA . PHE B 1 327 ? 16.281 12.734 0.04 1 82.94 327 PHE B CA 1
ATOM 5644 C C . PHE B 1 327 ? 17.266 12.18 1.066 1 82.94 327 PHE B C 1
ATOM 5646 O O . PHE B 1 327 ? 17.578 10.992 1.04 1 82.94 327 PHE B O 1
ATOM 5653 N N . PRO B 1 328 ? 17.75 12.906 2.018 1 74.31 328 PRO B N 1
ATOM 5654 C CA . PRO B 1 328 ? 18.781 12.523 2.969 1 74.31 328 PRO B CA 1
ATOM 5655 C C . PRO B 1 328 ? 18.297 11.508 4 1 74.31 328 PRO B C 1
ATOM 5657 O O . PRO B 1 328 ? 19.109 10.82 4.625 1 74.31 328 PRO B O 1
ATOM 5660 N N . LYS B 1 329 ? 17.156 11.195 4.203 1 74.5 329 LYS B N 1
ATOM 5661 C CA . LYS B 1 329 ? 16.688 10.359 5.305 1 74.5 329 LYS B CA 1
ATOM 5662 C C . LYS B 1 329 ? 15.977 9.117 4.785 1 74.5 329 LYS B C 1
ATOM 5664 O O . LYS B 1 329 ? 14.914 8.742 5.297 1 74.5 329 LYS B O 1
ATOM 5669 N N . LEU B 1 330 ? 16.641 8.445 3.855 1 84.69 330 LEU B N 1
ATOM 5670 C CA . LEU B 1 330 ? 16.078 7.172 3.414 1 84.69 330 LEU B CA 1
ATOM 5671 C C . LEU B 1 330 ? 16.797 6.004 4.078 1 84.69 330 LEU B C 1
ATOM 5673 O O . LEU B 1 330 ? 18.016 6.039 4.246 1 84.69 330 LEU B O 1
ATOM 5677 N N . ASN B 1 331 ? 16.047 5.035 4.539 1 81.88 331 ASN B N 1
ATOM 5678 C CA . ASN B 1 331 ? 16.594 3.883 5.242 1 81.88 331 ASN B CA 1
ATOM 5679 C C . ASN B 1 331 ? 17.062 2.801 4.273 1 81.88 331 ASN B C 1
ATOM 5681 O O . ASN B 1 331 ? 17.812 1.909 4.648 1 81.88 331 ASN B O 1
ATOM 5685 N N . GLY B 1 332 ? 16.578 2.855 3.062 1 91.56 332 GLY B N 1
ATOM 5686 C CA . GLY B 1 332 ? 17.047 1.835 2.135 1 91.56 332 GLY B CA 1
ATOM 5687 C C . GLY B 1 332 ? 16.203 1.759 0.872 1 91.56 332 GLY B C 1
ATOM 5688 O O . GLY B 1 332 ? 15 2.02 0.903 1 91.56 332 GLY B O 1
ATOM 5689 N N . ILE B 1 333 ? 16.906 1.44 -0.216 1 95.62 333 ILE B N 1
ATOM 5690 C CA . ILE B 1 333 ? 16.25 1.168 -1.494 1 95.62 333 ILE B CA 1
ATOM 5691 C C . ILE B 1 333 ? 16.672 -0.209 -2.002 1 95.62 333 ILE B C 1
ATOM 5693 O O . ILE B 1 333 ? 17.859 -0.453 -2.252 1 95.62 333 ILE B O 1
ATOM 5697 N N . THR B 1 334 ? 15.727 -1.115 -2.088 1 95.94 334 THR B N 1
ATOM 5698 C CA . THR B 1 334 ? 15.977 -2.457 -2.602 1 95.94 334 THR B CA 1
ATOM 5699 C C . THR B 1 334 ? 15.016 -2.779 -3.75 1 95.94 334 THR B C 1
ATOM 5701 O O . THR B 1 334 ? 14.047 -2.057 -3.977 1 95.94 334 THR B O 1
ATOM 5704 N N . ALA B 1 335 ? 15.367 -3.863 -4.5 1 96.88 335 ALA B N 1
ATOM 5705 C CA . ALA B 1 335 ? 14.492 -4.227 -5.613 1 96.88 335 ALA B CA 1
ATOM 5706 C C . ALA B 1 335 ? 14.586 -5.719 -5.918 1 96.88 335 ALA B C 1
ATOM 5708 O O . ALA B 1 335 ? 15.609 -6.352 -5.645 1 96.88 335 ALA B O 1
ATOM 5709 N N . GLU B 1 336 ? 13.508 -6.223 -6.363 1 95.88 336 GLU B N 1
ATOM 5710 C CA . GLU B 1 336 ? 13.461 -7.547 -6.98 1 95.88 336 GLU B CA 1
ATOM 5711 C C . GLU B 1 336 ? 13.391 -7.441 -8.5 1 95.88 336 GLU B C 1
ATOM 5713 O O . GLU B 1 336 ? 12.484 -6.812 -9.047 1 95.88 336 GLU B O 1
ATOM 5718 N N . ALA B 1 337 ? 14.359 -8.07 -9.156 1 96.56 337 ALA B N 1
ATOM 5719 C CA . ALA B 1 337 ? 14.43 -8.016 -10.617 1 96.56 337 ALA B CA 1
ATOM 5720 C C . ALA B 1 337 ? 14.109 -9.375 -11.234 1 96.56 337 ALA B C 1
ATOM 5722 O O . ALA B 1 337 ? 14.539 -10.406 -10.719 1 96.56 337 ALA B O 1
ATOM 5723 N N . LEU B 1 338 ? 13.32 -9.383 -12.203 1 96.62 338 LEU B N 1
ATOM 5724 C CA . LEU B 1 338 ? 13.086 -10.547 -13.047 1 96.62 338 LEU B CA 1
ATOM 5725 C C . LEU B 1 338 ? 13.633 -10.32 -14.453 1 96.62 338 LEU B C 1
ATOM 5727 O O . LEU B 1 338 ? 13.242 -9.375 -15.133 1 96.62 338 LEU B O 1
ATOM 5731 N N . ASN B 1 339 ? 14.594 -11.133 -14.852 1 95.88 339 ASN B N 1
ATOM 5732 C CA . ASN B 1 339 ? 15.125 -11.117 -16.203 1 95.88 339 ASN B CA 1
ATOM 5733 C C . ASN B 1 339 ? 14.539 -12.25 -17.047 1 95.88 339 ASN B C 1
ATOM 5735 O O . ASN B 1 339 ? 14.445 -13.391 -16.594 1 95.88 339 ASN B O 1
ATOM 5739 N N . ILE B 1 340 ? 14.102 -11.898 -18.203 1 95.19 340 ILE B N 1
ATOM 5740 C CA . ILE B 1 340 ? 13.617 -12.867 -19.172 1 95.19 340 ILE B CA 1
ATOM 5741 C C . ILE B 1 340 ? 14.414 -12.742 -20.469 1 95.19 340 ILE B C 1
ATOM 5743 O O . ILE B 1 340 ? 14.469 -11.672 -21.078 1 95.19 340 ILE B O 1
ATOM 5747 N N . ASN B 1 341 ? 15.109 -13.844 -20.875 1 93.94 341 ASN B N 1
ATOM 5748 C CA . ASN B 1 341 ? 15.93 -13.898 -22.078 1 93.94 341 ASN B CA 1
ATOM 5749 C C . ASN B 1 341 ? 17.016 -12.82 -22.078 1 93.94 341 ASN B C 1
ATOM 5751 O O . ASN B 1 341 ? 17.219 -12.133 -23.078 1 93.94 341 ASN B O 1
ATOM 5755 N N . GLY B 1 342 ? 17.5 -12.547 -20.875 1 90.25 342 GLY B N 1
ATOM 5756 C CA . GLY B 1 342 ? 18.641 -11.664 -20.734 1 90.25 342 GLY B CA 1
ATOM 5757 C C . GLY B 1 342 ? 18.266 -10.203 -20.594 1 90.25 342 GLY B C 1
ATOM 5758 O O . GLY B 1 342 ? 19.125 -9.344 -20.453 1 90.25 342 GLY B O 1
ATOM 5759 N N . SER B 1 343 ? 17 -9.961 -20.609 1 92.75 343 SER B N 1
ATOM 5760 C CA . SER B 1 343 ? 16.531 -8.586 -20.484 1 92.75 343 SER B CA 1
ATOM 5761 C C . SER B 1 343 ? 15.711 -8.398 -19.219 1 92.75 343 SER B C 1
ATOM 5763 O O . SER B 1 343 ? 14.945 -9.281 -18.828 1 92.75 343 SER B O 1
ATOM 5765 N N . LEU B 1 344 ? 15.836 -7.238 -18.656 1 95.38 344 LEU B N 1
ATOM 5766 C CA . LEU B 1 344 ? 15.062 -6.902 -17.469 1 95.38 344 LEU B CA 1
ATOM 5767 C C . LEU B 1 344 ? 13.586 -6.75 -17.812 1 95.38 344 LEU B C 1
ATOM 5769 O O . LEU B 1 344 ? 13.203 -5.848 -18.562 1 95.38 344 LEU B O 1
ATOM 5773 N N . ALA B 1 345 ? 12.797 -7.617 -17.281 1 95.12 345 ALA B N 1
ATOM 5774 C CA . ALA B 1 345 ? 11.383 -7.645 -17.625 1 95.12 345 ALA B CA 1
ATOM 5775 C C . ALA B 1 345 ? 10.547 -6.945 -16.562 1 95.12 345 ALA B C 1
ATOM 5777 O O . ALA B 1 345 ? 9.531 -6.312 -16.859 1 95.12 345 ALA B O 1
ATOM 5778 N N . SER B 1 346 ? 10.953 -7.129 -15.32 1 96 346 SER B N 1
ATOM 5779 C CA . SER B 1 346 ? 10.188 -6.559 -14.211 1 96 346 SER B CA 1
ATOM 5780 C C . SER B 1 346 ? 11.109 -6.082 -13.094 1 96 346 SER B C 1
ATOM 5782 O O . SER B 1 346 ? 12.148 -6.691 -12.836 1 96 346 SER B O 1
ATOM 5784 N N . LEU B 1 347 ? 10.766 -4.992 -12.516 1 97.19 347 LEU B N 1
ATOM 5785 C CA . LEU B 1 347 ? 11.5 -4.418 -11.391 1 97.19 347 LEU B CA 1
ATOM 5786 C C . LEU B 1 347 ? 10.531 -3.947 -10.305 1 97.19 347 LEU B C 1
ATOM 5788 O O . LEU B 1 347 ? 9.688 -3.088 -10.555 1 97.19 347 LEU B O 1
ATOM 5792 N N . LYS B 1 348 ? 10.617 -4.562 -9.117 1 96.56 348 LYS B N 1
ATOM 5793 C CA . LYS B 1 348 ? 9.852 -4.152 -7.945 1 96.56 348 LYS B CA 1
ATOM 5794 C C . LYS B 1 348 ? 10.75 -3.48 -6.91 1 96.56 348 LYS B C 1
ATOM 5796 O O . LYS B 1 348 ? 11.547 -4.145 -6.242 1 96.56 348 LYS B O 1
ATOM 5801 N N . ILE B 1 349 ? 10.562 -2.205 -6.738 1 97.62 349 ILE B N 1
ATOM 5802 C CA . ILE B 1 349 ? 11.445 -1.415 -5.887 1 97.62 349 ILE B CA 1
ATOM 5803 C C . ILE B 1 349 ? 10.75 -1.116 -4.559 1 97.62 349 ILE B C 1
ATOM 5805 O O . ILE B 1 349 ? 9.562 -0.786 -4.535 1 97.62 349 ILE B O 1
ATOM 5809 N N . ASN B 1 350 ? 11.445 -1.251 -3.512 1 96.38 350 ASN B N 1
ATOM 5810 C CA . ASN B 1 350 ? 10.992 -0.888 -2.174 1 96.38 350 ASN B CA 1
ATOM 5811 C C . ASN B 1 350 ? 11.852 0.217 -1.569 1 96.38 350 ASN B C 1
ATOM 5813 O O . ASN B 1 350 ? 13.062 0.043 -1.393 1 96.38 350 ASN B O 1
ATOM 5817 N N . ILE B 1 351 ? 11.25 1.299 -1.307 1 96.44 351 ILE B N 1
ATOM 5818 C CA . ILE B 1 351 ? 11.922 2.416 -0.651 1 96.44 351 ILE B CA 1
ATOM 5819 C C . ILE B 1 351 ? 11.422 2.547 0.785 1 96.44 351 ILE B C 1
ATOM 5821 O O . ILE B 1 351 ? 10.234 2.793 1.016 1 96.44 351 ILE B O 1
ATOM 5825 N N . VAL B 1 352 ? 12.273 2.418 1.705 1 94.62 352 VAL B N 1
ATOM 5826 C CA . VAL B 1 352 ? 11.922 2.566 3.113 1 94.62 352 VAL B CA 1
ATOM 5827 C C . VAL B 1 352 ? 12.312 3.959 3.6 1 94.62 352 VAL B C 1
ATOM 5829 O O . VAL B 1 352 ? 13.461 4.383 3.432 1 94.62 352 VAL B O 1
ATOM 5832 N N . THR B 1 353 ? 11.328 4.633 4.133 1 89.81 353 THR B N 1
ATOM 5833 C CA . THR B 1 353 ? 11.586 5.996 4.578 1 89.81 353 THR B CA 1
ATOM 5834 C C . THR B 1 353 ? 11.195 6.172 6.043 1 89.81 353 THR B C 1
ATOM 5836 O O . THR B 1 353 ? 10.383 5.41 6.566 1 89.81 353 THR B O 1
ATOM 5839 N N . GLN B 1 354 ? 11.766 7.141 6.672 1 81.81 354 GLN B N 1
ATOM 5840 C CA . GLN B 1 354 ? 11.414 7.527 8.031 1 81.81 354 GLN B CA 1
ATOM 5841 C C . GLN B 1 354 ? 10.445 8.711 8.031 1 81.81 354 GLN B C 1
ATOM 5843 O O . GLN B 1 354 ? 9.922 9.094 9.086 1 81.81 354 GLN B O 1
ATOM 5848 N N . PHE B 1 355 ? 10.164 9.156 6.832 1 70.81 355 PHE B N 1
ATOM 5849 C CA . PHE B 1 355 ? 9.336 10.352 6.691 1 70.81 355 PHE B CA 1
ATOM 5850 C C . PHE B 1 355 ? 7.875 10.031 7.012 1 70.81 355 PHE B C 1
ATOM 5852 O O . PHE B 1 355 ? 7.383 8.953 6.676 1 70.81 355 PHE B O 1
ATOM 5859 N N . TYR B 1 356 ? 7.266 11.023 7.57 1 71.12 356 TYR B N 1
ATOM 5860 C CA . TYR B 1 356 ? 5.898 10.773 8.016 1 71.12 356 TYR B CA 1
ATOM 5861 C C . TYR B 1 356 ? 4.949 11.852 7.496 1 71.12 356 TYR B C 1
ATOM 5863 O O . TYR B 1 356 ? 3.744 11.617 7.383 1 71.12 356 TYR B O 1
ATOM 5871 N N . ASP B 1 357 ? 5.496 13 7.082 1 85 357 ASP B N 1
ATOM 5872 C CA . ASP B 1 357 ? 4.59 14.062 6.676 1 85 357 ASP B CA 1
ATOM 5873 C C . ASP B 1 357 ? 4.07 13.828 5.258 1 85 357 ASP B C 1
ATOM 5875 O O . ASP B 1 357 ? 4.801 13.344 4.395 1 85 357 ASP B O 1
ATOM 5879 N N . LEU B 1 358 ? 2.83 14.211 5.078 1 89.12 358 LEU B N 1
ATOM 5880 C CA . LEU B 1 358 ? 2.18 14.047 3.781 1 89.12 358 LEU B CA 1
ATOM 5881 C C . LEU B 1 358 ? 2.938 14.797 2.691 1 89.12 358 LEU B C 1
ATOM 5883 O O . LEU B 1 358 ? 3.133 14.273 1.593 1 89.12 358 LEU B O 1
ATOM 5887 N N . THR B 1 359 ? 3.396 15.945 2.98 1 90.44 359 THR B N 1
ATOM 5888 C CA . THR B 1 359 ? 4.082 16.75 1.977 1 90.44 359 THR B CA 1
ATOM 5889 C C . THR B 1 359 ? 5.426 16.125 1.607 1 90.44 359 THR B C 1
ATOM 5891 O O . THR B 1 359 ? 5.832 16.156 0.444 1 90.44 359 THR B O 1
ATOM 5894 N N . GLU B 1 360 ? 6.133 15.578 2.605 1 87.38 360 GLU B N 1
ATOM 5895 C CA . GLU B 1 360 ? 7.406 14.914 2.344 1 87.38 360 GLU B CA 1
ATOM 5896 C C . GLU B 1 360 ? 7.215 13.68 1.473 1 87.38 360 GLU B C 1
ATOM 5898 O O . GLU B 1 360 ? 7.961 13.461 0.516 1 87.38 360 GLU B O 1
ATOM 5903 N N . ILE B 1 361 ? 6.223 12.883 1.84 1 89.75 361 ILE B N 1
ATOM 5904 C CA . ILE B 1 361 ? 5.918 11.68 1.076 1 89.75 361 ILE B CA 1
ATOM 5905 C C . ILE B 1 361 ? 5.52 12.055 -0.348 1 89.75 361 ILE B C 1
ATOM 5907 O O . ILE B 1 361 ? 5.906 11.383 -1.307 1 89.75 361 ILE B O 1
ATOM 5911 N N . THR B 1 362 ? 4.727 13.133 -0.455 1 89.81 362 THR B N 1
ATOM 5912 C CA . THR B 1 362 ? 4.32 13.617 -1.771 1 89.81 362 THR B CA 1
ATOM 5913 C C . THR B 1 362 ? 5.535 14.016 -2.6 1 89.81 362 THR B C 1
ATOM 5915 O O . THR B 1 362 ? 5.664 13.609 -3.758 1 89.81 362 THR B O 1
ATOM 5918 N N . ALA B 1 363 ? 6.406 14.758 -2.004 1 89 363 ALA B N 1
ATOM 5919 C CA . ALA B 1 363 ? 7.613 15.195 -2.695 1 89 363 ALA B CA 1
ATOM 5920 C C . ALA B 1 363 ? 8.477 14.008 -3.104 1 89 363 ALA B C 1
ATOM 5922 O O . ALA B 1 363 ? 8.992 13.961 -4.223 1 89 363 ALA B O 1
ATOM 5923 N N . LEU B 1 364 ? 8.648 13.117 -2.162 1 89.25 364 LEU B N 1
ATOM 5924 C CA . LEU B 1 364 ? 9.414 11.914 -2.455 1 89.25 364 LEU B CA 1
ATOM 5925 C C . LEU B 1 364 ? 8.797 11.141 -3.615 1 89.25 364 LEU B C 1
ATOM 5927 O O . LEU B 1 364 ? 9.5 10.727 -4.535 1 89.25 364 LEU B O 1
ATOM 5931 N N . THR B 1 365 ? 7.512 10.938 -3.566 1 91.44 365 THR B N 1
ATOM 5932 C CA . THR B 1 365 ? 6.793 10.195 -4.598 1 91.44 365 THR B CA 1
ATOM 5933 C C . THR B 1 365 ? 6.961 10.859 -5.957 1 91.44 365 THR B C 1
ATOM 5935 O O . THR B 1 365 ? 7.211 10.188 -6.961 1 91.44 365 THR B O 1
ATOM 5938 N N . GLN B 1 366 ? 6.84 12.156 -5.996 1 88.31 366 GLN B N 1
ATOM 5939 C CA . GLN B 1 366 ? 7.008 12.906 -7.234 1 88.31 366 GLN B CA 1
ATOM 5940 C C . GLN B 1 366 ? 8.422 12.75 -7.785 1 88.31 366 GLN B C 1
ATOM 5942 O O . GLN B 1 366 ? 8.609 12.5 -8.977 1 88.31 366 GLN B O 1
ATOM 5947 N N . HIS B 1 367 ? 9.328 12.891 -6.91 1 90.06 367 HIS B N 1
ATOM 5948 C CA . HIS B 1 367 ? 10.719 12.758 -7.332 1 90.06 367 HIS B CA 1
ATOM 5949 C C . HIS B 1 367 ? 11.008 11.352 -7.844 1 90.06 367 HIS B C 1
ATOM 5951 O O . HIS B 1 367 ? 11.625 11.188 -8.898 1 90.06 367 HIS B O 1
ATOM 5957 N N . VAL B 1 368 ? 10.57 10.375 -7.078 1 93.88 368 VAL B N 1
ATOM 5958 C CA . VAL B 1 368 ? 10.766 8.977 -7.461 1 93.88 368 VAL B CA 1
ATOM 5959 C C . VAL B 1 368 ? 10.141 8.734 -8.836 1 93.88 368 VAL B C 1
ATOM 5961 O O . VAL B 1 368 ? 10.742 8.062 -9.68 1 93.88 368 VAL B O 1
ATOM 5964 N N . THR B 1 369 ? 8.961 9.227 -9.062 1 92.75 369 THR B N 1
ATOM 5965 C CA . THR B 1 369 ? 8.289 9.078 -10.352 1 92.75 369 THR B CA 1
ATOM 5966 C C . THR B 1 369 ? 9.109 9.703 -11.469 1 92.75 369 THR B C 1
ATOM 5968 O O . THR B 1 369 ? 9.32 9.086 -12.516 1 92.75 369 THR B O 1
ATOM 5971 N N . ASP B 1 370 ? 9.578 10.906 -11.25 1 90.5 370 ASP B N 1
ATOM 5972 C CA . ASP B 1 370 ? 10.375 11.609 -12.25 1 90.5 370 ASP B CA 1
ATOM 5973 C C . ASP B 1 370 ? 11.656 10.836 -12.57 1 90.5 370 ASP B C 1
ATOM 5975 O O . ASP B 1 370 ? 12.008 10.672 -13.742 1 90.5 370 ASP B O 1
ATOM 5979 N N . VAL B 1 371 ? 12.336 10.398 -11.562 1 93.38 371 VAL B N 1
ATOM 5980 C CA . VAL B 1 371 ? 13.586 9.664 -11.758 1 93.38 371 VAL B CA 1
ATOM 5981 C C . VAL B 1 371 ? 13.312 8.367 -12.508 1 93.38 371 VAL B C 1
ATOM 5983 O O . VAL B 1 371 ? 14.047 8.008 -13.43 1 93.38 371 VAL B O 1
ATOM 5986 N N . ALA B 1 372 ? 12.297 7.621 -12.102 1 95.38 372 ALA B N 1
ATOM 5987 C CA . ALA B 1 372 ? 11.945 6.363 -12.75 1 95.38 372 ALA B CA 1
ATOM 5988 C C . ALA B 1 372 ? 11.664 6.578 -14.234 1 95.38 372 ALA B C 1
ATOM 5990 O O . ALA B 1 372 ? 12.141 5.812 -15.078 1 95.38 372 ALA B O 1
ATOM 5991 N N . GLN B 1 373 ? 10.914 7.598 -14.57 1 92.19 373 GLN B N 1
ATOM 5992 C CA . GLN B 1 373 ? 10.547 7.914 -15.945 1 92.19 373 GLN B CA 1
ATOM 5993 C C . GLN B 1 373 ? 11.789 8.172 -16.797 1 92.19 373 GLN B C 1
ATOM 5995 O O . GLN B 1 373 ? 11.82 7.809 -17.969 1 92.19 373 GLN B O 1
ATOM 6000 N N . ASN B 1 374 ? 12.75 8.688 -16.234 1 92.56 374 ASN B N 1
ATOM 6001 C CA . ASN B 1 374 ? 13.938 9.109 -16.984 1 92.56 374 ASN B CA 1
ATOM 6002 C C . ASN B 1 374 ? 15.023 8.039 -16.969 1 92.56 374 ASN B C 1
ATOM 6004 O O . ASN B 1 374 ? 15.984 8.117 -17.734 1 92.56 374 ASN B O 1
ATOM 6008 N N . THR B 1 375 ? 14.883 7.094 -16.125 1 94.88 375 THR B N 1
ATOM 6009 C CA . THR B 1 375 ? 15.969 6.145 -15.922 1 94.88 375 THR B CA 1
ATOM 6010 C C . THR B 1 375 ? 15.641 4.797 -16.562 1 94.88 375 THR B C 1
ATOM 6012 O O . THR B 1 375 ? 16.516 4.148 -17.141 1 94.88 375 THR B O 1
ATOM 6015 N N . PHE B 1 376 ? 14.375 4.348 -16.469 1 95.25 376 PHE B N 1
ATOM 6016 C CA . PHE B 1 376 ? 14.031 2.99 -16.859 1 95.25 376 PHE B CA 1
ATOM 6017 C C . PHE B 1 376 ? 13.43 2.973 -18.266 1 95.25 376 PHE B C 1
ATOM 6019 O O . PHE B 1 376 ? 12.742 3.916 -18.656 1 95.25 376 PHE B O 1
ATOM 6026 N N . PRO B 1 377 ? 13.664 1.896 -18.969 1 90.88 377 PRO B N 1
ATOM 6027 C CA . PRO B 1 377 ? 13.141 1.804 -20.328 1 90.88 377 PRO B CA 1
ATOM 6028 C C . PRO B 1 377 ? 11.625 1.634 -20.375 1 90.88 377 PRO B C 1
ATOM 6030 O O . PRO B 1 377 ? 11.023 1.222 -19.375 1 90.88 377 PRO B O 1
ATOM 6033 N N . GLU B 1 378 ? 10.93 1.839 -21.469 1 87.62 378 GLU B N 1
ATOM 6034 C CA . GLU B 1 378 ? 9.484 1.837 -21.641 1 87.62 378 GLU B CA 1
ATOM 6035 C C . GLU B 1 378 ? 8.906 0.431 -21.5 1 87.62 378 GLU B C 1
ATOM 6037 O O . GLU B 1 378 ? 7.777 0.262 -21.031 1 87.62 378 GLU B O 1
ATOM 6042 N N . GLY B 1 379 ? 9.57 -0.586 -21.828 1 89.62 379 GLY B N 1
ATOM 6043 C CA . GLY B 1 379 ? 9.023 -1.936 -21.828 1 89.62 379 GLY B CA 1
ATOM 6044 C C . GLY B 1 379 ? 9.125 -2.617 -20.469 1 89.62 379 GLY B C 1
ATOM 6045 O O . GLY B 1 379 ? 8.641 -3.736 -20.297 1 89.62 379 GLY B O 1
ATOM 6046 N N . LEU B 1 380 ? 9.562 -1.937 -19.469 1 94.5 380 LEU B N 1
ATOM 6047 C CA . LEU B 1 380 ? 9.781 -2.496 -18.141 1 94.5 380 LEU B CA 1
ATOM 6048 C C . LEU B 1 380 ? 8.5 -2.463 -17.312 1 94.5 380 LEU B C 1
ATOM 6050 O O . LEU B 1 380 ? 7.793 -1.451 -17.297 1 94.5 380 LEU B O 1
ATOM 6054 N N . ASP B 1 381 ? 8.133 -3.631 -16.781 1 94.25 381 ASP B N 1
ATOM 6055 C CA . ASP B 1 381 ? 7.102 -3.646 -15.75 1 94.25 381 ASP B CA 1
ATOM 6056 C C . ASP B 1 381 ? 7.652 -3.143 -14.422 1 94.25 381 ASP B C 1
ATOM 6058 O O . ASP B 1 381 ? 8.492 -3.799 -13.805 1 94.25 381 ASP B O 1
ATOM 6062 N N . LEU B 1 382 ? 7.16 -1.969 -13.945 1 96.25 382 LEU B N 1
ATOM 6063 C CA . LEU B 1 382 ? 7.77 -1.316 -12.789 1 96.25 382 LEU B CA 1
ATOM 6064 C C . LEU B 1 382 ? 6.754 -1.121 -11.672 1 96.25 382 LEU B C 1
ATOM 6066 O O . LEU B 1 382 ? 5.613 -0.729 -11.93 1 96.25 382 LEU B O 1
ATOM 6070 N N . GLN B 1 383 ? 7.148 -1.504 -10.477 1 96.38 383 GLN B N 1
ATOM 6071 C CA . GLN B 1 383 ? 6.402 -1.206 -9.266 1 96.38 383 GLN B CA 1
ATOM 6072 C C . GLN B 1 383 ? 7.316 -0.635 -8.18 1 96.38 383 GLN B C 1
ATOM 6074 O O . GLN B 1 383 ? 8.367 -1.204 -7.891 1 96.38 383 GLN B O 1
ATOM 6079 N N . VAL B 1 384 ? 6.914 0.501 -7.617 1 96.94 384 VAL B N 1
ATOM 6080 C CA . VAL B 1 384 ? 7.66 1.107 -6.52 1 96.94 384 VAL B CA 1
ATOM 6081 C C . VAL B 1 384 ? 6.75 1.27 -5.305 1 96.94 384 VAL B C 1
ATOM 6083 O O . VAL B 1 384 ? 5.633 1.78 -5.422 1 96.94 384 VAL B O 1
ATOM 6086 N N . ARG B 1 385 ? 7.199 0.815 -4.227 1 96.19 385 ARG B N 1
ATOM 6087 C CA . ARG B 1 385 ? 6.52 1.036 -2.953 1 96.19 385 ARG B CA 1
ATOM 6088 C C . ARG B 1 385 ? 7.352 1.93 -2.039 1 96.19 385 ARG B C 1
ATOM 6090 O O . ARG B 1 385 ? 8.555 1.703 -1.863 1 96.19 385 ARG B O 1
ATOM 6097 N N . ILE B 1 386 ? 6.75 2.924 -1.562 1 94.56 386 ILE B N 1
ATOM 6098 C CA . ILE B 1 386 ? 7.34 3.74 -0.508 1 94.56 386 ILE B CA 1
ATOM 6099 C C . ILE B 1 386 ? 6.734 3.359 0.841 1 94.56 386 ILE B C 1
ATOM 6101 O O . ILE B 1 386 ? 5.527 3.51 1.053 1 94.56 386 ILE B O 1
ATOM 6105 N N . GLU B 1 387 ? 7.645 2.895 1.681 1 93.12 387 GLU B N 1
ATOM 6106 C CA . GLU B 1 387 ? 7.191 2.32 2.945 1 93.12 387 GLU B CA 1
ATOM 6107 C C . GLU B 1 387 ? 7.754 3.092 4.133 1 93.12 387 GLU B C 1
ATOM 6109 O O . GLU B 1 387 ? 8.898 3.547 4.102 1 93.12 387 GLU B O 1
ATOM 6114 N N . SER B 1 388 ? 6.875 3.232 5.113 1 88.5 388 SER B N 1
ATOM 6115 C CA . SER B 1 388 ? 7.305 3.721 6.422 1 88.5 388 SER B CA 1
ATOM 6116 C C . SER B 1 388 ? 6.992 2.707 7.52 1 88.5 388 SER B C 1
ATOM 6118 O O . SER B 1 388 ? 6.594 1.577 7.23 1 88.5 388 SER B O 1
ATOM 6120 N N . SER B 1 389 ? 7.273 3.111 8.797 1 82.75 389 SER B N 1
ATOM 6121 C CA . SER B 1 389 ? 6.957 2.244 9.922 1 82.75 389 SER B CA 1
ATOM 6122 C C . SER B 1 389 ? 5.449 2.047 10.062 1 82.75 389 SER B C 1
ATOM 6124 O O . SER B 1 389 ? 5 1.092 10.695 1 82.75 389 SER B O 1
ATOM 6126 N N . GLU B 1 390 ? 4.637 2.887 9.422 1 78.19 390 GLU B N 1
ATOM 6127 C CA . GLU B 1 390 ? 3.18 2.824 9.516 1 78.19 390 GLU B CA 1
ATOM 6128 C C . GLU B 1 390 ? 2.588 2.029 8.359 1 78.19 390 GLU B C 1
ATOM 6130 O O . GLU B 1 390 ? 1.374 1.816 8.297 1 78.19 390 GLU B O 1
ATOM 6135 N N . GLY B 1 391 ? 3.459 1.604 7.41 1 86.31 391 GLY B N 1
ATOM 6136 C CA . GLY B 1 391 ? 2.99 0.857 6.254 1 86.31 391 GLY B CA 1
ATOM 6137 C C . GLY B 1 391 ? 3.287 1.549 4.938 1 86.31 391 GLY B C 1
ATOM 6138 O O . GLY B 1 391 ? 4.203 2.369 4.852 1 86.31 391 GLY B O 1
ATOM 6139 N N . THR B 1 392 ? 2.564 1.146 3.928 1 92.38 392 THR B N 1
ATOM 6140 C CA . THR B 1 392 ? 2.781 1.719 2.605 1 92.38 392 THR B CA 1
ATOM 6141 C C . THR B 1 392 ? 2.25 3.148 2.541 1 92.38 392 THR B C 1
ATOM 6143 O O . THR B 1 392 ? 1.091 3.4 2.873 1 92.38 392 THR B O 1
ATOM 6146 N N . GLU B 1 393 ? 3.096 4.051 2.092 1 92.19 393 GLU B N 1
ATOM 6147 C CA . GLU B 1 393 ? 2.75 5.469 2.037 1 92.19 393 GLU B CA 1
ATOM 6148 C C . GLU B 1 393 ? 2.363 5.891 0.622 1 92.19 393 GLU B C 1
ATOM 6150 O O . GLU B 1 393 ? 1.566 6.812 0.438 1 92.19 393 GLU B O 1
ATOM 6155 N N . ALA B 1 394 ? 2.982 5.254 -0.266 1 93.75 394 ALA B N 1
ATOM 6156 C CA . ALA B 1 394 ? 2.719 5.566 -1.668 1 93.75 394 ALA B CA 1
ATOM 6157 C C . ALA B 1 394 ? 3.107 4.402 -2.574 1 93.75 394 ALA B C 1
ATOM 6159 O O . ALA B 1 394 ? 3.895 3.537 -2.18 1 93.75 394 ALA B O 1
ATOM 6160 N N . VAL B 1 395 ? 2.479 4.344 -3.723 1 94.38 395 VAL B N 1
ATOM 6161 C CA . VAL B 1 395 ? 2.795 3.326 -4.719 1 94.38 395 VAL B CA 1
ATOM 6162 C C . VAL B 1 395 ? 2.908 3.971 -6.098 1 94.38 395 VAL B C 1
ATOM 6164 O O . VAL B 1 395 ? 2.154 4.891 -6.426 1 94.38 395 VAL B O 1
ATOM 6167 N N . ILE B 1 396 ? 3.863 3.537 -6.852 1 94.06 396 ILE B N 1
ATOM 6168 C CA . ILE B 1 396 ? 4.051 3.926 -8.25 1 94.06 396 ILE B CA 1
ATOM 6169 C C . ILE B 1 396 ? 4.098 2.68 -9.125 1 94.06 396 ILE B C 1
ATOM 6171 O O . ILE B 1 396 ? 4.824 1.727 -8.828 1 94.06 396 ILE B O 1
ATOM 6175 N N . THR B 1 397 ? 3.291 2.652 -10.148 1 93.06 397 THR B N 1
ATOM 6176 C CA . THR B 1 397 ? 3.299 1.503 -11.047 1 93.06 397 THR B CA 1
ATOM 6177 C C . THR B 1 397 ? 3.369 1.956 -12.5 1 93.06 397 THR B C 1
ATOM 6179 O O . THR B 1 397 ? 2.908 3.049 -12.836 1 93.06 397 THR B O 1
ATOM 6182 N N . LYS B 1 398 ? 3.957 1.232 -13.25 1 92.94 398 LYS B N 1
ATOM 6183 C CA . LYS B 1 398 ? 3.992 1.327 -14.711 1 92.94 398 LYS B CA 1
ATOM 6184 C C . LYS B 1 398 ? 4.016 -0.058 -15.352 1 92.94 398 LYS B C 1
ATOM 6186 O O . LYS B 1 398 ? 5.074 -0.687 -15.438 1 92.94 398 LYS B O 1
ATOM 6191 N N . PRO B 1 399 ? 2.875 -0.55 -15.828 1 88.44 399 PRO B N 1
ATOM 6192 C CA . PRO B 1 399 ? 2.85 -1.855 -16.484 1 88.44 399 PRO B CA 1
ATOM 6193 C C . PRO B 1 399 ? 3.688 -1.885 -17.766 1 88.44 399 PRO B C 1
ATOM 6195 O O . PRO B 1 399 ? 3.881 -0.847 -18.406 1 88.44 399 PRO B O 1
ATOM 6198 N N . ALA B 1 400 ? 4.215 -3.014 -18.188 1 86.75 400 ALA B N 1
ATOM 6199 C CA . ALA B 1 400 ? 5.086 -3.189 -19.344 1 86.75 400 ALA B CA 1
ATOM 6200 C C . ALA B 1 400 ? 4.426 -2.654 -20.609 1 86.75 400 ALA B C 1
ATOM 6202 O O . ALA B 1 400 ? 5.105 -2.115 -21.5 1 86.75 400 ALA B O 1
ATOM 6203 N N . GLY B 1 401 ? 3.197 -2.676 -20.75 1 82 401 GLY B N 1
ATOM 6204 C CA . GLY B 1 401 ? 2.521 -2.273 -21.984 1 82 401 GLY B CA 1
ATOM 6205 C C . GLY B 1 401 ? 2.129 -0.808 -21.984 1 82 401 GLY B C 1
ATOM 6206 O O . GLY B 1 401 ? 1.519 -0.329 -22.953 1 82 401 GLY B O 1
ATOM 6207 N N . SER B 1 402 ? 2.57 -0.132 -20.984 1 84 402 SER B N 1
ATOM 6208 C CA . SER B 1 402 ? 2.172 1.267 -20.875 1 84 402 SER B CA 1
ATOM 6209 C C . SER B 1 402 ? 3.379 2.17 -20.656 1 84 402 SER B C 1
ATOM 6211 O O . SER B 1 402 ? 4.406 1.726 -20.141 1 84 402 SER B O 1
ATOM 6213 N N . ASN B 1 403 ? 3.246 3.43 -21.125 1 85.5 403 ASN B N 1
ATOM 6214 C CA . ASN B 1 403 ? 4.262 4.434 -20.828 1 85.5 403 ASN B CA 1
ATOM 6215 C C . ASN B 1 403 ? 3.787 5.406 -19.75 1 85.5 403 ASN B C 1
ATOM 6217 O O . ASN B 1 403 ? 4.48 6.375 -19.438 1 85.5 403 ASN B O 1
ATOM 6221 N N . GLN B 1 404 ? 2.707 5.062 -19.281 1 87.06 404 GLN B N 1
ATOM 6222 C CA . GLN B 1 404 ? 2.129 5.957 -18.281 1 87.06 404 GLN B CA 1
ATOM 6223 C C . GLN B 1 404 ? 2.402 5.457 -16.859 1 87.06 404 GLN B C 1
ATOM 6225 O O . GLN B 1 404 ? 2.084 4.312 -16.531 1 87.06 404 GLN B O 1
ATOM 6230 N N . TYR B 1 405 ? 3.01 6.348 -16.094 1 89.62 405 TYR B N 1
ATOM 6231 C CA . TYR B 1 405 ? 3.223 6.074 -14.68 1 89.62 405 TYR B CA 1
ATOM 6232 C C . TYR B 1 405 ? 1.996 6.457 -13.859 1 89.62 405 TYR B C 1
ATOM 6234 O O . TYR B 1 405 ? 1.374 7.492 -14.109 1 89.62 405 TYR B O 1
ATOM 6242 N N . GLN B 1 406 ? 1.622 5.531 -12.969 1 87.88 406 GLN B N 1
ATOM 6243 C CA . GLN B 1 406 ? 0.542 5.805 -12.031 1 87.88 406 GLN B CA 1
ATOM 6244 C C . GLN B 1 406 ? 1.061 5.859 -10.594 1 87.88 406 GLN B C 1
ATOM 6246 O O . GLN B 1 406 ? 1.741 4.938 -10.141 1 87.88 406 GLN B O 1
ATOM 6251 N N . SER B 1 407 ? 0.856 6.988 -9.977 1 90.75 407 SER B N 1
ATOM 6252 C CA . SER B 1 407 ? 1.281 7.133 -8.594 1 90.75 407 SER B CA 1
ATOM 6253 C C . SER B 1 407 ? 0.094 7.414 -7.676 1 90.75 407 SER B C 1
ATOM 6255 O O . SER B 1 407 ? -0.835 8.125 -8.055 1 90.75 407 SER B O 1
ATOM 6257 N N . GLN B 1 408 ? 0.066 6.766 -6.551 1 89.56 408 GLN B N 1
ATOM 6258 C CA . GLN B 1 408 ? -0.956 6.984 -5.535 1 89.56 408 GLN B CA 1
ATOM 6259 C C . GLN B 1 408 ? -0.327 7.215 -4.164 1 89.56 408 GLN B C 1
ATOM 6261 O O . GLN B 1 408 ? 0.509 6.426 -3.717 1 89.56 408 GLN B O 1
ATOM 6266 N N . ILE B 1 409 ? -0.691 8.281 -3.594 1 90.38 409 ILE B N 1
ATOM 6267 C CA . ILE B 1 409 ? -0.291 8.562 -2.219 1 90.38 409 ILE B CA 1
ATOM 6268 C C . ILE B 1 409 ? -1.377 8.078 -1.259 1 90.38 409 ILE B C 1
ATOM 6270 O O . ILE B 1 409 ? -2.551 8.422 -1.42 1 90.38 409 ILE B O 1
ATOM 6274 N N . LEU B 1 410 ? -1.012 7.203 -0.344 1 85.56 410 LEU B N 1
ATOM 6275 C CA . LEU B 1 410 ? -1.98 6.527 0.513 1 85.56 410 LEU B CA 1
ATOM 6276 C C . LEU B 1 410 ? -2.004 7.152 1.903 1 85.56 410 LEU B C 1
ATOM 6278 O O . LEU B 1 410 ? -2.514 6.547 2.852 1 85.56 410 LEU B O 1
ATOM 6282 N N . LYS B 1 411 ? -1.66 8.32 2.113 1 74.81 411 LYS B N 1
ATOM 6283 C CA . LYS B 1 411 ? -1.658 8.922 3.443 1 74.81 411 LYS B CA 1
ATOM 6284 C C . LYS B 1 411 ? -3.002 9.578 3.756 1 74.81 411 LYS B C 1
ATOM 6286 O O . LYS B 1 411 ? -3.711 10.016 2.848 1 74.81 411 LYS B O 1
#

Radius of gyration: 36.31 Å; Cα contacts (8 Å, |Δi|>4): 1483; chains: 2; bounding box: 72×100×145 Å

pLDDT: mean 77.73, std 24.12, range [17.05, 98.62]

Sequence (822 aa):
MKNKWQKGLTLAAVSLTLAGCLNNLEAENTKKPVVGPNQVVVQTTQNQLSSENYRAVISNGRYQLGVASSSDSNLSSAGNIRAFEEGLLRIAKGVFPTNQYFLQEGTLINLETMTRWTGRESDDNPEGLNPRLPDDAEQQRKAESTISAQSSESSQEESSSAESSSNDQVITDAAATPIYLAQIMEKDIMVETNDGYSLSGIVIGLAMNSEYQYTDSNNVVHRQEISIGEMRERGKAYANTIVGRLRATPELRSVPISVAIFSQAPASNVVGGTFVLDGISREGNAVTDWTEHNESRALLPFVGINQGSNDQYPGFEEFRTKVSDFFPKLNGITAEALNINGSLASLKINIVTQFYDLTEITALTQHVTDVAQNTFPEGLDLQVRIESSEGTEAVITKPAGSNQYQSQILKMKNKWQKGLTLAAVSLTLAGCLNNLEAENTKKPVVGPNQVVVQTTQNQLSSENYRAVISNGRYQLGVASSSDSNLSSAGNIRAFEEGLLRIAKGVFPTNQYFLQEGTLINLETMTRWTGRESDDNPEGLNPRLPDDAEQQRKAESTISAQSSESSQEESSSAESSSNDQVITDAAATPIYLAQIMEKDIMVETNDGYSLSGIVIGLAMNSEYQYTDSNNVVHRQEISIGEMRERGKAYANTIVGRLRATPELRSVPISVAIFSQAPASNVVGGTFVLDGISREGNAVTDWTEHNESRALLPFVGINQGSNDQYPGFEEFRTKVSDFFPKLNGITAEALNINGSLASLKINIVTQFYDLTEITALTQHVTDVAQNTFPEGLDLQVRIESSEGTEAVITKPAGSNQYQSQILK

Foldseek 3Di:
DDDDDDDDDDDPDDPDDPDDDPDDPDDPPPPPPPQDPQADDDPADDPQQPDPDAAAAADPNDADDAQCVPDPQLALAPLAVVQQVVQLRVVVCSNYPRRFKHKHFDDLCHPVNFVLQLDEDDPVRPNHLFHHDDPVQVVVQVVVVVVVVVVVVPDPPPPVPPVPPPLAPQRAVCVPTFRFWRGKGKMFIWGQDPVGIDTQEMEIETETEQKGWYAHPVRDIDIDGDDPVNSVVSQQVSQLVVLQVSVVPVSCQQHKYKYWYWYWDHSPDHNTTHTAWMFIDRHDSHTDPIDGWDKDKDKPPDDDDPDDDCVLPVLVVQLQVQLCVVDVFWPDKMWMFMDTPSHTAEIEIETEGQDDDLVVLVVSQVSSVVSCLVRDDLQYFYKYFYAYPVGTQKIWTHGRVGSDIDIDGDD/DDDPPDPDDDDDDDPPPPDDDPDDPPDPPPVPPPLDPQADDDPADDPQQPDPDAAAAADPNDADDAQCVPDPQLALAPLAVVQQVVQLRVVVCSNYPRRFKHKHFDDLCHPVNFVLQLDEDDPVRPNHLFHHFDPVQVVVQVVVVVVVVVVPVPDPPPPVPPVPPPLAPQRAPRVPGFRFFRGKGKMFIWGQDPVGIDTQEMEIETETEQKGWYAHPVRRIDIDGDDPVNSVVSQQVSQLVVLQVSVVPVSCQQHKYKYWYWYFDHSPDHNTTHTAWMFIDRHDSHTDPIDGWDKDKDKPPDDDDPDDDCVLPVLVVQLQVQLCVVDVFWPDKMWMFMDTPSHTAEIEIETEGQDDDLVVLVVSQVSSVVSCLPRDDLQYFYKYFYAYPVGTQKIWTHGRVGSDIDIDGDD

Solvent-accessible surface area (backbone atoms only — not comparable to full-atom values): 46075 Å² total; per-residue (Å²): 143,87,93,84,90,91,77,95,75,83,78,88,79,79,80,76,86,86,66,73,93,67,76,82,79,68,74,74,71,69,70,68,74,82,66,50,93,67,41,63,86,61,92,52,70,87,72,83,44,75,48,100,51,57,46,57,52,69,56,94,68,22,59,63,80,41,41,68,84,73,45,78,66,70,57,68,29,74,18,30,54,52,32,51,53,53,50,46,50,55,53,42,41,62,32,46,42,32,60,41,31,30,34,36,53,22,66,87,65,34,58,69,56,47,53,42,37,43,27,49,24,39,93,92,31,74,65,17,67,20,56,50,63,56,72,71,56,43,52,49,51,52,49,49,52,50,50,55,54,60,66,53,65,66,70,76,72,77,62,77,65,68,73,68,78,56,67,66,45,73,38,58,86,48,90,81,49,58,62,43,48,51,45,78,46,52,38,29,30,26,33,72,52,98,90,42,76,41,83,61,30,37,39,37,34,38,36,24,44,37,53,32,60,37,22,26,78,82,69,46,78,42,78,43,79,46,51,69,66,57,48,51,54,51,46,52,53,47,49,25,51,51,43,37,59,54,38,70,40,74,90,40,45,72,37,35,36,37,40,32,36,28,41,38,42,61,57,85,38,70,67,22,34,40,52,44,36,34,26,40,19,56,53,76,43,51,62,40,82,73,42,80,45,57,53,48,69,45,62,37,68,53,77,66,88,92,41,74,61,62,78,78,40,53,48,56,54,52,43,52,51,57,51,48,63,25,40,85,64,60,77,44,71,36,31,42,36,35,27,49,77,88,36,74,43,34,40,41,34,41,34,36,34,76,70,77,50,67,66,57,52,49,35,49,51,51,48,48,50,52,47,48,66,73,51,50,67,62,65,33,25,39,38,37,38,35,30,34,97,92,39,70,40,31,41,36,39,21,53,37,92,37,88,59,78,46,75,47,76,62,116,141,83,86,79,74,71,88,69,76,96,80,80,80,90,72,86,78,88,67,73,92,66,74,80,80,66,72,74,68,69,68,66,75,82,65,49,93,67,40,63,87,61,92,52,69,87,70,83,45,74,48,99,49,57,46,57,54,68,56,94,69,23,57,64,78,41,44,66,85,72,45,80,67,70,57,68,28,73,18,29,54,51,31,52,52,54,50,46,50,55,53,42,42,60,32,46,40,31,59,44,33,30,34,36,54,21,66,86,65,34,57,69,55,47,52,42,37,42,28,50,24,40,93,91,31,74,66,16,67,20,55,51,65,57,70,72,56,43,51,49,52,52,50,50,53,51,50,55,54,61,66,55,66,66,71,77,72,76,62,77,68,69,72,67,78,56,68,68,45,76,38,51,89,53,82,86,53,58,63,44,47,52,44,76,43,53,37,30,31,25,32,73,52,97,90,42,75,40,84,60,29,37,39,36,35,37,37,25,44,37,54,33,58,39,23,29,76,82,70,45,80,43,76,42,79,47,52,68,68,58,48,50,54,52,47,52,52,49,48,24,51,51,43,37,60,55,38,69,40,73,90,41,44,72,36,34,34,36,40,32,36,29,40,38,41,60,57,86,37,69,68,23,34,39,52,44,37,34,26,41,17,55,53,78,41,52,62,39,80,71,42,80,45,57,53,49,69,45,63,34,69,54,76,65,89,89,43,71,60,61,77,79,40,54,48,57,54,51,43,52,51,57,50,49,63,25,40,87,64,58,77,43,72,38,31,42,36,35,28,50,76,87,35,74,42,32,40,41,35,40,35,36,36,75,70,77,50,66,67,57,53,49,36,49,50,50,48,49,51,54,47,47,66,74,50,49,66,62,64,32,25,38,37,37,38,34,30,35,97,92,39,71,41,31,39,36,38,21,54,38,92,38,86,58,76,45,74,46,76,63,116

Secondary structure (DSSP, 8-state):
------------------------------------TT-------SS---SSSPEEPEETTEEPPPSGGGS---SS-HHHHHHHHHHHHHHHHHHS-TTT-EEEE--SS-HHHHHHHHSB--SS-TT--BPPPPHHHHHHHHHHHHHHHHHTTS------------S--B-TTGGG----EEEEEEEEEEEEETTEEEEEEEEEEEEE-SEEEEE-TTS-EEEEEPPHHHHHHHHHHHHHHHHHHHTTSGGGTTS-EEEEEEEPPPTT-SS--EEEEEEEESSSS--EEEEE--EEEEEES--STTS--GGG-HHHHHHHHHHHHH-TTEEEEEEEEEEETTEEEEEEEEEEE----HHHHHHHHHHHHHHHHHHS-TT-EEEEEEEETTEEEEEEEE-TT----EEEE--/------------------------------------TT-------SS---SSSPEEPEETTEEPPPSGGGS---SS-HHHHHHHHHHHHHHHHHHS-TTT-EEEE--SS-HHHHHHHHSB--SS-TT--BPPPPHHHHHHHHHHHHHHHHHTTS------------S--B-TT-TT----EEEEEEEEEEEEETTEEEEEEEEEEEEE-SEEEEE-TTS-EEEEEPPHHHHHHHHHHHHHHHHHHHTTSGGGTTS-EEEEEEEPPPTT-SS--EEEEEEEESSSS--EEEEE--EEEEEES--STTS--GGG-HHHHHHHHHHHHH-TTEEEEEEEEEEETTEEEEEEEEEEE----HHHHHHHHHHHHHHHHHHS-TT-EEEEEEEETTEEEEEEEE-TT----EEEE--

InterPro domains:
  IPR011426 CamS sex pheromone cAM373 [PF07537] (73-143)
  IPR011426 CamS sex pheromone cAM373 [PF07537] (166-403)
  IPR011426 CamS sex pheromone cAM373 [PIRSF012509] (8-410)

Nearest PDB structures (foldseek):
  4hn3-assembly2_C  TM=8.844E-01  e=3.769E-36  Listeria monocytogenes EGD-e
  4hn3-assembly1_A  TM=8.726E-01  e=1.793E-35  Listeria monocytogenes EGD-e
  4hn3-assembly2_D  TM=8.929E-01  e=9.058E-35  Listeria monocytogenes EGD-e
  2qx2-assembly1_A  TM=8.304E-01  e=9.227E-28  Staphylococcus aureus subsp. aureus Mu50
  3n2q-assembly1_A-2  TM=5.387E-01  e=1.752E-21  Bacillus cereus ATCC 14579

Organism: NCBI:txid592010